Protein AF-0000000082936845 (afdb_homodimer)

Solvent-accessible surface area (backbone atoms only — not comparable to full-atom values): 47479 Å² total; per-residue (Å²): 90,61,83,53,58,79,36,54,73,54,65,70,60,51,63,69,33,69,65,43,52,51,46,38,65,73,24,52,42,21,69,68,52,54,50,49,49,48,48,50,51,52,51,50,52,49,50,30,27,69,66,64,62,70,81,68,73,81,90,39,44,66,53,45,48,52,49,48,52,52,52,41,47,53,52,42,44,56,69,45,39,74,70,68,41,56,34,45,44,18,61,20,45,58,19,30,65,37,30,54,25,29,25,40,22,71,67,19,44,52,43,26,44,46,48,38,55,35,36,18,40,50,21,36,32,55,90,77,70,38,83,43,58,56,61,62,56,48,24,61,57,52,24,69,72,35,68,32,73,26,43,49,68,26,40,22,37,60,30,38,54,34,49,51,36,35,71,69,25,49,78,22,30,33,38,33,49,46,57,43,64,47,73,48,94,90,73,45,34,52,63,57,43,36,54,72,28,42,26,38,83,40,73,28,58,38,67,45,38,34,51,67,63,42,54,60,70,66,60,56,92,59,38,29,28,43,43,43,52,50,63,34,60,51,79,86,82,76,87,58,41,74,66,52,68,61,59,49,36,59,56,29,68,75,37,93,66,33,41,33,35,36,40,49,50,38,32,29,77,70,72,45,49,83,74,70,47,60,81,78,69,40,53,34,58,52,45,73,65,55,42,43,32,38,32,17,19,25,28,41,66,52,15,20,39,60,20,5,39,37,36,18,40,46,72,61,42,51,54,48,65,70,36,77,59,40,68,38,38,42,62,45,71,56,48,49,32,24,39,48,40,42,54,43,21,69,45,38,27,68,76,48,37,50,50,24,45,48,54,33,52,71,65,53,49,46,69,60,29,41,52,50,43,53,49,49,56,63,67,52,69,52,90,52,48,49,74,46,81,40,81,49,69,27,37,46,38,58,51,30,52,68,84,40,70,42,69,36,29,27,38,38,35,34,50,79,84,48,54,27,68,58,49,47,50,51,36,28,64,37,92,68,23,33,44,60,38,77,54,93,69,17,32,34,38,22,46,69,43,43,53,80,83,47,49,62,56,52,45,52,52,53,62,70,69,98,90,61,82,54,58,78,38,54,72,56,64,72,60,51,64,68,34,67,66,43,52,52,46,38,65,72,25,51,41,19,68,68,52,53,50,50,49,48,48,51,50,51,50,48,50,49,50,30,27,69,67,64,61,70,80,70,76,81,89,38,45,65,54,46,48,51,49,46,50,51,51,42,46,53,54,42,44,56,69,46,39,74,70,67,42,57,33,47,44,19,61,20,45,59,20,29,66,37,32,54,24,29,26,40,23,72,65,19,45,52,43,26,44,46,48,38,55,34,36,18,40,48,21,35,33,56,90,77,71,39,82,42,56,55,62,61,57,47,25,63,55,52,24,69,72,35,67,33,74,27,43,48,68,27,40,21,38,63,30,39,54,36,49,51,36,36,73,70,25,48,78,23,30,33,38,33,49,45,56,43,65,48,75,46,94,90,75,46,35,53,63,57,43,38,54,72,29,43,26,38,81,40,73,29,58,38,67,47,37,34,50,67,63,41,54,60,71,66,60,55,93,58,38,29,30,44,44,45,53,51,64,33,59,52,78,84,82,76,86,56,41,74,67,54,68,61,58,48,35,56,57,28,68,75,36,92,66,33,42,31,35,36,39,50,50,38,32,29,77,71,70,44,49,83,74,71,49,61,81,78,68,40,52,36,57,51,44,71,64,54,40,42,31,36,32,18,20,24,28,42,67,52,16,21,40,60,20,5,40,35,36,18,40,47,71,61,42,50,52,49,66,69,36,78,59,40,66,37,38,43,62,43,72,56,47,49,32,24,39,47,41,44,54,44,20,68,44,38,28,68,76,49,38,48,52,25,45,49,53,34,52,71,64,52,49,47,68,60,28,40,52,51,41,51,52,50,57,62,68,52,70,52,90,55,48,50,76,44,80,42,81,48,68,28,37,47,39,59,50,28,53,70,85,41,69,42,69,36,29,26,38,37,34,34,50,80,86,48,55,27,66,60,49,46,50,51,36,27,65,36,90,67,23,33,42,60,38,76,55,94,69,17,30,33,37,21,44,70,42,43,54,81,83,46,49,62,57,53,44,51,52,52,63,68,67,97

InterPro domains:
  IPR004534 L-seryl-tRNA(Sec) selenium transferase [MF_00423] (1-466)
  IPR004534 L-seryl-tRNA(Sec) selenium transferase [TIGR00474] (6-464)
  IPR015421 Pyridoxal phosphate-dependent transferase, major domain [G3DSA:3.40.640.10] (99-363)
  IPR015424 Pyridoxal phosphate-dependent transferase [SSF53383] (82-465)
  IPR018319 L-seryl-tRNA selenium transferase-like [PF03841] (87-450)

pLDDT: mean 92.89, std 6.7, range [53.75, 98.62]

Secondary structure (DSSP, 8-state):
-GGGGGGSPPHHHHHHSHHHHHHHHHH---HHHHHHHHHHHHHHHHHHHHTT---SSS--HHHHHHHHHHHHHHHHHHHHS-SS-EEEE-SSEEE-GGGTSPPPPHHHHHHHHHHHHSEE-TTEETTTTEE--THHHHHHHHHHHH--SEEEEESSHHHHHHHHHHHHHTTSEEEEEGGG--EETTTEEHHHHHHHHT-EEEEES-SSB--HHHHHHH--TTEEEEEEE--TT----SS-B---HHHHHHHHHTSTT-EEEEEEES---S-GGGGT---PPPHHHHHHTT-SEEEEESSSTT-S-S-EEEEE-HHHHHHHHHSTHHHHTPPPHHHHHHHHHHHHHHHH-HHHHTTSHHHHHHH--HHHHHHHHHHHHHHH--SSEEEEEEEEEEEEETTEEEEEEEEEEEEEEEESSS-HHHHHHHHHTSSSEEE-EEETTEEEEEGGGS-HHHHHHHHHHHHHT-/-GGGGGGSPPHHHHHHSHHHHHHHHHH---HHHHHHHHHHHHHHHHHHHHTT---SSS--HHHHHHHHHHHHHHHHHHHHS-SS-EEEE-SSEEE-GGGTSPPPPHHHHHHHHHHHHSEE-TTEETTTTEE--THHHHHHHHHHHH--SEEEEESSHHHHHHHHHHHHHTTSEEEEEGGG--EETTTE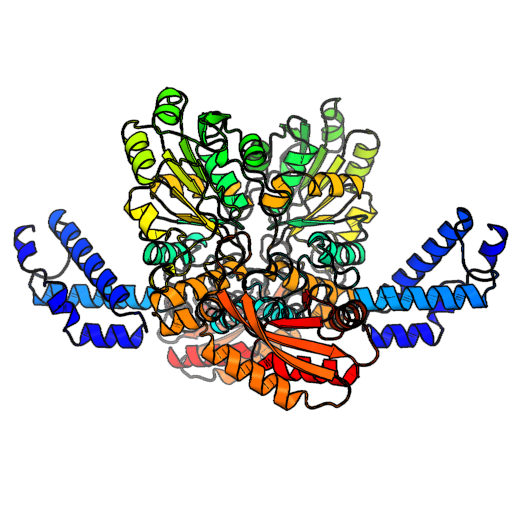EHHHHHHHHTPEEEEES-SSB--HHHHHHH--TTEEEEEEE---S----SS-B---HHHHHHHHHTSTT-EEEEEEES---S-GGGGT---PPPHHHHHHTT-SEEEEESSSTT-S-S-EEEEE-HHHHHHHHHSTHHHHTPPPHHHHHHHHHHHHHHHH-HHHHTTSHHHHHHH--HHHHHHHHHHHHHHH--SSEEEEEEEEEEEEETTEEEEEEEEEEEEEEEESSS-HHHHHHHHHTSSSEEE-EEETTEEEEEGGGS-HHHHHHHHHHHHHT-

Radius of gyration: 30.08 Å; Cα contacts (8 Å, |Δi|>4): 1949; chains: 2; bounding box: 78×96×74 Å

Nearest PDB structures (foldseek):
  3w1h-assembly1_A  TM=8.877E-01  e=1.255E-51  Aquifex aeolicus VF5
  8uzw-assembly1_D  TM=9.482E-01  e=2.253E-42  Escherichia coli K-12
  8uzw-assembly1_F  TM=9.720E-01  e=2.886E-41  Escherichia coli K-12
  8uzw-assembly1_J  TM=9.719E-01  e=4.806E-41  Escherichia coli K-12
  8uzw-assembly1_C  TM=9.435E-01  e=3.054E-41  Escherichia coli K-12

Sequence (932 aa):
MKEYLRLIPPVHELQKGDNFRVILEETDLHIDVLTQLVQDEVNALRSKLLNNEWEGEEASKEVFTNYLYRQLEITGHNYGQYFLRKVINATGTILHTNLGRARLSEEAIKHISDIAKYYSNLEYKIEEGERGSRHDIIEGLIRSVTGAEAAMVVNNNAAAVYLILRALAQNKEVIVSRGQLVEIGGSFRVSSIMEESGAKLIEVGTTNKTHLFDYEDALNEETRMIMKVHTSNFKTIGFTKSVSSEELINLSNKHENVIFYEDLGSGVLYDFRQHGIGDEPVVSEVLSQGADLVSFSGDKLLGGPQAGIIAGKKELIQKLKKHQLARVLRVDKLTFAALEATLSAYLKGNEQIMKIPVIRDMLSKPTDILQKAEGFVDQLNTTKYMSKIEQDVSQVGGGTMPDVELTTFVVAIKHLQKNAELLSKELRQSNPSIITRVKNNQVIFDLRTIHHTEIDEVIKVLKQLDMKEYLRLIPPVHELQKGDNFRVILEETDLHIDVLTQLVQDEVNALRSKLLNNEWEGEEASKEVFTNYLYRQLEITGHNYGQYFLRKVINATGTILHTNLGRARLSEEAIKHISDIAKYYSNLEYKIEEGERGSRHDIIEGLIRSVTGAEAAMVVNNNAAAVYLILRALAQNKEVIVSRGQLVEIGGSFRVSSIMEESGAKLIEVGTTNKTHLFDYEDALNEETRMIMKVHTSNFKTIGFTKSVSSEELINLSNKHENVIFYEDLGSGVLYDFRQHGIGDEPVVSEVLSQGADLVSFSGDKLLGGPQAGIIAGKKELIQKLKKHQLARVLRVDKLTFAALEATLSAYLKGNEQIMKIPVIRDMLSKPTDILQKAEGFVDQLNTTKYMSKIEQDVSQVGGGTMPDVELTTFVVAIKHLQKNAELLSKELRQSNPSIITRVKNNQVIFDLRTIHHTEIDEVIKVLKQLD

Organism: NCBI:txid1808955

Foldseek 3Di:
DLVLLVLADDLVVLCPDPLVVVLCVVLVDDSVVLSVLLVVLSVVVNVCVVVVNDDDDDRHNVVNSVVSSVSSSVVSNVVSDDPDDDFFEQAQAQQAPVRAGFDFFPLLVVLLCVPVVDPDCCQADPVVRDGHHNQVLCFVLCCVLQVFPTKGKFQAALLVLLLLLLLQAACFEEEEEPLQQDDDPPHDTSVVSNVVSNHHYDYFDDNFEDDLVRVVVPDDPRAQEYEAEDQFQDDDDDRHYDDDLLSVQVVQVVPPRYAYEYELAQAASDDCVVVPFFDRDHNNVSQVSPHQKYKYACRHLLSFHGMIMIGHHPVSVVSSCPDPCVVVRDDDPSRSSRSNQSSVLSVVDDVSPCSRLLNVLQPDDQVNQVVLLVVLVVLLPDPQKDKDKDKDWGHHDPSGRRPGTHIHIKIWIDGPPDWAVVVQVQQCVDVNRYHFDADPRTTIGTSSRGDPVCSVVSSVSVVVVD/DLVLLVLADDLVVLCPDPLVVVLCVVLVDDSVVLSVLLVVLSVVVNVCVVVVNDDDDDRHNVVNSVVSSVSSSVVSNVVSDDPDDDFFEQAQAQQAPVRAGFDFFPLLVVLLCVPVVDPDCCQADPVVRDGHHNQVLCFVLCCVLQVFPTKGKFQAALLVLLLLLLLQAACFEEEEEPLQQDDDPPHDTSVVSNVVSNHHYDYFDDNFEDDPVRVVVRDDPRAQEYEYEDQFQDDDDDRHYDDDLLSVQVVQVVPPRYAYEYELAQAASDDCVVVPFFDRDHNNVSQVSPHQKYKYACRHLLSFHGMIMIGHHPVSVVSSCPDPCVVVRDDDPSRSSRSNQSSVLSVVDDVSPCSRLLNVLQPDDQVVQVVLLVVLVVLLPDPQKDKDKDWDWGHHDPSGRRPGTHIHIKIWIDGPPDWAVVVQVQQCVDVNRYHFDADPRTTIGTSSRGDPVCSVVSSVSVVVVD

Structure (mmCIF, N/CA/C/O backbone):
data_AF-0000000082936845-model_v1
#
loop_
_entity.id
_entity.type
_entity.pdbx_description
1 polymer 'L-seryl-tRNA(Sec) selenium transferase'
#
loop_
_atom_site.group_PDB
_atom_site.id
_atom_site.type_symbol
_atom_site.label_atom_id
_atom_site.label_alt_id
_atom_site.label_comp_id
_atom_site.label_asym_id
_atom_site.label_entity_id
_atom_site.label_seq_id
_atom_site.pdbx_PDB_ins_code
_atom_site.Cartn_x
_atom_site.Cartn_y
_atom_site.Cartn_z
_atom_site.occupancy
_atom_site.B_iso_or_equiv
_atom_site.auth_seq_id
_atom_site.auth_comp_id
_atom_site.auth_asym_id
_atom_site.auth_atom_id
_atom_site.pdbx_PDB_model_num
ATOM 1 N N . MET A 1 1 ? -1.944 47.375 16.281 1 73.94 1 MET A N 1
ATOM 2 C CA . MET A 1 1 ? -1.452 46.344 17.203 1 73.94 1 MET A CA 1
ATOM 3 C C . MET A 1 1 ? 0.038 46.094 16.984 1 73.94 1 MET A C 1
ATOM 5 O O . MET A 1 1 ? 0.649 45.312 17.719 1 73.94 1 MET A O 1
ATOM 9 N N . LYS A 1 2 ? 0.63 46.844 16.062 1 80.12 2 LYS A N 1
ATOM 10 C CA . LYS A 1 2 ? 2.049 46.75 15.742 1 80.12 2 LYS A CA 1
ATOM 11 C C . LYS A 1 2 ? 2.916 47.156 16.938 1 80.12 2 LYS A C 1
ATOM 13 O O . LYS A 1 2 ? 4.051 46.688 17.062 1 80.12 2 LYS A O 1
ATOM 18 N N . GLU A 1 3 ? 2.348 48.031 17.844 1 82.25 3 GLU A N 1
ATOM 19 C CA . GLU A 1 3 ? 3.098 48.5 19 1 82.25 3 GLU A CA 1
ATOM 20 C C . GLU A 1 3 ? 3.381 47.344 19.969 1 82.25 3 GLU A C 1
ATOM 22 O O . GLU A 1 3 ? 4.305 47.406 20.781 1 82.25 3 GLU A O 1
ATOM 27 N N . TYR A 1 4 ? 2.543 46.281 19.828 1 89 4 TYR A N 1
ATOM 28 C CA . TYR A 1 4 ? 2.654 45.156 20.75 1 89 4 TYR A CA 1
ATOM 29 C C . TYR A 1 4 ? 3.707 44.188 20.266 1 89 4 TYR A C 1
ATOM 31 O O . TYR A 1 4 ? 4.035 43.219 20.969 1 89 4 TYR A O 1
ATOM 39 N N . LEU A 1 5 ? 4.332 44.375 19.109 1 91.62 5 LEU A N 1
ATOM 40 C CA . LEU A 1 5 ? 5.316 43.469 18.547 1 91.62 5 LEU A CA 1
ATOM 41 C C . LEU A 1 5 ? 6.531 43.344 19.453 1 91.62 5 LEU A C 1
ATOM 43 O O . LEU A 1 5 ? 7.145 42.25 19.531 1 91.62 5 LEU A O 1
ATOM 47 N N . ARG A 1 6 ? 6.801 44.406 20.141 1 91.38 6 ARG A N 1
ATOM 48 C CA . ARG A 1 6 ? 7.973 44.438 21.016 1 91.38 6 ARG A CA 1
ATOM 49 C C . ARG A 1 6 ? 7.746 43.594 22.25 1 91.38 6 ARG A C 1
ATOM 51 O O . ARG A 1 6 ? 8.695 43.219 22.953 1 91.38 6 ARG A O 1
ATOM 58 N N . LEU A 1 7 ? 6.52 43.219 22.5 1 93.06 7 LEU A N 1
ATOM 59 C CA . LEU A 1 7 ? 6.172 42.469 23.703 1 93.06 7 LEU A CA 1
ATOM 60 C C . LEU A 1 7 ? 6.316 40.969 23.453 1 93.06 7 LEU A C 1
ATOM 62 O O . LEU A 1 7 ? 6.254 40.188 24.391 1 93.06 7 LEU A O 1
ATOM 66 N N . ILE A 1 8 ? 6.562 40.531 22.203 1 95.25 8 ILE A N 1
ATOM 67 C CA . ILE A 1 8 ? 6.746 39.125 21.891 1 95.25 8 ILE A CA 1
ATOM 68 C C . ILE A 1 8 ? 8.086 38.625 22.438 1 95.25 8 ILE A C 1
ATOM 70 O O . ILE A 1 8 ? 9.141 39.188 22.109 1 95.25 8 ILE A O 1
ATOM 74 N N . PRO A 1 9 ? 8.039 37.719 23.312 1 95.19 9 PRO A N 1
ATOM 75 C CA . PRO A 1 9 ? 9.312 37.219 23.844 1 95.19 9 PRO A CA 1
ATOM 76 C C . PRO A 1 9 ? 10.188 36.594 22.766 1 95.19 9 PRO A C 1
ATOM 78 O O . PRO A 1 9 ? 9.672 35.906 21.859 1 95.19 9 PRO A O 1
ATOM 81 N N . PRO A 1 10 ? 11.492 36.812 22.906 1 94.62 10 PRO A N 1
ATOM 82 C CA . PRO A 1 10 ? 12.383 36.125 21.969 1 94.62 10 PRO A CA 1
ATOM 83 C C . PRO A 1 10 ? 12.383 34.594 22.156 1 94.62 10 PRO A C 1
ATOM 85 O O . PRO A 1 10 ? 12.133 34.125 23.25 1 94.62 10 PRO A O 1
ATOM 88 N N . VAL A 1 11 ? 12.734 33.875 21.078 1 95.44 11 VAL A N 1
ATOM 89 C CA . VAL A 1 11 ? 12.695 32.406 21.031 1 95.44 11 VAL A CA 1
ATOM 90 C C . VAL A 1 11 ? 13.609 31.828 22.109 1 95.44 11 VAL A C 1
ATOM 92 O O . VAL A 1 11 ? 13.242 30.875 22.797 1 95.44 11 VAL A O 1
ATOM 95 N N . HIS A 1 12 ? 14.742 32.406 22.312 1 94.69 12 HIS A N 1
ATOM 96 C CA . HIS A 1 12 ? 15.719 31.891 23.266 1 94.69 12 HIS A CA 1
ATOM 97 C C . HIS A 1 12 ? 15.188 31.953 24.688 1 94.69 12 HIS A C 1
ATOM 99 O O . HIS A 1 12 ? 15.5 31.094 25.516 1 94.69 12 HIS A O 1
ATOM 105 N N . GLU A 1 13 ? 14.445 32.969 24.984 1 94.88 13 GLU A N 1
ATOM 106 C CA . GLU A 1 13 ? 13.836 33.094 26.297 1 94.88 13 GLU A CA 1
ATOM 107 C C . GLU A 1 13 ? 12.781 32.031 26.516 1 94.88 13 GLU A C 1
ATOM 109 O O . GLU A 1 13 ? 12.68 31.469 27.609 1 94.88 13 GLU A O 1
ATOM 114 N N . LEU A 1 14 ? 12 31.812 25.516 1 96.25 14 LEU A N 1
ATOM 115 C CA . LEU A 1 14 ? 10.977 30.781 25.578 1 96.25 14 LEU A CA 1
ATOM 116 C C . LEU A 1 14 ? 11.609 29.406 25.781 1 96.25 14 LEU A C 1
ATOM 118 O O . LEU A 1 14 ? 11.078 28.578 26.531 1 96.25 14 LEU A O 1
ATOM 122 N N . GLN A 1 15 ? 12.758 29.109 25.172 1 95.12 15 GLN A N 1
ATOM 123 C CA . GLN A 1 15 ? 13.453 27.844 25.219 1 95.12 15 GLN A CA 1
ATOM 124 C C . GLN A 1 15 ? 14 27.562 26.625 1 95.12 15 GLN A C 1
ATOM 126 O O . GLN A 1 15 ? 14.211 26.406 27 1 95.12 15 GLN A O 1
ATOM 131 N N . LYS A 1 16 ? 14.188 28.609 27.359 1 93.75 16 LYS A N 1
ATOM 132 C CA . LYS A 1 16 ? 14.766 28.484 28.688 1 93.75 16 LYS A CA 1
ATOM 133 C C . LYS A 1 16 ? 13.672 28.266 29.734 1 93.75 16 LYS A C 1
ATOM 135 O O . LYS A 1 16 ? 13.969 27.922 30.891 1 93.75 16 LYS A O 1
ATOM 140 N N . GLY A 1 17 ? 12.453 28.484 29.359 1 93.44 17 GLY A N 1
ATOM 141 C CA . GLY A 1 17 ? 11.352 28.375 30.297 1 93.44 17 GLY A CA 1
ATOM 142 C C . GLY A 1 17 ? 11.055 26.938 30.688 1 93.44 17 GLY A C 1
ATOM 143 O O . GLY A 1 17 ? 11.336 26 29.938 1 93.44 17 GLY A O 1
ATOM 144 N N . ASP A 1 18 ? 10.484 26.766 31.828 1 94.31 18 ASP A N 1
ATOM 145 C CA . ASP A 1 18 ? 10.117 25.453 32.344 1 94.31 18 ASP A CA 1
ATOM 146 C C . ASP A 1 18 ? 9.078 24.766 31.453 1 94.31 18 ASP A C 1
ATOM 148 O O . ASP A 1 18 ? 9.109 23.547 31.266 1 94.31 18 ASP A O 1
ATOM 152 N N . ASN A 1 19 ? 8.242 25.562 30.938 1 94.94 19 ASN A N 1
ATOM 153 C CA . ASN A 1 19 ? 7.207 25.016 30.078 1 94.94 19 ASN A CA 1
ATOM 154 C C . ASN A 1 19 ? 7.805 24.344 28.844 1 94.94 19 ASN A C 1
ATOM 156 O O . ASN A 1 19 ? 7.32 23.297 28.391 1 94.94 19 ASN A O 1
ATOM 160 N N . PHE A 1 20 ? 8.836 24.953 28.312 1 95.44 20 PHE A N 1
ATOM 161 C CA . PHE A 1 20 ? 9.508 24.391 27.156 1 95.44 20 PHE A CA 1
ATOM 162 C C . PHE A 1 20 ? 10.07 23.016 27.469 1 95.44 20 PHE A C 1
ATOM 164 O O . PHE A 1 20 ? 9.906 22.062 26.703 1 95.44 20 PHE A O 1
ATOM 171 N N . ARG A 1 21 ? 10.648 22.891 28.625 1 94.62 21 ARG A N 1
ATOM 172 C CA . ARG A 1 21 ? 11.242 21.641 29.062 1 94.62 21 ARG A CA 1
ATOM 173 C C . ARG A 1 21 ? 10.172 20.562 29.266 1 94.62 21 ARG A C 1
ATOM 175 O O . ARG A 1 21 ? 10.367 19.406 28.891 1 94.62 21 ARG A O 1
ATOM 182 N N . VAL A 1 22 ? 9.133 20.938 29.844 1 95 22 VAL A N 1
ATOM 183 C CA . VAL A 1 22 ? 8.031 20.016 30.109 1 95 22 VAL A CA 1
ATOM 184 C C . VAL A 1 22 ? 7.469 19.5 28.781 1 95 22 VAL A C 1
ATOM 186 O O . VAL A 1 22 ? 7.242 18.297 28.625 1 95 22 VAL A O 1
ATOM 189 N N . ILE A 1 23 ? 7.281 20.391 27.859 1 93.81 23 ILE A N 1
ATOM 190 C CA . ILE A 1 23 ? 6.73 20.016 26.562 1 93.81 23 ILE A CA 1
ATOM 191 C C . ILE A 1 23 ? 7.711 19.109 25.828 1 93.81 23 ILE A C 1
ATOM 193 O O . ILE A 1 23 ? 7.301 18.125 25.203 1 93.81 23 ILE A O 1
ATOM 197 N N . LEU A 1 24 ? 8.961 19.438 25.969 1 93.88 24 LEU A N 1
ATOM 198 C CA . LEU A 1 24 ? 10.008 18.641 25.344 1 93.88 24 LEU A CA 1
ATOM 199 C C . LEU A 1 24 ? 9.969 17.203 25.875 1 93.88 24 LEU A C 1
ATOM 201 O O . LEU A 1 24 ? 10.039 16.25 25.094 1 93.88 24 LEU A O 1
ATOM 205 N N . GLU A 1 25 ? 9.805 17.047 27.125 1 92.31 25 GLU A N 1
ATOM 206 C CA . GLU A 1 25 ? 9.781 15.734 27.766 1 92.31 25 GLU A CA 1
ATOM 207 C C . GLU A 1 25 ? 8.508 14.977 27.406 1 92.31 25 GLU A C 1
ATOM 209 O O . GLU A 1 25 ? 8.555 13.773 27.141 1 92.31 25 GLU A O 1
ATOM 214 N N . GLU A 1 26 ? 7.477 15.711 27.391 1 91.12 26 GLU A N 1
ATOM 215 C CA . GLU A 1 26 ? 6.184 15.078 27.156 1 91.12 26 GLU A CA 1
ATOM 216 C C . GLU A 1 26 ? 6.035 14.625 25.703 1 91.12 26 GLU A C 1
ATOM 218 O O . GLU A 1 26 ? 5.398 13.609 25.422 1 91.12 26 GLU A O 1
ATOM 223 N N . THR A 1 27 ? 6.598 15.352 24.828 1 90.38 27 THR A N 1
ATOM 224 C CA . THR A 1 27 ? 6.359 15.102 23.406 1 90.38 27 THR A CA 1
ATOM 225 C C . THR A 1 27 ? 7.441 14.188 22.828 1 90.38 27 THR A C 1
ATOM 227 O O . THR A 1 27 ? 7.27 13.617 21.75 1 90.38 27 THR A O 1
ATOM 230 N N . ASP A 1 28 ? 8.57 14.078 23.469 1 90.19 28 ASP A N 1
ATOM 231 C CA . ASP A 1 28 ? 9.734 13.297 23.062 1 90.19 28 ASP A CA 1
ATOM 232 C C . ASP A 1 28 ? 10.273 13.781 21.719 1 90.19 28 ASP A C 1
ATOM 234 O O . ASP A 1 28 ? 10.875 13.008 20.969 1 90.19 28 ASP A O 1
ATOM 238 N N . LEU A 1 29 ? 9.969 15.039 21.344 1 92.69 29 LEU A N 1
ATOM 239 C CA . LEU A 1 29 ? 10.523 15.656 20.156 1 92.69 29 LEU A CA 1
ATOM 240 C C . LEU A 1 29 ? 11.977 16.078 20.375 1 92.69 29 LEU A C 1
ATOM 242 O O . LEU A 1 29 ? 12.375 16.344 21.516 1 92.69 29 LEU A O 1
ATOM 246 N N . HIS A 1 30 ? 12.695 16.078 19.266 1 92 30 HIS A N 1
ATOM 247 C CA . HIS A 1 30 ? 14.031 16.641 19.375 1 92 30 HIS A CA 1
ATOM 248 C C . HIS A 1 30 ? 13.969 18.141 19.672 1 92 30 HIS A C 1
ATOM 250 O O . HIS A 1 30 ? 13.07 18.844 19.203 1 92 30 HIS A O 1
ATOM 256 N N . ILE A 1 31 ? 14.938 18.625 20.391 1 92.75 31 ILE A N 1
ATOM 257 C CA . ILE A 1 31 ? 14.969 20 20.844 1 92.75 31 ILE A CA 1
ATOM 258 C C . ILE A 1 31 ? 14.938 20.938 19.641 1 92.75 31 ILE A C 1
ATOM 260 O O . ILE A 1 31 ? 14.32 22.016 19.703 1 92.75 31 ILE A O 1
ATOM 264 N N . ASP A 1 32 ? 15.586 20.531 18.578 1 89.56 32 ASP A N 1
ATOM 265 C CA . ASP A 1 32 ? 15.633 21.391 17.391 1 89.56 32 ASP A CA 1
ATOM 266 C C . ASP A 1 32 ? 14.25 21.5 16.75 1 89.56 32 ASP A C 1
ATOM 268 O O . ASP A 1 32 ? 13.891 22.562 16.219 1 89.56 32 ASP A O 1
ATOM 272 N N . VAL A 1 33 ? 13.562 20.438 16.828 1 90.12 33 VAL A N 1
ATOM 273 C CA . VAL A 1 33 ? 12.219 20.438 16.266 1 90.12 33 VAL A CA 1
ATOM 274 C C . VAL A 1 33 ? 11.305 21.328 17.094 1 90.12 33 VAL A C 1
ATOM 276 O O . VAL A 1 33 ? 10.57 22.156 16.547 1 90.12 33 VAL A O 1
ATOM 279 N N . LEU A 1 34 ? 11.359 21.156 18.344 1 92.75 34 LEU A N 1
ATOM 280 C CA . LEU A 1 34 ? 10.523 21.984 19.219 1 92.75 34 LEU A CA 1
ATOM 281 C C . LEU A 1 34 ? 10.906 23.453 19.094 1 92.75 34 LEU A C 1
ATOM 283 O O . LEU A 1 34 ? 10.039 24.328 19.172 1 92.75 34 LEU A O 1
ATOM 287 N N . THR A 1 35 ? 12.195 23.703 18.906 1 93.25 35 THR A N 1
ATOM 288 C CA . THR A 1 35 ? 12.664 25.062 18.703 1 93.25 35 THR A CA 1
ATOM 289 C C . THR A 1 35 ? 12.062 25.672 17.438 1 93.25 35 THR A C 1
ATOM 291 O O . THR A 1 35 ? 11.625 26.812 17.422 1 93.25 35 THR A O 1
ATOM 294 N N . GLN A 1 36 ? 12.07 24.844 16.469 1 89.56 36 GLN A N 1
ATOM 295 C CA . GLN A 1 36 ? 11.461 25.312 15.227 1 89.56 36 GLN A CA 1
ATOM 296 C C . GLN A 1 36 ? 9.977 25.594 15.406 1 89.56 36 GLN A C 1
ATOM 298 O O . GLN A 1 36 ? 9.445 26.547 14.852 1 89.56 36 GLN A O 1
ATOM 303 N N . LEU A 1 37 ? 9.336 24.766 16.156 1 91.31 37 LEU A N 1
ATOM 304 C CA . LEU A 1 37 ? 7.914 24.969 16.406 1 91.31 37 LEU A CA 1
ATOM 305 C C . LEU A 1 37 ? 7.672 26.266 17.172 1 91.31 37 LEU A C 1
ATOM 307 O O . LEU A 1 37 ? 6.703 26.969 16.906 1 91.31 37 LEU A O 1
ATOM 311 N N . VAL A 1 38 ? 8.531 26.594 18.094 1 94.69 38 VAL A N 1
ATOM 312 C CA . VAL A 1 38 ? 8.445 27.859 18.828 1 94.69 38 VAL A CA 1
ATOM 313 C C . VAL A 1 38 ? 8.57 29.031 17.859 1 94.69 38 VAL A C 1
ATOM 315 O O . VAL A 1 38 ? 7.816 30 17.938 1 94.69 38 VAL A O 1
ATOM 318 N N . GLN A 1 39 ? 9.523 28.844 17.047 1 93.12 39 GLN A N 1
ATOM 319 C CA . GLN A 1 39 ? 9.742 29.891 16.062 1 93.12 39 GLN A CA 1
ATOM 320 C C . GLN A 1 39 ? 8.516 30.109 15.188 1 93.12 39 GLN A C 1
ATOM 322 O O . GLN A 1 39 ? 8.133 31.234 14.898 1 93.12 39 GLN A O 1
ATOM 327 N N . ASP A 1 40 ? 7.938 29.047 14.789 1 90.62 40 ASP A N 1
ATOM 328 C CA . ASP A 1 40 ? 6.738 29.109 13.961 1 90.62 40 ASP A CA 1
ATOM 329 C C . ASP A 1 40 ? 5.594 29.797 14.703 1 90.62 40 ASP A C 1
ATOM 331 O O . ASP A 1 40 ? 4.863 30.609 14.125 1 90.62 40 ASP A O 1
ATOM 335 N N . GLU A 1 41 ? 5.41 29.469 15.953 1 94 41 GLU A N 1
ATOM 336 C CA . GLU A 1 41 ? 4.34 30.047 16.766 1 94 41 GLU A CA 1
ATOM 337 C C . GLU A 1 41 ? 4.574 31.547 16.984 1 94 41 GLU A C 1
ATOM 339 O O . GLU A 1 41 ? 3.627 32.344 17.016 1 94 41 GLU A O 1
ATOM 344 N N . VAL A 1 42 ? 5.828 31.891 17.188 1 95.56 42 VAL A N 1
ATOM 345 C CA . VAL A 1 42 ? 6.188 33.312 17.359 1 95.56 42 VAL A CA 1
ATOM 346 C C . VAL A 1 42 ? 5.863 34.062 16.078 1 95.56 42 VAL A C 1
ATOM 348 O O . VAL A 1 42 ? 5.285 35.156 16.125 1 95.56 42 VAL A O 1
ATOM 351 N N . ASN A 1 43 ? 6.234 33.469 14.984 1 93.44 43 ASN A N 1
ATOM 352 C CA . ASN A 1 43 ? 5.953 34.094 13.703 1 93.44 43 ASN A CA 1
ATOM 353 C C . ASN A 1 43 ? 4.453 34.219 13.453 1 93.44 43 ASN A C 1
ATOM 355 O O . ASN A 1 43 ? 3.992 35.219 12.891 1 93.44 43 ASN A O 1
ATOM 359 N N . ALA A 1 44 ? 3.758 33.25 13.805 1 92.38 44 ALA A N 1
ATOM 360 C CA . ALA A 1 44 ? 2.305 33.281 13.656 1 92.38 44 ALA A CA 1
ATOM 361 C C . ALA A 1 44 ? 1.702 34.406 14.492 1 92.38 44 ALA A C 1
ATOM 363 O O . ALA A 1 44 ? 0.798 35.125 14.039 1 92.38 44 ALA A O 1
ATOM 364 N N . LEU A 1 45 ? 2.162 34.531 15.711 1 94 45 LEU A N 1
ATOM 365 C CA . LEU A 1 45 ? 1.693 35.594 16.578 1 94 45 LEU A CA 1
ATOM 366 C C . LEU A 1 45 ? 2.035 36.969 15.992 1 94 45 LEU A C 1
ATOM 368 O O . LEU A 1 45 ? 1.209 37.875 16.031 1 94 45 LEU A O 1
ATOM 372 N N . ARG A 1 46 ? 3.232 37.031 15.469 1 94.31 46 ARG A N 1
ATOM 373 C CA . ARG A 1 46 ? 3.664 38.25 14.828 1 94.31 46 ARG A CA 1
ATOM 374 C C . ARG A 1 46 ? 2.73 38.656 13.68 1 94.31 46 ARG A C 1
ATOM 376 O O . ARG A 1 46 ? 2.324 39.812 13.555 1 94.31 46 ARG A O 1
ATOM 383 N N . SER A 1 47 ? 2.449 37.719 12.883 1 93.69 47 SER A N 1
ATOM 384 C CA . SER A 1 47 ? 1.55 37.938 11.758 1 93.69 47 SER A CA 1
ATOM 385 C C . SER A 1 47 ? 0.16 38.344 12.234 1 93.69 47 SER A C 1
ATOM 387 O O . SER A 1 47 ? -0.471 39.219 11.633 1 93.69 47 SER A O 1
ATOM 389 N N . LYS A 1 48 ? -0.297 37.688 13.273 1 92.31 48 LYS A N 1
ATOM 390 C CA . LYS A 1 48 ? -1.595 38.031 13.844 1 92.31 48 LYS A CA 1
ATOM 391 C C . LYS A 1 48 ? -1.625 39.5 14.312 1 92.31 48 LYS A C 1
ATOM 393 O O . LYS A 1 48 ? -2.625 40.188 14.125 1 92.31 48 LYS A O 1
ATOM 398 N N . LEU A 1 49 ? -0.624 39.938 14.891 1 92.56 49 LEU A N 1
ATOM 399 C CA . LEU A 1 49 ? -0.526 41.312 15.398 1 92.56 49 LEU A CA 1
ATOM 400 C C . LEU A 1 49 ? -0.416 42.312 14.25 1 92.56 49 LEU A C 1
ATOM 402 O O . LEU A 1 49 ? -1.047 43.375 14.281 1 92.56 49 LEU A O 1
ATOM 406 N N . LEU A 1 50 ? 0.357 41.906 13.266 1 93.31 50 LEU A N 1
ATOM 407 C CA . LEU A 1 50 ? 0.545 42.75 12.109 1 93.31 50 LEU A CA 1
ATOM 408 C C . LEU A 1 50 ? -0.761 42.938 11.344 1 93.31 50 LEU A C 1
ATOM 410 O O . LEU A 1 50 ? -1.007 44 10.766 1 93.31 50 LEU A O 1
ATOM 414 N N . ASN A 1 51 ? -1.559 41.938 11.383 1 93.12 51 ASN A N 1
ATOM 415 C CA . ASN A 1 51 ? -2.824 41.969 10.656 1 93.12 51 ASN A CA 1
ATOM 416 C C . ASN A 1 51 ? -3.973 42.406 11.555 1 93.12 51 ASN A C 1
ATOM 418 O O . ASN A 1 51 ? -5.141 42.344 11.164 1 93.12 51 ASN A O 1
ATOM 422 N N . ASN A 1 52 ? -3.717 42.781 12.711 1 90.56 52 ASN A N 1
ATOM 423 C CA . ASN A 1 52 ? -4.703 43.25 13.68 1 90.56 52 ASN A CA 1
ATOM 424 C C . ASN A 1 52 ? -5.754 42.188 13.977 1 90.56 52 ASN A C 1
ATOM 426 O O . ASN A 1 52 ? -6.949 42.469 14.023 1 90.56 52 ASN A O 1
ATOM 430 N N . GLU A 1 53 ? -5.242 40.969 14.094 1 89.88 53 GLU A N 1
ATOM 431 C CA . GLU A 1 53 ? -6.152 39.844 14.281 1 89.88 53 GLU A CA 1
ATOM 432 C C . GLU A 1 53 ? -6.047 39.25 15.688 1 89.88 53 GLU A C 1
ATOM 434 O O . GLU A 1 53 ? -6.621 38.219 15.984 1 89.88 53 GLU A O 1
ATOM 439 N N . TRP A 1 54 ? -5.359 40 16.547 1 88.25 54 TRP A N 1
ATOM 440 C CA . TRP A 1 54 ? -5.242 39.531 17.922 1 88.25 54 TRP A CA 1
ATOM 441 C C . TRP A 1 54 ? -6.539 39.75 18.703 1 88.25 54 TRP A C 1
ATOM 443 O O . TRP A 1 54 ? -7.023 40.875 18.797 1 88.25 54 TRP A O 1
ATOM 453 N N . GLU A 1 55 ? -7.16 38.656 19.203 1 81.94 55 GLU A N 1
ATOM 454 C CA . GLU A 1 55 ? -8.43 38.781 19.906 1 81.94 55 GLU A CA 1
ATOM 455 C C . GLU A 1 55 ? -8.273 38.406 21.391 1 81.94 55 GLU A C 1
ATOM 457 O O . GLU A 1 55 ? -9.258 38.344 22.125 1 81.94 55 GLU A O 1
ATOM 462 N N . GLY A 1 56 ? -7.141 38.281 21.875 1 76.19 56 GLY A N 1
ATOM 463 C CA . GLY A 1 56 ? -6.941 37.875 23.25 1 76.19 56 GLY A CA 1
ATOM 464 C C . GLY A 1 56 ? -6.941 39 24.234 1 76.19 56 GLY A C 1
ATOM 465 O O . GLY A 1 56 ? -7.445 40.094 23.938 1 76.19 56 GLY A O 1
ATOM 466 N N . GLU A 1 57 ? -6.559 38.656 25.469 1 79.12 57 GLU A N 1
ATOM 467 C CA . GLU A 1 57 ? -6.473 39.625 26.562 1 79.12 57 GLU A CA 1
ATOM 468 C C . GLU A 1 57 ? -5.562 40.781 26.219 1 79.12 57 GLU A C 1
ATOM 470 O O . GLU A 1 57 ? -4.949 40.812 25.156 1 79.12 57 GLU A O 1
ATOM 475 N N . GLU A 1 58 ? -5.535 41.719 27.141 1 79.88 58 GLU A N 1
ATOM 476 C CA . GLU A 1 58 ? -4.668 42.875 26.953 1 79.88 58 GLU A CA 1
ATOM 477 C C . GLU A 1 58 ? -3.221 42.438 26.719 1 79.88 58 GLU A C 1
ATOM 479 O O . GLU A 1 58 ? -2.662 41.688 27.5 1 79.88 58 GLU A O 1
ATOM 484 N N . ALA A 1 59 ? -2.631 42.906 25.672 1 85.12 59 ALA A N 1
ATOM 485 C CA . ALA A 1 59 ? -1.302 42.5 25.219 1 85.12 59 ALA A CA 1
ATOM 486 C C . ALA A 1 59 ? -0.241 42.812 26.266 1 85.12 59 ALA A C 1
ATOM 488 O O . ALA A 1 59 ? -0.167 43.969 26.734 1 85.12 59 ALA A O 1
ATOM 489 N N . SER A 1 60 ? 0.388 41.906 26.781 1 91.56 60 SER A N 1
ATOM 490 C CA . SER A 1 60 ? 1.57 41.969 27.641 1 91.56 60 SER A CA 1
ATOM 491 C C . SER A 1 60 ? 2.547 40.844 27.328 1 91.56 60 SER A C 1
ATOM 493 O O . SER A 1 60 ? 2.195 39.875 26.641 1 91.56 60 SER A O 1
ATOM 495 N N . LYS A 1 61 ? 3.773 40.969 27.812 1 93.38 61 LYS A N 1
ATOM 496 C CA . LYS A 1 61 ? 4.77 39.906 27.594 1 93.38 61 LYS A CA 1
ATOM 497 C C . LYS A 1 61 ? 4.332 38.594 28.234 1 93.38 61 LYS A C 1
ATOM 499 O O . LYS A 1 61 ? 4.543 37.531 27.656 1 93.38 61 LYS A O 1
ATOM 504 N N . GLU A 1 62 ? 3.705 38.75 29.359 1 93.19 62 GLU A N 1
ATOM 505 C CA . GLU A 1 62 ? 3.232 37.594 30.078 1 93.19 62 GLU A CA 1
ATOM 506 C C . GLU A 1 62 ? 2.105 36.875 29.312 1 93.19 62 GLU A C 1
ATOM 508 O O . GLU A 1 62 ? 2.084 35.656 29.203 1 93.19 62 GLU A O 1
ATOM 513 N N . VAL A 1 63 ? 1.184 37.625 28.797 1 93.81 63 VAL A N 1
ATOM 514 C CA . VAL A 1 63 ? 0.05 37.094 28.047 1 93.81 63 VAL A CA 1
ATOM 515 C C . VAL A 1 63 ? 0.547 36.406 26.797 1 93.81 63 VAL A C 1
ATOM 517 O O . VAL A 1 63 ? 0.099 35.312 26.469 1 93.81 63 VAL A O 1
ATOM 520 N N . PHE A 1 64 ? 1.521 37.031 26.109 1 94.88 64 PHE A N 1
ATOM 521 C CA . PHE A 1 64 ? 2.053 36.438 24.891 1 94.88 64 PHE A CA 1
ATOM 522 C C . PHE A 1 64 ? 2.855 35.188 25.188 1 94.88 64 PHE A C 1
ATOM 524 O O . PHE A 1 64 ? 2.781 34.188 24.438 1 94.88 64 PHE A O 1
ATOM 531 N N . THR A 1 65 ? 3.586 35.219 26.281 1 95.69 65 THR A N 1
ATOM 532 C CA . THR A 1 65 ? 4.355 34.062 26.688 1 95.69 65 THR A CA 1
ATOM 533 C C . THR A 1 65 ? 3.428 32.875 26.969 1 95.69 65 THR A C 1
ATOM 535 O O . THR A 1 65 ? 3.668 31.766 26.5 1 95.69 65 THR A O 1
ATOM 538 N N . ASN A 1 66 ? 2.418 33.125 27.672 1 94.5 66 ASN A N 1
ATOM 539 C CA . ASN A 1 66 ? 1.458 32.094 28 1 94.5 66 ASN A CA 1
ATOM 540 C C . ASN A 1 66 ? 0.739 31.578 26.75 1 94.5 66 ASN A C 1
ATOM 542 O O . ASN A 1 66 ? 0.503 30.375 26.625 1 94.5 66 ASN A O 1
ATOM 546 N N . TYR A 1 67 ? 0.408 32.5 25.969 1 94.25 67 TYR A N 1
ATOM 547 C CA . TYR A 1 67 ? -0.249 32.156 24.719 1 94.25 67 TYR A CA 1
ATOM 548 C C . TYR A 1 67 ? 0.643 31.25 23.875 1 94.25 67 TYR A C 1
ATOM 550 O O . TYR A 1 67 ? 0.191 30.219 23.375 1 94.25 67 TYR A O 1
ATOM 558 N N . LEU A 1 68 ? 1.885 31.578 23.75 1 95.81 68 LEU A N 1
ATOM 559 C CA . LEU A 1 68 ? 2.832 30.844 22.922 1 95.81 68 LEU A CA 1
ATOM 560 C C . LEU A 1 68 ? 3.061 29.438 23.484 1 95.81 68 LEU A C 1
ATOM 562 O O . LEU A 1 68 ? 3.141 28.469 22.734 1 95.81 68 LEU A O 1
ATOM 566 N N . TYR A 1 69 ? 3.154 29.328 24.766 1 95.44 69 TYR A N 1
ATOM 567 C CA . TYR A 1 69 ? 3.344 28.016 25.375 1 95.44 69 TYR A CA 1
ATOM 568 C C . TYR A 1 69 ? 2.117 27.125 25.172 1 95.44 69 TYR A C 1
ATOM 570 O O . TYR A 1 69 ? 2.238 25.922 24.953 1 95.44 69 TYR A O 1
ATOM 578 N N . ARG A 1 70 ? 0.989 27.719 25.25 1 93.75 70 ARG A N 1
ATOM 579 C CA . ARG A 1 70 ? -0.232 26.953 24.984 1 93.75 70 ARG A CA 1
ATOM 580 C C . ARG A 1 70 ? -0.261 26.438 23.562 1 93.75 70 ARG A C 1
ATOM 582 O O . ARG A 1 70 ? -0.594 25.266 23.328 1 93.75 70 ARG A O 1
ATOM 589 N N . GLN A 1 71 ? 0.063 27.328 22.672 1 93.44 71 GLN A N 1
ATOM 590 C CA . GLN A 1 71 ? 0.111 26.922 21.266 1 93.44 71 GLN A CA 1
ATOM 591 C C . GLN A 1 71 ? 1.174 25.844 21.047 1 93.44 71 GLN A C 1
ATOM 593 O O . GLN A 1 71 ? 0.943 24.891 20.312 1 93.44 71 GLN A O 1
ATOM 598 N N . LEU A 1 72 ? 2.264 26.047 21.688 1 93.69 72 LEU A N 1
ATOM 599 C CA . LEU A 1 72 ? 3.363 25.094 21.562 1 93.69 72 LEU A CA 1
ATOM 600 C C . LEU A 1 72 ? 2.967 23.719 22.109 1 93.69 72 LEU A C 1
ATOM 602 O O . LEU A 1 72 ? 3.363 22.688 21.562 1 93.69 72 LEU A O 1
ATOM 606 N N . GLU A 1 73 ? 2.307 23.719 23.203 1 92.81 73 GLU A N 1
ATOM 607 C CA . GLU A 1 73 ? 1.831 22.484 23.781 1 92.81 73 GLU A CA 1
ATOM 608 C C . GLU A 1 73 ? 0.919 21.719 22.828 1 92.81 73 GLU A C 1
ATOM 610 O O . GLU A 1 73 ? 1.073 20.516 22.625 1 92.81 73 GLU A O 1
ATOM 615 N N . ILE A 1 74 ? 0.083 22.422 22.234 1 89.31 74 ILE A N 1
ATOM 616 C CA . ILE A 1 74 ? -0.86 21.828 21.297 1 89.31 74 ILE A CA 1
ATOM 617 C C . ILE A 1 74 ? -0.106 21.297 20.078 1 89.31 74 ILE A C 1
ATOM 619 O O . ILE A 1 74 ? -0.235 20.109 19.734 1 89.31 74 ILE A O 1
ATOM 623 N N . THR A 1 75 ? 0.666 22.125 19.516 1 89.06 75 THR A N 1
ATOM 624 C CA . THR A 1 75 ? 1.379 21.734 18.297 1 89.06 75 THR A CA 1
ATOM 625 C C . THR A 1 75 ? 2.41 20.656 18.609 1 89.06 75 THR A C 1
ATOM 627 O O . THR A 1 75 ? 2.598 19.719 17.812 1 89.06 75 THR A O 1
ATOM 630 N N . GLY A 1 76 ? 3.09 20.844 19.703 1 89.31 76 GLY A N 1
ATOM 631 C CA . GLY A 1 76 ? 4.055 19.828 20.109 1 89.31 76 GLY A CA 1
ATOM 632 C C . GLY A 1 76 ? 3.438 18.453 20.297 1 89.31 76 GLY A C 1
ATOM 633 O O . GLY A 1 76 ? 3.99 17.453 19.844 1 89.31 76 GLY A O 1
ATOM 634 N N . HIS A 1 77 ? 2.361 18.438 20.922 1 86.69 77 HIS A N 1
ATOM 635 C CA . HIS A 1 77 ? 1.68 17.156 21.141 1 86.69 77 HIS A CA 1
ATOM 636 C C . HIS A 1 77 ? 1.172 16.578 19.828 1 86.69 77 HIS A C 1
ATOM 638 O O . HIS A 1 77 ? 1.167 15.359 19.641 1 86.69 77 HIS A O 1
ATOM 644 N N . ASN A 1 78 ? 0.792 17.438 18.984 1 83.25 78 ASN A N 1
ATOM 645 C CA . ASN A 1 78 ? 0.342 16.984 17.672 1 83.25 78 ASN A CA 1
ATOM 646 C C . ASN A 1 78 ? 1.465 16.297 16.891 1 83.25 78 ASN A C 1
ATOM 648 O O . ASN A 1 78 ? 1.228 15.312 16.188 1 83.25 78 ASN A O 1
ATOM 652 N N . TYR A 1 79 ? 2.623 16.766 17.062 1 85.88 79 TYR A N 1
ATOM 653 C CA . TYR A 1 79 ? 3.754 16.188 16.328 1 85.88 79 TYR A CA 1
ATOM 654 C C . TYR A 1 79 ? 4.367 15.031 17.109 1 85.88 79 TYR A C 1
ATOM 656 O O . TYR A 1 79 ? 5.051 14.18 16.516 1 85.88 79 TYR A O 1
ATOM 664 N N . GLY A 1 80 ? 4.066 15.023 18.375 1 85.5 80 GLY A N 1
ATOM 665 C CA . GLY A 1 80 ? 4.652 13.984 19.203 1 85.5 80 GLY A CA 1
ATOM 666 C C . GLY A 1 80 ? 3.869 12.688 19.188 1 85.5 80 GLY A C 1
ATOM 667 O O . GLY A 1 80 ? 4.391 11.641 19.578 1 85.5 80 GLY A O 1
ATOM 668 N N . GLN A 1 81 ? 2.682 12.797 18.781 1 87.62 81 GLN A N 1
ATOM 669 C CA . GLN A 1 81 ? 1.82 11.617 18.719 1 87.62 81 GLN A CA 1
ATOM 670 C C . GLN A 1 81 ? 1.437 11.289 17.281 1 87.62 81 GLN A C 1
ATOM 672 O O . GLN A 1 81 ? 1.501 12.148 16.406 1 87.62 81 GLN A O 1
ATOM 677 N N . TYR A 1 82 ? 1.146 9.984 17.125 1 90.75 82 TYR A N 1
ATOM 678 C CA . TYR A 1 82 ? 0.663 9.594 15.797 1 90.75 82 TYR A CA 1
ATOM 679 C C . TYR A 1 82 ? -0.694 10.227 15.508 1 90.75 82 TYR A C 1
ATOM 681 O O . TYR A 1 82 ? -1.552 10.305 16.391 1 90.75 82 TYR A O 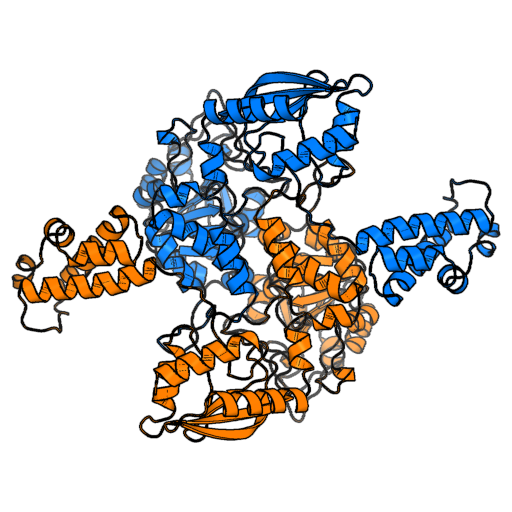1
ATOM 689 N N . PHE A 1 83 ? -0.801 10.797 14.328 1 89.38 83 PHE A N 1
ATOM 690 C CA . PHE A 1 83 ? -2.104 11.281 13.883 1 89.38 83 PHE A CA 1
ATOM 691 C C . PHE A 1 83 ? -3.068 10.117 13.672 1 89.38 83 PHE A C 1
ATOM 693 O O . PHE A 1 83 ? -4.227 10.18 14.086 1 89.38 83 PHE A O 1
ATOM 700 N N . LEU A 1 84 ? -2.568 9.102 12.938 1 93.06 84 LEU A N 1
ATOM 701 C CA . LEU A 1 84 ? -3.352 7.895 12.719 1 93.06 84 LEU A CA 1
ATOM 702 C C . LEU A 1 84 ? -3.371 7.027 13.977 1 93.06 84 LEU A C 1
ATOM 704 O O . LEU A 1 84 ? -2.316 6.625 14.469 1 93.06 84 LEU A O 1
ATOM 708 N N . ARG A 1 85 ? -4.539 6.773 14.469 1 92.94 85 ARG A N 1
ATOM 709 C CA . ARG A 1 85 ? -4.598 6.008 15.711 1 92.94 85 ARG A CA 1
ATOM 710 C C . ARG A 1 85 ? -5.793 5.059 15.719 1 92.94 85 ARG A C 1
ATOM 712 O O . ARG A 1 85 ? -6.75 5.262 14.969 1 92.94 85 ARG A O 1
ATOM 719 N N . LYS A 1 86 ? -5.691 4.09 16.562 1 95.25 86 LYS A N 1
ATOM 720 C CA . LYS A 1 86 ? -6.777 3.139 16.781 1 95.25 86 LYS A CA 1
ATOM 721 C C . LYS A 1 86 ? -7.988 3.824 17.406 1 95.25 86 LYS A C 1
ATOM 723 O O . LYS A 1 86 ? -7.844 4.691 18.266 1 95.25 86 LYS A O 1
ATOM 728 N N . VAL A 1 87 ? -9.117 3.471 16.938 1 97.12 87 VAL A N 1
ATOM 729 C CA . VAL A 1 87 ? -10.383 3.918 17.516 1 97.12 87 VAL A CA 1
ATOM 730 C C . VAL A 1 87 ? -11.289 2.717 17.766 1 97.12 87 VAL A C 1
ATOM 732 O O . VAL A 1 87 ? -11.109 1.659 17.156 1 97.12 87 VAL A O 1
ATOM 735 N N . ILE A 1 88 ? -12.148 2.832 18.734 1 98.25 88 ILE A N 1
ATOM 736 C CA . ILE A 1 88 ? -13.164 1.813 18.969 1 98.25 88 ILE A CA 1
ATOM 737 C C . ILE A 1 88 ? -14.445 2.186 18.234 1 98.25 88 ILE A C 1
ATOM 739 O O . ILE A 1 88 ? -15.023 3.248 18.469 1 98.25 88 ILE A O 1
ATOM 743 N N . ASN A 1 89 ? -14.852 1.364 17.297 1 98.25 89 ASN A N 1
ATOM 744 C CA . ASN A 1 89 ? -16.062 1.565 16.516 1 98.25 89 ASN A CA 1
ATOM 745 C C . ASN A 1 89 ? -17.281 0.955 17.203 1 98.25 89 ASN A C 1
ATOM 747 O O . ASN A 1 89 ? -17.469 -0.263 17.172 1 98.25 89 ASN A O 1
ATOM 751 N N . ALA A 1 90 ? -18.125 1.78 17.734 1 98.44 90 ALA A N 1
ATOM 752 C CA . ALA A 1 90 ? -19.359 1.317 18.359 1 98.44 90 ALA A CA 1
ATOM 753 C C . ALA A 1 90 ? -20.578 1.712 17.531 1 98.44 90 ALA A C 1
ATOM 755 O O . ALA A 1 90 ? -21.703 1.7 18.031 1 98.44 90 ALA A O 1
ATOM 756 N N . THR A 1 91 ? -20.406 2.064 16.297 1 97.44 91 THR A N 1
ATOM 757 C CA . THR A 1 91 ? -21.484 2.586 15.461 1 97.44 91 THR A CA 1
ATOM 758 C C . THR A 1 91 ? -22.344 1.449 14.898 1 97.44 91 THR A C 1
ATOM 760 O O . THR A 1 91 ? -23.484 1.66 14.516 1 97.44 91 THR A O 1
ATOM 763 N N . GLY A 1 92 ? -21.734 0.31 14.727 1 97.88 92 GLY A N 1
ATOM 764 C CA . GLY A 1 92 ? -22.453 -0.814 14.141 1 97.88 92 GLY A CA 1
ATOM 765 C C . GLY A 1 92 ? -22.234 -0.953 12.648 1 97.88 92 GLY A C 1
ATOM 766 O O . GLY A 1 92 ? -22.734 -1.885 12.023 1 97.88 92 GLY A O 1
ATOM 767 N N . THR A 1 93 ? -21.469 -0.082 12.102 1 97.25 93 THR A N 1
ATOM 768 C CA . THR A 1 93 ? -21.094 -0.213 10.695 1 97.25 93 THR A CA 1
ATOM 769 C C . THR A 1 93 ? -19.797 -1.021 10.555 1 97.25 93 THR A C 1
ATOM 771 O O . THR A 1 93 ? -18.734 -0.581 10.984 1 97.25 93 THR A O 1
ATOM 774 N N . ILE A 1 94 ? -19.859 -2.141 9.922 1 97.69 94 ILE A N 1
ATOM 775 C CA . ILE A 1 94 ? -18.766 -3.094 9.898 1 97.69 94 ILE A CA 1
ATOM 776 C C . ILE A 1 94 ? -17.625 -2.551 9.023 1 97.69 94 ILE A C 1
ATOM 778 O O . ILE A 1 94 ? -16.484 -2.436 9.477 1 97.69 94 ILE A O 1
ATOM 782 N N . LEU A 1 95 ? -17.938 -2.203 7.789 1 96.5 95 LEU A N 1
ATOM 783 C CA . LEU A 1 95 ? -16.984 -1.578 6.871 1 96.5 95 LEU A CA 1
ATOM 784 C C . LEU A 1 95 ? -17.156 -0.063 6.867 1 96.5 95 LEU A C 1
ATOM 786 O O . LEU A 1 95 ? -17.641 0.508 5.887 1 96.5 95 LEU A O 1
ATOM 790 N N . HIS A 1 96 ? -16.719 0.568 7.969 1 95.44 96 HIS A N 1
ATOM 791 C CA . HIS A 1 96 ? -16.875 2.01 8.125 1 95.44 96 HIS A CA 1
ATOM 792 C C . HIS A 1 96 ? -15.852 2.771 7.285 1 95.44 96 HIS A C 1
ATOM 794 O O . HIS A 1 96 ? -14.664 2.791 7.613 1 95.44 96 HIS A O 1
ATOM 800 N N . THR A 1 97 ? -16.266 3.459 6.301 1 89.94 97 THR A N 1
ATOM 801 C CA . THR A 1 97 ? -15.406 4.117 5.316 1 89.94 97 THR A CA 1
ATOM 802 C C . THR A 1 97 ? -14.461 5.102 5.992 1 89.94 97 THR A C 1
ATOM 804 O O . THR A 1 97 ? -13.297 5.211 5.613 1 89.94 97 THR A O 1
ATOM 807 N N . ASN A 1 98 ? -14.922 5.816 6.988 1 92 98 ASN A N 1
ATOM 808 C CA . ASN A 1 98 ? -14.109 6.84 7.641 1 92 98 ASN A CA 1
ATOM 809 C C . ASN A 1 98 ? -13.148 6.23 8.656 1 92 98 ASN A C 1
ATOM 811 O O . ASN A 1 98 ? -12.164 6.859 9.047 1 92 98 ASN A O 1
ATOM 815 N N . LEU A 1 99 ? -13.492 4.988 9.109 1 95.75 99 LEU A N 1
ATOM 816 C CA . LEU A 1 99 ? -12.695 4.414 10.188 1 95.75 99 LEU A CA 1
ATOM 817 C C . LEU A 1 99 ? -11.789 3.311 9.664 1 95.75 99 LEU A C 1
ATOM 819 O O . LEU A 1 99 ? -11.453 2.375 10.398 1 95.75 99 LEU A O 1
ATOM 823 N N . GLY A 1 100 ? -11.5 3.312 8.383 1 94.06 100 GLY A N 1
ATOM 824 C CA . GLY A 1 100 ? -10.445 2.469 7.848 1 94.06 100 GLY A CA 1
ATOM 825 C C . GLY A 1 100 ? -10.961 1.215 7.176 1 94.06 100 GLY A C 1
ATOM 826 O O . GLY A 1 100 ? -10.18 0.385 6.707 1 94.06 100 GLY A O 1
ATOM 827 N N . ARG A 1 101 ? -12.336 1 7.168 1 95.38 101 ARG A N 1
ATOM 828 C CA . ARG A 1 101 ? -12.969 -0.124 6.488 1 95.38 101 ARG A CA 1
ATOM 829 C C . ARG A 1 101 ? -12.547 -1.45 7.109 1 95.38 101 ARG A C 1
ATOM 831 O O . ARG A 1 101 ? -12.727 -1.665 8.312 1 95.38 101 ARG A O 1
ATOM 838 N N . ALA A 1 102 ? -12.008 -2.365 6.324 1 97 102 ALA A N 1
ATOM 839 C CA . ALA A 1 102 ? -11.797 -3.729 6.809 1 97 102 ALA A CA 1
ATOM 840 C C . ALA A 1 102 ? -10.625 -3.789 7.781 1 97 102 ALA A C 1
ATOM 842 O O . ALA A 1 102 ? -9.555 -3.238 7.512 1 97 102 ALA A O 1
ATOM 843 N N . ARG A 1 103 ? -10.875 -4.461 8.891 1 97.44 103 ARG A N 1
ATOM 844 C CA . ARG A 1 103 ? -9.789 -4.863 9.781 1 97.44 103 ARG A CA 1
ATOM 845 C C . ARG A 1 103 ? -9.156 -6.168 9.312 1 97.44 103 ARG A C 1
ATOM 847 O O . ARG A 1 103 ? -9.805 -6.98 8.648 1 97.44 103 ARG A O 1
ATOM 854 N N . LEU A 1 104 ? -7.926 -6.348 9.641 1 98.44 104 LEU A N 1
ATOM 855 C CA . LEU A 1 104 ? -7.227 -7.531 9.156 1 98.44 104 LEU A CA 1
ATOM 856 C C . LEU A 1 104 ? -7.164 -8.602 10.242 1 98.44 104 LEU A C 1
ATOM 858 O O . LEU A 1 104 ? -7.211 -8.289 11.438 1 98.44 104 LEU A O 1
ATOM 862 N N . SER A 1 105 ? -7.062 -9.836 9.82 1 98.19 105 SER A N 1
ATOM 863 C CA . SER A 1 105 ? -6.961 -10.977 10.727 1 98.19 105 SER A CA 1
ATOM 864 C C . SER A 1 105 ? -5.605 -11 11.43 1 98.19 105 SER A C 1
ATOM 866 O O . SER A 1 105 ? -4.645 -10.391 10.961 1 98.19 105 SER A O 1
ATOM 868 N N . GLU A 1 106 ? -5.57 -11.727 12.562 1 97.25 106 GLU A N 1
ATOM 869 C CA . GLU A 1 106 ? -4.312 -11.898 13.289 1 97.25 106 GLU A CA 1
ATOM 870 C C . GLU A 1 106 ? -3.26 -12.562 12.406 1 97.25 106 GLU A C 1
ATOM 872 O O . GLU A 1 106 ? -2.076 -12.227 12.477 1 97.25 106 GLU A O 1
ATOM 877 N N . GLU A 1 107 ? -3.697 -13.5 11.578 1 96.88 107 GLU A N 1
ATOM 878 C CA . GLU A 1 107 ? -2.781 -14.188 10.664 1 96.88 107 GLU A CA 1
ATOM 879 C C . GLU A 1 107 ? -2.189 -13.211 9.648 1 96.88 107 GLU A C 1
ATOM 881 O O . GLU A 1 107 ? -0.995 -13.273 9.352 1 96.88 107 GLU A O 1
ATOM 886 N N . ALA A 1 108 ? -3.031 -12.383 9.102 1 98.19 108 ALA A N 1
ATOM 887 C CA . ALA A 1 108 ? -2.559 -11.383 8.141 1 98.19 108 ALA A CA 1
ATOM 888 C C . ALA A 1 108 ? -1.565 -10.422 8.781 1 98.19 108 ALA A C 1
ATOM 890 O O . ALA A 1 108 ? -0.543 -10.086 8.188 1 98.19 108 ALA A O 1
ATOM 891 N N . ILE A 1 109 ? -1.836 -9.984 10.016 1 98.5 109 ILE A N 1
ATOM 892 C CA . ILE A 1 109 ? -0.987 -9.047 10.734 1 98.5 109 ILE A CA 1
ATOM 893 C C . ILE A 1 109 ? 0.373 -9.68 11.016 1 98.5 109 ILE A C 1
ATOM 895 O O . ILE A 1 109 ? 1.412 -9.039 10.852 1 98.5 109 ILE A O 1
ATOM 899 N N . LYS A 1 110 ? 0.347 -10.898 11.422 1 97.94 110 LYS A N 1
ATOM 900 C CA . LYS A 1 110 ? 1.598 -11.609 11.648 1 97.94 110 LYS A CA 1
ATOM 901 C C . LYS A 1 110 ? 2.426 -11.695 10.375 1 97.94 110 LYS A C 1
ATOM 903 O O . LYS A 1 110 ? 3.639 -11.477 10.398 1 97.94 110 LYS A O 1
ATOM 908 N N . HIS A 1 111 ? 1.774 -12.062 9.281 1 97.75 111 HIS A N 1
ATOM 909 C CA . HIS A 1 111 ? 2.457 -12.172 7.996 1 97.75 111 HIS A CA 1
ATOM 910 C C . HIS A 1 111 ? 3.025 -10.82 7.559 1 97.75 111 HIS A C 1
ATOM 912 O O . HIS A 1 111 ? 4.164 -10.75 7.09 1 97.75 111 HIS A O 1
ATOM 918 N N . ILE A 1 112 ? 2.285 -9.734 7.746 1 98.44 112 ILE A N 1
ATOM 919 C CA . ILE A 1 112 ? 2.746 -8.383 7.445 1 98.44 112 ILE A CA 1
ATOM 920 C C . ILE A 1 112 ? 3.99 -8.07 8.273 1 98.44 112 ILE A C 1
ATOM 922 O O . ILE A 1 112 ? 4.973 -7.539 7.754 1 98.44 112 ILE A O 1
ATOM 926 N N . SER A 1 113 ? 3.928 -8.359 9.539 1 98.12 113 SER A N 1
ATOM 927 C CA . SER A 1 113 ? 5.023 -8.055 10.453 1 98.12 113 SER A CA 1
ATOM 928 C C . SER A 1 113 ? 6.312 -8.742 10.023 1 98.12 113 SER A C 1
ATOM 930 O O . SER A 1 113 ? 7.379 -8.125 10.008 1 98.12 113 SER A O 1
ATOM 932 N N . ASP A 1 114 ? 6.207 -9.977 9.625 1 96.38 114 ASP A N 1
ATOM 933 C CA . ASP A 1 114 ? 7.383 -10.734 9.195 1 96.38 114 ASP A CA 1
ATOM 934 C C . ASP A 1 114 ? 7.984 -10.125 7.93 1 96.38 114 ASP A C 1
ATOM 936 O O . ASP A 1 114 ? 9.203 -9.938 7.844 1 96.38 114 ASP A O 1
ATOM 940 N N . ILE A 1 115 ? 7.148 -9.82 7.027 1 96.94 115 ILE A N 1
ATOM 941 C CA . ILE A 1 115 ? 7.602 -9.328 5.73 1 96.94 115 ILE A CA 1
ATOM 942 C C . ILE A 1 115 ? 8.148 -7.91 5.871 1 96.94 115 ILE A C 1
ATOM 944 O O . ILE A 1 115 ? 9.078 -7.523 5.16 1 96.94 115 ILE A O 1
ATOM 948 N N . ALA A 1 116 ? 7.602 -7.148 6.816 1 97.88 116 ALA A N 1
ATOM 949 C CA . ALA A 1 116 ? 8.039 -5.777 7.055 1 97.88 116 ALA A CA 1
ATOM 950 C C . ALA A 1 116 ? 9.375 -5.75 7.797 1 97.88 116 ALA A C 1
ATOM 952 O O . ALA A 1 116 ? 10.211 -4.879 7.547 1 97.88 116 ALA A O 1
ATOM 953 N N . LYS A 1 117 ? 9.578 -6.648 8.711 1 96.88 117 LYS A N 1
ATOM 954 C CA . LYS A 1 117 ? 10.711 -6.641 9.633 1 96.88 117 LYS A CA 1
ATOM 955 C C . LYS A 1 117 ? 11.977 -7.176 8.961 1 96.88 117 LYS A C 1
ATOM 957 O O . LYS A 1 117 ? 13.078 -6.703 9.227 1 96.88 117 LYS A O 1
ATOM 962 N N . TYR A 1 118 ? 11.82 -8.133 8.062 1 96.94 118 TYR A N 1
ATOM 963 C CA . TYR A 1 118 ? 12.953 -8.836 7.465 1 96.94 118 TYR A CA 1
ATOM 964 C C . TYR A 1 118 ? 12.984 -8.633 5.957 1 96.94 118 TYR A C 1
ATOM 966 O O . TYR A 1 118 ? 12.031 -8.117 5.371 1 96.94 118 TYR A O 1
ATOM 974 N N . TYR A 1 119 ? 14.148 -9.008 5.375 1 97.5 119 TYR A N 1
ATOM 975 C CA . TYR A 1 119 ? 14.164 -9.133 3.922 1 97.5 119 TYR A CA 1
ATOM 976 C C . TYR A 1 119 ? 13.219 -10.234 3.455 1 97.5 119 TYR A C 1
ATOM 978 O O . TYR A 1 119 ? 12.875 -11.133 4.227 1 97.5 119 TYR A O 1
ATOM 986 N N . SER A 1 120 ? 12.773 -10.086 2.18 1 96.38 120 SER A N 1
ATOM 987 C CA . SER A 1 120 ? 11.828 -11.07 1.657 1 96.38 120 SER A CA 1
ATOM 988 C C . SER A 1 120 ? 12.094 -11.359 0.184 1 96.38 120 SER A C 1
ATOM 990 O O . SER A 1 120 ? 12.844 -10.641 -0.47 1 96.38 120 SER A O 1
ATOM 992 N N . ASN A 1 121 ? 11.469 -12.406 -0.324 1 94.44 121 ASN A N 1
ATOM 993 C CA . ASN A 1 121 ? 11.656 -12.812 -1.713 1 94.44 121 ASN A CA 1
ATOM 994 C C . ASN A 1 121 ? 10.664 -12.102 -2.639 1 94.44 121 ASN A C 1
ATOM 996 O O . ASN A 1 121 ? 10.164 -12.703 -3.59 1 94.44 121 ASN A O 1
ATOM 1000 N N . LEU A 1 122 ? 10.391 -10.898 -2.389 1 91.69 122 LEU A N 1
ATOM 1001 C CA . LEU A 1 122 ? 9.391 -10.117 -3.104 1 91.69 122 LEU A CA 1
ATOM 1002 C C . LEU A 1 122 ? 9.602 -10.203 -4.609 1 91.69 122 LEU A C 1
ATOM 1004 O O . LEU A 1 122 ? 8.641 -10.375 -5.367 1 91.69 122 LEU A O 1
ATOM 1008 N N . GLU A 1 123 ? 10.82 -10.094 -5.062 1 91.06 123 GLU A N 1
ATOM 1009 C CA . GLU A 1 123 ? 11.18 -10.172 -6.473 1 91.06 123 GLU A CA 1
ATOM 1010 C C . GLU A 1 123 ? 12.344 -11.133 -6.695 1 91.06 123 GLU A C 1
ATOM 1012 O O . GLU A 1 123 ? 13.273 -10.828 -7.449 1 91.06 123 GLU A O 1
ATOM 1017 N N . TYR A 1 124 ? 12.281 -12.211 -5.934 1 90.44 124 TYR A N 1
ATOM 1018 C CA . TYR A 1 124 ? 13.352 -13.203 -5.988 1 90.44 124 TYR A CA 1
ATOM 1019 C C . TYR A 1 124 ? 12.773 -14.609 -6.051 1 90.44 124 TYR A C 1
ATOM 1021 O O . TYR A 1 124 ? 12 -15.016 -5.18 1 90.44 124 TYR A O 1
ATOM 1029 N N . LYS A 1 125 ? 13.148 -15.312 -7.117 1 89.19 125 LYS A N 1
ATOM 1030 C CA . LYS A 1 125 ? 12.805 -16.734 -7.215 1 89.19 125 LYS A CA 1
ATOM 1031 C C . LYS A 1 125 ? 13.812 -17.594 -6.465 1 89.19 125 LYS A C 1
ATOM 1033 O O . LYS A 1 125 ? 14.906 -17.844 -6.961 1 89.19 125 LYS A O 1
ATOM 1038 N N . ILE A 1 126 ? 13.453 -18.094 -5.41 1 89.25 126 ILE A N 1
ATOM 1039 C CA . ILE A 1 126 ? 14.352 -18.812 -4.508 1 89.25 126 ILE A CA 1
ATOM 1040 C C . ILE A 1 126 ? 14.906 -20.047 -5.211 1 89.25 126 ILE A C 1
ATOM 1042 O O . ILE A 1 126 ? 16.109 -20.297 -5.172 1 89.25 126 ILE A O 1
ATOM 1046 N N . GLU A 1 127 ? 14.055 -20.797 -5.871 1 86.5 127 GLU A N 1
ATOM 1047 C CA . GLU A 1 127 ? 14.461 -22.047 -6.492 1 86.5 127 GLU A CA 1
ATOM 1048 C C . GLU A 1 127 ? 15.461 -21.797 -7.621 1 86.5 127 GLU A C 1
ATOM 1050 O O . GLU A 1 127 ? 16.469 -22.516 -7.734 1 86.5 127 GLU A O 1
ATOM 1055 N N . GLU A 1 128 ? 15.211 -20.734 -8.391 1 87.81 128 GLU A N 1
ATOM 1056 C CA . GLU A 1 128 ? 16.047 -20.469 -9.562 1 87.81 128 GLU A CA 1
ATOM 1057 C C . GLU A 1 128 ? 17.219 -19.562 -9.219 1 87.81 128 GLU A C 1
ATOM 1059 O O . GLU A 1 128 ? 18.219 -19.531 -9.938 1 87.81 128 GLU A O 1
ATOM 1064 N N . GLY A 1 129 ? 17.125 -18.828 -8.172 1 89.31 129 GLY A N 1
ATOM 1065 C CA . GLY A 1 129 ? 18.156 -17.891 -7.781 1 89.31 129 GLY A CA 1
ATOM 1066 C C . GLY A 1 129 ? 18.25 -16.688 -8.711 1 89.31 129 GLY A C 1
ATOM 1067 O O . GLY A 1 129 ? 19.344 -16.219 -9.016 1 89.31 129 GLY A O 1
ATOM 1068 N N . GLU A 1 130 ? 17.062 -16.344 -9.211 1 87.69 130 GLU A N 1
ATOM 1069 C CA . GLU A 1 130 ? 17 -15.242 -10.164 1 87.69 130 GLU A CA 1
ATOM 1070 C C . GLU A 1 130 ? 15.914 -14.242 -9.789 1 87.69 130 GLU A C 1
ATOM 1072 O O . GLU A 1 130 ? 15.07 -14.523 -8.938 1 87.69 130 GLU A O 1
ATOM 1077 N N . ARG A 1 131 ? 16.047 -13.148 -10.539 1 84.44 131 ARG A N 1
ATOM 1078 C CA . ARG A 1 131 ? 15.008 -12.141 -10.336 1 84.44 131 ARG A CA 1
ATOM 1079 C C . ARG A 1 131 ? 13.641 -12.672 -10.727 1 84.44 131 ARG A C 1
ATOM 1081 O O . ARG A 1 131 ? 13.508 -13.383 -11.727 1 84.44 131 ARG A O 1
ATOM 1088 N N . GLY A 1 132 ? 12.672 -12.422 -9.898 1 79.69 132 GLY A N 1
ATOM 1089 C CA . GLY A 1 132 ? 11.297 -12.82 -10.164 1 79.69 132 GLY A CA 1
ATOM 1090 C C . GLY A 1 132 ? 10.344 -11.648 -10.25 1 79.69 132 GLY A C 1
ATOM 1091 O O . GLY A 1 132 ? 10.773 -10.492 -10.258 1 79.69 132 GLY A O 1
ATOM 1092 N N . SER A 1 133 ? 9.078 -12.055 -10.5 1 78.75 133 SER A N 1
ATOM 1093 C CA . SER A 1 133 ? 8.031 -11.047 -10.57 1 78.75 133 SER A CA 1
ATOM 1094 C C . SER A 1 133 ? 7.117 -11.109 -9.344 1 78.75 133 SER A C 1
ATOM 1096 O O . SER A 1 133 ? 6.672 -12.188 -8.953 1 78.75 133 SER A O 1
ATOM 1098 N N . ARG A 1 134 ? 6.879 -9.938 -8.844 1 78.81 134 ARG A N 1
ATOM 1099 C CA . ARG A 1 134 ? 5.996 -9.891 -7.68 1 78.81 134 ARG A CA 1
ATOM 1100 C C . ARG A 1 134 ? 4.582 -10.312 -8.047 1 78.81 134 ARG A C 1
ATOM 1102 O O . ARG A 1 134 ? 3.803 -10.719 -7.176 1 78.81 134 ARG A O 1
ATOM 1109 N N . HIS A 1 135 ? 4.203 -10.242 -9.297 1 76.25 135 HIS A N 1
ATOM 1110 C CA . HIS A 1 135 ? 2.863 -10.633 -9.727 1 76.25 135 HIS A CA 1
ATOM 1111 C C . HIS A 1 135 ? 2.639 -12.133 -9.547 1 76.25 135 HIS A C 1
ATOM 1113 O O . HIS A 1 135 ? 1.497 -12.578 -9.406 1 76.25 135 HIS A O 1
ATOM 1119 N N . ASP A 1 136 ? 3.697 -12.867 -9.57 1 77.62 136 ASP A N 1
ATOM 1120 C CA . ASP A 1 136 ? 3.584 -14.32 -9.484 1 77.62 136 ASP A CA 1
ATOM 1121 C C . ASP A 1 136 ? 3.162 -14.758 -8.086 1 77.62 136 ASP A C 1
ATOM 1123 O O . ASP A 1 136 ? 2.557 -15.82 -7.914 1 77.62 136 ASP A O 1
ATOM 1127 N N . ILE A 1 137 ? 3.453 -13.969 -7.176 1 73.94 137 ILE A N 1
ATOM 1128 C CA . ILE A 1 137 ? 3.271 -14.312 -5.773 1 73.94 137 ILE A CA 1
ATOM 1129 C C . ILE A 1 137 ? 1.796 -14.594 -5.496 1 73.94 137 ILE A C 1
ATOM 1131 O O . ILE A 1 137 ? 1.456 -15.586 -4.844 1 73.94 137 ILE A O 1
ATOM 1135 N N . ILE A 1 138 ? 0.932 -13.719 -6.051 1 88 138 ILE A N 1
ATOM 1136 C CA . ILE A 1 138 ? -0.44 -13.789 -5.555 1 88 138 ILE A CA 1
ATOM 1137 C C . ILE A 1 138 ? -1.367 -14.266 -6.672 1 88 138 ILE A C 1
ATOM 1139 O O . ILE A 1 138 ? -2.502 -14.672 -6.414 1 88 138 ILE A O 1
ATOM 1143 N N . GLU A 1 139 ? -0.863 -14.305 -7.863 1 92.06 139 GLU A N 1
ATOM 1144 C CA . GLU A 1 139 ? -1.717 -14.648 -8.992 1 92.06 139 GLU A CA 1
ATOM 1145 C C . GLU A 1 139 ? -2.295 -16.047 -8.844 1 92.06 139 GLU A C 1
ATOM 1147 O O . GLU A 1 139 ? -3.488 -16.266 -9.07 1 92.06 139 GLU A O 1
ATOM 1152 N N . GLY A 1 140 ? -1.461 -17.016 -8.477 1 87.94 140 GLY A N 1
ATOM 1153 C CA . GLY A 1 140 ? -1.933 -18.375 -8.289 1 87.94 140 GLY A CA 1
ATOM 1154 C C . GLY A 1 140 ? -3.068 -18.484 -7.285 1 87.94 140 GLY A C 1
ATOM 1155 O O . GLY A 1 140 ? -4.027 -19.219 -7.508 1 87.94 140 GLY A O 1
ATOM 1156 N N . LEU A 1 141 ? -2.965 -17.734 -6.215 1 91.62 141 LEU A N 1
ATOM 1157 C CA . LEU A 1 141 ? -3.998 -17.75 -5.184 1 91.62 141 LEU A CA 1
ATOM 1158 C C . LEU A 1 141 ? -5.305 -17.172 -5.723 1 91.62 141 LEU A C 1
ATOM 1160 O O . LEU A 1 141 ? -6.375 -17.734 -5.496 1 91.62 141 LEU A O 1
ATOM 1164 N N . ILE A 1 142 ? -5.191 -16.047 -6.438 1 95.25 142 ILE A N 1
ATOM 1165 C CA . ILE A 1 142 ? -6.383 -15.406 -6.984 1 95.25 142 ILE A CA 1
ATOM 1166 C C . ILE A 1 142 ? -7.059 -16.344 -7.984 1 95.25 142 ILE A C 1
ATOM 1168 O O . ILE A 1 142 ? -8.281 -16.484 -7.977 1 95.25 142 ILE A O 1
ATOM 1172 N N . ARG A 1 143 ? -6.262 -16.969 -8.773 1 92.94 143 ARG A N 1
ATOM 1173 C CA . ARG A 1 143 ? -6.809 -17.938 -9.727 1 92.94 143 ARG A CA 1
ATOM 1174 C C . ARG A 1 143 ? -7.559 -19.047 -9.016 1 92.94 143 ARG A C 1
ATOM 1176 O O . ARG A 1 143 ? -8.648 -19.453 -9.438 1 92.94 143 ARG A O 1
ATOM 1183 N N . SER A 1 144 ? -7.008 -19.484 -7.961 1 89.44 144 SER A N 1
ATOM 1184 C CA . SER A 1 144 ? -7.586 -20.609 -7.234 1 89.44 144 SER A CA 1
ATOM 1185 C C . SER A 1 144 ? -8.914 -20.219 -6.59 1 89.44 144 SER A C 1
ATOM 1187 O O . SER A 1 144 ? -9.859 -21.016 -6.582 1 89.44 144 SER A O 1
ATOM 1189 N N . VAL A 1 145 ? -8.992 -19.016 -6.098 1 93 145 VAL A N 1
ATOM 1190 C CA . VAL A 1 145 ? -10.18 -18.656 -5.324 1 93 145 VAL A CA 1
ATOM 1191 C C . VAL A 1 145 ? -11.25 -18.094 -6.254 1 93 145 VAL A C 1
ATOM 1193 O O . VAL A 1 145 ? -12.43 -18.047 -5.891 1 93 145 VAL A O 1
ATOM 1196 N N . THR A 1 146 ? -10.906 -17.703 -7.484 1 95.19 146 THR A N 1
ATOM 1197 C CA . THR A 1 146 ? -11.883 -17.047 -8.352 1 95.19 146 THR A CA 1
ATOM 1198 C C . THR A 1 146 ? -12.203 -17.922 -9.562 1 95.19 146 THR A C 1
ATOM 1200 O O . THR A 1 146 ? -13.234 -17.734 -10.203 1 95.19 146 THR A O 1
ATOM 1203 N N . GLY A 1 147 ? -11.25 -18.734 -9.953 1 93.06 147 GLY A N 1
ATOM 1204 C CA . GLY A 1 147 ? -11.398 -19.516 -11.18 1 93.06 147 GLY A CA 1
ATOM 1205 C C . GLY A 1 147 ? -10.906 -18.781 -12.414 1 93.06 147 GLY A C 1
ATOM 1206 O O . GLY A 1 147 ? -11.016 -19.281 -13.531 1 93.06 147 GLY A O 1
ATOM 1207 N N . ALA A 1 148 ? -10.328 -17.625 -12.297 1 96.62 148 ALA A N 1
ATOM 1208 C CA . ALA A 1 148 ? -9.844 -16.844 -13.43 1 96.62 148 ALA A CA 1
ATOM 1209 C C . ALA A 1 148 ? -8.633 -17.5 -14.078 1 96.62 148 ALA A C 1
ATOM 1211 O O . ALA A 1 148 ? -7.938 -18.297 -13.445 1 96.62 148 ALA A O 1
ATOM 1212 N N . GLU A 1 149 ? -8.414 -17.203 -15.344 1 96.12 149 GLU A N 1
ATOM 1213 C CA . GLU A 1 149 ? -7.23 -17.703 -16.047 1 96.12 149 GLU A CA 1
ATOM 1214 C C . GLU A 1 149 ? -5.965 -17.016 -15.547 1 96.12 149 GLU A C 1
ATOM 1216 O O . GLU A 1 149 ? -4.906 -17.641 -15.445 1 96.12 149 GLU A O 1
ATOM 1221 N N . ALA A 1 150 ? -6.039 -15.789 -15.266 1 96.75 150 ALA A N 1
ATOM 1222 C CA . ALA A 1 150 ? -4.938 -14.953 -14.789 1 96.75 150 ALA A CA 1
ATOM 1223 C C . ALA A 1 150 ? -5.453 -13.789 -13.938 1 96.75 150 ALA A C 1
ATOM 1225 O O . ALA A 1 150 ? -6.664 -13.562 -13.867 1 96.75 150 ALA A O 1
ATOM 1226 N N . ALA A 1 151 ? -4.516 -13.133 -13.297 1 97.62 151 ALA A N 1
ATOM 1227 C CA . ALA A 1 151 ? -4.906 -12.023 -12.438 1 97.62 151 ALA A CA 1
ATOM 1228 C C . ALA A 1 151 ? -3.729 -11.086 -12.18 1 97.62 151 ALA A C 1
ATOM 1230 O O . ALA A 1 151 ? -2.574 -11.453 -12.414 1 97.62 151 ALA A O 1
ATOM 1231 N N . MET A 1 152 ? -4.004 -9.906 -11.797 1 96.81 152 MET A N 1
ATOM 1232 C CA . MET A 1 152 ? -3.016 -8.938 -11.328 1 96.81 152 MET A CA 1
ATOM 1233 C C . MET A 1 152 ? -3.6 -8.055 -10.227 1 96.81 152 MET A C 1
ATOM 1235 O O . MET A 1 152 ? -4.82 -7.977 -10.07 1 96.81 152 MET A O 1
ATOM 1239 N N . VAL A 1 153 ? -2.713 -7.52 -9.438 1 97.44 153 VAL A N 1
ATOM 1240 C CA . VAL A 1 153 ? -3.127 -6.688 -8.312 1 97.44 153 VAL A CA 1
ATOM 1241 C C . VAL A 1 153 ? -2.559 -5.281 -8.477 1 97.44 153 VAL A C 1
ATOM 1243 O O . VAL A 1 153 ? -1.402 -5.113 -8.867 1 97.44 153 VAL A O 1
ATOM 1246 N N . VAL A 1 154 ? -3.41 -4.273 -8.25 1 97.5 154 VAL A N 1
ATOM 1247 C CA . VAL A 1 154 ? -3 -2.873 -8.242 1 97.5 154 VAL A CA 1
ATOM 1248 C C . VAL A 1 154 ? -3.43 -2.215 -6.934 1 97.5 154 VAL A C 1
ATOM 1250 O O . VAL A 1 154 ? -3.98 -2.877 -6.051 1 97.5 154 VAL A O 1
ATOM 1253 N N . ASN A 1 155 ? -3.146 -1.011 -6.762 1 96.12 155 ASN A N 1
ATOM 1254 C CA . ASN A 1 155 ? -3.158 -0.375 -5.449 1 96.12 155 ASN A CA 1
ATOM 1255 C C . ASN A 1 155 ? -4.578 -0.206 -4.922 1 96.12 155 ASN A C 1
ATOM 1257 O O . ASN A 1 155 ? -4.797 -0.173 -3.707 1 96.12 155 ASN A O 1
ATOM 1261 N N . ASN A 1 156 ? -5.602 -0.086 -5.727 1 95.94 156 ASN A N 1
ATOM 1262 C CA . ASN A 1 156 ? -7.012 -0.055 -5.363 1 95.94 156 ASN A CA 1
ATOM 1263 C C . ASN A 1 156 ? -7.91 -0.297 -6.574 1 95.94 156 ASN A C 1
ATOM 1265 O O . ASN A 1 156 ? -7.422 -0.43 -7.695 1 95.94 156 ASN A O 1
ATOM 1269 N N . ASN A 1 157 ? -9.227 -0.346 -6.336 1 95.25 157 ASN A N 1
ATOM 1270 C CA . ASN A 1 157 ? -10.109 -0.706 -7.441 1 95.25 157 ASN A CA 1
ATOM 1271 C C . ASN A 1 157 ? -10.266 0.448 -8.43 1 95.25 157 ASN A C 1
ATOM 1273 O O . ASN A 1 157 ? -10.477 0.224 -9.617 1 95.25 157 ASN A O 1
ATOM 1277 N N . ALA A 1 158 ? -10.234 1.724 -7.988 1 95.06 158 ALA A N 1
ATOM 1278 C CA . ALA A 1 158 ? -10.211 2.846 -8.922 1 95.06 158 ALA A CA 1
ATOM 1279 C C . ALA A 1 158 ? -9.047 2.729 -9.898 1 95.06 158 ALA A C 1
ATOM 1281 O O . ALA A 1 158 ? -9.188 3.014 -11.086 1 95.06 158 ALA A O 1
ATOM 1282 N N . ALA A 1 159 ? -7.914 2.307 -9.383 1 97.25 159 ALA A N 1
ATOM 1283 C CA . ALA A 1 159 ? -6.738 2.068 -10.211 1 97.25 159 ALA A CA 1
ATOM 1284 C C . ALA A 1 159 ? -6.996 0.947 -11.219 1 97.25 159 ALA A C 1
ATOM 1286 O O . ALA A 1 159 ? -6.559 1.024 -12.367 1 97.25 159 ALA A O 1
ATOM 1287 N N . ALA A 1 160 ? -7.668 -0.096 -10.758 1 97.56 160 ALA A N 1
ATOM 1288 C CA . ALA A 1 160 ? -7.992 -1.208 -11.641 1 97.56 160 ALA A CA 1
ATOM 1289 C C . ALA A 1 160 ? -8.836 -0.738 -12.82 1 97.56 160 ALA A C 1
ATOM 1291 O O . ALA A 1 160 ? -8.523 -1.035 -13.977 1 97.56 160 ALA A O 1
ATOM 1292 N N . VAL A 1 161 ? -9.883 0.015 -12.5 1 96.5 161 VAL A N 1
ATOM 1293 C CA . VAL A 1 161 ? -10.781 0.529 -13.523 1 96.5 161 VAL A CA 1
ATOM 1294 C C . VAL A 1 161 ? -10.008 1.422 -14.492 1 96.5 161 VAL A C 1
ATOM 1296 O O . VAL A 1 161 ? -10.117 1.277 -15.711 1 96.5 161 VAL A O 1
ATOM 1299 N N . TYR A 1 162 ? -9.18 2.293 -13.969 1 97.25 162 TYR A N 1
ATOM 1300 C CA . TYR A 1 162 ? -8.391 3.213 -14.773 1 97.25 162 TYR A CA 1
ATOM 1301 C C . TYR A 1 162 ? -7.461 2.453 -15.719 1 97.25 162 TYR A C 1
ATOM 1303 O O . TYR A 1 162 ? -7.402 2.748 -16.906 1 97.25 162 TYR A O 1
ATOM 1311 N N . LEU A 1 163 ? -6.75 1.5 -15.188 1 98.12 163 LEU A N 1
ATOM 1312 C CA . LEU A 1 163 ? -5.789 0.724 -15.961 1 98.12 163 LEU A CA 1
ATOM 1313 C C . LEU A 1 163 ? -6.488 -0.047 -17.078 1 98.12 163 LEU A C 1
ATOM 1315 O O . LEU A 1 163 ? -6.027 -0.048 -18.219 1 98.12 163 LEU A O 1
ATOM 1319 N N . ILE A 1 164 ? -7.59 -0.713 -16.766 1 98.5 164 ILE A N 1
ATOM 1320 C CA . ILE A 1 164 ? -8.328 -1.52 -17.734 1 98.5 164 ILE A CA 1
ATOM 1321 C C . ILE A 1 164 ? -8.789 -0.642 -18.891 1 98.5 164 ILE A C 1
ATOM 1323 O O . ILE A 1 164 ? -8.586 -0.992 -20.062 1 98.5 164 ILE A O 1
ATOM 1327 N N . LEU A 1 165 ? -9.352 0.496 -18.594 1 97.62 165 LEU A N 1
ATOM 1328 C CA . LEU A 1 165 ? -9.875 1.391 -19.609 1 97.62 165 LEU A CA 1
ATOM 1329 C C . LEU A 1 165 ? -8.742 1.983 -20.453 1 97.62 165 LEU A C 1
ATOM 1331 O O . LEU A 1 165 ? -8.82 2.023 -21.672 1 97.62 165 LEU A O 1
ATOM 1335 N N . ARG A 1 166 ? -7.688 2.391 -19.797 1 97.12 166 ARG A N 1
ATOM 1336 C CA . ARG A 1 166 ? -6.566 3.031 -20.484 1 97.12 166 ARG A CA 1
ATOM 1337 C C . ARG A 1 166 ? -5.828 2.039 -21.375 1 97.12 166 ARG A C 1
ATOM 1339 O O . ARG A 1 166 ? -5.445 2.369 -22.5 1 97.12 166 ARG A O 1
ATOM 1346 N N . ALA A 1 167 ? -5.613 0.884 -20.891 1 97.56 167 ALA A N 1
ATOM 1347 C CA . ALA A 1 167 ? -4.785 -0.096 -21.594 1 97.56 167 ALA A CA 1
ATOM 1348 C C . ALA A 1 167 ? -5.574 -0.804 -22.688 1 97.56 167 ALA A C 1
ATOM 1350 O O . ALA A 1 167 ? -5.012 -1.181 -23.719 1 97.56 167 ALA A O 1
ATOM 1351 N N . LEU A 1 168 ? -6.906 -0.975 -22.484 1 98.06 168 LEU A N 1
ATOM 1352 C CA . LEU A 1 168 ? -7.629 -1.882 -23.359 1 98.06 168 LEU A CA 1
ATOM 1353 C C . LEU A 1 168 ? -8.648 -1.123 -24.203 1 98.06 168 LEU A C 1
ATOM 1355 O O . LEU A 1 168 ? -9.164 -1.655 -25.188 1 98.06 168 LEU A O 1
ATOM 1359 N N . ALA A 1 169 ? -8.922 0.147 -23.875 1 97.25 169 ALA A N 1
ATOM 1360 C CA . ALA A 1 169 ? -10.023 0.798 -24.578 1 97.25 169 ALA A CA 1
ATOM 1361 C C . ALA A 1 169 ? -9.68 2.244 -24.922 1 97.25 169 ALA A C 1
ATOM 1363 O O . ALA A 1 169 ? -10.57 3.049 -25.203 1 97.25 169 ALA A O 1
ATOM 1364 N N . GLN A 1 170 ? -8.453 2.688 -24.812 1 95.62 170 GLN A N 1
ATOM 1365 C CA . GLN A 1 170 ? -8.062 4.055 -25.125 1 95.62 170 GLN A CA 1
ATOM 1366 C C . GLN A 1 170 ? -8.5 4.434 -26.547 1 95.62 170 GLN A C 1
ATOM 1368 O O . GLN A 1 170 ? -8.25 3.689 -27.484 1 95.62 170 GLN A O 1
ATOM 1373 N N . ASN A 1 171 ? -9.203 5.59 -26.672 1 95.94 171 ASN A N 1
ATOM 1374 C CA . ASN A 1 171 ? -9.695 6.152 -27.938 1 95.94 171 ASN A CA 1
ATOM 1375 C C . ASN A 1 171 ? -10.734 5.25 -28.578 1 95.94 171 ASN A C 1
ATOM 1377 O O . ASN A 1 171 ? -10.953 5.316 -29.797 1 95.94 171 ASN A O 1
ATOM 1381 N N . LYS A 1 172 ? -11.328 4.359 -27.875 1 97.56 172 LYS A N 1
ATOM 1382 C CA . LYS A 1 172 ? -12.398 3.479 -28.328 1 97.56 172 LYS A CA 1
ATOM 1383 C C . LYS A 1 172 ? -13.641 3.625 -27.453 1 97.56 172 LYS A C 1
ATOM 1385 O O . LYS A 1 172 ? -13.586 4.215 -26.375 1 97.56 172 LYS A O 1
ATOM 1390 N N . GLU A 1 173 ? -14.711 3.059 -27.953 1 97.62 173 GLU A N 1
ATOM 1391 C CA . GLU A 1 173 ? -16 3.234 -27.281 1 97.62 173 GLU A CA 1
ATOM 1392 C C . GLU A 1 173 ? -16.203 2.176 -26.203 1 97.62 173 GLU A C 1
ATOM 1394 O O . GLU A 1 173 ? -15.945 0.992 -26.422 1 97.62 173 GLU A O 1
ATOM 1399 N N . VAL A 1 174 ? -16.609 2.645 -25.031 1 97.75 174 VAL A N 1
ATOM 1400 C CA . VAL A 1 174 ? -17.016 1.793 -23.906 1 97.75 174 VAL A CA 1
ATOM 1401 C C . VAL A 1 174 ? -18.484 2.064 -23.547 1 97.75 174 VAL A C 1
ATOM 1403 O O . VAL A 1 174 ? -18.828 3.186 -23.188 1 97.75 174 VAL A O 1
ATOM 1406 N N . ILE A 1 175 ? -19.312 1.044 -23.625 1 97.31 175 ILE A N 1
ATOM 1407 C CA . ILE A 1 175 ? -20.75 1.188 -23.375 1 97.31 175 ILE A CA 1
ATOM 1408 C C . ILE A 1 175 ? -21.047 0.917 -21.906 1 97.31 175 ILE A C 1
ATOM 1410 O O . ILE A 1 175 ? -20.609 -0.094 -21.359 1 97.31 175 ILE A O 1
ATOM 1414 N N . VAL A 1 176 ? -21.719 1.822 -21.25 1 94.94 176 VAL A N 1
ATOM 1415 C CA . VAL A 1 176 ? -22.109 1.693 -19.844 1 94.94 176 VAL A CA 1
ATOM 1416 C C . VAL A 1 176 ? -23.547 2.188 -19.656 1 94.94 176 VAL A C 1
ATOM 1418 O O . VAL A 1 176 ? -23.969 3.133 -20.328 1 94.94 176 VAL A O 1
ATOM 1421 N N . SER A 1 177 ? -24.234 1.562 -18.766 1 93.44 177 SER A N 1
ATOM 1422 C CA . SER A 1 177 ? -25.578 2.008 -18.438 1 93.44 177 SER A CA 1
ATOM 1423 C C . SER A 1 177 ? -25.562 3.322 -17.672 1 93.44 177 SER A C 1
ATOM 1425 O O . SER A 1 177 ? -24.75 3.502 -16.766 1 93.44 177 SER A O 1
ATOM 1427 N N . ARG A 1 178 ? -26.453 4.152 -17.922 1 88.31 178 ARG A N 1
ATOM 1428 C CA . ARG A 1 178 ? -26.547 5.449 -17.266 1 88.31 178 ARG A CA 1
ATOM 1429 C C . ARG A 1 178 ? -26.734 5.285 -15.758 1 88.31 178 ARG A C 1
ATOM 1431 O O . ARG A 1 178 ? -26.219 6.086 -14.977 1 88.31 178 ARG A O 1
ATOM 1438 N N . GLY A 1 179 ? -27.438 4.352 -15.406 1 82.94 179 GLY A N 1
ATOM 1439 C CA . GLY A 1 179 ? -27.719 4.117 -13.992 1 82.94 179 GLY A CA 1
ATOM 1440 C C . GLY A 1 179 ? -26.5 3.613 -13.234 1 82.94 179 GLY A C 1
ATOM 1441 O O . GLY A 1 179 ? -26.531 3.533 -12 1 82.94 179 GLY A O 1
ATOM 1442 N N . GLN A 1 180 ? -25.453 3.4 -13.961 1 85.25 180 GLN A N 1
ATOM 1443 C CA . GLN A 1 180 ? -24.281 2.805 -13.344 1 85.25 180 GLN A CA 1
ATOM 1444 C C . GLN A 1 180 ? -23.141 3.816 -13.242 1 85.25 180 GLN A C 1
ATOM 1446 O O . GLN A 1 180 ? -22.031 3.48 -12.797 1 85.25 180 GLN A O 1
ATOM 1451 N N . LEU A 1 181 ? -23.375 5 -13.68 1 78.5 181 LEU A N 1
ATOM 1452 C CA . LEU A 1 181 ? -22.391 6.07 -13.562 1 78.5 181 LEU A CA 1
ATOM 1453 C C . LEU A 1 181 ? -22.422 6.68 -12.164 1 78.5 181 LEU A C 1
ATOM 1455 O O . LEU A 1 181 ? -22.984 7.758 -11.969 1 78.5 181 LEU A O 1
ATOM 1459 N N . VAL A 1 182 ? -21.719 5.984 -11.281 1 72 182 VAL A N 1
ATOM 1460 C CA . VAL A 1 182 ? -21.859 6.242 -9.852 1 72 182 VAL A CA 1
ATOM 1461 C C . VAL A 1 182 ? -20.672 7.074 -9.367 1 72 182 VAL A C 1
ATOM 1463 O O . VAL A 1 182 ? -19.656 7.168 -10.039 1 72 182 VAL A O 1
ATOM 1466 N N . GLU A 1 183 ? -20.953 7.836 -8.359 1 69.88 183 GLU A N 1
ATOM 1467 C CA . GLU A 1 183 ? -19.906 8.477 -7.559 1 69.88 183 GLU A CA 1
ATOM 1468 C C . GLU A 1 183 ? -19.672 7.707 -6.262 1 69.88 183 GLU A C 1
ATOM 1470 O O . GLU A 1 183 ? -20.609 7.312 -5.578 1 69.88 183 GLU A O 1
ATOM 1475 N N . ILE A 1 184 ? -18.469 7.27 -6.117 1 61.22 184 ILE A N 1
ATOM 1476 C CA . ILE A 1 184 ? -18.156 6.531 -4.898 1 61.22 184 ILE A CA 1
ATOM 1477 C C . ILE A 1 184 ? -17.125 7.32 -4.078 1 61.22 184 ILE A C 1
ATOM 1479 O O . ILE A 1 184 ? -16.203 7.91 -4.633 1 61.22 184 ILE A O 1
ATOM 1483 N N . GLY A 1 185 ? -17.188 7.297 -2.695 1 56.38 185 GLY A N 1
ATOM 1484 C CA . GLY A 1 185 ? -16.219 7.762 -1.712 1 56.38 185 GLY A CA 1
ATOM 1485 C C . GLY A 1 185 ? -15.906 9.242 -1.837 1 56.38 185 GLY A C 1
ATOM 1486 O O . GLY A 1 185 ? -14.766 9.656 -1.625 1 56.38 185 GLY A O 1
ATOM 1487 N N . GLY A 1 186 ? -16.828 10.047 -2.354 1 53.78 186 GLY A N 1
ATOM 1488 C CA . GLY A 1 186 ? -16.734 11.5 -2.359 1 53.78 186 GLY A CA 1
ATOM 1489 C C . GLY A 1 186 ? -16.125 12.055 -3.631 1 53.78 186 GLY A C 1
ATOM 1490 O O . GLY A 1 186 ? -16.453 13.172 -4.047 1 53.78 186 GLY A O 1
ATOM 1491 N N . SER A 1 187 ? -15.141 11.312 -4.168 1 59.09 187 SER A N 1
ATOM 1492 C CA . SER A 1 187 ? -14.516 12.039 -5.27 1 59.09 187 SER A CA 1
ATOM 1493 C C . SER A 1 187 ? -14.336 11.141 -6.488 1 59.09 187 SER A C 1
ATOM 1495 O O . SER A 1 187 ? -13.977 11.609 -7.566 1 59.09 187 SER A O 1
ATOM 1497 N N . PHE A 1 188 ? -14.711 9.828 -6.34 1 68.94 188 PHE A N 1
ATOM 1498 C CA . PHE A 1 188 ? -14.492 8.945 -7.477 1 68.94 188 PHE A CA 1
ATOM 1499 C C . PHE A 1 188 ? -15.727 8.898 -8.367 1 68.94 188 PHE A C 1
ATOM 1501 O O . PHE A 1 188 ? -16.812 8.508 -7.922 1 68.94 188 PHE A O 1
ATOM 1508 N N . ARG A 1 189 ? -15.57 9.359 -9.508 1 78.62 189 ARG A N 1
ATOM 1509 C CA . ARG A 1 189 ? -16.609 9.266 -10.531 1 78.62 189 ARG A CA 1
ATOM 1510 C C . ARG A 1 189 ? -16.156 8.398 -11.703 1 78.62 189 ARG A C 1
ATOM 1512 O O . ARG A 1 189 ? -15.109 8.648 -12.297 1 78.62 189 ARG A O 1
ATOM 1519 N N . VAL A 1 190 ? -16.984 7.438 -11.93 1 80.94 190 VAL A N 1
ATOM 1520 C CA . VAL A 1 190 ? -16.672 6.527 -13.023 1 80.94 190 VAL A CA 1
ATOM 1521 C C . VAL A 1 190 ? -16.516 7.312 -14.328 1 80.94 190 VAL A C 1
ATOM 1523 O O . VAL A 1 190 ? -15.602 7.059 -15.109 1 80.94 190 VAL A O 1
ATOM 1526 N N . SER A 1 191 ? -17.328 8.32 -14.5 1 84 191 SER A N 1
ATOM 1527 C CA . SER A 1 191 ? -17.281 9.141 -15.711 1 84 191 SER A CA 1
ATOM 1528 C C . SER A 1 191 ? -15.953 9.891 -15.805 1 84 191 SER A C 1
ATOM 1530 O O . SER A 1 191 ? -15.352 9.953 -16.875 1 84 191 SER A O 1
ATOM 1532 N N . SER A 1 192 ? -15.508 10.359 -14.711 1 86.62 192 SER A N 1
ATOM 1533 C CA . SER A 1 192 ? -14.266 11.125 -14.688 1 86.62 192 SER A CA 1
ATOM 1534 C C . SER A 1 192 ? -13.062 10.227 -14.969 1 86.62 192 SER A C 1
ATOM 1536 O O . SER A 1 192 ? -12.133 10.625 -15.68 1 86.62 192 SER A O 1
ATOM 1538 N N . ILE A 1 193 ? -13.141 9.062 -14.43 1 88.25 193 ILE A N 1
ATOM 1539 C CA . ILE A 1 193 ? -12.055 8.117 -14.648 1 88.25 193 ILE A CA 1
ATOM 1540 C C . ILE A 1 193 ? -12.031 7.684 -16.109 1 88.25 193 ILE A C 1
ATOM 1542 O O . ILE A 1 193 ? -10.961 7.516 -16.703 1 88.25 193 ILE A O 1
ATOM 1546 N N . MET A 1 194 ? -13.219 7.492 -16.625 1 89.31 194 MET A N 1
ATOM 1547 C CA . MET A 1 194 ? -13.312 7.105 -18.031 1 89.31 194 MET A CA 1
ATOM 1548 C C . MET A 1 194 ? -12.742 8.188 -18.938 1 89.31 194 MET A C 1
ATOM 1550 O O . MET A 1 194 ? -11.984 7.895 -19.859 1 89.31 194 MET A O 1
ATOM 1554 N N . GLU A 1 195 ? -13.109 9.352 -18.625 1 89.56 195 GLU A N 1
ATOM 1555 C CA . GLU A 1 195 ? -12.578 10.477 -19.406 1 89.56 195 GLU A CA 1
ATOM 1556 C C . GLU A 1 195 ? -11.062 10.562 -19.281 1 89.56 195 GLU A C 1
ATOM 1558 O O . GLU A 1 195 ? -10.359 10.727 -20.281 1 89.56 195 GLU A O 1
ATOM 1563 N N . GLU A 1 196 ? -10.617 10.422 -18.125 1 91.19 196 GLU A N 1
ATOM 1564 C CA . GLU A 1 196 ? -9.188 10.508 -17.859 1 91.19 196 GLU A CA 1
ATOM 1565 C C . GLU A 1 196 ? -8.43 9.375 -18.547 1 91.19 196 GLU A C 1
ATOM 1567 O O . GLU A 1 196 ? -7.281 9.555 -18.969 1 91.19 196 GLU A O 1
ATOM 1572 N N . SER A 1 197 ? -9.039 8.273 -18.734 1 93.38 197 SER A N 1
ATOM 1573 C CA . SER A 1 197 ? -8.406 7.098 -19.328 1 93.38 197 SER A CA 1
ATOM 1574 C C . SER A 1 197 ? -8.25 7.258 -20.828 1 93.38 197 SER A C 1
ATOM 1576 O O . SER A 1 197 ? -7.477 6.531 -21.469 1 93.38 197 SER A O 1
ATOM 1578 N N . GLY A 1 198 ? -9.039 8.141 -21.406 1 93.62 198 GLY A N 1
ATOM 1579 C CA . GLY A 1 198 ? -9.031 8.312 -22.844 1 93.62 198 GLY A CA 1
ATOM 1580 C C . GLY A 1 198 ? -10.07 7.469 -23.562 1 93.62 198 GLY A C 1
ATOM 1581 O O . GLY A 1 198 ? -10.227 7.555 -24.781 1 93.62 198 GLY A O 1
ATOM 1582 N N . ALA A 1 199 ? -10.828 6.684 -22.828 1 95.38 199 ALA A N 1
ATOM 1583 C CA . ALA A 1 199 ? -11.914 5.91 -23.406 1 95.38 199 ALA A CA 1
ATOM 1584 C C . ALA A 1 199 ? -13.109 6.805 -23.734 1 95.38 199 ALA A C 1
ATOM 1586 O O . ALA A 1 199 ? -13.352 7.805 -23.047 1 95.38 199 ALA A O 1
ATOM 1587 N N . LYS A 1 200 ? -13.828 6.469 -24.734 1 96.31 200 LYS A N 1
ATOM 1588 C CA . LYS A 1 200 ? -15.039 7.195 -25.109 1 96.31 200 LYS A CA 1
ATOM 1589 C C . LYS A 1 200 ? -16.266 6.574 -24.453 1 96.31 200 LYS A C 1
ATOM 1591 O O . LYS A 1 200 ? -16.656 5.453 -24.781 1 96.31 200 LYS A O 1
ATOM 1596 N N . LEU A 1 201 ? -16.875 7.312 -23.594 1 94.31 201 LEU A N 1
ATOM 1597 C CA . LEU A 1 201 ? -18.031 6.836 -22.844 1 94.31 201 LEU A CA 1
ATOM 1598 C C . LEU A 1 201 ? -19.297 6.891 -23.703 1 94.31 201 LEU A C 1
ATOM 1600 O O . LEU A 1 201 ? -19.641 7.945 -24.25 1 94.31 201 LEU A O 1
ATOM 1604 N N . ILE A 1 202 ? -19.922 5.797 -23.875 1 96.25 202 ILE A N 1
ATOM 1605 C CA . ILE A 1 202 ? -21.234 5.695 -24.516 1 96.25 202 ILE A CA 1
ATOM 1606 C C . ILE A 1 202 ? -22.281 5.258 -23.484 1 96.25 202 ILE A C 1
ATOM 1608 O O . ILE A 1 202 ? -22.344 4.082 -23.125 1 96.25 202 ILE A O 1
ATOM 1612 N N . GLU A 1 203 ? -23.094 6.191 -23.094 1 94.44 203 GLU A N 1
ATOM 1613 C CA . GLU A 1 203 ? -24.125 5.898 -22.109 1 94.44 203 GLU A CA 1
ATOM 1614 C C . GLU A 1 203 ? -25.406 5.383 -22.781 1 94.44 203 GLU A C 1
ATOM 1616 O O . GLU A 1 203 ? -25.828 5.914 -23.797 1 94.44 203 GLU A O 1
ATOM 1621 N N . VAL A 1 204 ? -25.953 4.395 -22.172 1 95.19 204 VAL A N 1
ATOM 1622 C CA . VAL A 1 204 ? -27.172 3.834 -22.766 1 95.19 204 VAL A CA 1
ATOM 1623 C C . VAL A 1 204 ? -28.25 3.719 -21.703 1 95.19 204 VAL A C 1
ATOM 1625 O O . VAL A 1 204 ? -27.953 3.719 -20.5 1 95.19 204 VAL A O 1
ATOM 1628 N N . GLY A 1 205 ? -29.453 3.639 -22.156 1 93.19 205 GLY A N 1
ATOM 1629 C CA . GLY A 1 205 ? -30.594 3.504 -21.266 1 93.19 205 GLY A CA 1
ATOM 1630 C C . GLY A 1 205 ? -30.906 4.781 -20.5 1 93.19 205 GLY A C 1
ATOM 1631 O O . GLY A 1 205 ? -30.641 5.883 -21 1 93.19 205 GLY A O 1
ATOM 1632 N N . THR A 1 206 ? -31.656 4.527 -19.422 1 87.62 206 THR A N 1
ATOM 1633 C CA . THR A 1 206 ? -32.031 5.621 -18.531 1 87.62 206 THR A CA 1
ATOM 1634 C C . THR A 1 206 ? -31.531 5.359 -17.125 1 87.62 206 THR A C 1
ATOM 1636 O O . THR A 1 206 ? -30.859 4.352 -16.875 1 87.62 206 THR A O 1
ATOM 1639 N N . THR A 1 207 ? -31.766 6.25 -16.281 1 82.12 207 THR A N 1
ATOM 1640 C CA . THR A 1 207 ? -31.281 6.145 -14.914 1 82.12 207 THR A CA 1
ATOM 1641 C C . THR A 1 207 ? -31.875 4.922 -14.219 1 82.12 207 THR A C 1
ATOM 1643 O O . THR A 1 207 ? -31.172 4.219 -13.484 1 82.12 207 THR A O 1
ATOM 1646 N N . ASN A 1 208 ? -33.062 4.688 -14.516 1 83.19 208 ASN A N 1
ATOM 1647 C CA . ASN A 1 208 ? -33.75 3.645 -13.758 1 83.19 208 ASN A CA 1
ATOM 1648 C C . ASN A 1 208 ? -33.938 2.371 -14.578 1 83.19 208 ASN A C 1
ATOM 1650 O O . ASN A 1 208 ? -34.156 1.293 -14.023 1 83.19 208 ASN A O 1
ATOM 1654 N N . LYS A 1 209 ? -33.875 2.586 -15.883 1 88.75 209 LYS A N 1
ATOM 1655 C CA . LYS A 1 209 ? -34.125 1.409 -16.703 1 88.75 209 LYS A CA 1
ATOM 1656 C C . LYS A 1 209 ? -33.125 1.331 -17.859 1 88.75 209 LYS A C 1
ATOM 1658 O O . LYS A 1 209 ? -32.906 2.322 -18.562 1 88.75 209 LYS A O 1
ATOM 1663 N N . THR A 1 210 ? -32.531 0.259 -18.016 1 92.62 210 THR A N 1
ATOM 1664 C CA . THR A 1 210 ? -31.734 -0.095 -19.172 1 92.62 210 THR A CA 1
ATOM 1665 C C . THR A 1 210 ? -32.125 -1.477 -19.703 1 92.62 210 THR A C 1
ATOM 1667 O O . THR A 1 210 ? -32.344 -2.4 -18.922 1 92.62 210 THR A O 1
ATOM 1670 N N . HIS A 1 211 ? -32.312 -1.526 -20.953 1 94.5 211 HIS A N 1
ATOM 1671 C CA . HIS A 1 211 ? -32.688 -2.773 -21.625 1 94.5 211 HIS A CA 1
ATOM 1672 C C . HIS A 1 211 ? -31.562 -3.281 -22.516 1 94.5 211 HIS A C 1
ATOM 1674 O O . HIS A 1 211 ? -30.672 -2.52 -22.875 1 94.5 211 HIS A O 1
ATOM 1680 N N . LEU A 1 212 ? -31.734 -4.562 -22.812 1 96.56 212 LEU A N 1
ATOM 1681 C CA . LEU A 1 212 ? -30.719 -5.191 -23.641 1 96.56 212 LEU A CA 1
ATOM 1682 C C . LEU A 1 212 ? -30.625 -4.484 -25 1 96.56 212 LEU A C 1
ATOM 1684 O O . LEU A 1 212 ? -29.516 -4.324 -25.531 1 96.56 212 LEU A O 1
ATOM 1688 N N . PHE A 1 213 ? -31.703 -4.051 -25.531 1 95.81 213 PHE A N 1
ATOM 1689 C CA . PHE A 1 213 ? -31.703 -3.428 -26.844 1 95.81 213 PHE A CA 1
ATOM 1690 C C . PHE A 1 213 ? -30.969 -2.096 -26.812 1 95.81 213 PHE A C 1
ATOM 1692 O O . PHE A 1 213 ? -30.453 -1.64 -27.844 1 95.81 213 PHE A O 1
ATOM 1699 N N . ASP A 1 214 ? -30.891 -1.444 -25.672 1 96.5 214 ASP A N 1
ATOM 1700 C CA . ASP A 1 214 ? -30.125 -0.215 -25.547 1 96.5 214 ASP A CA 1
ATOM 1701 C C . ASP A 1 214 ? -28.641 -0.469 -25.844 1 96.5 214 ASP A C 1
ATOM 1703 O O . ASP A 1 214 ? -27.984 0.348 -26.484 1 96.5 214 ASP A O 1
ATOM 1707 N N . TYR A 1 215 ? -28.172 -1.583 -25.344 1 97.06 215 TYR A N 1
ATOM 1708 C CA . TYR A 1 215 ? -26.797 -1.979 -25.594 1 97.06 215 TYR A CA 1
ATOM 1709 C C . TYR A 1 215 ? -26.609 -2.371 -27.062 1 97.06 215 TYR A C 1
ATOM 1711 O O . TYR A 1 215 ? -25.641 -1.954 -27.703 1 97.06 215 TYR A O 1
ATOM 1719 N N . GLU A 1 216 ? -27.5 -3.137 -27.578 1 96.94 216 GLU A N 1
ATOM 1720 C CA . GLU A 1 216 ? -27.422 -3.617 -28.953 1 96.94 216 GLU A CA 1
ATOM 1721 C C . GLU A 1 216 ? -27.359 -2.455 -29.953 1 96.94 216 GLU A C 1
ATOM 1723 O O . GLU A 1 216 ? -26.562 -2.477 -30.891 1 96.94 216 GLU A O 1
ATOM 1728 N N . ASP A 1 217 ? -28.125 -1.508 -29.703 1 96.75 217 ASP A N 1
ATOM 1729 C CA . ASP A 1 217 ? -28.25 -0.366 -30.594 1 96.75 217 ASP A CA 1
ATOM 1730 C C . ASP A 1 217 ? -26.969 0.484 -30.578 1 96.75 217 ASP A C 1
ATOM 1732 O O . ASP A 1 217 ? -26.672 1.182 -31.547 1 96.75 217 ASP A O 1
ATOM 1736 N N . ALA A 1 218 ? -26.297 0.398 -29.469 1 96.75 218 ALA A N 1
ATOM 1737 C CA . ALA A 1 218 ? -25.109 1.244 -29.297 1 96.75 218 ALA A CA 1
ATOM 1738 C C . ALA A 1 218 ? -23.859 0.574 -29.859 1 96.75 218 ALA A C 1
ATOM 1740 O O . ALA A 1 218 ? -22.859 1.236 -30.094 1 96.75 218 ALA A O 1
ATOM 1741 N N . LEU A 1 219 ? -23.906 -0.713 -30.062 1 96.94 219 LEU A N 1
ATOM 1742 C CA . LEU A 1 219 ? -22.75 -1.469 -30.531 1 96.94 219 LEU A CA 1
ATOM 1743 C C . LEU A 1 219 ? -22.406 -1.107 -31.984 1 96.94 219 LEU A C 1
ATOM 1745 O O . LEU A 1 219 ? -23.312 -0.988 -32.812 1 96.94 219 LEU A O 1
ATOM 1749 N N . ASN A 1 220 ? -21.188 -0.859 -32.25 1 95.81 220 ASN A N 1
ATOM 1750 C CA . ASN A 1 220 ? -20.688 -0.59 -33.594 1 95.81 220 ASN A CA 1
ATOM 1751 C C . ASN A 1 220 ? -19.219 -0.971 -33.75 1 95.81 220 ASN A C 1
ATOM 1753 O O . ASN A 1 220 ? -18.672 -1.653 -32.875 1 95.81 220 ASN A O 1
ATOM 1757 N N . GLU A 1 221 ? -18.547 -0.588 -34.812 1 94.75 221 GLU A N 1
ATOM 1758 C CA . GLU A 1 221 ? -17.188 -1.016 -35.125 1 94.75 221 GLU A CA 1
ATOM 1759 C C . GLU A 1 221 ? -16.172 -0.36 -34.188 1 94.75 221 GLU A C 1
ATOM 1761 O O . GLU A 1 221 ? -15.062 -0.864 -34 1 94.75 221 GLU A O 1
ATOM 1766 N N . GLU A 1 222 ? -16.594 0.686 -33.594 1 96.19 222 GLU A N 1
ATOM 1767 C CA . GLU A 1 222 ? -15.695 1.423 -32.719 1 96.19 222 GLU A CA 1
ATOM 1768 C C . GLU A 1 222 ? -15.789 0.912 -31.266 1 96.19 222 GLU A C 1
ATOM 1770 O O . GLU A 1 222 ? -14.938 1.229 -30.438 1 96.19 222 GLU A O 1
ATOM 1775 N N . THR A 1 223 ? -16.781 0.076 -31.016 1 97.69 223 THR A N 1
ATOM 1776 C CA . THR A 1 223 ? -16.969 -0.423 -29.656 1 97.69 223 THR A CA 1
ATOM 1777 C C . THR A 1 223 ? -15.883 -1.423 -29.281 1 97.69 223 THR A C 1
ATOM 1779 O O . THR A 1 223 ? -15.617 -2.367 -30.031 1 97.69 223 THR A O 1
ATOM 1782 N N . ARG A 1 224 ? -15.312 -1.202 -28.156 1 98.06 224 ARG A N 1
ATOM 1783 C CA . ARG A 1 224 ? -14.242 -2.088 -27.703 1 98.06 224 ARG A CA 1
ATOM 1784 C C . ARG A 1 224 ? -14.641 -2.828 -26.438 1 98.06 224 ARG A C 1
ATOM 1786 O O . ARG A 1 224 ? -14.094 -3.893 -26.125 1 98.06 224 ARG A O 1
ATOM 1793 N N . MET A 1 225 ? -15.641 -2.256 -25.703 1 98.31 225 MET A N 1
ATOM 1794 C CA . MET A 1 225 ? -15.906 -2.809 -24.391 1 98.31 225 MET A CA 1
ATOM 1795 C C . MET A 1 225 ? -17.344 -2.527 -23.953 1 98.31 225 MET A C 1
ATOM 1797 O O . MET A 1 225 ? -17.875 -1.438 -24.203 1 98.31 225 MET A O 1
ATOM 1801 N N . ILE A 1 226 ? -17.984 -3.504 -23.438 1 98.25 226 ILE A N 1
ATOM 1802 C CA . ILE A 1 226 ? -19.188 -3.344 -22.625 1 98.25 226 ILE A CA 1
ATOM 1803 C C . ILE A 1 226 ? -18.812 -3.434 -21.141 1 98.25 226 ILE A C 1
ATOM 1805 O O . ILE A 1 226 ? -18.312 -4.465 -20.688 1 98.25 226 ILE A O 1
ATOM 1809 N N . MET A 1 227 ? -19.016 -2.361 -20.438 1 96.81 227 MET A N 1
ATOM 1810 C CA . MET A 1 227 ? -18.656 -2.291 -19.031 1 96.81 227 MET A CA 1
ATOM 1811 C C . MET A 1 227 ? -19.906 -2.281 -18.156 1 96.81 227 MET A C 1
ATOM 1813 O O . MET A 1 227 ? -20.844 -1.507 -18.406 1 96.81 227 MET A O 1
ATOM 1817 N N . LYS A 1 228 ? -19.953 -3.174 -17.234 1 95.31 228 LYS A N 1
ATOM 1818 C CA . LYS A 1 228 ? -20.984 -3.188 -16.203 1 95.31 228 LYS A CA 1
ATOM 1819 C C . LYS A 1 228 ? -20.422 -2.809 -14.844 1 95.31 228 LYS A C 1
ATOM 1821 O O . LYS A 1 228 ? -19.375 -3.32 -14.438 1 95.31 228 LYS A O 1
ATOM 1826 N N . VAL A 1 229 ? -21 -1.867 -14.195 1 91.81 229 VAL A N 1
ATOM 1827 C CA . VAL A 1 229 ? -20.578 -1.419 -12.875 1 91.81 229 VAL A CA 1
ATOM 1828 C C . VAL A 1 229 ? -21.594 -1.854 -11.828 1 91.81 229 VAL A C 1
ATOM 1830 O O . VAL A 1 229 ? -22.766 -1.471 -11.898 1 91.81 229 VAL A O 1
ATOM 1833 N N . HIS A 1 230 ? -21.094 -2.631 -10.945 1 86.31 230 HIS A N 1
ATOM 1834 C CA . HIS A 1 230 ? -21.984 -3.047 -9.867 1 86.31 230 HIS A CA 1
ATOM 1835 C C . HIS A 1 230 ? -22.266 -1.894 -8.906 1 86.31 230 HIS A C 1
ATOM 1837 O O . HIS A 1 230 ? -21.344 -1.26 -8.406 1 86.31 230 HIS A O 1
ATOM 1843 N N . THR A 1 231 ? -23.484 -1.626 -8.688 1 77.5 231 THR A N 1
ATOM 1844 C CA . THR A 1 231 ? -23.875 -0.538 -7.801 1 77.5 231 THR A CA 1
ATOM 1845 C C . THR A 1 231 ? -23.828 -0.984 -6.34 1 77.5 231 THR A C 1
ATOM 1847 O O . THR A 1 231 ? -24.875 -1.181 -5.715 1 77.5 231 THR A O 1
ATOM 1850 N N . SER A 1 232 ? -22.672 -1.009 -5.871 1 73.31 232 SER A N 1
ATOM 1851 C CA . SER A 1 232 ? -22.469 -1.541 -4.527 1 73.31 232 SER A CA 1
ATOM 1852 C C . SER A 1 232 ? -22.859 -0.519 -3.467 1 73.31 232 SER A C 1
ATOM 1854 O O . SER A 1 232 ? -23.188 -0.885 -2.334 1 73.31 232 SER A O 1
ATOM 1856 N N . ASN A 1 233 ? -22.938 0.751 -3.875 1 69.12 233 ASN A N 1
ATOM 1857 C CA . ASN A 1 233 ? -23.094 1.764 -2.834 1 69.12 233 ASN A CA 1
ATOM 1858 C C . ASN A 1 233 ? -24.484 2.381 -2.842 1 69.12 233 ASN A C 1
ATOM 1860 O O . ASN A 1 233 ? -24.797 3.225 -2.002 1 69.12 233 ASN A O 1
ATOM 1864 N N . PHE A 1 234 ? -25.281 1.944 -3.748 1 68.81 234 PHE A N 1
ATOM 1865 C CA . PHE A 1 234 ? -26.641 2.449 -3.732 1 68.81 234 PHE A CA 1
ATOM 1866 C C . PHE A 1 234 ? -27.594 1.475 -4.426 1 68.81 234 PHE A C 1
ATOM 1868 O O . PHE A 1 234 ? -27.141 0.538 -5.094 1 68.81 234 PHE A O 1
ATOM 1875 N N . LYS A 1 235 ? -28.812 1.619 -4.102 1 73.75 235 LYS A N 1
ATOM 1876 C CA . LYS A 1 235 ? -29.844 0.787 -4.699 1 73.75 235 LYS A CA 1
ATOM 1877 C C . LYS A 1 235 ? -31 1.639 -5.203 1 73.75 235 LYS A C 1
ATOM 1879 O O . LYS A 1 235 ? -31.438 2.574 -4.523 1 73.75 235 LYS A O 1
ATOM 1884 N N . THR A 1 236 ? -31.266 1.447 -6.395 1 70.62 236 THR A N 1
ATOM 1885 C CA . THR A 1 236 ? -32.469 2.08 -6.926 1 70.62 236 THR A CA 1
ATOM 1886 C C . THR A 1 236 ? -33.688 1.181 -6.73 1 70.62 236 THR A C 1
ATOM 1888 O O . THR A 1 236 ? -33.656 0.003 -7.094 1 70.62 236 THR A O 1
ATOM 1891 N N . ILE A 1 237 ? -34.656 1.737 -6.09 1 74.31 237 ILE A N 1
ATOM 1892 C CA . ILE A 1 237 ? -35.875 0.964 -5.773 1 74.31 237 ILE A CA 1
ATOM 1893 C C . ILE A 1 237 ? -37.062 1.494 -6.582 1 74.31 237 ILE A C 1
ATOM 1895 O O . ILE A 1 237 ? -37.156 2.699 -6.824 1 74.31 237 ILE A O 1
ATOM 1899 N N . GLY A 1 238 ? -37.969 0.548 -7.008 1 77.94 238 GLY A N 1
ATOM 1900 C CA . GLY A 1 238 ? -39.125 0.896 -7.801 1 77.94 238 GLY A CA 1
ATOM 1901 C C . GLY A 1 238 ? -39.125 0.301 -9.195 1 77.94 238 GLY A C 1
ATOM 1902 O O . GLY A 1 238 ? -38.875 -0.898 -9.359 1 77.94 238 GLY A O 1
ATOM 1903 N N . PHE A 1 239 ? -39.469 1.171 -10.125 1 76.12 239 PHE A N 1
ATOM 1904 C CA . PHE A 1 239 ? -39.469 0.694 -11.5 1 76.12 239 PHE A CA 1
ATOM 1905 C C . PHE A 1 239 ? -38.062 0.697 -12.078 1 76.12 239 PHE A C 1
ATOM 1907 O O . PHE A 1 239 ? -37.594 1.703 -12.625 1 76.12 239 PHE A O 1
ATOM 1914 N N . THR A 1 240 ? -37.375 -0.336 -11.766 1 81.06 240 THR A N 1
ATOM 1915 C CA . THR A 1 240 ? -35.969 -0.448 -12.195 1 81.06 240 THR A CA 1
ATOM 1916 C C . THR A 1 240 ? -35.781 -1.685 -13.07 1 81.06 240 THR A C 1
ATOM 1918 O O . THR A 1 240 ? -36.531 -2.65 -12.969 1 81.06 240 THR A O 1
ATOM 1921 N N . LYS A 1 241 ? -35.031 -1.537 -14.07 1 85.38 241 LYS A N 1
ATOM 1922 C CA . LYS A 1 241 ? -34.625 -2.664 -14.906 1 85.38 241 LYS A CA 1
ATOM 1923 C C . LYS A 1 241 ? -33.156 -2.604 -15.227 1 85.38 241 LYS A C 1
ATOM 1925 O O . LYS A 1 241 ? -32.625 -1.542 -15.57 1 85.38 241 LYS A O 1
ATOM 1930 N N . SER A 1 242 ? -32.5 -3.637 -14.93 1 88.38 242 SER A N 1
ATOM 1931 C CA . SER A 1 242 ? -31.078 -3.756 -15.281 1 88.38 242 SER A CA 1
ATOM 1932 C C . SER A 1 242 ? -30.812 -5.008 -16.109 1 88.38 242 SER A C 1
ATOM 1934 O O . SER A 1 242 ? -31.594 -5.969 -16.062 1 88.38 242 SER A O 1
ATOM 1936 N N . VAL A 1 243 ? -29.875 -4.961 -16.953 1 93.12 243 VAL A N 1
ATOM 1937 C CA . VAL A 1 243 ? -29.5 -6.105 -17.781 1 93.12 243 VAL A CA 1
ATOM 1938 C C . VAL A 1 243 ? -28.5 -6.984 -17.031 1 93.12 243 VAL A C 1
ATOM 1940 O O . VAL A 1 243 ? -27.562 -6.477 -16.406 1 93.12 243 VAL A O 1
ATOM 1943 N N . SER A 1 244 ? -28.688 -8.242 -17.016 1 93.88 244 SER A N 1
ATOM 1944 C CA . SER A 1 244 ? -27.859 -9.164 -16.25 1 93.88 244 SER A CA 1
ATOM 1945 C C . SER A 1 244 ? -26.469 -9.312 -16.891 1 93.88 244 SER A C 1
ATOM 1947 O O . SER A 1 244 ? -26.297 -9.023 -18.078 1 93.88 244 SER A O 1
ATOM 1949 N N . SER A 1 245 ? -25.516 -9.703 -16.125 1 95.25 245 SER A N 1
ATOM 1950 C CA . SER A 1 245 ? -24.172 -9.984 -16.625 1 95.25 245 SER A CA 1
ATOM 1951 C C . SER A 1 245 ? -24.219 -11.055 -17.719 1 95.25 245 SER A C 1
ATOM 1953 O O . SER A 1 245 ? -23.562 -10.922 -18.75 1 95.25 245 SER A O 1
ATOM 1955 N N . GLU A 1 246 ? -25 -12.047 -17.484 1 95.69 246 GLU A N 1
ATOM 1956 C CA . GLU A 1 246 ? -25.109 -13.141 -18.453 1 95.69 246 GLU A CA 1
ATOM 1957 C C . GLU A 1 246 ? -25.578 -12.641 -19.812 1 95.69 246 GLU A C 1
ATOM 1959 O O . GLU A 1 246 ? -25.016 -13.023 -20.844 1 95.69 246 GLU A O 1
ATOM 1964 N N . GLU A 1 247 ? -26.578 -11.812 -19.781 1 96.44 247 GLU A N 1
ATOM 1965 C CA . GLU A 1 247 ? -27.109 -11.25 -21.031 1 96.44 247 GLU A CA 1
ATOM 1966 C C . GLU A 1 247 ? -26.047 -10.414 -21.75 1 96.44 247 GLU A C 1
ATOM 1968 O O . GLU A 1 247 ? -25.906 -10.508 -22.969 1 96.44 247 GLU A O 1
ATOM 1973 N N . LEU A 1 248 ? -25.359 -9.68 -20.984 1 97.31 248 LEU A N 1
ATOM 1974 C CA . LEU A 1 248 ? -24.359 -8.805 -21.578 1 97.31 248 LEU A CA 1
ATOM 1975 C C . LEU A 1 248 ? -23.156 -9.602 -22.078 1 97.31 248 LEU A C 1
ATOM 1977 O O . LEU A 1 248 ? -22.547 -9.242 -23.094 1 97.31 248 LEU A O 1
ATOM 1981 N N . ILE A 1 249 ? -22.781 -10.641 -21.391 1 97.06 249 ILE A N 1
ATOM 1982 C CA . ILE A 1 249 ? -21.719 -11.539 -21.828 1 97.06 249 ILE A CA 1
ATOM 1983 C C . ILE A 1 249 ? -22.094 -12.18 -23.156 1 97.06 249 ILE A C 1
ATOM 1985 O O . ILE A 1 249 ? -21.281 -12.203 -24.094 1 97.06 249 ILE A O 1
ATOM 1989 N N . ASN A 1 250 ? -23.328 -12.648 -23.234 1 96.69 250 ASN A N 1
ATOM 1990 C CA . ASN A 1 250 ? -23.812 -13.25 -24.469 1 96.69 250 ASN A CA 1
ATOM 1991 C C . ASN A 1 250 ? -23.766 -12.25 -25.625 1 96.69 250 ASN A C 1
ATOM 1993 O O . ASN A 1 250 ? -23.422 -12.609 -26.75 1 96.69 250 ASN A O 1
ATOM 1997 N N . LEU A 1 251 ? -24.188 -11.078 -25.281 1 96.81 251 LEU A N 1
ATOM 1998 C CA . LEU A 1 251 ? -24.188 -10.023 -26.297 1 96.81 251 LEU A CA 1
ATOM 1999 C C . LEU A 1 251 ? -22.766 -9.734 -26.766 1 96.81 251 LEU A C 1
ATOM 2001 O O . LEU A 1 251 ? -22.5 -9.641 -27.969 1 96.81 251 LEU A O 1
ATOM 2005 N N . SER A 1 252 ? -21.797 -9.562 -25.859 1 96.69 252 SER A N 1
ATOM 2006 C CA . SER A 1 252 ? -20.406 -9.258 -26.203 1 96.69 252 SER A CA 1
ATOM 2007 C C . SER A 1 252 ? -19.781 -10.375 -27.016 1 96.69 252 SER A C 1
ATOM 2009 O O . SER A 1 252 ? -18.984 -10.117 -27.922 1 96.69 252 SER A O 1
ATOM 2011 N N . ASN A 1 253 ? -20.141 -11.594 -26.781 1 95.31 253 ASN A N 1
ATOM 2012 C CA . ASN A 1 253 ? -19.578 -12.758 -27.453 1 95.31 253 ASN A CA 1
ATOM 2013 C C . ASN A 1 253 ? -19.953 -12.797 -28.922 1 95.31 253 ASN A C 1
ATOM 2015 O O . ASN A 1 253 ? -19.281 -13.461 -29.719 1 95.31 253 ASN A O 1
ATOM 2019 N N . LYS A 1 254 ? -21 -12.133 -29.203 1 95.06 254 LYS A N 1
ATOM 2020 C CA . LYS A 1 254 ? -21.438 -12.078 -30.594 1 95.06 254 LYS A CA 1
ATOM 2021 C C . LYS A 1 254 ? -20.547 -11.156 -31.422 1 95.06 254 LYS A C 1
ATOM 2023 O O . LYS A 1 254 ? -20.594 -11.172 -32.656 1 95.06 254 LYS A O 1
ATOM 2028 N N . HIS A 1 255 ? -19.672 -10.438 -30.766 1 94.75 255 HIS A N 1
ATOM 2029 C CA . HIS A 1 255 ? -18.781 -9.477 -31.406 1 94.75 255 HIS A CA 1
ATOM 2030 C C . HIS A 1 255 ? -17.328 -9.75 -31.062 1 94.75 255 HIS A C 1
ATOM 2032 O O . HIS A 1 255 ? -16.906 -9.547 -29.922 1 94.75 255 HIS A O 1
ATOM 2038 N N . GLU A 1 256 ? -16.5 -10.094 -31.922 1 89.62 256 GLU A N 1
ATOM 2039 C CA . GLU A 1 256 ? -15.141 -10.586 -31.703 1 89.62 256 GLU A CA 1
ATOM 2040 C C . GLU A 1 256 ? -14.273 -9.531 -31.031 1 89.62 256 GLU A C 1
ATOM 2042 O O . GLU A 1 256 ? -13.359 -9.859 -30.266 1 89.62 256 GLU A O 1
ATOM 2047 N N . ASN A 1 257 ? -14.516 -8.305 -31.188 1 92.25 257 ASN A N 1
ATOM 2048 C CA . ASN A 1 257 ? -13.602 -7.277 -30.703 1 92.25 257 ASN A CA 1
ATOM 2049 C C . ASN A 1 257 ? -14.156 -6.57 -29.469 1 92.25 257 ASN A C 1
ATOM 2051 O O . ASN A 1 257 ? -13.625 -5.539 -29.047 1 92.25 257 ASN A O 1
ATOM 2055 N N . VAL A 1 258 ? -15.164 -7.148 -28.906 1 97.88 258 VAL A N 1
ATOM 2056 C CA . VAL A 1 258 ? -15.789 -6.469 -27.781 1 97.88 258 VAL A CA 1
ATOM 2057 C C . VAL A 1 258 ? -15.508 -7.234 -26.5 1 97.88 258 VAL A C 1
ATOM 2059 O O . VAL A 1 258 ? -15.805 -8.422 -26.391 1 97.88 258 VAL A O 1
ATOM 2062 N N . ILE A 1 259 ? -14.891 -6.625 -25.5 1 98.44 259 ILE A N 1
ATOM 2063 C CA . ILE A 1 259 ? -14.562 -7.172 -24.188 1 98.44 259 ILE A CA 1
ATOM 2064 C C . ILE A 1 259 ? -15.711 -6.91 -23.219 1 98.44 259 ILE A C 1
ATOM 2066 O O . ILE A 1 259 ? -16.25 -5.805 -23.172 1 98.44 259 ILE A O 1
ATOM 2070 N N . PHE A 1 260 ? -16.172 -7.891 -22.531 1 98.62 260 PHE A N 1
ATOM 2071 C CA . PHE A 1 260 ? -17.062 -7.648 -21.406 1 98.62 260 PHE A CA 1
ATOM 2072 C C . PHE A 1 260 ? -16.281 -7.504 -20.109 1 98.62 260 PHE A C 1
ATOM 2074 O O . PHE A 1 260 ? -15.555 -8.422 -19.703 1 98.62 260 PHE A O 1
ATOM 2081 N N . TYR A 1 261 ? -16.406 -6.371 -19.484 1 98.31 261 TYR A N 1
ATOM 2082 C CA . TYR A 1 261 ? -15.742 -6.047 -18.219 1 98.31 261 TYR A CA 1
ATOM 2083 C C . TYR A 1 261 ? -16.766 -5.676 -17.156 1 98.31 261 TYR A C 1
ATOM 2085 O O . TYR A 1 261 ? -17.609 -4.805 -17.375 1 98.31 261 TYR A O 1
ATOM 2093 N N . GLU A 1 262 ? -16.688 -6.371 -16 1 97.19 262 GLU A N 1
ATOM 2094 C CA . GLU A 1 262 ? -17.578 -6.02 -14.898 1 97.19 262 GLU A CA 1
ATOM 2095 C C . GLU A 1 262 ? -16.781 -5.543 -13.688 1 97.19 262 GLU A C 1
ATOM 2097 O O . GLU A 1 262 ? -15.961 -6.281 -13.148 1 97.19 262 GLU A O 1
ATOM 2102 N N . ASP A 1 263 ? -17.031 -4.316 -13.305 1 95.62 263 ASP A N 1
ATOM 2103 C CA . ASP A 1 263 ? -16.547 -3.801 -12.031 1 95.62 263 ASP A CA 1
ATOM 2104 C C . ASP A 1 263 ? -17.453 -4.227 -10.883 1 95.62 263 ASP A C 1
ATOM 2106 O O . ASP A 1 263 ? -18.484 -3.598 -10.641 1 95.62 263 ASP A O 1
ATOM 2110 N N . LEU A 1 264 ? -16.953 -5.195 -10.141 1 94.31 264 LEU A N 1
ATOM 2111 C CA . LEU A 1 264 ? -17.781 -5.742 -9.055 1 94.31 264 LEU A CA 1
ATOM 2112 C C . LEU A 1 264 ? -17.656 -4.883 -7.801 1 94.31 264 LEU A C 1
ATOM 2114 O O . LEU A 1 264 ? -18.516 -4.949 -6.918 1 94.31 264 LEU A O 1
ATOM 2118 N N . GLY A 1 265 ? -16.609 -4.164 -7.676 1 90.88 265 GLY A N 1
ATOM 2119 C CA . GLY A 1 265 ? -16.438 -3.193 -6.609 1 90.88 265 GLY A CA 1
ATOM 2120 C C . GLY A 1 265 ? -16.172 -3.834 -5.262 1 90.88 265 GLY A C 1
ATOM 2121 O O . GLY A 1 265 ? -15.07 -3.703 -4.715 1 90.88 265 GLY A O 1
ATOM 2122 N N . SER A 1 266 ? -17.031 -4.738 -4.691 1 88 266 SER A N 1
ATOM 2123 C CA . SER A 1 266 ? -17.016 -5.16 -3.295 1 88 266 SER A CA 1
ATOM 2124 C C . SER A 1 266 ? -16.141 -6.391 -3.1 1 88 266 SER A C 1
ATOM 2126 O O . SER A 1 266 ? -15.656 -6.648 -1.994 1 88 266 SER A O 1
ATOM 2128 N N . GLY A 1 267 ? -15.875 -7.199 -4.082 1 84.12 267 GLY A N 1
ATOM 2129 C CA . GLY A 1 267 ? -14.938 -8.305 -3.973 1 84.12 267 GLY A CA 1
ATOM 2130 C C . GLY A 1 267 ? -15.469 -9.461 -3.137 1 84.12 267 GLY A C 1
ATOM 2131 O O . GLY A 1 267 ? -14.773 -9.953 -2.246 1 84.12 267 GLY A O 1
ATOM 2132 N N . VAL A 1 268 ? -16.609 -10.023 -3.369 1 91.5 268 VAL A N 1
ATOM 2133 C CA . VAL A 1 268 ? -17.203 -11.094 -2.582 1 91.5 268 VAL A CA 1
ATOM 2134 C C . VAL A 1 268 ? -16.641 -12.438 -3.033 1 91.5 268 VAL A C 1
ATOM 2136 O O . VAL A 1 268 ? -16.812 -12.828 -4.191 1 91.5 268 VAL A O 1
ATOM 2139 N N . LEU A 1 269 ? -15.93 -13.086 -2.107 1 94.12 269 LEU A N 1
ATOM 2140 C CA . LEU A 1 269 ? -15.492 -14.461 -2.354 1 94.12 269 LEU A CA 1
ATOM 2141 C C . LEU A 1 269 ? -16.297 -15.445 -1.521 1 94.12 269 LEU A C 1
ATOM 2143 O O . LEU A 1 269 ? -16.453 -16.609 -1.908 1 94.12 269 LEU A O 1
ATOM 2147 N N . TYR A 1 270 ? -16.766 -15.008 -0.366 1 93.88 270 TYR A N 1
ATOM 2148 C CA . TYR A 1 270 ? -17.656 -15.781 0.487 1 93.88 270 TYR A CA 1
ATOM 2149 C C . TYR A 1 270 ? -19.109 -15.484 0.168 1 93.88 270 TYR A C 1
ATOM 2151 O O . TYR A 1 270 ? -19.547 -14.336 0.232 1 93.88 270 TYR A O 1
ATOM 2159 N N . ASP A 1 271 ? -19.906 -16.484 -0.084 1 94.06 271 ASP A N 1
ATOM 2160 C CA . ASP A 1 271 ? -21.297 -16.297 -0.495 1 94.06 271 ASP A CA 1
ATOM 2161 C C . ASP A 1 271 ? -22.203 -16.031 0.712 1 94.06 271 ASP A C 1
ATOM 2163 O O . ASP A 1 271 ? -22.75 -16.984 1.296 1 94.06 271 ASP A O 1
ATOM 2167 N N . PHE A 1 272 ? -22.453 -14.828 0.982 1 94.38 272 PHE A N 1
ATOM 2168 C CA . PHE A 1 272 ? -23.25 -14.438 2.137 1 94.38 272 PHE A CA 1
ATOM 2169 C C . PHE A 1 272 ? -24.719 -14.789 1.924 1 94.38 272 PHE A C 1
ATOM 2171 O O . PHE A 1 272 ? -25.484 -14.836 2.879 1 94.38 272 PHE A O 1
ATOM 2178 N N . ARG A 1 273 ? -25.094 -15.008 0.669 1 92.75 273 ARG A N 1
ATOM 2179 C CA . ARG A 1 273 ? -26.484 -15.297 0.354 1 92.75 273 ARG A CA 1
ATOM 2180 C C . ARG A 1 273 ? -26.953 -16.578 1.047 1 92.75 273 ARG A C 1
ATOM 2182 O O . ARG A 1 273 ? -28.125 -16.703 1.399 1 92.75 273 ARG A O 1
ATOM 2189 N N . GLN A 1 274 ? -26.031 -17.453 1.254 1 94.19 274 GLN A N 1
ATOM 2190 C CA . GLN A 1 274 ? -26.359 -18.703 1.926 1 94.19 274 GLN A CA 1
ATOM 2191 C C . GLN A 1 274 ? -26.859 -18.453 3.348 1 94.19 274 GLN A C 1
ATOM 2193 O O . GLN A 1 274 ? -27.516 -19.312 3.939 1 94.19 274 GLN A O 1
ATOM 2198 N N . HIS A 1 275 ? -26.578 -17.297 3.859 1 94.81 275 HIS A N 1
ATOM 2199 C CA . HIS A 1 275 ? -27.016 -16.922 5.195 1 94.81 275 HIS A CA 1
ATOM 2200 C C . HIS A 1 275 ? -28.125 -15.883 5.137 1 94.81 275 HIS A C 1
ATOM 2202 O O . HIS A 1 275 ? -28.469 -15.266 6.148 1 94.81 275 HIS A O 1
ATOM 2208 N N . GLY A 1 276 ? -28.594 -15.625 3.902 1 93.69 276 GLY A N 1
ATOM 2209 C CA . GLY A 1 276 ? -29.656 -14.656 3.727 1 93.69 276 GLY A CA 1
ATOM 2210 C C . GLY A 1 276 ? -29.188 -13.219 3.807 1 93.69 276 GLY A C 1
ATOM 2211 O O . GLY A 1 276 ? -29.969 -12.32 4.117 1 93.69 276 GLY A O 1
ATOM 2212 N N . ILE A 1 277 ? -27.953 -13.023 3.578 1 94.38 277 ILE A N 1
ATOM 2213 C CA . ILE A 1 277 ? -27.391 -11.68 3.705 1 94.38 277 ILE A CA 1
ATOM 2214 C C . ILE A 1 277 ? -27.078 -11.117 2.322 1 94.38 277 ILE A C 1
ATOM 2216 O O . ILE A 1 277 ? -26.109 -11.531 1.681 1 94.38 277 ILE A O 1
ATOM 2220 N N . GLY A 1 278 ? -27.906 -10.258 1.848 1 90.44 278 GLY A N 1
ATOM 2221 C CA . GLY A 1 278 ? -27.672 -9.508 0.625 1 90.44 278 GLY A CA 1
ATOM 2222 C C . GLY A 1 278 ? -27.703 -10.375 -0.622 1 90.44 278 GLY A C 1
ATOM 2223 O O . GLY A 1 278 ? -28.047 -11.555 -0.556 1 90.44 278 GLY A O 1
ATOM 2224 N N . ASP A 1 279 ? -27.359 -9.695 -1.769 1 87.94 279 ASP A N 1
ATOM 2225 C CA . ASP A 1 279 ? -27.406 -10.352 -3.072 1 87.94 279 ASP A CA 1
ATOM 2226 C C . ASP A 1 279 ? -26.172 -10.023 -3.893 1 87.94 279 ASP A C 1
ATOM 2228 O O . ASP A 1 279 ? -26.188 -10.109 -5.121 1 87.94 279 ASP A O 1
ATOM 2232 N N . GLU A 1 280 ? -25.094 -9.648 -3.191 1 88.88 280 GLU A N 1
ATOM 2233 C CA . GLU A 1 280 ? -23.859 -9.328 -3.893 1 88.88 280 GLU A CA 1
ATOM 2234 C C . GLU A 1 280 ? -23.344 -10.531 -4.68 1 88.88 280 GLU A C 1
ATOM 2236 O O . GLU A 1 280 ? -23.266 -11.641 -4.148 1 88.88 280 GLU A O 1
ATOM 2241 N N . PRO A 1 281 ? -23.031 -10.289 -5.91 1 89.5 281 PRO A N 1
ATOM 2242 C CA . PRO A 1 281 ? -22.531 -11.414 -6.695 1 89.5 281 PRO A CA 1
ATOM 2243 C C . PRO A 1 281 ? -21.141 -11.883 -6.242 1 89.5 281 PRO A C 1
ATOM 2245 O O . PRO A 1 281 ? -20.297 -11.055 -5.895 1 89.5 281 PRO A O 1
ATOM 2248 N N . VAL A 1 282 ? -21 -13.148 -6.266 1 94.19 282 VAL A N 1
ATOM 2249 C CA . VAL A 1 282 ? -19.688 -13.742 -5.973 1 94.19 282 VAL A CA 1
ATOM 2250 C C . VAL A 1 282 ? -18.797 -13.641 -7.203 1 94.19 282 VAL A C 1
ATOM 2252 O O . VAL A 1 282 ? -19.25 -13.852 -8.328 1 94.19 282 VAL A O 1
ATOM 2255 N N . VAL A 1 283 ? -17.547 -13.336 -7.035 1 96.31 283 VAL A N 1
ATOM 2256 C CA . VAL A 1 283 ? -16.594 -13.078 -8.109 1 96.31 283 VAL A CA 1
ATOM 2257 C C . VAL A 1 283 ? -16.516 -14.297 -9.031 1 96.31 283 VAL A C 1
ATOM 2259 O O . VAL A 1 283 ? -16.578 -14.156 -10.25 1 96.31 283 VAL A O 1
ATOM 2262 N N . SER A 1 284 ? -16.453 -15.477 -8.461 1 95.31 284 SER A N 1
ATOM 2263 C CA . SER A 1 284 ? -16.297 -16.703 -9.227 1 95.31 284 SER A CA 1
ATOM 2264 C C . SER A 1 284 ? -17.5 -16.953 -10.125 1 95.31 284 SER A C 1
ATOM 2266 O O . SER A 1 284 ? -17.375 -17.5 -11.219 1 95.31 284 SER A O 1
ATOM 2268 N N . GLU A 1 285 ? -18.688 -16.516 -9.672 1 94.75 285 GLU A N 1
ATOM 2269 C CA . GLU A 1 285 ? -19.906 -16.688 -10.445 1 94.75 285 GLU A CA 1
ATOM 2270 C C . GLU A 1 285 ? -19.875 -15.875 -11.734 1 94.75 285 GLU A C 1
ATOM 2272 O O . GLU A 1 285 ? -20.219 -16.375 -12.805 1 94.75 285 GLU A O 1
ATOM 2277 N N . VAL A 1 286 ? -19.438 -14.68 -11.633 1 95.75 286 VAL A N 1
ATOM 2278 C CA . VAL A 1 286 ? -19.406 -13.781 -12.781 1 95.75 286 VAL A CA 1
ATOM 2279 C C . VAL A 1 286 ? -18.359 -14.273 -13.789 1 95.75 286 VAL A C 1
ATOM 2281 O O . VAL A 1 286 ? -18.594 -14.258 -14.992 1 95.75 286 VAL A O 1
ATOM 2284 N N . LEU A 1 287 ? -17.25 -14.734 -13.312 1 97.19 287 LEU A N 1
ATOM 2285 C CA . LEU A 1 287 ? -16.203 -15.266 -14.172 1 97.19 287 LEU A CA 1
ATOM 2286 C C . LEU A 1 287 ? -16.656 -16.547 -14.859 1 97.19 287 LEU A C 1
ATOM 2288 O O . LEU A 1 287 ? -16.391 -16.75 -16.047 1 97.19 287 LEU A O 1
ATOM 2292 N N . SER A 1 288 ? -17.359 -17.406 -14.125 1 95.56 288 SER A N 1
ATOM 2293 C CA . SER A 1 288 ? -17.844 -18.672 -14.672 1 95.56 288 SER A CA 1
ATOM 2294 C C . SER A 1 288 ? -18.891 -18.438 -15.758 1 95.56 288 SER A C 1
ATOM 2296 O O . SER A 1 288 ? -19.047 -19.281 -16.656 1 95.56 288 SER A O 1
ATOM 2298 N N . GLN A 1 289 ? -19.562 -17.328 -15.648 1 96 289 GLN A N 1
ATOM 2299 C CA . GLN A 1 289 ? -20.547 -16.969 -16.656 1 96 289 GLN A CA 1
ATOM 2300 C C . GLN A 1 289 ? -19.875 -16.547 -17.953 1 96 289 GLN A C 1
ATOM 2302 O O . GLN A 1 289 ? -20.531 -16.469 -19 1 96 289 GLN A O 1
ATOM 2307 N N . GLY A 1 290 ? -18.594 -16.234 -17.844 1 96.75 290 GLY A N 1
ATOM 2308 C CA . GLY A 1 290 ? -17.859 -15.977 -19.062 1 96.75 290 GLY A CA 1
ATOM 2309 C C . GLY A 1 290 ? -17.344 -14.562 -19.156 1 96.75 290 GLY A C 1
ATOM 2310 O O . GLY A 1 290 ? -16.906 -14.117 -20.219 1 96.75 290 GLY A O 1
ATOM 2311 N N . ALA A 1 291 ? -17.391 -13.805 -18.109 1 97.88 291 ALA A N 1
ATOM 2312 C CA . ALA A 1 291 ? -16.828 -12.461 -18.125 1 97.88 291 ALA A CA 1
ATOM 2313 C C . ALA A 1 291 ? -15.359 -12.484 -18.562 1 97.88 291 ALA A C 1
ATOM 2315 O O . ALA A 1 291 ? -14.602 -13.375 -18.156 1 97.88 291 ALA A O 1
ATOM 2316 N N . ASP A 1 292 ? -14.961 -11.531 -19.391 1 98.5 292 ASP A N 1
ATOM 2317 C CA . ASP A 1 292 ? -13.57 -11.453 -19.844 1 98.5 292 ASP A CA 1
ATOM 2318 C C . ASP A 1 292 ? -12.672 -10.922 -18.719 1 98.5 292 ASP A C 1
ATOM 2320 O O . ASP A 1 292 ? -11.523 -11.352 -18.594 1 98.5 292 ASP A O 1
ATOM 2324 N N . LEU A 1 293 ? -13.18 -9.93 -18 1 98.56 293 LEU A N 1
ATOM 2325 C CA . LEU A 1 293 ? -12.469 -9.289 -16.906 1 98.56 293 LEU A CA 1
ATOM 2326 C C . LEU A 1 293 ? -13.43 -8.906 -15.781 1 98.56 293 LEU A C 1
ATOM 2328 O O . LEU A 1 293 ? -14.547 -8.461 -16.031 1 98.56 293 LEU A O 1
ATOM 2332 N N . VAL A 1 294 ? -12.969 -9.039 -14.594 1 98.44 294 VAL A N 1
ATOM 2333 C CA . VAL A 1 294 ? -13.633 -8.461 -13.43 1 98.44 294 VAL A CA 1
ATOM 2334 C C . VAL A 1 294 ? -12.617 -7.715 -12.57 1 98.44 294 VAL A C 1
ATOM 2336 O O . VAL A 1 294 ? -11.422 -8.016 -12.602 1 98.44 294 VAL A O 1
ATOM 2339 N N . SER A 1 295 ? -13.016 -6.719 -11.867 1 97.94 295 SER A N 1
ATOM 2340 C CA . SER A 1 295 ? -12.195 -6.055 -10.859 1 97.94 295 SER A CA 1
ATOM 2341 C C . SER A 1 295 ? -12.969 -5.848 -9.562 1 97.94 295 SER A C 1
ATOM 2343 O O . SER A 1 295 ? -14.195 -5.777 -9.57 1 97.94 295 SER A O 1
ATOM 2345 N N . PHE A 1 296 ? -12.258 -5.84 -8.469 1 96.81 296 PHE A N 1
ATOM 2346 C CA . PHE A 1 296 ? -12.914 -5.641 -7.18 1 96.81 296 PHE A CA 1
ATOM 2347 C C . PHE A 1 296 ? -11.906 -5.203 -6.121 1 96.81 296 PHE A C 1
ATOM 2349 O O . PHE A 1 296 ? -10.695 -5.363 -6.305 1 96.81 296 PHE A O 1
ATOM 2356 N N . SER A 1 297 ? -12.414 -4.68 -5.02 1 96.31 297 SER A N 1
ATOM 2357 C CA . SER A 1 297 ? -11.602 -4.137 -3.936 1 96.31 297 SER A CA 1
ATOM 2358 C C . SER A 1 297 ? -11.18 -5.23 -2.963 1 96.31 297 SER A C 1
ATOM 2360 O O . SER A 1 297 ? -11.922 -6.188 -2.729 1 96.31 297 SER A O 1
ATOM 2362 N N . GLY A 1 298 ? -10.016 -5.012 -2.395 1 96.94 298 GLY A N 1
ATOM 2363 C CA . GLY A 1 298 ? -9.539 -5.93 -1.372 1 96.94 298 GLY A CA 1
ATOM 2364 C C . GLY A 1 298 ? -10.023 -5.574 0.021 1 96.94 298 GLY A C 1
ATOM 2365 O O . GLY A 1 298 ? -10.164 -6.445 0.879 1 96.94 298 GLY A O 1
ATOM 2366 N N . ASP A 1 299 ? -10.344 -4.289 0.27 1 96.56 299 ASP A N 1
ATOM 2367 C CA . ASP A 1 299 ? -10.547 -3.82 1.637 1 96.56 299 ASP A CA 1
ATOM 2368 C C . ASP A 1 299 ? -12.039 -3.672 1.948 1 96.56 299 ASP A C 1
ATOM 2370 O O . ASP A 1 299 ? -12.414 -2.906 2.836 1 96.56 299 ASP A O 1
ATOM 2374 N N . LYS A 1 300 ? -12.891 -4.293 1.178 1 95.5 300 LYS A N 1
ATOM 2375 C CA . LYS A 1 300 ? -14.328 -4.301 1.435 1 95.5 300 LYS A CA 1
ATOM 2376 C C . LYS A 1 300 ? -14.797 -5.676 1.907 1 95.5 300 LYS A C 1
ATOM 2378 O O . LYS A 1 300 ? -14.352 -6.16 2.947 1 95.5 300 LYS A O 1
ATOM 2383 N N . LEU A 1 301 ? -15.531 -6.418 1.135 1 96.25 301 LEU A N 1
ATOM 2384 C CA . LEU A 1 301 ? -16.141 -7.66 1.604 1 96.25 301 LEU A CA 1
ATOM 2385 C C . LEU A 1 301 ? -15.141 -8.812 1.545 1 96.25 301 LEU A C 1
ATOM 2387 O O . LEU A 1 301 ? -15.367 -9.867 2.143 1 96.25 301 LEU A O 1
ATOM 2391 N N . LEU A 1 302 ? -14.016 -8.633 0.817 1 96 302 LEU A N 1
ATOM 2392 C CA . LEU A 1 302 ? -12.938 -9.617 0.867 1 96 302 LEU A CA 1
ATOM 2393 C C . LEU A 1 302 ? -12.312 -9.672 2.256 1 96 302 LEU A C 1
ATOM 2395 O O . LEU A 1 302 ? -11.852 -10.727 2.695 1 96 302 LEU A O 1
ATOM 2399 N N . GLY A 1 303 ? -12.305 -8.516 2.928 1 97.25 303 GLY A N 1
ATOM 2400 C CA . GLY A 1 303 ? -11.781 -8.43 4.281 1 97.25 303 GLY A CA 1
ATOM 2401 C C . GLY A 1 303 ? -10.273 -8.312 4.328 1 97.25 303 GLY A C 1
ATOM 2402 O O . GLY A 1 303 ? -9.641 -8.727 5.301 1 97.25 303 GLY A O 1
ATOM 2403 N N . GLY A 1 304 ? -9.688 -7.887 3.258 1 97.62 304 GLY A N 1
ATOM 2404 C CA . GLY A 1 304 ? -8.242 -7.734 3.168 1 97.62 304 GLY A CA 1
ATOM 2405 C C . GLY A 1 304 ? -7.797 -6.281 3.137 1 97.62 304 GLY A C 1
ATOM 2406 O O . GLY A 1 304 ? -8.492 -5.402 3.646 1 97.62 304 GLY A O 1
ATOM 2407 N N . PRO A 1 305 ? -6.609 -6.012 2.635 1 97.88 305 PRO A N 1
ATOM 2408 C CA . PRO A 1 305 ? -6.074 -4.652 2.537 1 97.88 305 PRO A CA 1
ATOM 2409 C C . PRO A 1 305 ? -6.637 -3.885 1.341 1 97.88 305 PRO A C 1
ATOM 2411 O O . PRO A 1 305 ? -7.273 -4.477 0.466 1 97.88 305 PRO A O 1
ATOM 2414 N N . GLN A 1 306 ? -6.477 -2.566 1.391 1 96.88 306 GLN A N 1
ATOM 2415 C CA . GLN A 1 306 ? -6.758 -1.812 0.173 1 96.88 306 GLN A CA 1
ATOM 2416 C C . GLN A 1 306 ? -5.957 -2.352 -1.006 1 96.88 306 GLN A C 1
ATOM 2418 O O . GLN A 1 306 ? -4.727 -2.443 -0.939 1 96.88 306 GLN A O 1
ATOM 2423 N N . ALA A 1 307 ? -6.574 -2.707 -2.029 1 97.38 307 ALA A N 1
ATOM 2424 C CA . ALA A 1 307 ? -6.031 -3.209 -3.289 1 97.38 307 ALA A CA 1
ATOM 2425 C C . ALA A 1 307 ? -7.109 -3.26 -4.367 1 97.38 307 ALA A C 1
ATOM 2427 O O . ALA A 1 307 ? -8.305 -3.211 -4.062 1 97.38 307 ALA A O 1
ATOM 2428 N N . GLY A 1 308 ? -6.715 -3.227 -5.551 1 97.5 308 GLY A N 1
ATOM 2429 C CA . GLY A 1 308 ? -7.551 -3.582 -6.688 1 97.5 308 GLY A CA 1
ATOM 2430 C C . GLY A 1 308 ? -7.145 -4.891 -7.344 1 97.5 308 GLY A C 1
ATOM 2431 O O . GLY A 1 308 ? -6.008 -5.035 -7.797 1 97.5 308 GLY A O 1
ATOM 2432 N N . ILE A 1 309 ? -8.047 -5.816 -7.363 1 98.12 309 ILE A N 1
ATOM 2433 C CA . ILE A 1 309 ? -7.777 -7.102 -7.992 1 98.12 309 ILE A CA 1
ATOM 2434 C C . ILE A 1 309 ? -8.422 -7.148 -9.375 1 98.12 309 ILE A C 1
ATOM 2436 O O . ILE A 1 309 ? -9.594 -6.816 -9.531 1 98.12 309 ILE A O 1
ATOM 2440 N N . ILE A 1 310 ? -7.668 -7.445 -10.367 1 98.44 310 ILE A N 1
ATOM 2441 C CA . ILE A 1 310 ? -8.148 -7.676 -11.727 1 98.44 310 ILE A CA 1
ATOM 2442 C C . ILE A 1 310 ? -7.988 -9.148 -12.094 1 98.44 310 ILE A C 1
ATOM 2444 O O . ILE A 1 310 ? -6.887 -9.695 -12.008 1 98.44 310 ILE A O 1
ATOM 2448 N N . ALA A 1 311 ? -9.016 -9.812 -12.43 1 98.31 311 ALA A N 1
ATOM 2449 C CA . ALA A 1 311 ? -8.992 -11.234 -12.766 1 98.31 311 ALA A CA 1
ATOM 2450 C C . ALA A 1 311 ? -9.773 -11.508 -14.047 1 98.31 311 ALA A C 1
ATOM 2452 O O . ALA A 1 311 ? -10.805 -10.875 -14.297 1 98.31 311 ALA A O 1
ATOM 2453 N N . GLY A 1 312 ? -9.336 -12.391 -14.875 1 98.44 312 GLY A N 1
ATOM 2454 C CA . GLY A 1 312 ? -10.023 -12.727 -16.109 1 98.44 312 GLY A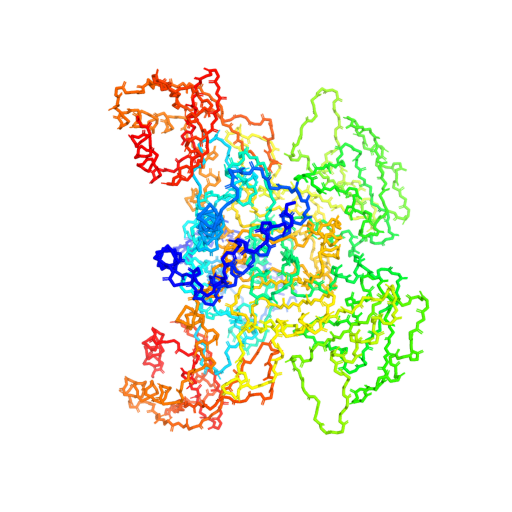 CA 1
ATOM 2455 C C . GLY A 1 312 ? -9.164 -13.516 -17.078 1 98.44 312 GLY A C 1
ATOM 2456 O O . GLY A 1 312 ? -8.43 -14.414 -16.672 1 98.44 312 GLY A O 1
ATOM 2457 N N . LYS A 1 313 ? -9.367 -13.242 -18.312 1 98.19 313 LYS A N 1
ATOM 2458 C CA . LYS A 1 313 ? -8.688 -13.945 -19.406 1 98.19 313 LYS A CA 1
ATOM 2459 C C . LYS A 1 313 ? -7.191 -13.648 -19.391 1 98.19 313 LYS A C 1
ATOM 2461 O O . LYS A 1 313 ? -6.781 -12.508 -19.172 1 98.19 313 LYS A O 1
ATOM 2466 N N . LYS A 1 314 ? -6.398 -14.656 -19.672 1 97.25 314 LYS A N 1
ATOM 2467 C CA . LYS A 1 314 ? -4.941 -14.594 -19.609 1 97.25 314 LYS A CA 1
ATOM 2468 C C . LYS A 1 314 ? -4.391 -13.539 -20.562 1 97.25 314 LYS A C 1
ATOM 2470 O O . LYS A 1 314 ? -3.537 -12.734 -20.188 1 97.25 314 LYS A O 1
ATOM 2475 N N . GLU A 1 315 ? -4.852 -13.555 -21.719 1 97.62 315 GLU A N 1
ATOM 2476 C CA . GLU A 1 315 ? -4.344 -12.648 -22.75 1 97.62 315 GLU A CA 1
ATOM 2477 C C . GLU A 1 315 ? -4.559 -11.188 -22.344 1 97.62 315 GLU A C 1
ATOM 2479 O O . GLU A 1 315 ? -3.686 -10.352 -22.578 1 97.62 315 GLU A O 1
ATOM 2484 N N . LEU A 1 316 ? -5.715 -10.875 -21.812 1 98.5 316 LEU A N 1
ATOM 2485 C CA . LEU A 1 316 ? -6.027 -9.508 -21.406 1 98.5 316 LEU A CA 1
ATOM 2486 C C . LEU A 1 316 ? -5.18 -9.094 -20.203 1 98.5 316 LEU A C 1
ATOM 2488 O O . LEU A 1 316 ? -4.664 -7.973 -20.156 1 98.5 316 LEU A O 1
ATOM 2492 N N . ILE A 1 317 ? -5.008 -9.984 -19.25 1 98.19 317 ILE A N 1
ATOM 2493 C CA . ILE A 1 317 ? -4.207 -9.703 -18.062 1 98.19 317 ILE A CA 1
ATOM 2494 C C . ILE A 1 317 ? -2.756 -9.453 -18.453 1 98.19 317 ILE A C 1
ATOM 2496 O O . ILE A 1 317 ? -2.098 -8.57 -17.906 1 98.19 317 ILE A O 1
ATOM 2500 N N . GLN A 1 318 ? -2.285 -10.203 -19.391 1 96.75 318 GLN A N 1
ATOM 2501 C CA . GLN A 1 318 ? -0.917 -10.016 -19.875 1 96.75 318 GLN A CA 1
ATOM 2502 C C . GLN A 1 318 ? -0.736 -8.633 -20.484 1 96.75 318 GLN A C 1
ATOM 2504 O O . GLN A 1 318 ? 0.293 -7.984 -20.281 1 96.75 318 GLN A O 1
ATOM 2509 N N . LYS A 1 319 ? -1.714 -8.211 -21.219 1 97.5 319 LYS A N 1
ATOM 2510 C CA . LYS A 1 319 ? -1.665 -6.867 -21.781 1 97.5 319 LYS A CA 1
ATOM 2511 C C . LYS A 1 319 ? -1.597 -5.809 -20.688 1 97.5 319 LYS A C 1
ATOM 2513 O O . LYS A 1 319 ? -0.864 -4.824 -20.812 1 97.5 319 LYS A O 1
ATOM 2518 N N . LEU A 1 320 ? -2.373 -6.02 -19.656 1 97.56 320 LEU A N 1
ATOM 2519 C CA . LEU A 1 320 ? -2.367 -5.086 -18.531 1 97.56 320 LEU A CA 1
ATOM 2520 C C . LEU A 1 320 ? -1.004 -5.07 -17.844 1 97.56 320 LEU A C 1
ATOM 2522 O O . LEU A 1 320 ? -0.473 -4 -17.531 1 97.56 320 LEU A O 1
ATOM 2526 N N . LYS A 1 321 ? -0.413 -6.234 -17.641 1 94.62 321 LYS A N 1
ATOM 2527 C CA . LYS A 1 321 ? 0.871 -6.355 -16.953 1 94.62 321 LYS A CA 1
ATOM 2528 C C . LYS A 1 321 ? 1.985 -5.684 -17.75 1 94.62 321 LYS A C 1
ATOM 2530 O O . LYS A 1 321 ? 2.945 -5.172 -17.172 1 94.62 321 LYS A O 1
ATOM 2535 N N . LYS A 1 322 ? 1.858 -5.617 -19.016 1 93.06 322 LYS A N 1
ATOM 2536 C CA . LYS A 1 322 ? 2.891 -5.074 -19.906 1 93.06 322 LYS A CA 1
ATOM 2537 C C . LYS A 1 322 ? 2.73 -3.564 -20.062 1 93.06 322 LYS A C 1
ATOM 2539 O O . LYS A 1 322 ? 3.645 -2.887 -20.547 1 93.06 322 LYS A O 1
ATOM 2544 N N . HIS A 1 323 ? 1.554 -3.059 -19.766 1 94.31 323 HIS A N 1
ATOM 2545 C CA . HIS A 1 323 ? 1.279 -1.635 -19.922 1 94.31 323 HIS A CA 1
ATOM 2546 C C . HIS A 1 323 ? 2.143 -0.794 -18.984 1 94.31 323 HIS A C 1
ATOM 2548 O O . HIS A 1 323 ? 2.457 -1.222 -17.875 1 94.31 323 HIS A O 1
ATOM 2554 N N . GLN A 1 324 ? 2.523 0.402 -19.312 1 90.81 324 GLN A N 1
ATOM 2555 C CA . GLN A 1 324 ? 3.41 1.288 -18.562 1 90.81 324 GLN A CA 1
ATOM 2556 C C . GLN A 1 324 ? 2.816 1.637 -17.203 1 90.81 324 GLN A C 1
ATOM 2558 O O . GLN A 1 324 ? 3.551 1.839 -16.234 1 90.81 324 GLN A O 1
ATOM 2563 N N . LEU A 1 325 ? 1.531 1.649 -17.156 1 94.88 325 LEU A N 1
ATOM 2564 C CA . LEU A 1 325 ? 0.86 2.029 -15.914 1 94.88 325 LEU A CA 1
ATOM 2565 C C . LEU A 1 325 ? 0.983 0.927 -14.875 1 94.88 325 LEU A C 1
ATOM 2567 O O . LEU A 1 325 ? 0.722 1.155 -13.688 1 94.88 325 LEU A O 1
ATOM 2571 N N . ALA A 1 326 ? 1.354 -0.29 -15.312 1 93.69 326 ALA A N 1
ATOM 2572 C CA . ALA A 1 326 ? 1.511 -1.382 -14.352 1 93.69 326 ALA A CA 1
ATOM 2573 C C . ALA A 1 326 ? 2.543 -1.031 -13.289 1 93.69 326 ALA A C 1
ATOM 2575 O O . ALA A 1 326 ? 2.367 -1.36 -12.109 1 93.69 326 ALA A O 1
ATOM 2576 N N . ARG A 1 327 ? 3.58 -0.355 -13.68 1 92.12 327 ARG A N 1
ATOM 2577 C CA . ARG A 1 327 ? 4.605 0.067 -12.727 1 92.12 327 ARG A CA 1
ATOM 2578 C C . ARG A 1 327 ? 4.086 1.182 -11.828 1 92.12 327 ARG A C 1
ATOM 2580 O O . ARG A 1 327 ? 4.406 1.221 -10.633 1 92.12 327 ARG A O 1
ATOM 2587 N N . VAL A 1 328 ? 3.342 2.105 -12.375 1 95 328 VAL A N 1
ATOM 2588 C CA . VAL A 1 328 ? 2.791 3.26 -11.672 1 95 328 VAL A CA 1
ATOM 2589 C C . VAL A 1 328 ? 1.82 2.791 -10.594 1 95 328 VAL A C 1
ATOM 2591 O O . VAL A 1 328 ? 1.774 3.361 -9.5 1 95 328 VAL A O 1
ATOM 2594 N N . LEU A 1 329 ? 1.12 1.722 -10.867 1 96.69 329 LEU A N 1
ATOM 2595 C CA . LEU A 1 329 ? 0.042 1.278 -9.984 1 96.69 329 LEU A CA 1
ATOM 2596 C C . LEU A 1 329 ? 0.476 0.075 -9.156 1 96.69 329 LEU A C 1
ATOM 2598 O O . LEU A 1 329 ? -0.356 -0.585 -8.531 1 96.69 329 LEU A O 1
ATOM 2602 N N . ARG A 1 330 ? 1.748 -0.193 -9.07 1 94.19 330 ARG A N 1
ATOM 2603 C CA . ARG A 1 330 ? 2.312 -1.369 -8.414 1 94.19 330 ARG A CA 1
ATOM 2604 C C . ARG A 1 330 ? 2.111 -1.304 -6.902 1 94.19 330 ARG A C 1
ATOM 2606 O O . ARG A 1 330 ? 2.295 -0.249 -6.293 1 94.19 330 ARG A O 1
ATOM 2613 N N . VAL A 1 331 ? 1.818 -2.434 -6.301 1 94.12 331 VAL A N 1
ATOM 2614 C CA . VAL A 1 331 ? 1.541 -2.494 -4.871 1 94.12 331 VAL A CA 1
ATOM 2615 C C . VAL A 1 331 ? 2.824 -2.82 -4.109 1 94.12 331 VAL A C 1
ATOM 2617 O O . VAL A 1 331 ? 3.775 -3.354 -4.684 1 94.12 331 VAL A O 1
ATOM 2620 N N . ASP A 1 332 ? 2.834 -2.496 -2.85 1 93.75 332 ASP A N 1
ATOM 2621 C CA . ASP A 1 332 ? 4 -2.711 -1.999 1 93.75 332 ASP A CA 1
ATOM 2622 C C . ASP A 1 332 ? 3.959 -4.094 -1.351 1 93.75 332 ASP A C 1
ATOM 2624 O O . ASP A 1 332 ? 2.967 -4.812 -1.477 1 93.75 332 ASP A O 1
ATOM 2628 N N . LYS A 1 333 ? 5.031 -4.48 -0.66 1 95.88 333 LYS A N 1
ATOM 2629 C CA . LYS A 1 333 ? 5.16 -5.789 -0.029 1 95.88 333 LYS A CA 1
ATOM 2630 C C . LYS A 1 333 ? 4.172 -5.945 1.125 1 95.88 333 LYS A C 1
ATOM 2632 O O . LYS A 1 333 ? 3.719 -7.051 1.416 1 95.88 333 LYS A O 1
ATOM 2637 N N . LEU A 1 334 ? 3.795 -4.848 1.771 1 97.69 334 LEU A N 1
ATOM 2638 C CA . LEU A 1 334 ? 2.844 -4.926 2.875 1 97.69 334 LEU A CA 1
ATOM 2639 C C . LEU A 1 334 ? 1.472 -5.367 2.377 1 97.69 334 LEU A C 1
ATOM 2641 O O . LEU A 1 334 ? 0.848 -6.254 2.969 1 97.69 334 LEU A O 1
ATOM 2645 N N . THR A 1 335 ? 1.055 -4.758 1.32 1 97 335 THR A N 1
ATOM 2646 C CA . THR A 1 335 ? -0.222 -5.113 0.71 1 97 335 THR A CA 1
ATOM 2647 C C . THR A 1 335 ? -0.213 -6.562 0.24 1 97 335 THR A C 1
ATOM 2649 O O . THR A 1 335 ? -1.185 -7.293 0.445 1 97 335 THR A O 1
ATOM 2652 N N . PHE A 1 336 ? 0.881 -6.984 -0.344 1 96 336 PHE A N 1
ATOM 2653 C CA . PHE A 1 336 ? 0.981 -8.359 -0.818 1 96 336 PHE A CA 1
ATOM 2654 C C . PHE A 1 336 ? 0.88 -9.344 0.343 1 96 336 PHE A C 1
ATOM 2656 O O . PHE A 1 336 ? 0.174 -10.352 0.253 1 96 336 PHE A O 1
ATOM 2663 N N . ALA A 1 337 ? 1.608 -9.055 1.389 1 97.12 337 ALA A N 1
ATOM 2664 C CA . ALA A 1 337 ? 1.578 -9.938 2.557 1 97.12 337 ALA A CA 1
ATOM 2665 C C . ALA A 1 337 ? 0.167 -10.039 3.127 1 97.12 337 ALA A C 1
ATOM 2667 O O . ALA A 1 337 ? -0.31 -11.141 3.422 1 97.12 337 ALA A O 1
ATOM 2668 N N . ALA A 1 338 ? -0.489 -8.914 3.242 1 97.94 338 ALA A N 1
ATOM 2669 C CA . ALA A 1 338 ? -1.847 -8.883 3.779 1 97.94 338 ALA A CA 1
ATOM 2670 C C . ALA A 1 338 ? -2.811 -9.648 2.881 1 97.94 338 ALA A C 1
ATOM 2672 O O . ALA A 1 338 ? -3.639 -10.422 3.367 1 97.94 338 ALA A O 1
ATOM 2673 N N . LEU A 1 339 ? -2.707 -9.406 1.62 1 97.06 339 LEU A N 1
ATOM 2674 C CA . LEU A 1 339 ? -3.605 -10.039 0.659 1 97.06 339 LEU A CA 1
ATOM 2675 C C . LEU A 1 339 ? -3.369 -11.547 0.604 1 97.06 339 LEU A C 1
ATOM 2677 O O . LEU A 1 339 ? -4.324 -12.32 0.519 1 97.06 339 LEU A O 1
ATOM 2681 N N . GLU A 1 340 ? -2.109 -11.938 0.614 1 96.12 340 GLU A N 1
ATOM 2682 C CA . GLU A 1 340 ? -1.769 -13.359 0.594 1 96.12 340 GLU A CA 1
ATOM 2683 C C . GLU A 1 340 ? -2.385 -14.094 1.782 1 96.12 340 GLU A C 1
ATOM 2685 O O . GLU A 1 340 ? -2.982 -15.156 1.619 1 96.12 340 GLU A O 1
ATOM 2690 N N . ALA A 1 341 ? -2.234 -13.531 2.922 1 96.94 341 ALA A N 1
ATOM 2691 C CA . ALA A 1 341 ? -2.799 -14.148 4.121 1 96.94 341 ALA A CA 1
ATOM 2692 C C . ALA A 1 341 ? -4.32 -14.211 4.043 1 96.94 341 ALA A C 1
ATOM 2694 O O . ALA A 1 341 ? -4.93 -15.203 4.449 1 96.94 341 ALA A O 1
ATOM 2695 N N . THR A 1 342 ? -4.934 -13.164 3.564 1 97.5 342 THR A N 1
ATOM 2696 C CA . THR A 1 342 ? -6.387 -13.117 3.434 1 97.5 342 THR A CA 1
ATOM 2697 C C . THR A 1 342 ? -6.879 -14.195 2.469 1 97.5 342 THR A C 1
ATOM 2699 O O . THR A 1 342 ? -7.785 -14.961 2.795 1 97.5 342 THR A O 1
ATOM 2702 N N . LEU A 1 343 ? -6.262 -14.25 1.312 1 95.81 343 LEU A N 1
ATOM 2703 C CA . LEU A 1 343 ? -6.676 -15.211 0.296 1 95.81 343 LEU A CA 1
ATOM 2704 C C . LEU A 1 343 ? -6.398 -16.641 0.752 1 95.81 343 LEU A C 1
ATOM 2706 O O . LEU A 1 343 ? -7.156 -17.562 0.434 1 95.81 343 LEU A O 1
ATOM 2710 N N . SER A 1 344 ? -5.281 -16.828 1.457 1 94.81 344 SER A N 1
ATOM 2711 C CA . SER A 1 344 ? -4.945 -18.141 1.977 1 94.81 344 SER A CA 1
ATOM 2712 C C . SER A 1 344 ? -6.051 -18.688 2.879 1 94.81 344 SER A C 1
ATOM 2714 O O . SER A 1 344 ? -6.305 -19.891 2.906 1 94.81 344 SER A O 1
ATOM 2716 N N . ALA A 1 345 ? -6.676 -17.828 3.6 1 95.88 345 ALA A N 1
ATOM 2717 C CA . ALA A 1 345 ? -7.777 -18.25 4.465 1 95.88 345 ALA A CA 1
ATOM 2718 C C . ALA A 1 345 ? -8.898 -18.891 3.65 1 95.88 345 ALA A C 1
ATOM 2720 O O . ALA A 1 345 ? -9.508 -19.875 4.09 1 95.88 345 ALA A O 1
ATOM 2721 N N . TYR A 1 346 ? -9.164 -18.391 2.494 1 94 346 TYR A N 1
ATOM 2722 C CA . TYR A 1 346 ? -10.227 -18.906 1.636 1 94 346 TYR A CA 1
ATOM 2723 C C . TYR A 1 346 ? -9.867 -20.281 1.079 1 94 346 TYR A C 1
ATOM 2725 O O . TYR A 1 346 ? -10.742 -21.031 0.667 1 94 346 TYR A O 1
ATOM 2733 N N . LEU A 1 347 ? -8.625 -20.609 1.062 1 93.44 347 LEU A N 1
ATOM 2734 C CA . LEU A 1 347 ? -8.18 -21.906 0.58 1 93.44 347 LEU A CA 1
ATOM 2735 C C . LEU A 1 347 ? -8.195 -22.938 1.705 1 93.44 347 LEU A C 1
ATOM 2737 O O . LEU A 1 347 ? -8.242 -24.141 1.448 1 93.44 347 LEU A O 1
ATOM 2741 N N . LYS A 1 348 ? -8.109 -22.484 2.924 1 92.62 348 LYS A N 1
ATOM 2742 C CA . LYS A 1 348 ? -7.945 -23.391 4.062 1 92.62 348 LYS A CA 1
ATOM 2743 C C . LYS A 1 348 ? -9.297 -23.781 4.656 1 92.62 348 LYS A C 1
ATOM 2745 O O . LYS A 1 348 ? -9.391 -24.719 5.445 1 92.62 348 LYS A O 1
ATOM 2750 N N . GLY A 1 349 ? -10.344 -23.047 4.301 1 89.62 349 GLY A N 1
ATOM 2751 C CA . GLY A 1 349 ? -11.672 -23.484 4.695 1 89.62 349 GLY A CA 1
ATOM 2752 C C . GLY A 1 349 ? -12.359 -22.516 5.648 1 89.62 349 GLY A C 1
ATOM 2753 O O . GLY A 1 349 ? -11.797 -21.484 6.004 1 89.62 349 GLY A O 1
ATOM 2754 N N . ASN A 1 350 ? -13.5 -22.906 6.098 1 90.62 350 ASN A N 1
ATOM 2755 C CA . ASN A 1 350 ? -14.422 -22.016 6.793 1 90.62 350 ASN A CA 1
ATOM 2756 C C . ASN A 1 350 ? -13.852 -21.562 8.133 1 90.62 350 ASN A C 1
ATOM 2758 O O . ASN A 1 350 ? -14.062 -20.422 8.547 1 90.62 350 ASN A O 1
ATOM 2762 N N . GLU A 1 351 ? -13.18 -22.453 8.797 1 93 351 GLU A N 1
ATOM 2763 C CA . GLU A 1 351 ? -12.625 -22.094 10.094 1 93 351 GLU A CA 1
ATOM 2764 C C . GLU A 1 351 ? -11.672 -20.906 9.969 1 93 351 GLU A C 1
ATOM 2766 O O . GLU A 1 351 ? -11.703 -19.984 10.789 1 93 351 GLU A O 1
ATOM 2771 N N . GLN A 1 352 ? -10.852 -20.938 8.945 1 94.31 352 GLN A N 1
ATOM 2772 C CA . GLN A 1 352 ? -9.906 -19.844 8.727 1 94.31 352 GLN A CA 1
ATOM 2773 C C . GLN A 1 352 ? -10.609 -18.609 8.172 1 94.31 352 GLN A C 1
ATOM 2775 O O . GLN A 1 352 ? -10.234 -17.484 8.5 1 94.31 352 GLN A O 1
ATOM 2780 N N . ILE A 1 353 ? -11.617 -18.828 7.348 1 95.88 353 ILE A N 1
ATOM 2781 C CA . ILE A 1 353 ? -12.383 -17.719 6.781 1 95.88 353 ILE A CA 1
ATOM 2782 C C . ILE A 1 353 ? -13.055 -16.938 7.902 1 95.88 353 ILE A C 1
ATOM 2784 O O . ILE A 1 353 ? -13.102 -15.703 7.859 1 95.88 353 ILE A O 1
ATOM 2788 N N . MET A 1 354 ? -13.453 -17.594 8.953 1 96.25 354 MET A N 1
ATOM 2789 C CA . MET A 1 354 ? -14.156 -16.969 10.07 1 96.25 354 MET A CA 1
ATOM 2790 C C . MET A 1 354 ? -13.203 -16.125 10.906 1 96.25 354 MET A C 1
ATOM 2792 O O . MET A 1 354 ? -13.641 -15.336 11.75 1 96.25 354 MET A O 1
ATOM 2796 N N . LYS A 1 355 ? -11.938 -16.25 10.656 1 96.81 355 LYS A N 1
ATOM 2797 C CA . LYS A 1 355 ? -10.961 -15.438 11.367 1 96.81 355 LYS A CA 1
ATOM 2798 C C . LYS A 1 355 ? -10.805 -14.07 10.719 1 96.81 355 LYS A C 1
ATOM 2800 O O . LYS A 1 355 ? -10.195 -13.164 11.297 1 96.81 355 LYS A O 1
ATOM 2805 N N . ILE A 1 356 ? -11.336 -13.93 9.547 1 97.69 356 ILE A N 1
ATOM 2806 C CA . ILE A 1 356 ? -11.375 -12.617 8.898 1 97.69 356 ILE A CA 1
ATOM 2807 C C . ILE A 1 356 ? -12.453 -11.758 9.555 1 97.69 356 ILE A C 1
ATOM 2809 O O . ILE A 1 356 ? -13.633 -12.109 9.539 1 97.69 356 ILE A O 1
ATOM 2813 N N . PRO A 1 357 ? -12.117 -10.594 10.078 1 97.81 357 PRO A N 1
ATOM 2814 C CA . PRO A 1 357 ? -13.039 -9.828 10.922 1 97.81 357 PRO A CA 1
ATOM 2815 C C . PRO A 1 357 ? -14.328 -9.461 10.203 1 97.81 357 PRO A C 1
ATOM 2817 O O . PRO A 1 357 ? -15.414 -9.555 10.781 1 97.81 357 PRO A O 1
ATOM 2820 N N . VAL A 1 358 ? -14.273 -9.055 8.961 1 97.06 358 VAL A N 1
ATOM 2821 C CA . VAL A 1 358 ? -15.469 -8.656 8.227 1 97.06 358 VAL A CA 1
ATOM 2822 C C . VAL A 1 358 ? -16.438 -9.82 8.148 1 97.06 358 VAL A C 1
ATOM 2824 O O . VAL A 1 358 ? -17.641 -9.656 8.398 1 97.06 358 VAL A O 1
ATOM 2827 N N . ILE A 1 359 ? -15.914 -10.992 7.836 1 97.12 359 ILE A N 1
ATOM 2828 C CA . ILE A 1 359 ? -16.75 -12.172 7.695 1 97.12 359 ILE A CA 1
ATOM 2829 C C . ILE A 1 359 ? -17.328 -12.562 9.055 1 97.12 359 ILE A C 1
ATOM 2831 O O . ILE A 1 359 ? -18.531 -12.797 9.188 1 97.12 359 ILE A O 1
ATOM 2835 N N . ARG A 1 360 ? -16.469 -12.578 10.016 1 96.81 360 ARG A N 1
ATOM 2836 C CA . ARG A 1 360 ? -16.875 -12.906 11.383 1 96.81 360 ARG A CA 1
ATOM 2837 C C . ARG A 1 360 ? -18 -11.984 11.852 1 96.81 360 ARG A C 1
ATOM 2839 O O . ARG A 1 360 ? -19.016 -12.453 12.367 1 96.81 360 ARG A O 1
ATOM 2846 N N . ASP A 1 361 ? -17.844 -10.695 11.672 1 97.19 361 ASP A N 1
ATOM 2847 C CA . ASP A 1 361 ? -18.797 -9.703 12.18 1 97.19 361 ASP A CA 1
ATOM 2848 C C . ASP A 1 361 ? -20.094 -9.75 11.391 1 97.19 361 ASP A C 1
ATOM 2850 O O . ASP A 1 361 ? -21.172 -9.516 11.945 1 97.19 361 ASP A O 1
ATOM 2854 N N . MET A 1 362 ? -20.031 -10.031 10.109 1 96.38 362 MET A N 1
ATOM 2855 C CA . MET A 1 362 ? -21.219 -10.164 9.273 1 96.38 362 MET A CA 1
ATOM 2856 C C . MET A 1 362 ? -22.062 -11.352 9.703 1 96.38 362 MET A C 1
ATOM 2858 O O . MET A 1 362 ? -23.297 -11.289 9.672 1 96.38 362 MET A O 1
ATOM 2862 N N . LEU A 1 363 ? -21.391 -12.367 10.18 1 96.69 363 LEU A N 1
ATOM 2863 C CA . LEU A 1 363 ? -22.094 -13.625 10.43 1 96.69 363 LEU A CA 1
ATOM 2864 C C . LEU A 1 363 ? -22.359 -13.805 11.922 1 96.69 363 LEU A C 1
ATOM 2866 O O . LEU A 1 363 ? -22.938 -14.82 12.336 1 96.69 363 LEU A O 1
ATOM 2870 N N . SER A 1 364 ? -22 -12.859 12.711 1 96.75 364 SER A N 1
ATOM 2871 C CA . SER A 1 364 ? -22.25 -12.945 14.148 1 96.75 364 SER A CA 1
ATOM 2872 C C . SER A 1 364 ? -23.734 -13.148 14.43 1 96.75 364 SER A C 1
ATOM 2874 O O . SER A 1 364 ? -24.578 -12.438 13.883 1 96.75 364 SER A O 1
ATOM 2876 N N . LYS A 1 365 ? -24.031 -14.055 15.352 1 96.12 365 LYS A N 1
ATOM 2877 C CA . LYS A 1 365 ? -25.422 -14.344 15.703 1 96.12 365 LYS A CA 1
ATOM 2878 C C . LYS A 1 365 ? -25.953 -13.32 16.703 1 96.12 365 LYS A C 1
ATOM 2880 O O . LYS A 1 365 ? -25.25 -12.898 17.609 1 96.12 365 LYS A O 1
ATOM 2885 N N . PRO A 1 366 ? -27.172 -12.953 16.484 1 96.56 366 PRO A N 1
ATOM 2886 C CA . PRO A 1 366 ? -27.781 -12.008 17.422 1 96.56 366 PRO A CA 1
ATOM 2887 C C . PRO A 1 366 ? -27.688 -12.492 18.875 1 96.56 366 PRO A C 1
ATOM 2889 O O . PRO A 1 366 ? -27.5 -11.68 19.781 1 96.56 366 PRO A O 1
ATOM 2892 N N . THR A 1 367 ? -27.766 -13.742 19.094 1 97.31 367 THR A N 1
ATOM 2893 C CA . THR A 1 367 ? -27.703 -14.297 20.438 1 97.31 367 THR A CA 1
ATOM 2894 C C . THR A 1 367 ? -26.328 -14.039 21.062 1 97.31 367 THR A C 1
ATOM 2896 O O . THR A 1 367 ? -26.234 -13.75 22.266 1 97.31 367 THR A O 1
ATOM 2899 N N . ASP A 1 368 ? -25.328 -14.188 20.25 1 96.75 368 ASP A N 1
ATOM 2900 C CA . ASP A 1 368 ? -23.984 -13.906 20.734 1 96.75 368 ASP A CA 1
ATOM 2901 C C . ASP A 1 368 ? -23.812 -12.43 21.078 1 96.75 368 ASP A C 1
ATOM 2903 O O . ASP A 1 368 ? -23.156 -12.078 22.062 1 96.75 368 ASP A O 1
ATOM 2907 N N . ILE A 1 369 ? -24.375 -11.539 20.297 1 97.81 369 ILE A N 1
ATOM 2908 C CA . ILE A 1 369 ? -24.297 -10.102 20.516 1 97.81 369 ILE A CA 1
ATOM 2909 C C . ILE A 1 369 ? -25.062 -9.727 21.781 1 97.81 369 ILE A C 1
ATOM 2911 O O . ILE A 1 369 ? -24.625 -8.867 22.547 1 97.81 369 ILE A O 1
ATOM 2915 N N . LEU A 1 370 ? -26.188 -10.375 21.969 1 97.94 370 LEU A N 1
ATOM 2916 C CA . LEU A 1 370 ? -26.984 -10.148 23.172 1 97.94 370 LEU A CA 1
ATOM 2917 C C . LEU A 1 370 ? -26.172 -10.5 24.422 1 97.94 370 LEU A C 1
ATOM 2919 O O . LEU A 1 370 ? -26.188 -9.766 25.406 1 97.94 370 LEU A O 1
ATOM 2923 N N . GLN A 1 371 ? -25.531 -11.594 24.359 1 97.31 371 GLN A N 1
ATOM 2924 C CA . GLN A 1 371 ? -24.703 -12.008 25.5 1 97.31 371 GLN A CA 1
ATOM 2925 C C . GLN A 1 371 ? -23.625 -10.977 25.781 1 97.31 371 GLN A C 1
ATOM 2927 O O . GLN A 1 371 ? -23.344 -10.68 26.953 1 97.31 371 GLN A O 1
ATOM 2932 N N . LYS A 1 372 ? -23.031 -10.516 24.781 1 96.56 372 LYS A N 1
ATOM 2933 C CA . LYS A 1 372 ? -22.016 -9.477 24.922 1 96.56 372 LYS A CA 1
ATOM 2934 C C . LYS A 1 372 ? -22.625 -8.219 25.547 1 96.56 372 LYS A C 1
ATOM 2936 O O . LYS A 1 372 ? -21.984 -7.578 26.391 1 96.56 372 LYS A O 1
ATOM 2941 N N . ALA A 1 373 ? -23.75 -7.836 25.109 1 97.5 373 ALA A N 1
ATOM 2942 C CA . ALA A 1 373 ? -24.438 -6.656 25.625 1 97.5 373 ALA A CA 1
ATOM 2943 C C . ALA A 1 373 ? -24.75 -6.812 27.109 1 97.5 373 ALA A C 1
ATOM 2945 O O . ALA A 1 373 ? -24.594 -5.867 27.891 1 97.5 373 ALA A O 1
ATOM 2946 N N . GLU A 1 374 ? -25.234 -7.973 27.438 1 97.06 374 GLU A N 1
ATOM 2947 C CA . GLU A 1 374 ? -25.531 -8.25 28.844 1 97.06 374 GLU A CA 1
ATOM 2948 C C . GLU A 1 374 ? -24.281 -8.141 29.703 1 97.06 374 GLU A C 1
ATOM 2950 O O . GLU A 1 374 ? -24.328 -7.551 30.797 1 97.06 374 GLU A O 1
ATOM 2955 N N . GLY A 1 375 ? -23.266 -8.688 29.203 1 95.81 375 GLY A N 1
ATOM 2956 C CA . GLY A 1 375 ? -22 -8.555 29.906 1 95.81 375 GLY A CA 1
ATOM 2957 C C . GLY A 1 375 ? -21.5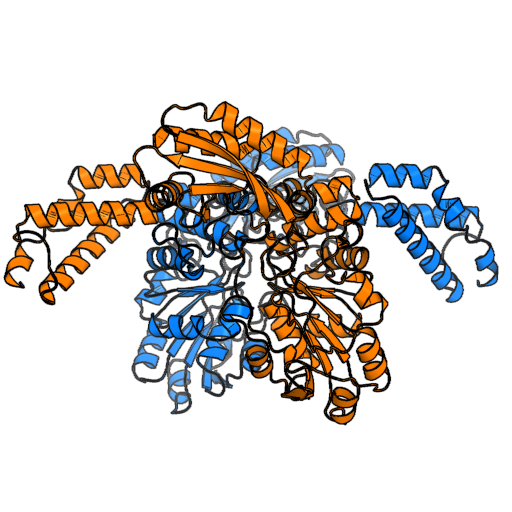47 -7.113 30.047 1 95.81 375 GLY A C 1
ATOM 2958 O O . GLY A 1 375 ? -21.016 -6.727 31.094 1 95.81 375 GLY A O 1
ATOM 2959 N N . PHE A 1 376 ? -21.719 -6.352 29.047 1 96.69 376 PHE A N 1
ATOM 2960 C CA . PHE A 1 376 ? -21.375 -4.93 29.047 1 96.69 376 PHE A CA 1
ATOM 2961 C C . PHE A 1 376 ? -22.156 -4.195 30.141 1 96.69 376 PHE A C 1
ATOM 2963 O O . PHE A 1 376 ? -21.562 -3.443 30.922 1 96.69 376 PHE A O 1
ATOM 2970 N N . VAL A 1 377 ? -23.422 -4.418 30.188 1 96.19 377 VAL A N 1
ATOM 2971 C CA . VAL A 1 377 ? -24.281 -3.75 31.156 1 96.19 377 VAL A CA 1
ATOM 2972 C C . VAL A 1 377 ? -23.891 -4.164 32.562 1 96.19 377 VAL A C 1
ATOM 2974 O O . VAL A 1 377 ? -23.844 -3.33 33.469 1 96.19 377 VAL A O 1
ATOM 2977 N N . ASP A 1 378 ? -23.609 -5.387 32.75 1 95.69 378 ASP A N 1
ATOM 2978 C CA . ASP A 1 378 ? -23.219 -5.902 34.062 1 95.69 378 ASP A CA 1
ATOM 2979 C C . ASP A 1 378 ? -21.922 -5.258 34.531 1 95.69 378 ASP A C 1
ATOM 2981 O O . ASP A 1 378 ? -21.781 -4.926 35.719 1 95.69 378 ASP A O 1
ATOM 2985 N N . GLN A 1 379 ? -21.031 -5.105 33.625 1 94.81 379 GLN A N 1
ATOM 2986 C CA . GLN A 1 379 ? -19.719 -4.547 33.969 1 94.81 379 GLN A CA 1
ATOM 2987 C C . GLN A 1 379 ? -19.812 -3.049 34.219 1 94.81 379 GLN A C 1
ATOM 2989 O O . GLN A 1 379 ? -19.078 -2.512 35.062 1 94.81 379 GLN A O 1
ATOM 2994 N N . LEU A 1 380 ? -20.516 -2.311 33.438 1 93.88 380 LEU A N 1
ATOM 2995 C CA . LEU A 1 380 ? -20.672 -0.873 33.656 1 93.88 380 LEU A CA 1
ATOM 2996 C C . LEU A 1 380 ? -21.25 -0.569 35.031 1 93.88 380 LEU A C 1
ATOM 2998 O O . LEU A 1 380 ? -20.719 0.282 35.75 1 93.88 380 LEU A O 1
ATOM 3002 N N . ASN A 1 381 ? -22.125 -1.295 35.5 1 85.38 381 ASN A N 1
ATOM 3003 C CA . ASN A 1 381 ? -22.734 -1.258 36.812 1 85.38 381 ASN A CA 1
ATOM 3004 C C . ASN A 1 381 ? -22.391 0.029 37.562 1 85.38 381 ASN A C 1
ATOM 3006 O O . ASN A 1 381 ? -21.625 0.007 38.531 1 85.38 381 ASN A O 1
ATOM 3010 N N . THR A 1 382 ? -22.812 1.085 37.125 1 82.31 382 THR A N 1
ATOM 3011 C CA . THR A 1 382 ? -22.609 2.373 37.781 1 82.31 382 THR A CA 1
ATOM 3012 C C . THR A 1 382 ? -23.953 3.084 38 1 82.31 382 THR A C 1
ATOM 3014 O O . THR A 1 382 ? -24.953 2.736 37.375 1 82.31 382 THR A O 1
ATOM 3017 N N . THR A 1 383 ? -23.891 4.039 38.969 1 82.5 383 THR A N 1
ATOM 3018 C CA . THR A 1 383 ? -25.109 4.758 39.312 1 82.5 383 THR A CA 1
ATOM 3019 C C . THR A 1 383 ? -25.266 6.004 38.438 1 82.5 383 THR A C 1
ATOM 3021 O O . THR A 1 383 ? -26.344 6.625 38.406 1 82.5 383 THR A O 1
ATOM 3024 N N . LYS A 1 384 ? -24.312 6.27 37.688 1 91.38 384 LYS A N 1
ATOM 3025 C CA . LYS A 1 384 ? -24.375 7.527 36.969 1 91.38 384 LYS A CA 1
ATOM 3026 C C . LYS A 1 384 ? -24.953 7.316 35.562 1 91.38 384 LYS A C 1
ATOM 3028 O O . LYS A 1 384 ? -25.266 8.281 34.875 1 91.38 384 LYS A O 1
ATOM 3033 N N . TYR A 1 385 ? -25.094 6.074 35.188 1 94.06 385 TYR A N 1
ATOM 3034 C CA . TYR A 1 385 ? -25.609 5.758 33.875 1 94.06 385 TYR A CA 1
ATOM 3035 C C . TYR A 1 385 ? -26.859 4.891 33.969 1 94.06 385 TYR A C 1
ATOM 3037 O O . TYR A 1 385 ? -26.938 4 34.812 1 94.06 385 TYR A O 1
ATOM 3045 N N . MET A 1 386 ? -27.781 5.195 33.188 1 94.56 386 MET A N 1
ATOM 3046 C CA . MET A 1 386 ? -28.859 4.27 32.906 1 94.56 386 MET A CA 1
ATOM 3047 C C . MET A 1 386 ? -28.594 3.51 31.594 1 94.56 386 MET A C 1
ATOM 3049 O O . MET A 1 386 ? -28.375 4.121 30.547 1 94.56 386 MET A O 1
ATOM 3053 N N . SER A 1 387 ? -28.594 2.217 31.719 1 95.56 387 SER A N 1
ATOM 3054 C CA . SER A 1 387 ? -28.281 1.402 30.531 1 95.56 387 SER A CA 1
ATOM 3055 C C . SER A 1 387 ? -29.438 0.448 30.219 1 95.56 387 SER A C 1
ATOM 3057 O O . SER A 1 387 ? -30.062 -0.094 31.125 1 95.56 387 SER A O 1
ATOM 3059 N N . LYS A 1 388 ? -29.734 0.322 28.969 1 95.88 388 LYS A N 1
ATOM 3060 C CA . LYS A 1 388 ? -30.766 -0.597 28.484 1 95.88 388 LYS A CA 1
ATOM 3061 C C . LYS A 1 388 ? -30.281 -1.333 27.234 1 95.88 388 LYS A C 1
ATOM 3063 O O . LYS A 1 388 ? -29.641 -0.744 26.359 1 95.88 388 LYS A O 1
ATOM 3068 N N . ILE A 1 389 ? -30.625 -2.613 27.188 1 98.12 389 ILE A N 1
ATOM 3069 C CA . ILE A 1 389 ? -30.359 -3.393 25.984 1 98.12 389 ILE A CA 1
ATOM 3070 C C . ILE A 1 389 ? -31.562 -3.303 25.047 1 98.12 389 ILE A C 1
ATOM 3072 O O . ILE A 1 389 ? -32.688 -3.506 25.469 1 98.12 389 ILE A O 1
ATOM 3076 N N . GLU A 1 390 ? -31.297 -2.969 23.797 1 97.69 390 GLU A N 1
ATOM 3077 C CA . GLU A 1 390 ? -32.375 -2.822 22.797 1 97.69 390 GLU A CA 1
ATOM 3078 C C . GLU A 1 390 ? -32.031 -3.572 21.516 1 97.69 390 GLU A C 1
ATOM 3080 O O . GLU A 1 390 ? -30.844 -3.715 21.172 1 97.69 390 GLU A O 1
ATOM 3085 N N . GLN A 1 391 ? -33.094 -4.059 20.906 1 96.94 391 GLN A N 1
ATOM 3086 C CA . GLN A 1 391 ? -32.906 -4.582 19.562 1 96.94 391 GLN A CA 1
ATOM 3087 C C . GLN A 1 391 ? -32.719 -3.453 18.547 1 96.94 391 GLN A C 1
ATOM 3089 O O . GLN A 1 391 ? -33.375 -2.41 18.656 1 96.94 391 GLN A O 1
ATOM 3094 N N . ASP A 1 392 ? -31.844 -3.66 17.609 1 97.12 392 ASP A N 1
ATOM 3095 C CA . ASP A 1 392 ? -31.547 -2.688 16.562 1 97.12 392 ASP A CA 1
ATOM 3096 C C . ASP A 1 392 ? -31 -3.375 15.32 1 97.12 392 ASP A C 1
ATOM 3098 O O . ASP A 1 392 ? -31.141 -4.59 15.164 1 97.12 392 ASP A O 1
ATOM 3102 N N . VAL A 1 393 ? -30.484 -2.557 14.367 1 96.69 393 VAL A N 1
ATOM 3103 C CA . VAL A 1 393 ? -29.891 -3.107 13.156 1 96.69 393 VAL A CA 1
ATOM 3104 C C . VAL A 1 393 ? -28.516 -2.49 12.93 1 96.69 393 VAL A C 1
ATOM 3106 O O . VAL A 1 393 ? -28.297 -1.304 13.188 1 96.69 393 VAL A O 1
ATOM 3109 N N . SER A 1 394 ? -27.547 -3.348 12.555 1 97.19 394 SER A N 1
ATOM 3110 C CA . SER A 1 394 ? -26.234 -2.918 12.102 1 97.19 394 SER A CA 1
ATOM 3111 C C . SER A 1 394 ? -26.172 -2.816 10.586 1 97.19 394 SER A C 1
ATOM 3113 O O . SER A 1 394 ? -27.047 -3.348 9.891 1 97.19 394 SER A O 1
ATOM 3115 N N . GLN A 1 395 ? -25.172 -2.096 10.133 1 95.5 395 GLN A N 1
ATOM 3116 C CA . GLN A 1 395 ? -24.969 -1.92 8.695 1 95.5 395 GLN A CA 1
ATOM 3117 C C . GLN A 1 395 ? -23.656 -2.559 8.242 1 95.5 395 GLN A C 1
ATOM 3119 O O . GLN A 1 395 ? -22.703 -2.629 9 1 95.5 395 GLN A O 1
ATOM 3124 N N . VAL A 1 396 ? -23.625 -3.043 7.004 1 94.19 396 VAL A N 1
ATOM 3125 C CA . VAL A 1 396 ? -22.406 -3.576 6.434 1 94.19 396 VAL A CA 1
ATOM 3126 C C . VAL A 1 396 ? -21.422 -2.438 6.18 1 94.19 396 VAL A C 1
ATOM 3128 O O . VAL A 1 396 ? -20.281 -2.473 6.656 1 94.19 396 VAL A O 1
ATOM 3131 N N . GLY A 1 397 ? -21.812 -1.429 5.402 1 89.06 397 GLY A N 1
ATOM 3132 C CA . GLY A 1 397 ? -21 -0.249 5.156 1 89.06 397 GLY A CA 1
ATOM 3133 C C . GLY A 1 397 ? -20.047 -0.415 3.992 1 89.06 397 GLY A C 1
ATOM 3134 O O . GLY A 1 397 ? -20.156 -1.363 3.213 1 89.06 397 GLY A O 1
ATOM 3135 N N . GLY A 1 398 ? -19.156 0.64 3.771 1 74.12 398 GLY A N 1
ATOM 3136 C CA . GLY A 1 398 ? -18.094 0.612 2.775 1 74.12 398 GLY A CA 1
ATOM 3137 C C . GLY A 1 398 ? -18.609 0.704 1.352 1 74.12 398 GLY A C 1
ATOM 3138 O O . GLY A 1 398 ? -17.969 0.233 0.417 1 74.12 398 GLY A O 1
ATOM 3139 N N . GLY A 1 399 ? -19.719 1.146 1.235 1 76.56 399 GLY A N 1
ATOM 3140 C CA . GLY A 1 399 ? -20.312 1.201 -0.095 1 76.56 399 GLY A CA 1
ATOM 3141 C C . GLY A 1 399 ? -20.734 -0.157 -0.616 1 76.56 399 GLY A C 1
ATOM 3142 O O . GLY A 1 399 ? -20.656 -0.422 -1.817 1 76.56 399 GLY A O 1
ATOM 3143 N N . THR A 1 400 ? -20.984 -0.984 0.422 1 83.31 400 THR A N 1
ATOM 3144 C CA . THR A 1 400 ? -21.406 -2.326 0.036 1 83.31 400 THR A CA 1
ATOM 3145 C C . THR A 1 400 ? -22.75 -2.678 0.68 1 83.31 400 THR A C 1
ATOM 3147 O O . THR A 1 400 ? -23 -2.322 1.833 1 83.31 400 THR A O 1
ATOM 3150 N N . MET A 1 401 ? -23.625 -3.238 0.001 1 85.06 401 MET A N 1
ATOM 3151 C CA . MET A 1 401 ? -24.906 -3.758 0.463 1 85.06 401 MET A CA 1
ATOM 3152 C C . MET A 1 401 ? -25.688 -2.695 1.236 1 85.06 401 MET A C 1
ATOM 3154 O O . MET A 1 401 ? -26.078 -2.914 2.387 1 85.06 401 MET A O 1
ATOM 3158 N N . PRO A 1 402 ? -25.984 -1.633 0.608 1 79.44 402 PRO A N 1
ATOM 3159 C CA . PRO A 1 402 ? -26.609 -0.528 1.331 1 79.44 402 PRO A CA 1
ATOM 3160 C C . PRO A 1 402 ? -28 -0.888 1.857 1 79.44 402 PRO A C 1
ATOM 3162 O O . PRO A 1 402 ? -28.484 -0.262 2.803 1 79.44 402 PRO A O 1
ATOM 3165 N N . ASP A 1 403 ? -28.578 -1.896 1.356 1 84 403 ASP A N 1
ATOM 3166 C CA . ASP A 1 403 ? -29.953 -2.236 1.728 1 84 403 ASP A CA 1
ATOM 3167 C C . ASP A 1 403 ? -29.984 -3.348 2.773 1 84 403 ASP A C 1
ATOM 3169 O O . ASP A 1 403 ? -31.047 -3.73 3.256 1 84 403 ASP A O 1
ATOM 3173 N N . VAL A 1 404 ? -28.859 -3.811 3.115 1 90.75 404 VAL A N 1
ATOM 3174 C CA . VAL A 1 404 ? -28.812 -4.93 4.051 1 90.75 404 VAL A CA 1
ATOM 3175 C C . VAL A 1 404 ? -28.734 -4.402 5.48 1 90.75 404 VAL A C 1
ATOM 3177 O O . VAL A 1 404 ? -27.922 -3.535 5.793 1 90.75 404 VAL A O 1
ATOM 3180 N N . GLU A 1 405 ? -29.672 -4.91 6.262 1 93.56 405 GLU A N 1
ATOM 3181 C CA . GLU A 1 405 ? -29.672 -4.66 7.699 1 93.56 405 GLU A CA 1
ATOM 3182 C C . GLU A 1 405 ? -29.422 -5.945 8.484 1 93.56 405 GLU A C 1
ATOM 3184 O O . GLU A 1 405 ? -30.078 -6.961 8.25 1 93.56 405 GLU A O 1
ATOM 3189 N N . LEU A 1 406 ? -28.484 -5.891 9.367 1 96.94 406 LEU A N 1
ATOM 3190 C CA . LEU A 1 406 ? -28.156 -7.047 10.203 1 96.94 406 LEU A CA 1
ATOM 3191 C C . LEU A 1 406 ? -28.734 -6.891 11.602 1 96.94 406 LEU A C 1
ATOM 3193 O O . LEU A 1 406 ? -28.391 -5.945 12.32 1 96.94 406 LEU A O 1
ATOM 3197 N N . THR A 1 407 ? -29.562 -7.805 11.969 1 97 407 THR A N 1
ATOM 3198 C CA . THR A 1 407 ? -30.156 -7.746 13.305 1 97 407 THR A CA 1
ATOM 3199 C C . THR A 1 407 ? -29.062 -7.75 14.375 1 97 407 THR A C 1
ATOM 3201 O O . THR A 1 407 ? -28.141 -8.555 14.32 1 97 407 THR A O 1
ATOM 3204 N N . THR A 1 408 ? -29.25 -6.789 15.336 1 97.62 408 THR A N 1
ATOM 3205 C CA . THR A 1 408 ? -28.25 -6.688 16.391 1 97.62 408 THR A CA 1
ATOM 3206 C C . THR A 1 408 ? -28.891 -6.289 17.719 1 97.62 408 THR A C 1
ATOM 3208 O O . THR A 1 408 ? -30.125 -6.195 17.812 1 97.62 408 THR A O 1
ATOM 3211 N N . PHE A 1 409 ? -28.094 -6.336 18.75 1 97.5 409 PHE A N 1
ATOM 3212 C CA . PHE A 1 409 ? -28.438 -5.762 20.047 1 97.5 409 PHE A CA 1
ATOM 3213 C C . PHE A 1 409 ? -27.438 -4.672 20.438 1 97.5 409 PHE A C 1
ATOM 3215 O O . PHE A 1 409 ? -26.234 -4.816 20.203 1 97.5 409 PHE A O 1
ATOM 3222 N N . VAL A 1 410 ? -28.047 -3.609 20.906 1 98.31 410 VAL A N 1
ATOM 3223 C CA . VAL A 1 410 ? -27.219 -2.471 21.297 1 98.31 410 VAL A CA 1
ATOM 3224 C C . VAL A 1 410 ? -27.438 -2.16 22.781 1 98.31 410 VAL A C 1
ATOM 3226 O O . VAL A 1 410 ? -28.406 -2.617 23.391 1 98.31 410 VAL A O 1
ATOM 3229 N N . VAL A 1 411 ? -26.469 -1.504 23.375 1 98.12 411 VAL A N 1
ATOM 3230 C CA . VAL A 1 411 ? -26.641 -0.927 24.703 1 98.12 411 VAL A CA 1
ATOM 3231 C C . VAL A 1 411 ? -26.844 0.581 24.594 1 98.12 411 VAL A C 1
ATOM 3233 O O . VAL A 1 411 ? -25.969 1.306 24.125 1 98.12 411 VAL A O 1
ATOM 3236 N N . ALA A 1 412 ? -28.016 1.013 24.938 1 98 412 ALA A N 1
ATOM 3237 C CA . ALA A 1 412 ? -28.328 2.438 25 1 98 412 ALA A CA 1
ATOM 3238 C C . ALA A 1 412 ? -28.031 3 26.391 1 98 412 ALA A C 1
ATOM 3240 O O . ALA A 1 412 ? -28.469 2.439 27.391 1 98 412 ALA A O 1
ATOM 3241 N N . ILE A 1 413 ? -27.297 4.09 26.375 1 96.88 413 ILE A N 1
ATOM 3242 C CA . ILE A 1 413 ? -26.859 4.645 27.656 1 96.88 413 ILE A CA 1
ATOM 3243 C C . ILE A 1 413 ? -27.297 6.105 27.766 1 96.88 413 ILE A C 1
ATOM 3245 O O . ILE A 1 413 ? -27.219 6.852 26.781 1 96.88 413 ILE A O 1
ATOM 3249 N N . LYS A 1 414 ? -27.734 6.43 28.938 1 95.69 414 LYS A N 1
ATOM 3250 C CA . LYS A 1 414 ? -28.047 7.809 29.297 1 95.69 414 LYS A CA 1
ATOM 3251 C C . LYS A 1 414 ? -27.312 8.227 30.562 1 95.69 414 LYS A C 1
ATOM 3253 O O . LYS A 1 414 ? -27.328 7.5 31.562 1 95.69 414 LYS A O 1
ATOM 3258 N N . HIS A 1 415 ? -26.625 9.297 30.406 1 94.69 415 HIS A N 1
ATOM 3259 C CA . HIS A 1 415 ? -26 9.867 31.594 1 94.69 415 HIS A CA 1
ATOM 3260 C C . HIS A 1 415 ? -26.984 10.734 32.375 1 94.69 415 HIS A C 1
ATOM 3262 O O . HIS A 1 415 ? -27.828 11.414 31.781 1 94.69 415 HIS A O 1
ATOM 3268 N N . LEU A 1 416 ? -26.781 10.812 33.688 1 91.94 416 LEU A N 1
ATOM 3269 C CA . LEU A 1 416 ? -27.719 11.516 34.531 1 91.94 416 LEU A CA 1
ATOM 3270 C C . LEU A 1 416 ? -27.578 13.023 34.406 1 91.94 416 LEU A C 1
ATOM 3272 O O . LEU A 1 416 ? -28.547 13.766 34.562 1 91.94 416 LEU A O 1
ATOM 3276 N N . GLN A 1 417 ? -26.438 13.469 34.094 1 93.19 417 GLN A N 1
ATOM 3277 C CA . GLN A 1 417 ? -26.172 14.906 34.125 1 93.19 417 GLN A CA 1
ATOM 3278 C C . GLN A 1 417 ? -25.828 15.414 32.719 1 93.19 417 GLN A C 1
ATOM 3280 O O . GLN A 1 417 ? -25.953 16.609 32.438 1 93.19 417 GLN A O 1
ATOM 3285 N N . LYS A 1 418 ? -25.344 14.602 31.859 1 94.38 418 LYS A N 1
ATOM 3286 C CA . LYS A 1 418 ? -24.891 15.008 30.531 1 94.38 418 LYS A CA 1
ATOM 3287 C C . LYS A 1 418 ? -25.891 14.578 29.469 1 94.38 418 LYS A C 1
ATOM 3289 O O . LYS A 1 418 ? -26.484 13.492 29.547 1 94.38 418 LYS A O 1
ATOM 3294 N N . ASN A 1 419 ? -26.094 15.484 28.531 1 95.19 419 ASN A N 1
ATOM 3295 C CA . ASN A 1 419 ? -26.891 15.023 27.391 1 95.19 419 ASN A CA 1
ATOM 3296 C C . ASN A 1 419 ? -26.094 14.102 26.484 1 95.19 419 ASN A C 1
ATOM 3298 O O . ASN A 1 419 ? -24.875 14.016 26.594 1 95.19 419 ASN A O 1
ATOM 3302 N N . ALA A 1 420 ? -26.812 13.477 25.562 1 96.81 420 ALA A N 1
ATOM 3303 C CA . ALA A 1 420 ? -26.219 12.43 24.734 1 96.81 420 ALA A CA 1
ATOM 3304 C C . ALA A 1 420 ? -25.156 12.992 23.812 1 96.81 420 ALA A C 1
ATOM 3306 O O . ALA A 1 420 ? -24.125 12.352 23.562 1 96.81 420 ALA A O 1
ATOM 3307 N N . GLU A 1 421 ? -25.344 14.164 23.25 1 96.56 421 GLU A N 1
ATOM 3308 C CA . GLU A 1 421 ? -24.375 14.781 22.344 1 96.56 421 GLU A CA 1
ATOM 3309 C C . GLU A 1 421 ? -23.062 15.078 23.047 1 96.56 421 GLU A C 1
ATOM 3311 O O . GLU A 1 421 ? -21.984 14.852 22.484 1 96.56 421 GLU A O 1
ATOM 3316 N N . LEU A 1 422 ? -23.203 15.641 24.156 1 96.25 422 LEU A N 1
ATOM 3317 C CA . LEU A 1 422 ? -22.016 15.961 24.938 1 96.25 422 LEU A CA 1
ATOM 3318 C C . LEU A 1 422 ? -21.25 14.695 25.312 1 96.25 422 LEU A C 1
ATOM 3320 O O . LEU A 1 422 ? -20.031 14.648 25.219 1 96.25 422 LEU A O 1
ATOM 3324 N N . LEU A 1 423 ? -21.984 13.695 25.812 1 96.75 423 LEU A N 1
ATOM 3325 C CA . LEU A 1 423 ? -21.344 12.438 26.188 1 96.75 423 LEU A CA 1
ATOM 3326 C C . LEU A 1 423 ? -20.656 11.805 24.984 1 96.75 423 LEU A C 1
ATOM 3328 O O . LEU A 1 423 ? -19.531 11.305 25.094 1 96.75 423 LEU A O 1
ATOM 3332 N N . SER A 1 424 ? -21.359 11.773 23.859 1 97.44 424 SER A N 1
ATOM 3333 C CA . SER A 1 424 ? -20.781 11.219 22.625 1 97.44 424 SER A CA 1
ATOM 3334 C C . SER A 1 424 ? -19.516 11.969 22.219 1 97.44 424 SER A C 1
ATOM 3336 O O . SER A 1 424 ? -18.547 11.359 21.781 1 97.44 424 SER A O 1
ATOM 3338 N N . LYS A 1 425 ? -19.516 13.242 22.312 1 96.94 425 LYS A N 1
ATOM 3339 C CA . LYS A 1 425 ? -18.344 14.055 22.016 1 96.94 425 LYS A CA 1
ATOM 3340 C C . LYS A 1 425 ? -17.188 13.719 22.953 1 96.94 425 LYS A C 1
ATOM 3342 O O . LYS A 1 425 ? -16.031 13.586 22.5 1 96.94 425 LYS A O 1
ATOM 3347 N N . GLU A 1 426 ? -17.453 13.625 24.203 1 97.06 426 GLU A N 1
ATOM 3348 C CA . GLU A 1 426 ? -16.422 13.289 25.172 1 97.06 426 GLU A CA 1
ATOM 3349 C C . GLU A 1 426 ? -15.844 11.898 24.922 1 97.06 426 GLU A C 1
ATOM 3351 O O . GLU A 1 426 ? -14.641 11.688 25.078 1 97.06 426 GLU A O 1
ATOM 3356 N N . LEU A 1 427 ? -16.703 10.969 24.594 1 97.62 427 LEU A N 1
ATOM 3357 C CA . LEU A 1 427 ? -16.25 9.625 24.25 1 97.62 427 LEU A CA 1
ATOM 3358 C C . LEU A 1 427 ? -15.352 9.656 23.016 1 97.62 427 LEU A C 1
ATOM 3360 O O . LEU A 1 427 ? -14.305 9.008 23 1 97.62 427 LEU A O 1
ATOM 3364 N N . ARG A 1 428 ? -15.742 10.391 21.984 1 97.31 428 ARG A N 1
ATOM 3365 C CA . ARG A 1 428 ? -14.961 10.523 20.75 1 97.31 428 ARG A CA 1
ATOM 3366 C C . ARG A 1 428 ? -13.586 11.125 21.031 1 97.31 428 ARG A C 1
ATOM 3368 O O . ARG A 1 428 ? -12.594 10.734 20.422 1 97.31 428 ARG A O 1
ATOM 3375 N N . GLN A 1 429 ? -13.492 11.992 21.984 1 94.75 429 GLN A N 1
ATOM 3376 C CA . GLN A 1 429 ? -12.258 12.711 22.281 1 94.75 429 GLN A CA 1
ATOM 3377 C C . GLN A 1 429 ? -11.453 12 23.359 1 94.75 429 GLN A C 1
ATOM 3379 O O . GLN A 1 429 ? -10.359 12.438 23.719 1 94.75 429 GLN A O 1
ATOM 3384 N N . SER A 1 430 ? -11.945 10.914 23.859 1 95.31 430 SER A N 1
ATOM 3385 C CA . SER A 1 430 ? -11.258 10.148 24.891 1 95.31 430 SER A CA 1
ATOM 3386 C C . SER A 1 430 ? -10.094 9.359 24.312 1 95.31 430 SER A C 1
ATOM 3388 O O . SER A 1 430 ? -9.82 9.43 23.109 1 95.31 430 SER A O 1
ATOM 3390 N N . ASN A 1 431 ? -9.352 8.695 25.219 1 90.94 431 ASN A N 1
ATOM 3391 C CA . ASN A 1 431 ? -8.258 7.801 24.859 1 90.94 431 ASN A CA 1
ATOM 3392 C C . ASN A 1 431 ? -8.453 6.406 25.453 1 90.94 431 ASN A C 1
ATOM 3394 O O . ASN A 1 431 ? -8.32 6.211 26.656 1 90.94 431 ASN A O 1
ATOM 3398 N N . PRO A 1 432 ? -8.773 5.457 24.594 1 94.25 432 PRO A N 1
ATOM 3399 C CA . PRO A 1 432 ? -8.992 5.52 23.156 1 94.25 432 PRO A CA 1
ATOM 3400 C C . PRO A 1 432 ? -10.273 6.258 22.781 1 94.25 432 PRO A C 1
ATOM 3402 O O . PRO A 1 432 ? -11.188 6.359 23.609 1 94.25 432 PRO A O 1
ATOM 3405 N N . SER A 1 433 ? -10.195 6.754 21.547 1 96.81 433 SER A N 1
ATOM 3406 C CA . SER A 1 433 ? -11.406 7.355 21.016 1 96.81 433 SER A CA 1
ATOM 3407 C C . SER A 1 433 ? -12.484 6.305 20.766 1 96.81 433 SER A C 1
ATOM 3409 O O . SER A 1 433 ? -12.203 5.23 20.234 1 96.81 433 SER A O 1
ATOM 3411 N N . ILE A 1 434 ? -13.672 6.57 21.234 1 98.25 434 ILE A N 1
ATOM 3412 C CA . ILE A 1 434 ? -14.82 5.688 21.047 1 98.25 434 ILE A CA 1
ATOM 3413 C C . ILE A 1 434 ? -15.875 6.387 20.203 1 98.25 434 ILE A C 1
ATOM 3415 O O . ILE A 1 434 ? -16.422 7.414 20.609 1 98.25 434 ILE A O 1
ATOM 3419 N N . ILE A 1 435 ? -16.156 5.867 19.031 1 98.12 435 ILE A N 1
ATOM 3420 C CA . ILE A 1 435 ? -17.125 6.461 18.125 1 98.12 435 ILE A CA 1
ATOM 3421 C C . ILE A 1 435 ? -18.469 5.766 18.266 1 98.12 435 ILE A C 1
ATOM 3423 O O . ILE A 1 435 ? -18.578 4.559 18.031 1 98.12 435 ILE A O 1
ATOM 3427 N N . THR A 1 436 ? -19.484 6.531 18.672 1 98.06 436 THR A N 1
ATOM 3428 C CA . THR A 1 436 ? -20.797 5.984 18.969 1 98.06 436 THR A CA 1
ATOM 3429 C C . THR A 1 436 ? -21.859 6.641 18.078 1 98.06 436 THR A C 1
ATOM 3431 O O . THR A 1 436 ? -21.547 7.523 17.281 1 98.06 436 THR A O 1
ATOM 3434 N N . ARG A 1 437 ? -23.062 6.129 18.203 1 97.06 437 ARG A N 1
ATOM 3435 C CA . ARG A 1 437 ? -24.25 6.766 17.625 1 97.06 437 ARG A CA 1
ATOM 3436 C C . ARG A 1 437 ? -25.078 7.453 18.703 1 97.06 437 ARG A C 1
ATOM 3438 O O . ARG A 1 437 ? -25.031 7.066 19.875 1 97.06 437 ARG A O 1
ATOM 3445 N N . VAL A 1 438 ? -25.719 8.484 18.25 1 97.12 438 VAL A N 1
ATOM 3446 C CA . VAL A 1 438 ? -26.672 9.148 19.125 1 97.12 438 VAL A CA 1
ATOM 3447 C C . VAL A 1 438 ? -28.078 9.008 18.562 1 97.12 438 VAL A C 1
ATOM 3449 O O . VAL A 1 438 ? -28.312 9.32 17.391 1 97.12 438 VAL A O 1
ATOM 3452 N N . LYS A 1 439 ? -28.922 8.5 19.344 1 95.38 439 LYS A N 1
ATOM 3453 C CA . LYS A 1 439 ? -30.312 8.297 18.953 1 95.38 439 LYS A CA 1
ATOM 3454 C C . LYS A 1 439 ? -31.25 8.547 20.141 1 95.38 439 LYS A C 1
ATOM 3456 O O . LYS A 1 439 ? -31.031 8 21.219 1 95.38 439 LYS A O 1
ATOM 3461 N N . ASN A 1 440 ? -32.281 9.336 19.938 1 93.88 440 ASN A N 1
ATOM 3462 C CA . ASN A 1 440 ? -33.281 9.617 20.969 1 93.88 440 ASN A CA 1
ATOM 3463 C C . ASN A 1 440 ? -32.656 10.031 22.281 1 93.88 440 ASN A C 1
ATOM 3465 O O . ASN A 1 440 ? -32.969 9.469 23.344 1 93.88 440 ASN A O 1
ATOM 3469 N N . ASN A 1 441 ? -31.688 10.867 22.203 1 94.69 441 ASN A N 1
ATOM 3470 C CA . ASN A 1 441 ? -30.969 11.445 23.344 1 94.69 441 ASN A CA 1
ATOM 3471 C C . ASN A 1 441 ? -30.266 10.375 24.156 1 94.69 441 ASN A C 1
ATOM 3473 O O . ASN A 1 441 ? -30.125 10.508 25.375 1 94.69 441 ASN A O 1
ATOM 3477 N N . GLN A 1 442 ? -29.938 9.312 23.531 1 97.19 442 GLN A N 1
ATOM 3478 C CA . GLN A 1 442 ? -29.125 8.25 24.109 1 97.19 442 GLN A CA 1
ATOM 3479 C C . GLN A 1 442 ? -27.875 7.98 23.281 1 97.19 442 GLN A C 1
ATOM 3481 O O . GLN A 1 442 ? -27.891 8.188 22.062 1 97.19 442 GLN A O 1
ATOM 3486 N N . VAL A 1 443 ? -26.828 7.582 23.984 1 98.12 443 VAL A N 1
ATOM 3487 C CA . VAL A 1 443 ? -25.625 7.121 23.297 1 98.12 443 VAL A CA 1
ATOM 3488 C C . VAL A 1 443 ? -25.719 5.613 23.062 1 98.12 443 VAL A C 1
ATOM 3490 O O . VAL A 1 443 ? -25.906 4.844 24 1 98.12 443 VAL A O 1
ATOM 3493 N N . ILE A 1 444 ? -25.609 5.234 21.828 1 98.5 444 ILE A N 1
ATOM 3494 C CA . ILE A 1 444 ? -25.828 3.846 21.422 1 98.5 444 ILE A CA 1
ATOM 3495 C C . ILE A 1 444 ? -24.5 3.16 21.172 1 98.5 444 ILE A C 1
ATOM 3497 O O . ILE A 1 444 ? -23.672 3.656 20.406 1 98.5 444 ILE A O 1
ATOM 3501 N N . PHE A 1 445 ? -24.266 2.041 21.859 1 98.56 445 PHE A N 1
ATOM 3502 C CA . PHE A 1 445 ? -23.125 1.161 21.625 1 98.56 445 PHE A CA 1
ATOM 3503 C C . PHE A 1 445 ? -23.562 -0.109 20.906 1 98.56 445 PHE A C 1
ATOM 3505 O O . PHE A 1 445 ? -24.25 -0.952 21.484 1 98.56 445 PHE A O 1
ATOM 3512 N N . ASP A 1 446 ? -23.203 -0.199 19.641 1 98.5 446 ASP A N 1
ATOM 3513 C CA . ASP A 1 446 ? -23.484 -1.431 18.906 1 98.5 446 ASP A CA 1
ATOM 3514 C C . ASP A 1 446 ? -22.375 -2.457 19.125 1 98.5 446 ASP A C 1
ATOM 3516 O O . ASP A 1 446 ? -21.266 -2.299 18.609 1 98.5 446 ASP A O 1
ATOM 3520 N N . LEU A 1 447 ? -22.656 -3.553 19.734 1 97.25 447 LEU A N 1
ATOM 3521 C CA . LEU A 1 447 ? -21.656 -4.504 20.203 1 97.25 447 LEU A CA 1
ATOM 3522 C C . LEU A 1 447 ? -21.219 -5.441 19.078 1 97.25 447 LEU A C 1
ATOM 3524 O O . LEU A 1 447 ? -20.266 -6.207 19.234 1 97.25 447 LEU A O 1
ATOM 3528 N N . ARG A 1 448 ? -21.828 -5.336 17.922 1 97.88 448 ARG A N 1
ATOM 3529 C CA . ARG A 1 448 ? -21.375 -6.102 16.766 1 97.88 448 ARG A CA 1
ATOM 3530 C C . ARG A 1 448 ? -19.969 -5.691 16.359 1 97.88 448 ARG A C 1
ATOM 3532 O O . ARG A 1 448 ? -19.172 -6.523 15.922 1 97.88 448 ARG A O 1
ATOM 3539 N N . THR A 1 449 ? -19.641 -4.402 16.5 1 97.62 449 THR A N 1
ATOM 3540 C CA . THR A 1 449 ? -18.391 -3.889 15.961 1 97.62 449 THR A CA 1
ATOM 3541 C C . THR A 1 449 ? -17.422 -3.539 17.078 1 97.62 449 THR A C 1
ATOM 3543 O O . THR A 1 449 ? -16.422 -2.848 16.859 1 97.62 449 THR A O 1
ATOM 3546 N N . ILE A 1 450 ? -17.688 -3.887 18.297 1 96.81 450 ILE A N 1
ATOM 3547 C CA . ILE A 1 450 ? -16.75 -3.773 19.406 1 96.81 450 ILE A CA 1
ATOM 3548 C C . ILE A 1 450 ? -16.141 -5.141 19.703 1 96.81 450 ILE A C 1
ATOM 3550 O O . ILE A 1 450 ? -16.859 -6.078 20.078 1 96.81 450 ILE A O 1
ATOM 3554 N N . HIS A 1 451 ? -14.898 -5.176 19.516 1 91.12 451 HIS A N 1
ATOM 3555 C CA . HIS A 1 451 ? -14.219 -6.434 19.812 1 91.12 451 HIS A CA 1
ATOM 3556 C C . HIS A 1 451 ? -14.266 -6.754 21.297 1 91.12 451 HIS A C 1
ATOM 3558 O O . HIS A 1 451 ? -14.289 -5.848 22.141 1 91.12 451 HIS A O 1
ATOM 3564 N N . HIS A 1 452 ? -14.195 -8.047 21.656 1 89 452 HIS A N 1
ATOM 3565 C CA . HIS A 1 452 ? -14.328 -8.461 23.047 1 89 452 HIS A CA 1
ATOM 3566 C C . HIS A 1 452 ? -13.211 -7.875 23.906 1 89 452 HIS A C 1
ATOM 3568 O O . HIS A 1 452 ? -13.43 -7.535 25.062 1 89 452 HIS A O 1
ATOM 3574 N N . THR A 1 453 ? -12.062 -7.707 23.312 1 88.94 453 THR A N 1
ATOM 3575 C CA . THR A 1 453 ? -10.922 -7.195 24.062 1 88.94 453 THR A CA 1
ATOM 3576 C C . THR A 1 453 ? -11.047 -5.688 24.281 1 88.94 453 THR A C 1
ATOM 3578 O O . THR A 1 453 ? -10.312 -5.105 25.078 1 88.94 453 THR A O 1
ATOM 3581 N N . GLU A 1 454 ? -11.938 -5.066 23.578 1 95.88 454 GLU A N 1
ATOM 3582 C CA . GLU A 1 454 ? -12.094 -3.617 23.656 1 95.88 454 GLU A CA 1
ATOM 3583 C C . GLU A 1 454 ? -13.117 -3.221 24.703 1 95.88 454 GLU A C 1
ATOM 3585 O O . GLU A 1 454 ? -13.18 -2.059 25.109 1 95.88 454 GLU A O 1
ATOM 3590 N N . ILE A 1 455 ? -13.906 -4.16 25.188 1 95.75 455 ILE A N 1
ATOM 3591 C CA . ILE A 1 455 ? -15.023 -3.873 26.078 1 95.75 455 ILE A CA 1
ATOM 3592 C C . ILE A 1 455 ? -14.492 -3.281 27.391 1 95.75 455 ILE A C 1
ATOM 3594 O O . ILE A 1 455 ? -15.016 -2.279 27.875 1 95.75 455 ILE A O 1
ATOM 3598 N N . ASP A 1 456 ? -13.43 -3.854 27.828 1 96.31 456 ASP A N 1
ATOM 3599 C CA . ASP A 1 456 ? -12.836 -3.354 29.078 1 96.31 456 ASP A CA 1
ATOM 3600 C C . ASP A 1 456 ? -12.406 -1.895 28.922 1 96.31 456 ASP A C 1
ATOM 3602 O O . ASP A 1 456 ? -12.562 -1.102 29.859 1 96.31 456 ASP A O 1
ATOM 3606 N N . GLU A 1 457 ? -11.859 -1.6 27.844 1 96.81 457 GLU A N 1
ATOM 3607 C CA . GLU A 1 457 ? -11.422 -0.231 27.578 1 96.81 457 GLU A CA 1
ATOM 3608 C C . GLU A 1 457 ? -12.602 0.729 27.547 1 96.81 457 GLU A C 1
ATOM 3610 O O . GLU A 1 457 ? -12.531 1.842 28.062 1 96.81 457 GLU A O 1
ATOM 3615 N N . VAL A 1 458 ? -13.68 0.321 26.953 1 97.44 458 VAL A N 1
ATOM 3616 C CA . VAL A 1 458 ? -14.883 1.146 26.859 1 97.44 458 VAL A CA 1
ATOM 3617 C C . VAL A 1 458 ? -15.43 1.415 28.266 1 97.44 458 VAL A C 1
ATOM 3619 O O . VAL A 1 458 ? -15.758 2.555 28.594 1 97.44 458 VAL A O 1
ATOM 3622 N N . ILE A 1 459 ? -15.477 0.381 29.062 1 96.38 459 ILE A N 1
ATOM 3623 C CA . ILE A 1 459 ? -16 0.487 30.406 1 96.38 459 ILE A CA 1
ATOM 3624 C C . ILE A 1 459 ? -15.141 1.441 31.234 1 96.38 459 ILE A C 1
ATOM 3626 O O . ILE A 1 459 ? -15.656 2.285 31.969 1 96.38 459 ILE A O 1
ATOM 3630 N N . LYS A 1 460 ? -13.867 1.287 31.062 1 96.06 460 LYS A N 1
ATOM 3631 C CA . LYS A 1 460 ? -12.938 2.154 31.781 1 96.06 460 LYS A CA 1
ATOM 3632 C C . LYS A 1 460 ? -13.172 3.619 31.422 1 96.06 460 LYS A C 1
ATOM 3634 O O . LYS A 1 460 ? -13.195 4.484 32.312 1 96.06 460 LYS A O 1
ATOM 3639 N N . VAL A 1 461 ? -13.328 3.906 30.188 1 96.5 461 VAL A N 1
ATOM 3640 C CA . VAL A 1 461 ? -13.531 5.277 29.734 1 96.5 461 VAL A CA 1
ATOM 3641 C C . VAL A 1 461 ? -14.859 5.809 30.266 1 96.5 461 VAL A C 1
ATOM 3643 O O . VAL A 1 461 ? -14.93 6.949 30.734 1 96.5 461 VAL A O 1
ATOM 3646 N N . LEU A 1 462 ? -15.906 5.023 30.219 1 96.19 462 LEU A N 1
ATOM 3647 C CA . LEU A 1 462 ? -17.219 5.434 30.719 1 96.19 462 LEU A CA 1
ATOM 3648 C C . LEU A 1 462 ? -17.156 5.754 32.219 1 96.19 462 LEU A C 1
ATOM 3650 O O . LEU A 1 462 ? -17.75 6.738 32.656 1 96.19 462 LEU A O 1
ATOM 3654 N N . LYS A 1 463 ? -16.453 4.973 32.906 1 94.94 463 LYS A N 1
ATOM 3655 C CA . LYS A 1 463 ? -16.344 5.191 34.344 1 94.94 463 LYS A CA 1
ATOM 3656 C C . LYS A 1 463 ? -15.523 6.445 34.656 1 94.94 463 LYS A C 1
ATOM 3658 O O . LYS A 1 463 ? -15.766 7.117 35.656 1 94.94 463 LYS A O 1
ATOM 3663 N N . GLN A 1 464 ? -14.625 6.699 33.812 1 93.88 464 GLN A N 1
ATOM 3664 C CA . GLN A 1 464 ? -13.836 7.914 33.969 1 93.88 464 GLN A CA 1
ATOM 3665 C C . GLN A 1 464 ? -14.672 9.156 33.656 1 93.88 464 GLN A C 1
ATOM 3667 O O . GLN A 1 464 ? -14.414 10.234 34.219 1 93.88 464 GLN A O 1
ATOM 3672 N N . LEU A 1 465 ? -15.586 9.008 32.781 1 92.06 465 LEU A N 1
ATOM 3673 C CA . LEU A 1 465 ? -16.422 10.133 32.375 1 92.06 465 LEU A CA 1
ATOM 3674 C C . LEU A 1 465 ? -17.641 10.266 33.281 1 92.06 465 LEU A C 1
ATOM 3676 O O . LEU A 1 465 ? -18.5 11.125 33.062 1 92.06 465 LEU A O 1
ATOM 3680 N N . ASP A 1 466 ? -17.703 9.523 34.281 1 82.88 466 ASP A N 1
ATOM 3681 C CA . ASP A 1 466 ? -18.812 9.578 35.219 1 82.88 466 ASP A CA 1
ATOM 3682 C C . ASP A 1 466 ? -18.938 10.953 35.875 1 82.88 466 ASP A C 1
ATOM 3684 O O . ASP A 1 466 ? -17.922 11.617 36.094 1 82.88 466 ASP A O 1
ATOM 3688 N N . MET B 1 1 ? 0.087 -42.188 -27.547 1 73.56 1 MET B N 1
ATOM 3689 C CA . MET B 1 1 ? 0.042 -42.25 -26.078 1 73.56 1 MET B CA 1
ATOM 3690 C C . MET B 1 1 ? -1.392 -42.156 -25.578 1 73.56 1 MET B C 1
ATOM 3692 O O . MET B 1 1 ? -1.645 -42.281 -24.375 1 73.56 1 MET B O 1
ATOM 3696 N N . LYS B 1 2 ? -2.324 -42 -26.516 1 79.62 2 LYS B N 1
ATOM 3697 C CA . LYS B 1 2 ? -3.744 -41.875 -26.203 1 79.62 2 LYS B CA 1
ATOM 3698 C C . LYS B 1 2 ? -4.277 -43.156 -25.562 1 79.62 2 LYS B C 1
ATOM 3700 O O . LYS B 1 2 ? -5.238 -43.125 -24.797 1 79.62 2 LYS B O 1
ATOM 3705 N N . GLU B 1 3 ? -3.607 -44.312 -25.906 1 82 3 GLU B N 1
ATOM 3706 C CA . GLU B 1 3 ? -4.043 -45.594 -25.359 1 82 3 GLU B CA 1
ATOM 3707 C C . GLU B 1 3 ? -3.857 -45.656 -23.844 1 82 3 GLU B C 1
ATOM 3709 O O . GLU B 1 3 ? -4.504 -46.438 -23.172 1 82 3 GLU B O 1
ATOM 3714 N N . TYR B 1 4 ? -2.947 -44.781 -23.375 1 88.88 4 TYR B N 1
ATOM 3715 C CA . TYR B 1 4 ? -2.613 -44.781 -21.953 1 88.88 4 TYR B CA 1
ATOM 3716 C C . TYR B 1 4 ? -3.602 -43.938 -21.156 1 88.88 4 TYR B C 1
ATOM 3718 O O . TYR B 1 4 ? -3.559 -43.938 -19.922 1 88.88 4 TYR B O 1
ATOM 3726 N N . LEU B 1 5 ? -4.566 -43.281 -21.781 1 91.5 5 LEU B N 1
ATOM 3727 C CA . LEU B 1 5 ? -5.535 -42.406 -21.125 1 91.5 5 LEU B CA 1
ATOM 3728 C C . LEU B 1 5 ? -6.383 -43.219 -20.125 1 91.5 5 LEU B C 1
ATOM 3730 O O . LEU B 1 5 ? -6.785 -42.688 -19.094 1 91.5 5 LEU B O 1
ATOM 3734 N N . ARG B 1 6 ? -6.594 -44.438 -20.484 1 91.38 6 ARG B N 1
ATOM 3735 C CA . ARG B 1 6 ? -7.445 -45.281 -19.641 1 91.38 6 ARG B CA 1
ATOM 3736 C C . ARG B 1 6 ? -6.734 -45.656 -18.344 1 91.38 6 ARG B C 1
ATOM 3738 O O . ARG B 1 6 ? -7.375 -46.094 -17.391 1 91.38 6 ARG B O 1
ATOM 3745 N N . LEU B 1 7 ? -5.445 -45.469 -18.297 1 93.12 7 LEU B N 1
ATOM 3746 C CA . LEU B 1 7 ? -4.652 -45.844 -17.141 1 93.12 7 LEU B CA 1
ATOM 3747 C C . LEU B 1 7 ? -4.645 -44.719 -16.094 1 93.12 7 LEU B C 1
ATOM 3749 O O . LEU B 1 7 ? -4.188 -44.938 -14.969 1 93.12 7 LEU B O 1
ATOM 3753 N N . ILE B 1 8 ? -5.184 -43.531 -16.406 1 95.25 8 ILE B N 1
ATOM 3754 C CA . ILE B 1 8 ? -5.246 -42.438 -15.453 1 95.25 8 ILE B CA 1
ATOM 3755 C C . ILE B 1 8 ? -6.277 -42.75 -14.367 1 95.25 8 ILE B C 1
ATOM 3757 O O . ILE B 1 8 ? -7.449 -42.969 -14.664 1 95.25 8 ILE B O 1
ATOM 3761 N N . PRO B 1 9 ? -5.824 -42.844 -13.18 1 95.19 9 PRO B N 1
ATOM 3762 C CA . PRO B 1 9 ? -6.797 -43.094 -12.117 1 95.19 9 PRO B CA 1
ATOM 3763 C C . PRO B 1 9 ? -7.848 -42 -11.984 1 95.19 9 PRO B C 1
ATOM 3765 O O . PRO B 1 9 ? -7.531 -40.812 -12.148 1 95.19 9 PRO B O 1
ATOM 3768 N N . PRO B 1 10 ? -9.07 -42.438 -11.688 1 94.56 10 PRO B N 1
ATOM 3769 C CA . PRO B 1 10 ? -10.094 -41.438 -11.43 1 94.56 10 PRO B CA 1
ATOM 3770 C C . PRO B 1 10 ? -9.812 -40.625 -10.172 1 94.56 10 PRO B C 1
ATOM 3772 O O . PRO B 1 10 ? -9.18 -41.125 -9.234 1 94.56 10 PRO B O 1
ATOM 3775 N N . VAL B 1 11 ? -10.352 -39.375 -10.102 1 95.5 11 VAL B N 1
ATOM 3776 C CA . VAL B 1 11 ? -10.125 -38.438 -9.023 1 95.5 11 VAL B CA 1
ATOM 3777 C C . VAL B 1 11 ? -10.578 -39.031 -7.691 1 95.5 11 VAL B C 1
ATOM 3779 O O . VAL B 1 11 ? -9.883 -38.906 -6.68 1 95.5 11 VAL B O 1
ATOM 3782 N N . HIS B 1 12 ? -11.672 -39.688 -7.691 1 94.62 12 HIS B N 1
ATOM 3783 C CA . HIS B 1 12 ? -12.227 -40.25 -6.457 1 94.62 12 HIS B CA 1
ATOM 3784 C C . HIS B 1 12 ? -11.312 -41.312 -5.855 1 94.62 12 HIS B C 1
ATOM 3786 O O . HIS B 1 12 ? -11.234 -41.438 -4.633 1 94.62 12 HIS B O 1
ATOM 3792 N N . GLU B 1 13 ? -10.672 -42.062 -6.695 1 94.88 13 GLU B N 1
ATOM 3793 C CA . GLU B 1 13 ? -9.719 -43.062 -6.219 1 94.88 13 GLU B CA 1
ATOM 3794 C C . GLU B 1 13 ? -8.5 -42.406 -5.586 1 94.88 13 GLU B C 1
ATOM 3796 O O . GLU B 1 13 ? -7.992 -42.875 -4.566 1 94.88 13 GLU B O 1
ATOM 3801 N N . LEU B 1 14 ? -8.047 -41.375 -6.23 1 96.25 14 LEU B N 1
ATOM 3802 C CA . LEU B 1 14 ? -6.906 -40.625 -5.699 1 96.25 14 LEU B CA 1
ATOM 3803 C C . LEU B 1 14 ? -7.238 -40.031 -4.344 1 96.25 14 LEU B C 1
ATOM 3805 O O . LEU B 1 14 ? -6.395 -40 -3.447 1 96.25 14 LEU B O 1
ATOM 3809 N N . GLN B 1 15 ? -8.461 -39.531 -4.137 1 95.19 15 GLN B N 1
ATOM 3810 C CA . GLN B 1 15 ? -8.914 -38.875 -2.918 1 95.19 15 GLN B CA 1
ATOM 3811 C C . GLN B 1 15 ? -8.969 -39.844 -1.751 1 95.19 15 GLN B C 1
ATOM 3813 O O . GLN B 1 15 ? -8.883 -39.438 -0.589 1 95.19 15 GLN B O 1
ATOM 3818 N N . LYS B 1 16 ? -9.07 -41.094 -2.074 1 93.69 16 LYS B N 1
ATOM 3819 C CA . LYS B 1 16 ? -9.195 -42.125 -1.043 1 93.69 16 LYS B CA 1
ATOM 3820 C C . LYS B 1 16 ? -7.824 -42.625 -0.606 1 93.69 16 LYS B C 1
ATOM 3822 O O . LYS B 1 16 ? -7.707 -43.312 0.404 1 93.69 16 LYS B O 1
ATOM 3827 N N . GLY B 1 17 ? -6.832 -42.281 -1.354 1 93.5 17 GLY B N 1
ATOM 3828 C CA . GLY B 1 17 ? -5.492 -42.781 -1.06 1 93.5 17 GLY B CA 1
ATOM 3829 C C . GLY B 1 17 ? -4.883 -42.125 0.173 1 93.5 17 GLY B C 1
ATOM 3830 O O . GLY B 1 17 ? -5.25 -41 0.539 1 93.5 17 GLY B O 1
ATOM 3831 N N . ASP B 1 18 ? -3.973 -42.812 0.794 1 94.38 18 ASP B N 1
ATOM 3832 C CA . ASP B 1 18 ? -3.281 -42.312 1.983 1 94.38 18 ASP B CA 1
ATOM 3833 C C . ASP B 1 18 ? -2.477 -41.062 1.673 1 94.38 18 ASP B C 1
ATOM 3835 O O . ASP B 1 18 ? -2.385 -40.156 2.504 1 94.38 18 ASP B O 1
ATOM 3839 N N . ASN B 1 19 ? -1.96 -41.031 0.526 1 95.06 19 ASN B N 1
ATOM 3840 C CA . ASN B 1 19 ? -1.165 -39.875 0.135 1 95.06 19 ASN B CA 1
ATOM 3841 C C . ASN B 1 19 ? -2.004 -38.594 0.119 1 95.06 19 ASN B C 1
ATOM 3843 O O . ASN B 1 19 ? -1.531 -37.531 0.522 1 95.06 19 ASN B O 1
ATOM 3847 N N . PHE B 1 20 ? -3.223 -38.75 -0.337 1 95.38 20 PHE B N 1
ATOM 3848 C CA . PHE B 1 20 ? -4.121 -37.594 -0.365 1 95.38 20 PHE B CA 1
ATOM 3849 C C . PHE B 1 20 ? -4.359 -37.062 1.042 1 95.38 20 PHE B C 1
ATOM 3851 O O . PHE B 1 20 ? -4.293 -35.844 1.271 1 95.38 20 PHE B O 1
ATOM 3858 N N . ARG B 1 21 ? -4.527 -37.938 1.957 1 94.69 21 ARG B N 1
ATOM 3859 C CA . ARG B 1 21 ? -4.77 -37.562 3.348 1 94.69 21 ARG B CA 1
ATOM 3860 C C . ARG B 1 21 ? -3.547 -36.906 3.957 1 94.69 21 ARG B C 1
ATOM 3862 O O . ARG B 1 21 ? -3.676 -35.906 4.691 1 94.69 21 ARG B O 1
ATOM 3869 N N . VAL B 1 22 ? -2.451 -37.438 3.684 1 94.94 22 VAL B N 1
ATOM 3870 C CA . VAL B 1 22 ? -1.203 -36.875 4.211 1 94.94 22 VAL B CA 1
ATOM 3871 C C . VAL B 1 22 ? -0.992 -35.469 3.682 1 94.94 22 VAL B C 1
ATOM 3873 O O . VAL B 1 22 ? -0.653 -34.562 4.441 1 94.94 22 VAL B O 1
ATOM 3876 N N . ILE B 1 23 ? -1.217 -35.281 2.424 1 93.81 23 ILE B N 1
ATOM 3877 C CA . ILE B 1 23 ? -1.034 -33.969 1.798 1 93.81 23 ILE B CA 1
ATOM 3878 C C . ILE B 1 23 ? -2.043 -33 2.371 1 93.81 23 ILE B C 1
ATOM 3880 O O . ILE B 1 23 ? -1.704 -31.828 2.631 1 93.81 23 ILE B O 1
ATOM 3884 N N . LEU B 1 24 ? -3.234 -33.5 2.561 1 93.94 24 LEU B N 1
ATOM 3885 C CA . LEU B 1 24 ? -4.285 -32.656 3.141 1 93.94 24 LEU B CA 1
ATOM 3886 C C . LEU B 1 24 ? -3.883 -32.156 4.523 1 93.94 24 LEU B C 1
ATOM 3888 O O . LEU B 1 24 ? -4.039 -30.984 4.832 1 93.94 24 LEU B O 1
ATOM 3892 N N . GLU B 1 25 ? -3.336 -32.969 5.309 1 92.25 25 GLU B N 1
ATOM 3893 C CA . GLU B 1 25 ? -2.932 -32.656 6.668 1 92.25 25 GLU B CA 1
ATOM 3894 C C . GLU B 1 25 ? -1.724 -31.703 6.672 1 92.25 25 GLU B C 1
ATOM 3896 O O . GLU B 1 25 ? -1.671 -30.75 7.449 1 92.25 25 GLU B O 1
ATOM 3901 N N . GLU B 1 26 ? -0.868 -32 5.777 1 91.19 26 GLU B N 1
ATOM 3902 C CA . GLU B 1 26 ? 0.377 -31.25 5.746 1 91.19 26 GLU B CA 1
ATOM 3903 C C . GLU B 1 26 ? 0.145 -29.828 5.215 1 91.19 26 GLU B C 1
ATOM 3905 O O . GLU B 1 26 ? 0.807 -28.891 5.645 1 91.19 26 GLU B O 1
ATOM 3910 N N . THR B 1 27 ? -0.747 -29.703 4.324 1 90.25 27 THR B N 1
ATOM 3911 C CA . THR B 1 27 ? -0.913 -28.422 3.639 1 90.25 27 THR B CA 1
ATOM 3912 C C . THR B 1 27 ? -1.972 -27.578 4.332 1 90.25 27 THR B C 1
ATOM 3914 O O . THR B 1 27 ? -2.047 -26.359 4.102 1 90.25 27 THR B O 1
ATOM 3917 N N . ASP B 1 28 ? -2.826 -28.156 5.125 1 90.38 28 ASP B N 1
ATOM 3918 C CA . ASP B 1 28 ? -3.932 -27.516 5.832 1 90.38 28 ASP B CA 1
ATOM 3919 C C . ASP B 1 28 ? -4.91 -26.875 4.855 1 90.38 28 ASP B C 1
ATOM 3921 O O . ASP B 1 28 ? -5.586 -25.906 5.195 1 90.38 28 ASP B O 1
ATOM 3925 N N . LEU B 1 29 ? -4.906 -27.344 3.592 1 92.75 29 LEU B N 1
ATOM 3926 C CA . LEU B 1 29 ? -5.879 -26.906 2.602 1 92.75 29 LEU B CA 1
ATOM 3927 C C . LEU B 1 29 ? -7.242 -27.547 2.846 1 92.75 29 LEU B C 1
ATOM 3929 O O . LEU B 1 29 ? -7.324 -28.641 3.412 1 92.75 29 LEU B O 1
ATOM 3933 N N . HIS B 1 30 ? -8.258 -26.797 2.443 1 92.06 30 HIS B N 1
ATOM 3934 C CA . HIS B 1 30 ? -9.57 -27.422 2.463 1 92.06 30 HIS B CA 1
ATOM 3935 C C . HIS B 1 30 ? -9.648 -28.594 1.477 1 92.06 30 HIS B C 1
ATOM 3937 O O . HIS B 1 30 ? -9.039 -28.531 0.405 1 92.06 30 HIS B O 1
ATOM 3943 N N . ILE B 1 31 ? -10.406 -29.562 1.805 1 92.75 31 ILE B N 1
ATOM 3944 C CA . ILE B 1 31 ? -10.508 -30.797 1.016 1 92.75 31 ILE B CA 1
ATOM 3945 C C . ILE B 1 31 ? -10.969 -30.453 -0.4 1 92.75 31 ILE B C 1
ATOM 3947 O O . ILE B 1 31 ? -10.531 -31.078 -1.368 1 92.75 31 ILE B O 1
ATOM 3951 N N . ASP B 1 32 ? -11.852 -29.484 -0.504 1 89.44 32 ASP B N 1
ATOM 3952 C CA . ASP B 1 32 ? -12.367 -29.109 -1.819 1 89.44 32 ASP B CA 1
ATOM 3953 C C . ASP B 1 32 ? -11.266 -28.5 -2.689 1 89.44 32 ASP B C 1
ATOM 3955 O O . ASP B 1 32 ? -11.25 -28.719 -3.906 1 89.44 32 ASP B O 1
ATOM 3959 N N . VAL B 1 33 ? -10.445 -27.797 -2.043 1 90.06 33 VAL B N 1
ATOM 3960 C CA . VAL B 1 33 ? -9.344 -27.172 -2.758 1 90.06 33 VAL B CA 1
ATOM 3961 C C . VAL B 1 33 ? -8.359 -28.234 -3.244 1 90.06 33 VAL B C 1
ATOM 3963 O O . VAL B 1 33 ? -7.953 -28.219 -4.406 1 90.06 33 VAL B O 1
ATOM 3966 N N . LEU B 1 34 ? -8.016 -29.094 -2.377 1 92.69 34 LEU B N 1
ATOM 3967 C CA . LEU B 1 34 ? -7.086 -30.141 -2.768 1 92.69 34 LEU B CA 1
ATOM 3968 C C . LEU B 1 34 ? -7.699 -31.031 -3.848 1 92.69 34 LEU B C 1
ATOM 3970 O O . LEU B 1 34 ? -6.992 -31.516 -4.734 1 92.69 34 LEU B O 1
ATOM 3974 N N . THR B 1 35 ? -9.008 -31.25 -3.752 1 93.12 35 THR B N 1
ATOM 3975 C CA . THR B 1 35 ? -9.711 -32 -4.77 1 93.12 35 THR B CA 1
ATOM 3976 C C . THR B 1 35 ? -9.609 -31.328 -6.133 1 93.12 35 THR B C 1
ATOM 3978 O O . THR B 1 35 ? -9.367 -31.984 -7.145 1 93.12 35 THR B O 1
ATOM 3981 N N . GLN B 1 36 ? -9.789 -30.078 -6.059 1 89.31 36 GLN B N 1
ATOM 3982 C CA . GLN B 1 36 ? -9.656 -29.328 -7.305 1 89.31 36 GLN B CA 1
ATOM 3983 C C . GLN B 1 36 ? -8.242 -29.438 -7.859 1 89.31 36 GLN B C 1
ATOM 3985 O O . GLN B 1 36 ? -8.047 -29.531 -9.07 1 89.31 36 GLN B O 1
ATOM 3990 N N . LEU B 1 37 ? -7.297 -29.391 -7.004 1 91.19 37 LEU B N 1
ATOM 3991 C CA . LEU B 1 37 ? -5.902 -29.516 -7.43 1 91.19 37 LEU B CA 1
ATOM 3992 C C . LEU B 1 37 ? -5.637 -30.875 -8.055 1 91.19 37 LEU B C 1
ATOM 3994 O O . LEU B 1 37 ? -4.906 -30.984 -9.039 1 91.19 37 LEU B O 1
ATOM 3998 N N . VAL B 1 38 ? -6.227 -31.906 -7.531 1 94.69 38 VAL B N 1
ATOM 3999 C CA . VAL B 1 38 ? -6.102 -33.25 -8.094 1 94.69 38 VAL B CA 1
ATOM 4000 C C . VAL B 1 38 ? -6.688 -33.281 -9.508 1 94.69 38 VAL B C 1
ATOM 4002 O O . VAL B 1 38 ? -6.09 -33.844 -10.422 1 94.69 38 VAL B O 1
ATOM 4005 N N . GLN B 1 39 ? -7.793 -32.688 -9.547 1 93 39 GLN B N 1
ATOM 4006 C CA . GLN B 1 39 ? -8.453 -32.625 -10.844 1 93 39 GLN B CA 1
ATOM 4007 C C . GLN B 1 39 ? -7.578 -31.906 -11.875 1 93 39 GLN B C 1
ATOM 4009 O O . GLN B 1 39 ? -7.469 -32.344 -13.016 1 93 39 GLN B O 1
ATOM 4014 N N . ASP B 1 40 ? -7.008 -30.859 -11.477 1 90.44 40 ASP B N 1
ATOM 4015 C CA . ASP B 1 40 ? -6.133 -30.094 -12.359 1 90.44 40 ASP B CA 1
ATOM 4016 C C . ASP B 1 40 ? -4.93 -30.922 -12.797 1 90.44 40 ASP B C 1
ATOM 4018 O O . ASP B 1 40 ? -4.535 -30.891 -13.969 1 90.44 40 ASP B O 1
ATOM 4022 N N . GLU B 1 41 ? -4.336 -31.641 -11.875 1 93.94 41 GLU B N 1
ATOM 4023 C CA . GLU B 1 41 ? -3.172 -32.469 -12.188 1 93.94 41 GLU B CA 1
ATOM 4024 C C . GLU B 1 41 ? -3.547 -33.594 -13.117 1 93.94 41 GLU B C 1
ATOM 4026 O O . GLU B 1 41 ? -2.76 -34 -13.992 1 93.94 41 GLU B O 1
ATOM 4031 N N . VAL B 1 42 ? -4.719 -34.156 -12.898 1 95.5 42 VAL B N 1
ATOM 4032 C CA . VAL B 1 42 ? -5.215 -35.219 -13.766 1 95.5 42 VAL B CA 1
ATOM 4033 C C . VAL B 1 42 ? -5.402 -34.688 -15.188 1 95.5 42 VAL B C 1
ATOM 4035 O O . VAL B 1 42 ? -5 -35.344 -16.156 1 95.5 42 VAL B O 1
ATOM 4038 N N . ASN B 1 43 ? -5.988 -33.531 -15.242 1 93.38 43 ASN B N 1
ATOM 4039 C CA . ASN B 1 43 ? -6.199 -32.906 -16.547 1 93.38 43 ASN B CA 1
ATOM 4040 C C . ASN B 1 43 ? -4.875 -32.594 -17.234 1 93.38 43 ASN B C 1
ATOM 4042 O O . ASN B 1 43 ? -4.754 -32.719 -18.453 1 93.38 43 ASN B O 1
ATOM 4046 N N . ALA B 1 44 ? -3.969 -32.125 -16.484 1 92.31 44 ALA B N 1
ATOM 4047 C CA . ALA B 1 44 ? -2.648 -31.844 -17.031 1 92.31 44 ALA B CA 1
ATOM 4048 C C . ALA B 1 44 ? -1.992 -33.094 -17.594 1 92.31 44 ALA B C 1
ATOM 4050 O O . ALA B 1 44 ? -1.381 -33.062 -18.672 1 92.31 44 ALA B O 1
ATOM 4051 N N . LEU B 1 45 ? -2.076 -34.156 -16.844 1 93.94 45 LEU B N 1
ATOM 4052 C CA . LEU B 1 45 ? -1.53 -35.438 -17.297 1 93.94 45 LEU B CA 1
ATOM 4053 C C . LEU B 1 45 ? -2.225 -35.906 -18.578 1 93.94 45 LEU B C 1
ATOM 4055 O O . LEU B 1 45 ? -1.571 -36.375 -19.516 1 93.94 45 LEU B O 1
ATOM 4059 N N . ARG B 1 46 ? -3.525 -35.719 -18.578 1 94.25 46 ARG B N 1
ATOM 4060 C CA . ARG B 1 46 ? -4.301 -36.062 -19.766 1 94.25 46 ARG B CA 1
ATOM 4061 C C . ARG B 1 46 ? -3.818 -35.281 -20.984 1 94.25 46 ARG B C 1
ATOM 4063 O O . ARG B 1 46 ? -3.641 -35.875 -22.062 1 94.25 46 ARG B O 1
ATOM 4070 N N . SER B 1 47 ? -3.656 -34.062 -20.828 1 93.69 47 SER B N 1
ATOM 4071 C CA . SER B 1 47 ? -3.178 -33.219 -21.906 1 93.69 47 SER B CA 1
ATOM 4072 C C . SER B 1 47 ? -1.786 -33.625 -22.375 1 93.69 47 SER B C 1
ATOM 4074 O O . SER B 1 47 ? -1.497 -33.625 -23.562 1 93.69 47 SER B O 1
ATOM 4076 N N . LYS B 1 48 ? -0.95 -33.969 -21.406 1 92.25 48 LYS B N 1
ATOM 4077 C CA . LYS B 1 48 ? 0.396 -34.438 -21.734 1 92.25 48 LYS B CA 1
ATOM 4078 C C . LYS B 1 48 ? 0.35 -35.688 -22.578 1 92.25 48 LYS B C 1
ATOM 4080 O O . LYS B 1 48 ? 1.133 -35.844 -23.516 1 92.25 48 LYS B O 1
ATOM 4085 N N . LEU B 1 49 ? -0.481 -36.562 -22.281 1 92.5 49 LEU B N 1
ATOM 4086 C CA . LEU B 1 49 ? -0.621 -37.812 -23.016 1 92.5 49 LEU B CA 1
ATOM 4087 C C . LEU B 1 49 ? -1.21 -37.562 -24.391 1 92.5 49 LEU B C 1
ATOM 4089 O O . LEU B 1 49 ? -0.757 -38.188 -25.375 1 92.5 49 LEU B O 1
ATOM 4093 N N . LEU B 1 50 ? -2.18 -36.688 -24.422 1 93.25 50 LEU B N 1
ATOM 4094 C CA . LEU B 1 50 ? -2.83 -36.375 -25.688 1 93.25 50 LEU B CA 1
ATOM 4095 C C . LEU B 1 50 ? -1.853 -35.719 -26.656 1 93.25 50 LEU B C 1
ATOM 4097 O O . LEU B 1 50 ? -1.95 -35.906 -27.859 1 93.25 50 LEU B O 1
ATOM 4101 N N . ASN B 1 51 ? -0.953 -34.969 -26.109 1 93.12 51 ASN B N 1
ATOM 4102 C CA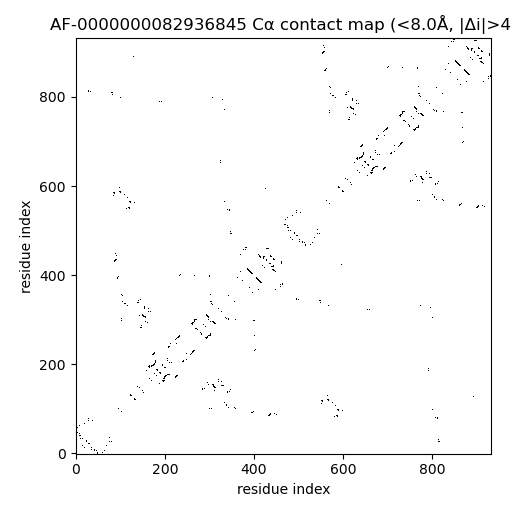 . ASN B 1 51 ? 0.02 -34.25 -26.922 1 93.12 51 ASN B CA 1
ATOM 4103 C C . ASN B 1 51 ? 1.306 -35.062 -27.109 1 93.12 51 ASN B C 1
ATOM 4105 O O . ASN B 1 51 ? 2.303 -34.531 -27.609 1 93.12 51 ASN B O 1
ATOM 4109 N N . ASN B 1 52 ? 1.364 -36.219 -26.625 1 90.5 52 ASN B N 1
ATOM 4110 C CA . ASN B 1 52 ? 2.514 -37.125 -26.719 1 90.5 52 ASN B CA 1
ATOM 4111 C C . ASN B 1 52 ? 3.746 -36.531 -26.062 1 90.5 52 ASN B C 1
ATOM 4113 O O . ASN B 1 52 ? 4.848 -36.594 -26.609 1 90.5 52 ASN B O 1
ATOM 4117 N N . GLU B 1 53 ? 3.469 -35.906 -24.906 1 89.81 53 GLU B N 1
ATOM 4118 C CA . GLU B 1 53 ? 4.543 -35.219 -24.203 1 89.81 53 GLU B CA 1
ATOM 4119 C C . GLU B 1 53 ? 4.945 -35.938 -22.938 1 89.81 53 GLU B C 1
ATOM 4121 O O . GLU B 1 53 ? 5.723 -35.438 -22.125 1 89.81 53 GLU B O 1
ATOM 4126 N N . TRP B 1 54 ? 4.457 -37.188 -22.812 1 88.25 54 TRP B N 1
ATOM 4127 C CA . TRP B 1 54 ? 4.82 -37.938 -21.609 1 88.25 54 TRP B CA 1
ATOM 4128 C C . TRP B 1 54 ? 6.246 -38.469 -21.719 1 88.25 54 TRP B C 1
ATOM 4130 O O . TRP B 1 54 ? 6.574 -39.188 -22.672 1 88.25 54 TRP B O 1
ATOM 4140 N N . GLU B 1 55 ? 7.133 -38.094 -20.797 1 81.81 55 GLU B N 1
ATOM 4141 C CA . GLU B 1 55 ? 8.531 -38.5 -20.844 1 81.81 55 GLU B CA 1
ATOM 4142 C C . GLU B 1 55 ? 8.875 -39.406 -19.672 1 81.81 55 GLU B C 1
ATOM 4144 O O . GLU B 1 55 ? 10.031 -39.812 -19.5 1 81.81 55 GLU B O 1
ATOM 4149 N N . GLY B 1 56 ? 7.973 -39.906 -18.984 1 76.19 56 GLY B N 1
ATOM 4150 C CA . GLY B 1 56 ? 8.258 -40.719 -17.812 1 76.19 56 GLY B CA 1
ATOM 4151 C C . GLY B 1 56 ? 8.383 -42.188 -18.125 1 76.19 56 GLY B C 1
ATOM 4152 O O . GLY B 1 56 ? 8.594 -42.562 -19.281 1 76.19 56 GLY B O 1
ATOM 4153 N N . GLU B 1 57 ? 8.453 -42.969 -17.047 1 79.62 57 GLU B N 1
ATOM 4154 C CA . GLU B 1 57 ? 8.562 -44.438 -17.109 1 79.62 57 GLU B CA 1
ATOM 4155 C C . GLU B 1 57 ? 7.422 -45.031 -17.938 1 79.62 57 GLU B C 1
ATOM 4157 O O . GLU B 1 57 ? 6.523 -44.312 -18.375 1 79.62 57 GLU B O 1
ATOM 4162 N N . GLU B 1 58 ? 7.527 -46.312 -18.125 1 80 58 GLU B N 1
ATOM 4163 C CA . GLU B 1 58 ? 6.477 -47.031 -18.844 1 80 58 GLU B CA 1
ATOM 4164 C C . GLU B 1 58 ? 5.109 -46.781 -18.219 1 80 58 GLU B C 1
ATOM 4166 O O . GLU B 1 58 ? 4.934 -47 -17.016 1 80 58 GLU B O 1
ATOM 4171 N N . ALA B 1 59 ? 4.168 -46.344 -18.984 1 85.25 59 ALA B N 1
ATOM 4172 C CA . ALA B 1 59 ? 2.838 -45.938 -18.547 1 85.25 59 ALA B CA 1
ATOM 4173 C C . ALA B 1 59 ? 2.102 -47.094 -17.875 1 85.25 59 ALA B C 1
ATOM 4175 O O . ALA B 1 59 ? 2.01 -48.188 -18.453 1 85.25 59 ALA B O 1
ATOM 4176 N N . SER B 1 60 ? 1.801 -47.031 -16.688 1 91.5 60 SER B N 1
ATOM 4177 C CA . SER B 1 60 ? 0.927 -47.875 -15.906 1 91.5 60 SER B CA 1
ATOM 4178 C C . SER B 1 60 ? 0.08 -47.094 -14.922 1 91.5 60 SER B C 1
ATOM 4180 O O . SER B 1 60 ? 0.347 -45.906 -14.688 1 91.5 60 SER B O 1
ATOM 4182 N N . LYS B 1 61 ? -0.941 -47.688 -14.359 1 93.38 61 LYS B N 1
ATOM 4183 C CA . LYS B 1 61 ? -1.793 -47 -13.383 1 93.38 61 LYS B CA 1
ATOM 4184 C C . LYS B 1 61 ? -0.998 -46.594 -12.148 1 93.38 61 LYS B C 1
ATOM 4186 O O . LYS B 1 61 ? -1.209 -45.5 -11.602 1 93.38 61 LYS B O 1
ATOM 4191 N N . GLU B 1 62 ? -0.098 -47.469 -11.812 1 93.12 62 GLU B N 1
ATOM 4192 C CA . GLU B 1 62 ? 0.733 -47.219 -10.648 1 93.12 62 GLU B CA 1
ATOM 4193 C C . GLU B 1 62 ? 1.671 -46.031 -10.891 1 93.12 62 GLU B C 1
ATOM 4195 O O . GLU B 1 62 ? 1.836 -45.188 -10.023 1 93.12 62 GLU B O 1
ATOM 4200 N N . VAL B 1 63 ? 2.283 -45.969 -12.023 1 93.81 63 VAL B N 1
ATOM 4201 C CA . VAL B 1 63 ? 3.207 -44.906 -12.391 1 93.81 63 VAL B CA 1
ATOM 4202 C C . VAL B 1 63 ? 2.465 -43.562 -12.422 1 93.81 63 VAL B C 1
ATOM 4204 O O . VAL B 1 63 ? 2.953 -42.562 -11.898 1 93.81 63 VAL B O 1
ATOM 4207 N N . PHE B 1 64 ? 1.262 -43.594 -12.992 1 94.81 64 PHE B N 1
ATOM 4208 C CA . PHE B 1 64 ? 0.479 -42.375 -13.094 1 94.81 64 PHE B CA 1
ATOM 4209 C C . PHE B 1 64 ? -0.006 -41.906 -11.719 1 94.81 64 PHE B C 1
ATOM 4211 O O . PHE B 1 64 ? -0.015 -40.719 -11.422 1 94.81 64 PHE B O 1
ATOM 4218 N N . THR B 1 65 ? -0.378 -42.875 -10.914 1 95.69 65 THR B N 1
ATOM 4219 C CA . THR B 1 65 ? -0.812 -42.562 -9.562 1 95.69 65 THR B CA 1
ATOM 4220 C C . THR B 1 65 ? 0.317 -41.906 -8.773 1 95.69 65 THR B C 1
ATOM 4222 O O . THR B 1 65 ? 0.112 -40.875 -8.125 1 95.69 65 THR B O 1
ATOM 4225 N N . ASN B 1 66 ? 1.442 -42.469 -8.867 1 94.44 66 ASN B N 1
ATOM 4226 C CA . ASN B 1 66 ? 2.6 -41.906 -8.172 1 94.44 66 ASN B CA 1
ATOM 4227 C C . ASN B 1 66 ? 2.982 -40.531 -8.711 1 94.44 66 ASN B C 1
ATOM 4229 O O . ASN B 1 66 ? 3.34 -39.656 -7.941 1 94.44 66 ASN B O 1
ATOM 4233 N N . TYR B 1 67 ? 2.916 -40.469 -9.969 1 94.12 67 TYR B N 1
ATOM 4234 C CA . TYR B 1 67 ? 3.217 -39.219 -10.602 1 94.12 67 TYR B CA 1
ATOM 4235 C C . TYR B 1 67 ? 2.258 -38.125 -10.133 1 94.12 67 TYR B C 1
ATOM 4237 O O . TYR B 1 67 ? 2.684 -37.031 -9.773 1 94.12 67 TYR B O 1
ATOM 4245 N N . LEU B 1 68 ? 1.001 -38.406 -10.086 1 95.81 68 LEU B N 1
ATOM 4246 C CA . LEU B 1 68 ? -0.03 -37.438 -9.711 1 95.81 68 LEU B CA 1
ATOM 4247 C C . LEU B 1 68 ? 0.125 -37.031 -8.25 1 95.81 68 LEU B C 1
ATOM 4249 O O . LEU B 1 68 ? -0.033 -35.844 -7.922 1 95.81 68 LEU B O 1
ATOM 4253 N N . TYR B 1 69 ? 0.435 -37.938 -7.398 1 95.38 69 TYR B N 1
ATOM 4254 C CA . TYR B 1 69 ? 0.629 -37.625 -5.992 1 95.38 69 TYR B CA 1
ATOM 4255 C C . TYR B 1 69 ? 1.854 -36.719 -5.809 1 95.38 69 TYR B C 1
ATOM 4257 O O . TYR B 1 69 ? 1.853 -35.812 -4.969 1 95.38 69 TYR B O 1
ATOM 4265 N N . ARG B 1 70 ? 2.855 -37 -6.547 1 93.69 70 ARG B N 1
ATOM 4266 C CA . ARG B 1 70 ? 4.043 -36.156 -6.48 1 93.69 70 ARG B CA 1
ATOM 4267 C C . ARG B 1 70 ? 3.723 -34.719 -6.91 1 93.69 70 ARG B C 1
ATOM 4269 O O . ARG B 1 70 ? 4.137 -33.781 -6.258 1 93.69 70 ARG B O 1
ATOM 4276 N N . GLN B 1 71 ? 3.025 -34.656 -8 1 93.25 71 GLN B N 1
ATOM 4277 C CA . GLN B 1 71 ? 2.621 -33.344 -8.477 1 93.25 71 GLN B CA 1
ATOM 4278 C C . GLN B 1 71 ? 1.71 -32.625 -7.473 1 93.25 71 GLN B C 1
ATOM 4280 O O . GLN B 1 71 ? 1.85 -31.438 -7.23 1 93.25 71 GLN B O 1
ATOM 4285 N N . LEU B 1 72 ? 0.841 -33.406 -6.93 1 93.5 72 LEU B N 1
ATOM 4286 C CA . LEU B 1 72 ? -0.094 -32.875 -5.949 1 93.5 72 LEU B CA 1
ATOM 4287 C C . LEU B 1 72 ? 0.643 -32.375 -4.711 1 93.5 72 LEU B C 1
ATOM 4289 O O . LEU B 1 72 ? 0.257 -31.359 -4.117 1 93.5 72 LEU B O 1
ATOM 4293 N N . GLU B 1 73 ? 1.59 -33.125 -4.277 1 92.75 73 GLU B N 1
ATOM 4294 C CA . GLU B 1 73 ? 2.396 -32.719 -3.131 1 92.75 73 GLU B CA 1
ATOM 4295 C C . GLU B 1 73 ? 3.08 -31.359 -3.381 1 92.75 73 GLU B C 1
ATOM 4297 O O . GLU B 1 73 ? 3.053 -30.484 -2.525 1 92.75 73 GLU B O 1
ATOM 4302 N N . ILE B 1 74 ? 3.592 -31.234 -4.508 1 88.94 74 ILE B N 1
ATOM 4303 C CA . ILE B 1 74 ? 4.285 -30.016 -4.875 1 88.94 74 ILE B CA 1
ATOM 4304 C C . ILE B 1 74 ? 3.291 -28.859 -4.93 1 88.94 74 ILE B C 1
ATOM 4306 O O . ILE B 1 74 ? 3.48 -27.828 -4.262 1 88.94 74 ILE B O 1
ATOM 4310 N N . THR B 1 75 ? 2.27 -29.047 -5.656 1 88.81 75 THR B N 1
ATOM 4311 C CA . THR B 1 75 ? 1.291 -27.984 -5.84 1 88.81 75 THR B CA 1
ATOM 4312 C C . THR B 1 75 ? 0.567 -27.688 -4.527 1 88.81 75 THR B C 1
ATOM 4314 O O . THR B 1 75 ? 0.285 -26.531 -4.219 1 88.81 75 THR B O 1
ATOM 4317 N N . GLY B 1 76 ? 0.239 -28.75 -3.848 1 89.19 76 GLY B N 1
ATOM 4318 C CA . GLY B 1 76 ? -0.402 -28.562 -2.555 1 89.19 76 GLY B CA 1
ATOM 4319 C C . GLY B 1 76 ? 0.432 -27.75 -1.585 1 89.19 76 GLY B C 1
ATOM 4320 O O . GLY B 1 76 ? -0.082 -26.844 -0.921 1 89.19 76 GLY B O 1
ATOM 4321 N N . HIS B 1 77 ? 1.635 -28.047 -1.529 1 86.56 77 HIS B N 1
ATOM 4322 C CA . HIS B 1 77 ? 2.527 -27.312 -0.636 1 86.56 77 HIS B CA 1
ATOM 4323 C C . HIS B 1 77 ? 2.699 -25.859 -1.091 1 86.56 77 HIS B C 1
ATOM 4325 O O . HIS B 1 77 ? 2.83 -24.969 -0.263 1 86.56 77 HIS B O 1
ATOM 4331 N N . ASN B 1 78 ? 2.67 -25.719 -2.35 1 82.94 78 ASN B N 1
ATOM 4332 C CA . ASN B 1 78 ? 2.768 -24.359 -2.893 1 82.94 78 ASN B CA 1
ATOM 4333 C C . ASN B 1 78 ? 1.577 -23.5 -2.475 1 82.94 78 ASN B C 1
ATOM 4335 O O . ASN B 1 78 ? 1.733 -22.312 -2.195 1 82.94 78 ASN B O 1
ATOM 4339 N N . TYR B 1 79 ? 0.471 -24.094 -2.383 1 85.81 79 TYR B N 1
ATOM 4340 C CA . TYR B 1 79 ? -0.731 -23.344 -2.023 1 85.81 79 TYR B CA 1
ATOM 4341 C C . TYR B 1 79 ? -0.908 -23.297 -0.511 1 85.81 79 TYR B C 1
ATOM 4343 O O . TYR B 1 79 ? -1.604 -22.406 0.008 1 85.81 79 TYR B O 1
ATOM 4351 N N . GLY B 1 80 ? -0.241 -24.203 0.137 1 85.69 80 GLY B N 1
ATOM 4352 C CA . GLY B 1 80 ? -0.393 -24.281 1.582 1 85.69 80 GLY B CA 1
ATOM 4353 C C . GLY B 1 80 ? 0.531 -23.344 2.328 1 85.69 80 GLY B C 1
ATOM 4354 O O . GLY B 1 80 ? 0.308 -23.047 3.504 1 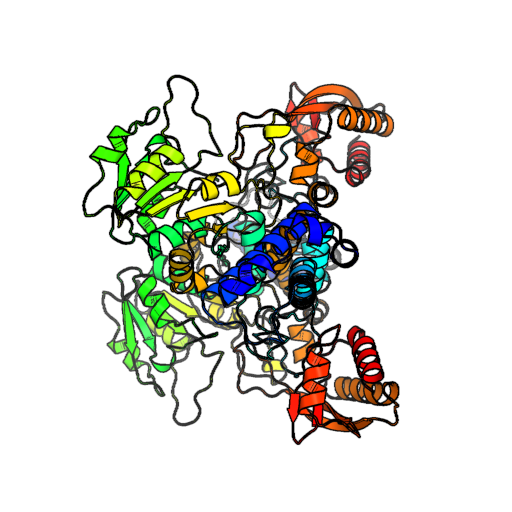85.69 80 GLY B O 1
ATOM 4355 N N . GLN B 1 81 ? 1.505 -22.922 1.656 1 87.69 81 GLN B N 1
ATOM 4356 C CA . GLN B 1 81 ? 2.473 -22 2.264 1 87.69 81 GLN B CA 1
ATOM 4357 C C . GLN B 1 81 ? 2.455 -20.641 1.576 1 87.69 81 GLN B C 1
ATOM 4359 O O . GLN B 1 81 ? 2.012 -20.531 0.432 1 87.69 81 GLN B O 1
ATOM 4364 N N . TYR B 1 82 ? 2.865 -19.656 2.4 1 90.69 82 TYR B N 1
ATOM 4365 C CA . TYR B 1 82 ? 2.988 -18.328 1.795 1 90.69 82 TYR B CA 1
ATOM 4366 C C . TYR B 1 82 ? 4.086 -18.312 0.739 1 90.69 82 TYR B C 1
ATOM 4368 O O . TYR B 1 82 ? 5.145 -18.922 0.927 1 90.69 82 TYR B O 1
ATOM 4376 N N . PHE B 1 83 ? 3.756 -17.75 -0.39 1 89.06 83 PHE B N 1
ATOM 4377 C CA . PHE B 1 83 ? 4.781 -17.531 -1.402 1 89.06 83 PHE B CA 1
ATOM 4378 C C . PHE B 1 83 ? 5.801 -16.5 -0.929 1 89.06 83 PHE B C 1
ATOM 4380 O O . PHE B 1 83 ? 7.008 -16.688 -1.089 1 89.06 83 PHE B O 1
ATOM 4387 N N . LEU B 1 84 ? 5.266 -15.375 -0.425 1 93 84 LEU B N 1
ATOM 4388 C CA . LEU B 1 84 ? 6.121 -14.344 0.146 1 93 84 LEU B CA 1
ATOM 4389 C C . LEU B 1 84 ? 6.645 -14.766 1.516 1 93 84 LEU B C 1
ATOM 4391 O O . LEU B 1 84 ? 5.859 -15.07 2.416 1 93 84 LEU B O 1
ATOM 4395 N N . ARG B 1 85 ? 7.93 -14.805 1.64 1 92.75 85 ARG B N 1
ATOM 4396 C CA . ARG B 1 85 ? 8.469 -15.266 2.914 1 92.75 85 ARG B CA 1
ATOM 4397 C C . ARG B 1 85 ? 9.734 -14.484 3.287 1 92.75 85 ARG B C 1
ATOM 4399 O O . ARG B 1 85 ? 10.383 -13.898 2.422 1 92.75 85 ARG B O 1
ATOM 4406 N N . LYS B 1 86 ? 10.023 -14.539 4.539 1 95.19 86 LYS B N 1
ATOM 4407 C CA . LYS B 1 86 ? 11.25 -13.945 5.062 1 95.19 86 LYS B CA 1
ATOM 4408 C C . LYS B 1 86 ? 12.484 -14.672 4.535 1 95.19 86 LYS B C 1
ATOM 4410 O O . LYS B 1 86 ? 12.484 -15.898 4.41 1 95.19 86 LYS B O 1
ATOM 4415 N N . VAL B 1 87 ? 13.461 -13.922 4.195 1 97.06 87 VAL B N 1
ATOM 4416 C CA . VAL B 1 87 ? 14.758 -14.461 3.809 1 97.06 87 VAL B CA 1
ATOM 4417 C C . VAL B 1 87 ? 15.867 -13.758 4.598 1 97.06 87 VAL B C 1
ATOM 4419 O O . VAL B 1 87 ? 15.672 -12.656 5.105 1 97.06 87 VAL B O 1
ATOM 4422 N N . ILE B 1 88 ? 16.953 -14.461 4.824 1 98.25 88 ILE B N 1
ATOM 4423 C CA . ILE B 1 88 ? 18.125 -13.852 5.43 1 98.25 88 ILE B CA 1
ATOM 4424 C C . ILE B 1 88 ? 19.062 -13.336 4.34 1 98.25 88 ILE B C 1
ATOM 4426 O O . ILE B 1 88 ? 19.531 -14.102 3.494 1 98.25 88 ILE B O 1
ATOM 4430 N N . ASN B 1 89 ? 19.297 -12.055 4.312 1 98.25 89 ASN B N 1
ATOM 4431 C CA . ASN B 1 89 ? 20.172 -11.406 3.344 1 98.25 89 ASN B CA 1
ATOM 4432 C C . ASN B 1 89 ? 21.609 -11.367 3.836 1 98.25 89 ASN B C 1
ATOM 4434 O O . ASN B 1 89 ? 21.953 -10.562 4.707 1 98.25 89 ASN B O 1
ATOM 4438 N N . ALA B 1 90 ? 22.453 -12.156 3.254 1 98.44 90 ALA B N 1
ATOM 4439 C CA . ALA B 1 90 ? 23.875 -12.164 3.6 1 98.44 90 ALA B CA 1
ATOM 4440 C C . ALA B 1 90 ? 24.719 -11.609 2.461 1 98.44 90 ALA B C 1
ATOM 4442 O O . ALA B 1 90 ? 25.938 -11.82 2.42 1 98.44 90 ALA B O 1
ATOM 4443 N N . THR B 1 91 ? 24.125 -10.922 1.534 1 97.38 91 THR B N 1
ATOM 4444 C CA . THR B 1 91 ? 24.828 -10.461 0.338 1 97.38 91 THR B CA 1
ATOM 4445 C C . THR B 1 91 ? 25.625 -9.195 0.632 1 97.38 91 THR B C 1
ATOM 4447 O O . THR B 1 91 ? 26.562 -8.867 -0.094 1 97.38 91 THR B O 1
ATOM 4450 N N . GLY B 1 92 ? 25.156 -8.438 1.59 1 97.88 92 GLY B N 1
ATOM 4451 C CA . GLY B 1 92 ? 25.828 -7.18 1.901 1 97.88 92 GLY B CA 1
ATOM 4452 C C . GLY B 1 92 ? 25.188 -5.984 1.219 1 97.88 92 GLY B C 1
ATOM 4453 O O . GLY B 1 92 ? 25.609 -4.848 1.424 1 97.88 92 GLY B O 1
ATOM 4454 N N . THR B 1 93 ? 24.188 -6.219 0.459 1 97.19 93 THR B N 1
ATOM 4455 C CA . THR B 1 93 ? 23.422 -5.117 -0.132 1 97.19 93 THR B CA 1
ATOM 4456 C C . THR B 1 93 ? 22.297 -4.688 0.789 1 97.19 93 THR B C 1
ATOM 4458 O O . THR B 1 93 ? 21.344 -5.449 1.016 1 97.19 93 THR B O 1
ATOM 4461 N N . ILE B 1 94 ? 22.312 -3.49 1.262 1 97.69 94 ILE B N 1
ATOM 4462 C CA . ILE B 1 94 ? 21.406 -3.031 2.303 1 97.69 94 ILE B CA 1
ATOM 4463 C C . ILE B 1 94 ? 20 -2.867 1.726 1 97.69 94 ILE B C 1
ATOM 4465 O O . ILE B 1 94 ? 19.047 -3.453 2.234 1 97.69 94 ILE B O 1
ATOM 4469 N N . LEU B 1 95 ? 19.875 -2.088 0.672 1 96.5 95 LEU B N 1
ATOM 4470 C CA . LEU B 1 95 ? 18.609 -1.92 -0.049 1 96.5 95 LEU B CA 1
ATOM 4471 C C . LEU B 1 95 ? 18.547 -2.846 -1.259 1 96.5 95 LEU B C 1
ATOM 4473 O O . LEU B 1 95 ? 18.641 -2.387 -2.4 1 96.5 95 LEU B O 1
ATOM 4477 N N . HIS B 1 96 ? 18.375 -4.145 -0.979 1 95.38 96 HIS B N 1
ATOM 4478 C CA . HIS B 1 96 ? 18.359 -5.148 -2.035 1 95.38 96 HIS B CA 1
ATOM 4479 C C . HIS B 1 96 ? 17.047 -5.137 -2.797 1 95.38 96 HIS B C 1
ATOM 4481 O O . HIS B 1 96 ? 16.016 -5.566 -2.271 1 95.38 96 HIS B O 1
ATOM 4487 N N . THR B 1 97 ? 17.031 -4.766 -4.02 1 89.88 97 THR B N 1
ATOM 4488 C CA . THR B 1 97 ? 15.844 -4.551 -4.832 1 89.88 97 THR B CA 1
ATOM 4489 C C . THR B 1 97 ? 15.008 -5.824 -4.918 1 89.88 97 THR B C 1
ATOM 4491 O O . THR B 1 97 ? 13.781 -5.773 -4.875 1 89.88 97 THR B O 1
ATOM 4494 N N . ASN B 1 98 ? 15.633 -6.973 -5.016 1 91.88 98 ASN B N 1
ATOM 4495 C CA . ASN B 1 98 ? 14.914 -8.234 -5.18 1 91.88 98 ASN B CA 1
ATOM 4496 C C . ASN B 1 98 ? 14.398 -8.758 -3.844 1 91.88 98 ASN B C 1
ATOM 4498 O O . ASN B 1 98 ? 13.484 -9.586 -3.809 1 91.88 98 ASN B O 1
ATOM 4502 N N . LEU B 1 99 ? 15.031 -8.273 -2.75 1 95.69 99 LEU B N 1
ATOM 4503 C CA . LEU B 1 99 ? 14.688 -8.859 -1.457 1 95.69 99 LEU B CA 1
ATOM 4504 C C . LEU B 1 99 ? 13.836 -7.895 -0.64 1 95.69 99 LEU B C 1
ATOM 4506 O O . LEU B 1 99 ? 13.883 -7.906 0.592 1 95.69 99 LEU B O 1
ATOM 4510 N N . GLY B 1 100 ? 13.18 -6.957 -1.283 1 94 100 GLY B N 1
ATOM 4511 C CA . GLY B 1 100 ? 12.148 -6.172 -0.628 1 94 100 GLY B CA 1
ATOM 4512 C C . GLY B 1 100 ? 12.617 -4.789 -0.213 1 94 100 GLY B C 1
ATOM 4513 O O . GLY B 1 100 ? 11.859 -4.027 0.388 1 94 100 GLY B O 1
ATOM 4514 N N . ARG B 1 101 ? 13.938 -4.445 -0.465 1 95.31 101 ARG B N 1
ATOM 4515 C CA . ARG B 1 101 ? 14.492 -3.127 -0.189 1 95.31 101 ARG B CA 1
ATOM 4516 C C . ARG B 1 101 ? 14.477 -2.826 1.306 1 95.31 101 ARG B C 1
ATOM 4518 O O . ARG B 1 101 ? 15.039 -3.582 2.104 1 95.31 101 ARG B O 1
ATOM 4525 N N . ALA B 1 102 ? 13.867 -1.729 1.731 1 97 102 ALA B N 1
ATOM 4526 C CA . ALA B 1 102 ? 14.016 -1.272 3.111 1 97 102 ALA B CA 1
ATOM 4527 C C . ALA B 1 102 ? 13.211 -2.146 4.066 1 97 102 ALA B C 1
ATOM 4529 O O . ALA B 1 102 ? 12.039 -2.438 3.812 1 97 102 ALA B O 1
ATOM 4530 N N . ARG B 1 103 ? 13.859 -2.531 5.125 1 97.5 103 ARG B N 1
ATOM 4531 C CA . ARG B 1 103 ? 13.164 -3.117 6.266 1 97.5 103 ARG B CA 1
ATOM 4532 C C . ARG B 1 103 ? 12.617 -2.033 7.188 1 97.5 103 ARG B C 1
ATOM 4534 O O . ARG B 1 103 ? 13.156 -0.924 7.242 1 97.5 103 ARG B O 1
ATOM 4541 N N . LEU B 1 104 ? 11.586 -2.346 7.879 1 98.44 104 LEU B N 1
ATOM 4542 C CA . LEU B 1 104 ? 10.953 -1.335 8.719 1 98.44 104 LEU B CA 1
ATOM 4543 C C . LEU B 1 104 ? 11.375 -1.501 10.18 1 98.44 104 LEU B C 1
ATOM 4545 O O . LEU B 1 104 ? 11.734 -2.602 10.602 1 98.44 104 LEU B O 1
ATOM 4549 N N . SER B 1 105 ? 11.336 -0.41 10.906 1 98.19 105 SER B N 1
ATOM 4550 C CA . SER B 1 105 ? 11.672 -0.406 12.32 1 98.19 105 SER B CA 1
ATOM 4551 C C . SER B 1 105 ? 10.609 -1.123 13.148 1 98.19 105 SER B C 1
ATOM 4553 O O . SER B 1 105 ? 9.477 -1.282 12.703 1 98.19 105 SER B O 1
ATOM 4555 N N . GLU B 1 106 ? 11.023 -1.541 14.367 1 97.25 106 GLU B N 1
ATOM 4556 C CA . GLU B 1 106 ? 10.078 -2.168 15.289 1 97.25 106 GLU B CA 1
ATOM 4557 C C . GLU B 1 106 ? 8.914 -1.231 15.602 1 97.25 106 GLU B C 1
ATOM 4559 O O . GLU B 1 106 ? 7.773 -1.676 15.742 1 97.25 106 GLU B O 1
ATOM 4564 N N . GLU B 1 107 ? 9.211 0.06 15.719 1 96.88 107 GLU B N 1
ATOM 4565 C CA . GLU B 1 107 ? 8.172 1.049 15.992 1 96.88 107 GLU B CA 1
ATOM 4566 C C . GLU B 1 107 ? 7.172 1.13 14.844 1 96.88 107 GLU B C 1
ATOM 4568 O O . GLU B 1 107 ? 5.965 1.221 15.07 1 96.88 107 GLU B O 1
ATOM 4573 N N . ALA B 1 108 ? 7.676 1.146 13.641 1 98.19 108 ALA B N 1
ATOM 4574 C CA . ALA B 1 108 ? 6.801 1.187 12.477 1 98.19 108 ALA B CA 1
ATOM 4575 C C . ALA B 1 108 ? 5.918 -0.058 12.406 1 98.19 108 ALA B C 1
ATOM 4577 O O . ALA B 1 108 ? 4.727 0.035 12.109 1 98.19 108 ALA B O 1
ATOM 4578 N N . ILE B 1 109 ? 6.48 -1.227 12.688 1 98.5 109 ILE B N 1
ATOM 4579 C CA . ILE B 1 109 ? 5.758 -2.492 12.633 1 98.5 109 ILE B CA 1
ATOM 4580 C C . ILE B 1 109 ? 4.652 -2.504 13.688 1 98.5 109 ILE B C 1
ATOM 4582 O O . ILE B 1 109 ? 3.533 -2.941 13.414 1 98.5 109 ILE B O 1
ATOM 4586 N N . LYS B 1 110 ? 4.973 -2.049 14.844 1 97.94 110 LYS B N 1
ATOM 4587 C CA . LYS B 1 110 ? 3.963 -1.956 15.898 1 97.94 110 LYS B CA 1
ATOM 4588 C C . LYS B 1 110 ? 2.812 -1.046 15.477 1 97.94 110 LYS B C 1
ATOM 4590 O O . LYS B 1 110 ? 1.644 -1.379 15.68 1 97.94 110 LYS B O 1
ATOM 4595 N N . HIS B 1 111 ? 3.156 0.108 14.93 1 97.75 111 HIS B N 1
ATOM 4596 C CA . HIS B 1 111 ? 2.145 1.059 14.484 1 97.75 111 HIS B CA 1
ATOM 4597 C C . HIS B 1 111 ? 1.282 0.464 13.375 1 97.75 111 HIS B C 1
ATOM 4599 O O . HIS B 1 111 ? 0.057 0.608 13.391 1 97.75 111 HIS B O 1
ATOM 4605 N N . ILE B 1 112 ? 1.873 -0.253 12.43 1 98.44 112 ILE B N 1
ATOM 4606 C CA . ILE B 1 112 ? 1.152 -0.942 11.367 1 98.44 112 ILE B CA 1
ATOM 4607 C C . ILE B 1 112 ? 0.181 -1.953 11.969 1 98.44 112 ILE B C 1
ATOM 4609 O O . ILE B 1 112 ? -0.979 -2.031 11.562 1 98.44 112 ILE B O 1
ATOM 4613 N N . SER B 1 113 ? 0.66 -2.729 12.891 1 98.19 113 SER B N 1
ATOM 4614 C CA . SER B 1 113 ? -0.143 -3.781 13.508 1 98.19 113 SER B CA 1
ATOM 4615 C C . SER B 1 113 ? -1.389 -3.209 14.172 1 98.19 113 SER B C 1
ATOM 4617 O O . SER B 1 113 ? -2.486 -3.746 14.016 1 98.19 113 SER B O 1
ATOM 4619 N N . ASP B 1 114 ? -1.223 -2.107 14.859 1 96.38 114 ASP B N 1
ATOM 4620 C CA . ASP B 1 114 ? -2.35 -1.474 15.539 1 96.38 114 ASP B CA 1
ATOM 4621 C C . ASP B 1 114 ? -3.385 -0.978 14.531 1 96.38 114 ASP B C 1
ATOM 4623 O O . ASP B 1 114 ? -4.586 -1.208 14.703 1 96.38 114 ASP B O 1
ATOM 4627 N N . ILE B 1 115 ? -2.914 -0.355 13.539 1 97.06 115 ILE B N 1
ATOM 4628 C CA . ILE B 1 115 ? -3.801 0.263 12.555 1 97.06 115 ILE B CA 1
ATOM 4629 C C . ILE B 1 115 ? -4.477 -0.818 11.719 1 97.06 115 ILE B C 1
ATOM 4631 O O . ILE B 1 115 ? -5.625 -0.656 11.297 1 97.06 115 ILE B O 1
ATOM 4635 N N . ALA B 1 116 ? -3.789 -1.946 11.508 1 97.94 116 ALA B N 1
ATOM 4636 C CA . ALA B 1 116 ? -4.332 -3.057 10.727 1 97.94 116 ALA B CA 1
ATOM 4637 C C . ALA B 1 116 ? -5.375 -3.832 11.531 1 97.94 116 ALA B C 1
ATOM 4639 O O . ALA B 1 116 ? -6.363 -4.312 10.977 1 97.94 116 ALA B O 1
ATOM 4640 N N . LYS B 1 117 ? -5.168 -3.992 12.797 1 96.88 117 LYS B N 1
ATOM 4641 C CA . LYS B 1 117 ? -5.961 -4.863 13.656 1 96.88 117 LYS B CA 1
ATOM 4642 C C . LYS B 1 117 ? -7.273 -4.195 14.062 1 96.88 117 LYS B C 1
ATOM 4644 O O . LYS B 1 117 ? -8.305 -4.859 14.188 1 96.88 117 LYS B O 1
ATOM 4649 N N . TYR B 1 118 ? -7.258 -2.885 14.234 1 97 118 TYR B N 1
ATOM 4650 C CA . TYR B 1 118 ? -8.398 -2.148 14.766 1 97 118 TYR B CA 1
ATOM 4651 C C . TYR B 1 118 ? -8.914 -1.128 13.758 1 97 118 TYR B C 1
ATOM 4653 O O . TYR B 1 118 ? -8.266 -0.875 12.742 1 97 118 TYR B O 1
ATOM 4661 N N . TYR B 1 119 ? -10.133 -0.621 14.055 1 97.56 119 TYR B N 1
ATOM 4662 C CA . TYR B 1 119 ? -10.562 0.562 13.328 1 97.56 119 TYR B CA 1
ATOM 4663 C C . TYR B 1 119 ? -9.648 1.748 13.617 1 97.56 119 TYR B C 1
ATOM 4665 O O . TYR B 1 119 ? -8.961 1.774 14.641 1 97.56 119 TYR B O 1
ATOM 4673 N N . SER B 1 120 ? -9.633 2.701 12.641 1 96.5 120 SER B N 1
ATOM 4674 C CA . SER B 1 120 ? -8.75 3.855 12.805 1 96.5 120 SER B CA 1
ATOM 4675 C C . SER B 1 120 ? -9.398 5.125 12.266 1 96.5 120 SER B C 1
ATOM 4677 O O . SER B 1 120 ? -10.414 5.059 11.57 1 96.5 120 SER B O 1
ATOM 4679 N N . ASN B 1 121 ? -8.82 6.254 12.594 1 94.75 121 ASN B N 1
ATOM 4680 C CA . ASN B 1 121 ? -9.352 7.543 12.164 1 94.75 121 ASN B CA 1
ATOM 4681 C C . ASN B 1 121 ? -8.797 7.949 10.805 1 94.75 121 ASN B C 1
ATOM 4683 O O . ASN B 1 121 ? -8.516 9.125 10.562 1 94.75 121 ASN B O 1
ATOM 4687 N N . LEU B 1 122 ? -8.648 7.035 9.93 1 92.06 122 LEU B N 1
ATOM 4688 C CA . LEU B 1 122 ? -8.023 7.234 8.625 1 92.06 122 LEU B CA 1
ATOM 4689 C C . LEU B 1 122 ? -8.664 8.414 7.895 1 92.06 122 LEU B C 1
ATOM 4691 O O . LEU B 1 122 ? -7.957 9.234 7.309 1 92.06 122 LEU B O 1
ATOM 4695 N N . GLU B 1 123 ? -9.961 8.516 7.914 1 91.62 123 GLU B N 1
ATOM 4696 C CA . GLU B 1 123 ? -10.703 9.594 7.27 1 91.62 123 GLU B CA 1
ATOM 4697 C C . GLU B 1 123 ? -11.734 10.195 8.227 1 91.62 123 GLU B C 1
ATOM 4699 O O . GLU B 1 123 ? -12.883 10.43 7.836 1 91.62 123 GLU B O 1
ATOM 4704 N N . TYR B 1 124 ? -11.297 10.305 9.461 1 91 124 TYR B N 1
ATOM 4705 C CA . TYR B 1 124 ? -12.172 10.82 10.508 1 91 124 TYR B CA 1
ATOM 4706 C C . TYR B 1 124 ? -11.445 11.836 11.375 1 91 124 TYR B C 1
ATOM 4708 O O . TYR B 1 124 ? -10.391 11.531 11.945 1 91 124 TYR B O 1
ATOM 4716 N N . LYS B 1 125 ? -12.016 13.031 11.406 1 89.94 125 LYS B N 1
ATOM 4717 C CA . LYS B 1 125 ? -11.508 14.039 12.328 1 89.94 125 LYS B CA 1
ATOM 4718 C C . LYS B 1 125 ? -12.117 13.867 13.719 1 89.94 125 LYS B C 1
ATOM 4720 O O . LYS B 1 125 ? -13.258 14.25 13.953 1 89.94 125 LYS B O 1
ATOM 4725 N N . ILE B 1 126 ? -11.391 13.414 14.594 1 90.25 126 ILE B N 1
ATOM 4726 C CA . ILE B 1 126 ? -11.852 13.055 15.922 1 90.25 126 ILE B CA 1
ATOM 4727 C C . ILE B 1 126 ? -12.406 14.289 16.641 1 90.25 126 ILE B C 1
ATOM 4729 O O . ILE B 1 126 ? -13.5 14.25 17.203 1 90.25 126 ILE B O 1
ATOM 4733 N N . GLU B 1 127 ? -11.688 15.391 16.578 1 87.38 127 GLU B N 1
ATOM 4734 C CA . GLU B 1 127 ? -12.078 16.594 17.312 1 87.38 127 GLU B CA 1
ATOM 4735 C C . GLU B 1 127 ? -13.383 17.172 16.766 1 87.38 127 GLU B C 1
ATOM 4737 O O . GLU B 1 127 ? -14.266 17.562 17.547 1 87.38 127 GLU B O 1
ATOM 4742 N N . GLU B 1 128 ? -13.547 17.125 15.453 1 88.62 128 GLU B N 1
ATOM 4743 C CA . GLU B 1 128 ? -14.719 17.734 14.82 1 88.62 128 GLU B CA 1
ATOM 4744 C C . GLU B 1 128 ? -15.852 16.734 14.68 1 88.62 128 GLU B C 1
ATOM 4746 O O . GLU B 1 128 ? -17.016 17.125 14.539 1 88.62 128 GLU B O 1
ATOM 4751 N N . GLY B 1 129 ? -15.562 15.477 14.68 1 90.06 129 GLY B N 1
ATOM 4752 C CA . GLY B 1 129 ? -16.562 14.438 14.484 1 90.06 129 GLY B CA 1
ATOM 4753 C C . GLY B 1 129 ? -17.109 14.391 13.07 1 90.06 129 GLY B C 1
ATOM 4754 O O . GLY B 1 129 ? -18.297 14.164 12.867 1 90.06 129 GLY B O 1
ATOM 4755 N N . GLU B 1 130 ? -16.188 14.719 12.164 1 88.5 130 GLU B N 1
ATOM 4756 C CA . GLU B 1 130 ? -16.578 14.75 10.758 1 88.5 130 GLU B CA 1
ATOM 4757 C C . GLU B 1 130 ? -15.578 14 9.883 1 88.5 130 GLU B C 1
ATOM 4759 O O . GLU B 1 130 ? -14.492 13.641 10.344 1 88.5 130 GLU B O 1
ATOM 4764 N N . ARG B 1 131 ? -16.078 13.852 8.656 1 85.31 131 ARG B N 1
ATOM 4765 C CA . ARG B 1 131 ? -15.195 13.211 7.688 1 85.31 131 ARG B CA 1
ATOM 4766 C C . ARG B 1 131 ? -13.938 14.047 7.465 1 85.31 131 ARG B C 1
ATOM 4768 O O . ARG B 1 131 ? -14.008 15.281 7.387 1 85.31 131 ARG B O 1
ATOM 4775 N N . GLY B 1 132 ? -12.812 13.406 7.473 1 81.56 132 GLY B N 1
ATOM 4776 C CA . GLY B 1 132 ? -11.539 14.062 7.215 1 81.56 132 GLY B CA 1
ATOM 4777 C C . GLY B 1 132 ? -10.828 13.531 5.984 1 81.56 132 GLY B C 1
ATOM 4778 O O . GLY B 1 132 ? -11.398 12.734 5.23 1 81.56 132 GLY B O 1
ATOM 4779 N N . SER B 1 133 ? -9.648 14.148 5.781 1 79.62 133 SER B N 1
ATOM 4780 C CA . SER B 1 133 ? -8.828 13.719 4.652 1 79.62 133 SER B CA 1
ATOM 4781 C C . SER B 1 133 ? -7.59 12.953 5.129 1 79.62 133 SER B C 1
ATOM 4783 O O . SER B 1 133 ? -6.902 13.391 6.051 1 79.62 133 SER B O 1
ATOM 4785 N N . ARG B 1 134 ? -7.387 11.867 4.434 1 80.25 134 ARG B N 1
ATOM 4786 C CA . ARG B 1 134 ? -6.219 11.07 4.801 1 80.25 134 ARG B CA 1
ATOM 4787 C C . ARG B 1 134 ? -4.926 11.828 4.504 1 80.25 134 ARG B C 1
ATOM 4789 O O . ARG B 1 134 ? -3.879 11.531 5.082 1 80.25 134 ARG B O 1
ATOM 4796 N N . HIS B 1 135 ? -4.957 12.805 3.623 1 77.31 135 HIS B N 1
ATOM 4797 C CA . HIS B 1 135 ? -3.76 13.57 3.281 1 77.31 135 HIS B CA 1
ATOM 4798 C C . HIS B 1 135 ? -3.275 14.391 4.469 1 77.31 135 HIS B C 1
ATOM 4800 O O . HIS B 1 135 ? -2.096 14.742 4.547 1 77.31 135 HIS B O 1
ATOM 4806 N N . ASP B 1 136 ? -4.176 14.711 5.348 1 78.62 136 ASP B N 1
ATOM 4807 C CA . ASP B 1 136 ? -3.834 15.562 6.48 1 78.62 136 ASP B CA 1
ATOM 4808 C C . ASP B 1 136 ? -2.953 14.82 7.48 1 78.62 136 ASP B C 1
ATOM 4810 O O . ASP B 1 136 ? -2.178 15.438 8.211 1 78.62 136 ASP B O 1
ATOM 4814 N N . ILE B 1 137 ? -3.064 13.586 7.465 1 75 137 ILE B N 1
ATOM 4815 C CA . ILE B 1 137 ? -2.424 12.75 8.477 1 75 137 ILE B CA 1
ATOM 4816 C C . ILE B 1 137 ? -0.909 12.938 8.414 1 75 137 ILE B C 1
ATOM 4818 O O . ILE B 1 137 ? -0.254 13.102 9.445 1 75 137 ILE B O 1
ATOM 4822 N N . ILE B 1 138 ? -0.379 12.969 7.18 1 88.19 138 ILE B N 1
ATOM 4823 C CA . ILE B 1 138 ? 1.073 12.852 7.121 1 88.19 138 ILE B CA 1
ATOM 4824 C C . ILE B 1 138 ? 1.675 14.141 6.562 1 88.19 138 ILE B C 1
ATOM 4826 O O . ILE B 1 138 ? 2.879 14.375 6.691 1 88.19 138 ILE B O 1
ATOM 4830 N N . GLU B 1 139 ? 0.847 15 6.059 1 92.19 139 GLU B N 1
ATOM 4831 C CA . GLU B 1 139 ? 1.361 16.203 5.418 1 92.19 139 GLU B CA 1
ATOM 4832 C C . GLU B 1 139 ? 2.154 17.062 6.406 1 92.19 139 GLU B C 1
ATOM 4834 O O . GLU B 1 139 ? 3.24 17.547 6.082 1 92.19 139 GLU B O 1
ATOM 4839 N N . GLY B 1 140 ? 1.616 17.25 7.609 1 88.31 140 GLY B N 1
ATOM 4840 C CA . GLY B 1 140 ? 2.312 18.031 8.617 1 88.31 140 GLY B CA 1
ATOM 4841 C C . GLY B 1 140 ? 3.699 17.5 8.93 1 88.31 140 GLY B C 1
ATOM 4842 O O . GLY B 1 140 ? 4.645 18.281 9.086 1 88.31 140 GLY B O 1
ATOM 4843 N N . LEU B 1 141 ? 3.818 16.203 8.992 1 91.88 141 LEU B N 1
ATOM 4844 C CA . LEU B 1 141 ? 5.105 15.578 9.273 1 91.88 141 LEU B CA 1
ATOM 4845 C C . LEU B 1 141 ? 6.09 15.82 8.141 1 91.88 141 LEU B C 1
ATOM 4847 O O . LEU B 1 141 ? 7.25 16.156 8.383 1 91.88 141 LEU B O 1
ATOM 4851 N N . ILE B 1 142 ? 5.609 15.641 6.902 1 95.44 142 ILE B N 1
ATOM 4852 C CA . ILE B 1 142 ? 6.473 15.828 5.746 1 95.44 142 ILE B CA 1
ATOM 4853 C C . ILE B 1 142 ? 6.949 17.281 5.688 1 95.44 142 ILE B C 1
ATOM 4855 O O . ILE B 1 142 ? 8.125 17.547 5.43 1 95.44 142 ILE B O 1
ATOM 4859 N N . ARG B 1 143 ? 6.055 18.156 5.957 1 93.12 143 ARG B N 1
ATOM 4860 C CA . ARG B 1 143 ? 6.426 19.578 5.98 1 93.12 143 ARG B CA 1
ATOM 4861 C C . ARG B 1 143 ? 7.508 19.844 7.02 1 93.12 143 ARG B C 1
ATOM 4863 O O . ARG B 1 143 ? 8.461 20.578 6.754 1 93.12 143 ARG B O 1
ATOM 4870 N N . SER B 1 144 ? 7.363 19.234 8.117 1 89.75 144 SER B N 1
ATOM 4871 C CA . SER B 1 144 ? 8.289 19.469 9.219 1 89.75 144 SER B CA 1
ATOM 4872 C C . SER B 1 144 ? 9.68 18.922 8.898 1 89.75 144 SER B C 1
ATOM 4874 O O . SER B 1 144 ? 10.688 19.547 9.227 1 89.75 144 SER B O 1
ATOM 4876 N N . VAL B 1 145 ? 9.727 17.812 8.234 1 93 145 VAL B N 1
ATOM 4877 C CA . VAL B 1 145 ? 11.023 17.156 8.047 1 93 145 VAL B CA 1
ATOM 4878 C C . VAL B 1 145 ? 11.672 17.672 6.77 1 93 145 VAL B C 1
ATOM 4880 O O . VAL B 1 145 ? 12.883 17.531 6.582 1 93 145 VAL B O 1
ATOM 4883 N N . THR B 1 146 ? 10.914 18.312 5.867 1 95.19 146 THR B N 1
ATOM 4884 C CA . THR B 1 146 ? 11.477 18.703 4.582 1 95.19 146 THR B CA 1
ATOM 4885 C C . THR B 1 146 ? 11.547 20.219 4.457 1 95.19 146 THR B C 1
ATOM 4887 O O . THR B 1 146 ? 12.312 20.75 3.646 1 95.19 146 THR B O 1
ATOM 4890 N N . GLY B 1 147 ? 10.656 20.891 5.129 1 93.19 147 GLY B N 1
ATOM 4891 C CA . GLY B 1 147 ? 10.539 22.328 4.98 1 93.19 147 GLY B CA 1
ATOM 4892 C C . GLY B 1 147 ? 9.602 22.75 3.859 1 93.19 147 GLY B C 1
ATOM 4893 O O . GLY B 1 147 ? 9.445 23.938 3.578 1 93.19 147 GLY B O 1
ATOM 4894 N N . ALA B 1 148 ? 8.922 21.844 3.217 1 96.69 148 ALA B N 1
ATOM 4895 C CA . ALA B 1 148 ? 8.008 22.141 2.113 1 96.69 148 ALA B CA 1
ATOM 4896 C C . ALA B 1 148 ? 6.77 22.875 2.611 1 96.69 148 ALA B C 1
ATOM 4898 O O . ALA B 1 148 ? 6.418 22.781 3.789 1 96.69 148 ALA B O 1
ATOM 4899 N N . GLU B 1 149 ? 6.141 23.641 1.732 1 96.25 149 GLU B N 1
ATOM 4900 C CA . GLU B 1 149 ? 4.891 24.312 2.066 1 96.25 149 GLU B CA 1
ATOM 4901 C C . GLU B 1 149 ? 3.742 23.312 2.201 1 96.25 149 GLU B C 1
ATOM 4903 O O . GLU B 1 149 ? 2.867 23.469 3.055 1 96.25 149 GLU B O 1
ATOM 4908 N N . ALA B 1 150 ? 3.713 22.328 1.4 1 96.88 150 ALA B N 1
ATOM 4909 C CA . ALA B 1 150 ? 2.695 21.281 1.365 1 96.88 150 ALA B CA 1
ATOM 4910 C C . ALA B 1 150 ? 3.268 19.984 0.808 1 96.88 150 ALA B C 1
ATOM 4912 O O . ALA B 1 150 ? 4.395 19.953 0.305 1 96.88 150 ALA B O 1
ATOM 4913 N N . ALA B 1 151 ? 2.488 18.938 0.963 1 97.75 151 ALA B N 1
ATOM 4914 C CA . ALA B 1 151 ? 2.955 17.641 0.491 1 97.75 151 ALA B CA 1
ATOM 4915 C C . ALA B 1 151 ? 1.785 16.688 0.276 1 97.75 151 ALA B C 1
ATOM 4917 O O . ALA B 1 151 ? 0.681 16.922 0.771 1 97.75 151 ALA B O 1
ATOM 4918 N N . MET B 1 152 ? 1.986 15.68 -0.492 1 96.88 152 MET B N 1
ATOM 4919 C CA . MET B 1 152 ? 1.058 14.57 -0.666 1 96.88 152 MET B CA 1
ATOM 4920 C C . MET B 1 152 ? 1.81 13.266 -0.886 1 96.88 152 MET B C 1
ATOM 4922 O O . MET B 1 152 ? 2.996 13.273 -1.221 1 96.88 152 MET B O 1
ATOM 4926 N N . VAL B 1 153 ? 1.13 12.188 -0.58 1 97.5 153 VAL B N 1
ATOM 4927 C CA . VAL B 1 153 ? 1.737 10.867 -0.699 1 97.5 153 VAL B CA 1
ATOM 4928 C C . VAL B 1 153 ? 0.947 10.023 -1.696 1 97.5 153 VAL B C 1
ATOM 4930 O O . VAL B 1 153 ? -0.286 10.047 -1.701 1 97.5 153 VAL B O 1
ATOM 4933 N N . VAL B 1 154 ? 1.674 9.344 -2.598 1 97.56 154 VAL B N 1
ATOM 4934 C CA . VAL B 1 154 ? 1.089 8.398 -3.539 1 97.56 154 VAL B CA 1
ATOM 4935 C C . VAL B 1 154 ? 1.793 7.047 -3.414 1 97.56 154 VAL B C 1
ATOM 4937 O O . VAL B 1 154 ? 2.668 6.871 -2.562 1 97.56 154 VAL B O 1
ATOM 4940 N N . ASN B 1 155 ? 1.404 6.105 -4.148 1 96.25 155 ASN B N 1
ATOM 4941 C CA . ASN B 1 155 ? 1.724 4.707 -3.875 1 96.25 155 ASN B CA 1
ATOM 4942 C C . ASN B 1 155 ? 3.195 4.406 -4.137 1 96.25 155 ASN B C 1
ATOM 4944 O O . ASN B 1 155 ? 3.762 3.486 -3.545 1 96.25 155 ASN B O 1
ATOM 4948 N N . ASN B 1 156 ? 3.895 5.109 -4.996 1 95.94 156 ASN B N 1
ATOM 4949 C CA . ASN B 1 156 ? 5.332 5.016 -5.242 1 95.94 156 ASN B CA 1
ATOM 4950 C C . ASN B 1 156 ? 5.848 6.223 -6.016 1 95.94 156 ASN B C 1
ATOM 4952 O O . ASN B 1 156 ? 5.066 7.094 -6.41 1 95.94 156 ASN B O 1
ATOM 4956 N N . ASN B 1 157 ? 7.16 6.27 -6.234 1 95.25 157 ASN B N 1
ATOM 4957 C CA . ASN B 1 157 ? 7.711 7.469 -6.859 1 95.25 157 ASN B CA 1
ATOM 4958 C C . ASN B 1 157 ? 7.402 7.516 -8.352 1 95.25 157 ASN B C 1
ATOM 4960 O O . ASN B 1 157 ? 7.27 8.594 -8.93 1 95.25 157 ASN B O 1
ATOM 4964 N N . ALA B 1 158 ? 7.32 6.371 -9.062 1 95 158 ALA B N 1
ATOM 4965 C CA . ALA B 1 158 ? 6.863 6.371 -10.445 1 95 158 ALA B CA 1
ATOM 4966 C C . ALA B 1 158 ? 5.484 7.016 -10.57 1 95 158 ALA B C 1
ATOM 4968 O O . ALA B 1 158 ? 5.227 7.762 -11.516 1 95 158 ALA B O 1
ATOM 4969 N N . ALA B 1 159 ? 4.633 6.727 -9.617 1 97.25 159 ALA B N 1
ATOM 4970 C CA . ALA B 1 159 ? 3.309 7.344 -9.562 1 97.25 159 ALA B CA 1
ATOM 4971 C C . ALA B 1 159 ? 3.414 8.852 -9.359 1 97.25 159 ALA B C 1
ATOM 4973 O O . ALA B 1 159 ? 2.646 9.617 -9.945 1 97.25 159 ALA B O 1
ATOM 4974 N N . ALA B 1 160 ? 4.336 9.258 -8.492 1 97.5 160 ALA B N 1
ATOM 4975 C CA . ALA B 1 160 ? 4.539 10.68 -8.25 1 97.5 160 ALA B CA 1
ATOM 4976 C C . ALA B 1 160 ? 4.914 11.414 -9.531 1 97.5 160 ALA B C 1
ATOM 4978 O O . ALA B 1 160 ? 4.316 12.438 -9.875 1 97.5 160 ALA B O 1
ATOM 4979 N N . VAL B 1 161 ? 5.883 10.844 -10.242 1 96.38 161 VAL B N 1
ATOM 4980 C CA . VAL B 1 161 ? 6.348 11.438 -11.492 1 96.38 161 VAL B CA 1
ATOM 4981 C C . VAL B 1 161 ? 5.199 11.5 -12.492 1 96.38 161 VAL B C 1
ATOM 4983 O O . VAL B 1 161 ? 4.969 12.539 -13.117 1 96.38 161 VAL B O 1
ATOM 4986 N N . TYR B 1 162 ? 4.461 10.43 -12.617 1 97.19 162 TYR B N 1
ATOM 4987 C CA . TYR B 1 162 ? 3.338 10.352 -13.539 1 97.19 162 TYR B CA 1
ATOM 4988 C C . TYR B 1 162 ? 2.291 11.414 -13.227 1 97.19 162 TYR B C 1
ATOM 4990 O O . TYR B 1 162 ? 1.835 12.133 -14.117 1 97.19 162 TYR B O 1
ATOM 4998 N N . LEU B 1 163 ? 1.914 11.5 -11.977 1 98.12 163 LEU B N 1
ATOM 4999 C CA . LEU B 1 163 ? 0.888 12.438 -11.539 1 98.12 163 LEU B CA 1
ATOM 5000 C C . LEU B 1 163 ? 1.325 13.875 -11.797 1 98.12 163 LEU B C 1
ATOM 5002 O O . LEU B 1 163 ? 0.547 14.688 -12.312 1 98.12 163 LEU B O 1
ATOM 5006 N N . ILE B 1 164 ? 2.553 14.219 -11.438 1 98.5 164 ILE B N 1
ATOM 5007 C CA . ILE B 1 164 ? 3.076 15.57 -11.586 1 98.5 164 ILE B CA 1
ATOM 5008 C C . ILE B 1 164 ? 3.037 15.977 -13.062 1 98.5 164 ILE B C 1
ATOM 5010 O O . ILE B 1 164 ? 2.553 17.062 -13.406 1 98.5 164 ILE B O 1
ATOM 5014 N N . LEU B 1 165 ? 3.502 15.109 -13.93 1 97.62 165 LEU B N 1
ATOM 5015 C CA . LEU B 1 165 ? 3.557 15.406 -15.352 1 97.62 165 LEU B CA 1
ATOM 5016 C C . LEU B 1 165 ? 2.154 15.508 -15.945 1 97.62 165 LEU B C 1
ATOM 5018 O O . LEU B 1 165 ? 1.858 16.438 -16.703 1 97.62 165 LEU B O 1
ATOM 5022 N N . ARG B 1 166 ? 1.289 14.609 -15.57 1 97.12 166 ARG B N 1
ATOM 5023 C CA . ARG B 1 166 ? -0.065 14.562 -16.109 1 97.12 166 ARG B CA 1
ATOM 5024 C C . ARG B 1 166 ? -0.882 15.766 -15.641 1 97.12 166 ARG B C 1
ATOM 5026 O O . ARG B 1 166 ? -1.623 16.359 -16.422 1 97.12 166 ARG B O 1
ATOM 5033 N N . ALA B 1 167 ? -0.776 16.094 -14.422 1 97.56 167 ALA B N 1
ATOM 5034 C CA . ALA B 1 167 ? -1.624 17.125 -13.82 1 97.56 167 ALA B CA 1
ATOM 5035 C C . ALA B 1 167 ? -1.104 18.516 -14.148 1 97.56 167 ALA B C 1
ATOM 5037 O O . ALA B 1 167 ? -1.888 19.453 -14.281 1 97.56 167 ALA B O 1
ATOM 5038 N N . LEU B 1 168 ? 0.239 18.656 -14.305 1 98.12 168 LEU B N 1
ATOM 5039 C CA . LEU B 1 168 ? 0.785 20.016 -14.328 1 98.12 168 LEU B CA 1
ATOM 5040 C C . LEU B 1 168 ? 1.39 20.312 -15.695 1 98.12 168 LEU B C 1
ATOM 5042 O O . LEU B 1 168 ? 1.664 21.484 -16 1 98.12 168 LEU B O 1
ATOM 5046 N N . ALA B 1 169 ? 1.565 19.312 -16.562 1 97.31 169 ALA B N 1
ATOM 5047 C CA . ALA B 1 169 ? 2.305 19.594 -17.781 1 97.31 169 ALA B CA 1
ATOM 5048 C C . ALA B 1 169 ? 1.671 18.891 -18.984 1 97.31 169 ALA B C 1
ATOM 5050 O O . ALA B 1 169 ? 2.307 18.734 -20.031 1 97.31 169 ALA B O 1
ATOM 5051 N N . GLN B 1 170 ? 0.485 18.344 -18.891 1 95.62 170 GLN B N 1
ATOM 5052 C CA . GLN B 1 170 ? -0.181 17.672 -20 1 95.62 170 GLN B CA 1
ATOM 5053 C C . GLN B 1 170 ? -0.251 18.578 -21.219 1 95.62 170 GLN B C 1
ATOM 5055 O O . GLN B 1 170 ? -0.659 19.734 -21.125 1 95.62 170 GLN B O 1
ATOM 5060 N N . ASN B 1 171 ? 0.201 18.062 -22.406 1 95.94 171 ASN B N 1
ATOM 5061 C CA . ASN B 1 171 ? 0.2 18.734 -23.703 1 95.94 171 ASN B CA 1
ATOM 5062 C C . ASN B 1 171 ? 1.123 19.953 -23.688 1 95.94 171 ASN B C 1
ATOM 5064 O O . ASN B 1 171 ? 0.953 20.875 -24.5 1 95.94 171 ASN B O 1
ATOM 5068 N N . LYS B 1 172 ? 2.035 20.062 -22.781 1 97.56 172 LYS B N 1
ATOM 5069 C CA . LYS B 1 172 ? 3.035 21.125 -22.703 1 97.56 172 LYS B CA 1
ATOM 5070 C C . LYS B 1 172 ? 4.449 20.547 -22.688 1 97.56 172 LYS B C 1
ATOM 5072 O O . LYS B 1 172 ? 4.629 19.344 -22.5 1 97.56 172 LYS B O 1
ATOM 5077 N N . GLU B 1 173 ? 5.391 21.422 -22.859 1 97.62 173 GLU B N 1
ATOM 5078 C CA . GLU B 1 173 ? 6.777 20.984 -22.984 1 97.62 173 GLU B CA 1
ATOM 5079 C C . GLU B 1 173 ? 7.453 20.859 -21.625 1 97.62 173 GLU B C 1
ATOM 5081 O O . GLU B 1 173 ? 7.312 21.75 -20.766 1 97.62 173 GLU B O 1
ATOM 5086 N N . VAL B 1 174 ? 8.117 19.734 -21.422 1 97.69 174 VAL B N 1
ATOM 5087 C CA . VAL B 1 174 ? 8.953 19.469 -20.266 1 97.69 174 VAL B CA 1
ATOM 5088 C C . VAL B 1 174 ? 10.391 19.234 -20.703 1 97.69 174 VAL B C 1
ATOM 5090 O O . VAL B 1 174 ? 10.68 18.312 -21.453 1 97.69 174 VAL B O 1
ATOM 5093 N N . ILE B 1 175 ? 11.312 20.062 -20.203 1 97.25 175 ILE B N 1
ATOM 5094 C CA . ILE B 1 175 ? 12.719 19.984 -20.609 1 97.25 175 ILE B CA 1
ATOM 5095 C C . ILE B 1 175 ? 13.477 19.078 -19.641 1 97.25 175 ILE B C 1
ATOM 5097 O O . ILE B 1 175 ? 13.367 19.234 -18.422 1 97.25 175 ILE B O 1
ATOM 5101 N N . VAL B 1 176 ? 14.18 18.109 -20.156 1 94.88 176 VAL B N 1
ATOM 5102 C CA . VAL B 1 176 ? 14.984 17.172 -19.375 1 94.88 176 VAL B CA 1
ATOM 5103 C C . VAL B 1 176 ? 16.312 16.922 -20.062 1 94.88 176 VAL B C 1
ATOM 5105 O O . VAL B 1 176 ? 16.391 16.891 -21.297 1 94.88 176 VAL B O 1
ATOM 5108 N N . SER B 1 177 ? 17.328 16.734 -19.281 1 93.31 177 SER B N 1
ATOM 5109 C CA . SER B 1 177 ? 18.641 16.406 -19.844 1 93.31 177 SER B CA 1
ATOM 5110 C C . SER B 1 177 ? 18.656 14.992 -20.391 1 93.31 177 SER B C 1
ATOM 5112 O O . SER B 1 177 ? 18.125 14.07 -19.781 1 93.31 177 SER B O 1
ATOM 5114 N N . ARG B 1 178 ? 19.297 14.789 -21.453 1 88 178 ARG B N 1
ATOM 5115 C CA . ARG B 1 178 ? 19.391 13.484 -22.094 1 88 178 ARG B CA 1
ATOM 5116 C C . ARG B 1 178 ? 20.031 12.461 -21.156 1 88 178 ARG B C 1
ATOM 5118 O O . ARG B 1 178 ? 19.688 11.281 -21.188 1 88 178 ARG B O 1
ATOM 5125 N N . GLY B 1 179 ? 20.953 12.875 -20.453 1 82.81 179 GLY B N 1
ATOM 5126 C CA . GLY B 1 179 ? 21.656 11.984 -19.531 1 82.81 179 GLY B CA 1
ATOM 5127 C C . GLY B 1 179 ? 20.812 11.555 -18.359 1 82.81 179 GLY B C 1
ATOM 5128 O O . GLY B 1 179 ? 21.219 10.664 -17.594 1 82.81 179 GLY B O 1
ATOM 5129 N N . GLN B 1 180 ? 19.641 12.086 -18.297 1 85 180 GLN B N 1
ATOM 5130 C CA . GLN B 1 180 ? 18.781 11.82 -17.141 1 85 180 GLN B CA 1
ATOM 5131 C C . GLN B 1 180 ? 17.594 10.945 -17.516 1 85 180 GLN B C 1
ATOM 5133 O O . GLN B 1 180 ? 16.75 10.648 -16.688 1 85 180 GLN B O 1
ATOM 5138 N N . LEU B 1 181 ? 17.547 10.57 -18.75 1 78.25 181 LEU B N 1
ATOM 5139 C CA . LEU B 1 181 ? 16.484 9.664 -19.203 1 78.25 181 LEU B CA 1
ATOM 5140 C C . LEU B 1 181 ? 16.844 8.219 -18.875 1 78.25 181 LEU B C 1
ATOM 5142 O O . LEU B 1 181 ? 17.266 7.465 -19.75 1 78.25 181 LEU B O 1
ATOM 5146 N N . VAL B 1 182 ? 16.547 7.883 -17.625 1 71.5 182 VAL B N 1
ATOM 5147 C CA . VAL B 1 182 ? 17.062 6.648 -17.047 1 71.5 182 VAL B CA 1
ATOM 5148 C C . VAL B 1 182 ? 15.977 5.582 -17.047 1 71.5 182 VAL B C 1
ATOM 5150 O O . VAL B 1 182 ? 14.797 5.891 -17.203 1 71.5 182 VAL B O 1
ATOM 5153 N N . GLU B 1 183 ? 16.422 4.371 -17.156 1 69.81 183 GLU B N 1
ATOM 5154 C CA . GLU B 1 183 ? 15.594 3.209 -16.859 1 69.81 183 GLU B CA 1
ATOM 5155 C C . GLU B 1 183 ? 15.852 2.668 -15.461 1 69.81 183 GLU B C 1
ATOM 5157 O O . GLU B 1 183 ? 17.016 2.535 -15.047 1 69.81 183 GLU B O 1
ATOM 5162 N N . ILE B 1 184 ? 14.828 2.668 -14.688 1 60.69 184 ILE B N 1
ATOM 5163 C CA . ILE B 1 184 ? 14.992 2.152 -13.328 1 60.69 184 ILE B CA 1
ATOM 5164 C C . ILE B 1 184 ? 14.164 0.884 -13.156 1 60.69 184 ILE B C 1
ATOM 5166 O O . ILE B 1 184 ? 13.039 0.798 -13.656 1 60.69 184 ILE B O 1
ATOM 5170 N N . GLY B 1 185 ? 14.633 -0.143 -12.344 1 56.09 185 GLY B N 1
ATOM 5171 C CA . GLY B 1 185 ? 13.953 -1.326 -11.844 1 56.09 185 GLY B CA 1
ATOM 5172 C C . GLY B 1 185 ? 13.406 -2.209 -12.945 1 56.09 185 GLY B C 1
ATOM 5173 O O . GLY B 1 185 ? 12.328 -2.789 -12.812 1 56.09 185 GLY B O 1
ATOM 5174 N N . GLY B 1 186 ? 13.992 -2.207 -14.141 1 53.75 186 GLY B N 1
ATOM 5175 C CA . GLY B 1 186 ? 13.711 -3.129 -15.227 1 53.75 186 GLY B CA 1
ATOM 5176 C C . GLY B 1 186 ? 12.68 -2.596 -16.203 1 53.75 186 GLY B C 1
ATOM 5177 O O . GLY B 1 186 ? 12.727 -2.922 -17.391 1 53.75 186 GLY B O 1
ATOM 5178 N N . SER B 1 187 ? 11.688 -1.86 -15.672 1 59.22 187 SER B N 1
ATOM 5179 C CA . SER B 1 187 ? 10.68 -1.562 -16.688 1 59.22 187 SER B CA 1
ATOM 5180 C C . SER B 1 187 ? 10.266 -0.094 -16.641 1 59.22 187 SER B C 1
ATOM 5182 O O . SER B 1 187 ? 9.539 0.378 -17.516 1 59.22 187 SER B O 1
ATOM 5184 N N . PHE B 1 188 ? 10.844 0.658 -15.648 1 68.94 188 PHE B N 1
ATOM 5185 C CA . PHE B 1 188 ? 10.422 2.051 -15.562 1 68.94 188 PHE B CA 1
ATOM 5186 C C . PHE B 1 188 ? 11.32 2.945 -16.406 1 68.94 188 PHE B C 1
ATOM 5188 O O . PHE B 1 188 ? 12.531 3.008 -16.172 1 68.94 188 PHE B O 1
ATOM 5195 N N . ARG B 1 189 ? 10.789 3.51 -17.359 1 78.62 189 ARG B N 1
ATOM 5196 C CA . ARG B 1 189 ? 11.477 4.5 -18.188 1 78.62 189 ARG B CA 1
ATOM 5197 C C . ARG B 1 189 ? 10.828 5.871 -18.062 1 78.62 189 ARG B C 1
ATOM 5199 O O . ARG B 1 189 ? 9.617 6.012 -18.281 1 78.62 189 ARG B O 1
ATOM 5206 N N . VAL B 1 190 ? 11.672 6.766 -17.703 1 80.81 190 VAL B N 1
ATOM 5207 C CA . VAL B 1 190 ? 11.172 8.125 -17.531 1 80.81 190 VAL B CA 1
ATOM 5208 C C . VAL B 1 190 ? 10.523 8.602 -18.844 1 80.81 190 VAL B C 1
ATOM 5210 O O . VAL B 1 190 ? 9.461 9.227 -18.812 1 80.81 190 VAL B O 1
ATOM 5213 N N . SER B 1 191 ? 11.109 8.234 -19.953 1 83.94 191 SER B N 1
ATOM 5214 C CA . SER B 1 191 ? 10.586 8.625 -21.25 1 83.94 191 SER B CA 1
ATOM 5215 C C . SER B 1 191 ? 9.195 8.039 -21.484 1 83.94 191 SER B C 1
ATOM 5217 O O . SER B 1 191 ? 8.297 8.727 -21.969 1 83.94 191 SER B O 1
ATOM 5219 N N . SER B 1 192 ? 9.031 6.836 -21.094 1 86.44 192 SER B N 1
ATOM 5220 C CA . SER B 1 192 ? 7.75 6.16 -21.281 1 86.44 192 SER B CA 1
ATOM 5221 C C . SER B 1 192 ? 6.664 6.766 -20.406 1 86.44 192 SER B C 1
ATOM 5223 O O . SER B 1 192 ? 5.52 6.918 -20.828 1 86.44 192 SER B O 1
ATOM 5225 N N . ILE B 1 193 ? 7.066 7.098 -19.234 1 88.25 193 ILE B N 1
ATOM 5226 C CA . ILE B 1 193 ? 6.117 7.703 -18.312 1 88.25 193 ILE B CA 1
ATOM 5227 C C . ILE B 1 193 ? 5.723 9.094 -18.812 1 88.25 193 ILE B C 1
ATOM 5229 O O . ILE B 1 193 ? 4.559 9.492 -18.703 1 88.25 193 ILE B O 1
ATOM 5233 N N . MET B 1 194 ? 6.711 9.773 -19.312 1 89.19 194 MET B N 1
ATOM 5234 C CA . MET B 1 194 ? 6.438 11.109 -19.844 1 89.19 194 MET B CA 1
ATOM 5235 C C . MET B 1 194 ? 5.469 11.039 -21.016 1 89.19 194 MET B C 1
ATOM 5237 O O . MET B 1 194 ? 4.516 11.812 -21.094 1 89.19 194 MET B O 1
ATOM 5241 N N . GLU B 1 195 ? 5.738 10.117 -21.844 1 89.56 195 GLU B N 1
ATOM 5242 C CA . GLU B 1 195 ? 4.844 9.922 -22.984 1 89.56 195 GLU B CA 1
ATOM 5243 C C . GLU B 1 195 ? 3.438 9.555 -22.516 1 89.56 195 GLU B C 1
ATOM 5245 O O . GLU B 1 195 ? 2.451 10.117 -23 1 89.56 195 GLU B O 1
ATOM 5250 N N . GLU B 1 196 ? 3.385 8.703 -21.625 1 91.12 196 GLU B N 1
ATOM 5251 C CA . GLU B 1 196 ? 2.1 8.242 -21.125 1 91.12 196 GLU B CA 1
ATOM 5252 C C . GLU B 1 196 ? 1.345 9.367 -20.422 1 91.12 196 GLU B C 1
ATOM 5254 O O . GLU B 1 196 ? 0.113 9.406 -20.438 1 91.12 196 GLU B O 1
ATOM 5259 N N . SER B 1 197 ? 2.023 10.281 -19.859 1 93.31 197 SER B N 1
ATOM 5260 C CA . SER B 1 197 ? 1.42 11.375 -19.109 1 93.31 197 SER B CA 1
ATOM 5261 C C . SER B 1 197 ? 0.798 12.406 -20.047 1 93.31 197 SER B C 1
ATOM 5263 O O . SER B 1 197 ? -0.018 13.227 -19.609 1 93.31 197 SER B O 1
ATOM 5265 N N . GLY B 1 198 ? 1.246 12.414 -21.281 1 93.56 198 GLY B N 1
ATOM 5266 C CA . GLY B 1 198 ? 0.781 13.406 -22.234 1 93.56 198 GLY B CA 1
ATOM 5267 C C . GLY B 1 198 ? 1.677 14.633 -22.312 1 93.56 198 GLY B C 1
ATOM 5268 O O . GLY B 1 198 ? 1.446 15.531 -23.125 1 93.56 198 GLY B O 1
ATOM 5269 N N . ALA B 1 199 ? 2.717 14.664 -21.516 1 95.31 199 ALA B N 1
ATOM 5270 C CA . ALA B 1 199 ? 3.682 15.758 -21.594 1 95.31 199 ALA B CA 1
ATOM 5271 C C . ALA B 1 199 ? 4.582 15.617 -22.812 1 95.31 199 ALA B C 1
ATOM 5273 O O . ALA B 1 199 ? 4.863 14.5 -23.25 1 95.31 199 ALA B O 1
ATOM 5274 N N . LYS B 1 200 ? 5.02 16.703 -23.359 1 96.31 200 LYS B N 1
ATOM 5275 C CA . LYS B 1 200 ? 5.953 16.688 -24.469 1 96.31 200 LYS B CA 1
ATOM 5276 C C . LYS B 1 200 ? 7.398 16.766 -23.984 1 96.31 200 LYS B C 1
ATOM 5278 O O . LYS B 1 200 ? 7.824 17.781 -23.438 1 96.31 200 LYS B O 1
ATOM 5283 N N . LEU B 1 201 ? 8.109 15.734 -24.25 1 94.25 201 LEU B N 1
ATOM 5284 C CA . LEU B 1 201 ? 9.5 15.641 -23.797 1 94.25 201 LEU B CA 1
ATOM 5285 C C . LEU B 1 201 ? 10.422 16.438 -24.719 1 94.25 201 LEU B C 1
ATOM 5287 O O . LEU B 1 201 ? 10.43 16.234 -25.922 1 94.25 201 LEU B O 1
ATOM 5291 N N . ILE B 1 202 ? 11.133 17.344 -24.156 1 96.19 202 ILE B N 1
ATOM 5292 C CA . ILE B 1 202 ? 12.188 18.094 -24.844 1 96.19 202 ILE B CA 1
ATOM 5293 C C . ILE B 1 202 ? 13.539 17.734 -24.234 1 96.19 202 ILE B C 1
ATOM 5295 O O . ILE B 1 202 ? 13.883 18.203 -23.141 1 96.19 202 ILE B O 1
ATOM 5299 N N . GLU B 1 203 ? 14.289 16.969 -24.969 1 94.38 203 GLU B N 1
ATOM 5300 C CA . GLU B 1 203 ? 15.602 16.547 -24.484 1 94.38 203 GLU B CA 1
ATOM 5301 C C . GLU B 1 203 ? 16.672 17.562 -24.859 1 94.38 203 GLU B C 1
ATOM 5303 O O . GLU B 1 203 ? 16.703 18.078 -25.984 1 94.38 203 GLU B O 1
ATOM 5308 N N . VAL B 1 204 ? 17.516 17.812 -23.906 1 95.06 204 VAL B N 1
ATOM 5309 C CA . VAL B 1 204 ? 18.562 18.797 -24.188 1 95.06 204 VAL B CA 1
ATOM 5310 C C . VAL B 1 204 ? 19.938 18.219 -23.812 1 95.06 204 VAL B C 1
ATOM 5312 O O . VAL B 1 204 ? 20.016 17.266 -23.031 1 95.06 204 VAL B O 1
ATOM 5315 N N . GLY B 1 205 ? 20.938 18.797 -24.375 1 93.12 205 GLY B N 1
ATOM 5316 C CA . GLY B 1 205 ? 22.297 18.359 -24.109 1 93.12 205 GLY B CA 1
ATOM 5317 C C . GLY B 1 205 ? 22.641 17.031 -24.734 1 93.12 205 GLY B C 1
ATOM 5318 O O . GLY B 1 205 ? 22.094 16.672 -25.781 1 93.12 205 GLY B O 1
ATOM 5319 N N . THR B 1 206 ? 23.703 16.469 -24.156 1 87.44 206 THR B N 1
ATOM 5320 C CA . THR B 1 206 ? 24.156 15.148 -24.594 1 87.44 206 THR B CA 1
ATOM 5321 C C . THR B 1 206 ? 24.141 14.156 -23.422 1 87.44 206 THR B C 1
ATOM 5323 O O . THR B 1 206 ? 23.734 14.5 -22.312 1 87.44 206 THR B O 1
ATOM 5326 N N . THR B 1 207 ? 24.484 12.984 -23.703 1 81.88 207 THR B N 1
ATOM 5327 C CA . THR B 1 207 ? 24.453 11.938 -22.688 1 81.88 207 THR B CA 1
ATOM 5328 C C . THR B 1 207 ? 25.406 12.266 -21.531 1 81.88 207 THR B C 1
ATOM 5330 O O . THR B 1 207 ? 25.078 12.039 -20.375 1 81.88 207 THR B O 1
ATOM 5333 N N . ASN B 1 208 ? 26.484 12.812 -21.891 1 83.06 208 ASN B N 1
ATOM 5334 C CA . ASN B 1 208 ? 27.516 12.984 -20.875 1 83.06 208 ASN B CA 1
ATOM 5335 C C . ASN B 1 208 ? 27.609 14.438 -20.422 1 83.06 208 ASN B C 1
ATOM 5337 O O . ASN B 1 208 ? 28.156 14.719 -19.344 1 83.06 208 ASN B O 1
ATOM 5341 N N . LYS B 1 209 ? 27.141 15.297 -21.297 1 88.56 209 LYS B N 1
ATOM 5342 C CA . LYS B 1 209 ? 27.297 16.703 -20.953 1 88.56 209 LYS B CA 1
ATOM 5343 C C . LYS B 1 209 ? 26.031 17.484 -21.25 1 88.56 209 LYS B C 1
ATOM 5345 O O . LYS B 1 209 ? 25.469 17.359 -22.344 1 88.56 209 LYS B O 1
ATOM 5350 N N . THR B 1 210 ? 25.578 18.188 -20.344 1 92.44 210 THR B N 1
ATOM 5351 C CA . THR B 1 210 ? 24.531 19.172 -20.484 1 92.44 210 THR B CA 1
ATOM 5352 C C . THR B 1 210 ? 24.938 20.5 -19.844 1 92.44 210 THR B C 1
ATOM 5354 O O . THR B 1 210 ? 25.516 20.516 -18.766 1 92.44 210 THR B O 1
ATOM 5357 N N . HIS B 1 211 ? 24.75 21.531 -20.594 1 94.31 211 HIS B N 1
ATOM 5358 C CA . HIS B 1 211 ? 25.078 22.875 -20.125 1 94.31 211 HIS B CA 1
ATOM 5359 C C . HIS B 1 211 ? 23.828 23.703 -19.922 1 94.31 211 HIS B C 1
ATOM 5361 O O . HIS B 1 211 ? 22.766 23.375 -20.438 1 94.31 211 HIS B O 1
ATOM 5367 N N . LEU B 1 212 ? 24.078 24.766 -19.156 1 96.5 212 LEU B N 1
ATOM 5368 C CA . LEU B 1 212 ? 22.969 25.656 -18.859 1 96.5 212 LEU B CA 1
ATOM 5369 C C . LEU B 1 212 ? 22.359 26.219 -20.141 1 96.5 212 LEU B C 1
ATOM 5371 O O . LEU B 1 212 ? 21.141 26.375 -20.25 1 96.5 212 LEU B O 1
ATOM 5375 N N . PHE B 1 213 ? 23.172 26.516 -21.094 1 95.75 213 PHE B N 1
ATOM 5376 C CA . PHE B 1 213 ? 22.688 27.141 -22.328 1 95.75 213 PHE B CA 1
ATOM 5377 C C . PHE B 1 213 ? 21.812 26.172 -23.109 1 95.75 213 PHE B C 1
ATOM 5379 O O . PHE B 1 213 ? 20.969 26.594 -23.891 1 95.75 213 PHE B O 1
ATOM 5386 N N . ASP B 1 214 ? 21.984 24.875 -22.922 1 96.44 214 ASP B N 1
ATOM 5387 C CA . ASP B 1 214 ? 21.125 23.891 -23.562 1 96.44 214 ASP B CA 1
ATOM 5388 C C . ASP B 1 214 ? 19.672 24.062 -23.109 1 96.44 214 ASP B C 1
ATOM 5390 O O . ASP B 1 214 ? 18.734 23.938 -23.906 1 96.44 214 ASP B O 1
ATOM 5394 N N . TYR B 1 215 ? 19.547 24.312 -21.828 1 97 215 TYR B N 1
ATOM 5395 C CA . TYR B 1 215 ? 18.219 24.562 -21.266 1 97 215 TYR B CA 1
ATOM 5396 C C . TYR B 1 215 ? 17.656 25.891 -21.75 1 97 215 TYR B C 1
ATOM 5398 O O . TYR B 1 215 ? 16.5 25.984 -22.141 1 97 215 TYR B O 1
ATOM 5406 N N . GLU B 1 216 ? 18.469 26.906 -21.719 1 96.88 216 GLU B N 1
ATOM 5407 C CA . GLU B 1 216 ? 18.062 28.25 -22.125 1 96.88 216 GLU B CA 1
ATOM 5408 C C . GLU B 1 216 ? 17.531 28.266 -23.547 1 96.88 216 GLU B C 1
ATOM 5410 O O . GLU B 1 216 ? 16.5 28.875 -23.828 1 96.88 216 GLU B O 1
ATOM 5415 N N . ASP B 1 217 ? 18.188 27.578 -24.359 1 96.69 217 ASP B N 1
ATOM 5416 C CA . ASP B 1 217 ? 17.859 27.562 -25.781 1 96.69 217 ASP B CA 1
ATOM 5417 C C . ASP B 1 217 ? 16.547 26.828 -26.047 1 96.69 217 ASP B C 1
ATOM 5419 O O . ASP B 1 217 ? 15.875 27.078 -27.031 1 96.69 217 ASP B O 1
ATOM 5423 N N . ALA B 1 218 ? 16.234 25.953 -25.141 1 96.75 218 ALA B N 1
ATOM 5424 C CA . ALA B 1 218 ? 15.062 25.109 -25.344 1 96.75 218 ALA B CA 1
ATOM 5425 C C . ALA B 1 218 ? 13.812 25.781 -24.781 1 96.75 218 ALA B C 1
ATOM 5427 O O . ALA B 1 218 ? 12.688 25.406 -25.125 1 96.75 218 ALA B O 1
ATOM 5428 N N . LEU B 1 219 ? 13.977 26.75 -23.922 1 96.94 219 LEU B N 1
ATOM 5429 C CA . LEU B 1 219 ? 12.852 27.422 -23.281 1 96.94 219 LEU B CA 1
ATOM 5430 C C . LEU B 1 219 ? 12.055 28.234 -24.281 1 96.94 219 LEU B C 1
ATOM 5432 O O . LEU B 1 219 ? 12.633 28.938 -25.125 1 96.94 219 LEU B O 1
ATOM 5436 N N . ASN B 1 220 ? 10.773 28.125 -24.266 1 95.81 220 ASN B N 1
ATOM 5437 C CA . ASN B 1 220 ? 9.852 28.906 -25.094 1 95.81 220 ASN B CA 1
ATOM 5438 C C . ASN B 1 220 ? 8.484 29.031 -24.438 1 95.81 220 ASN B C 1
ATOM 5440 O O . ASN B 1 220 ? 8.32 28.719 -23.25 1 95.81 220 ASN B O 1
ATOM 5444 N N . GLU B 1 221 ? 7.477 29.516 -25.141 1 94.75 221 GLU B N 1
ATOM 5445 C CA . GLU B 1 221 ? 6.164 29.828 -24.578 1 94.75 221 GLU B CA 1
ATOM 5446 C C . GLU B 1 221 ? 5.395 28.562 -24.234 1 94.75 221 GLU B C 1
ATOM 5448 O O . GLU B 1 221 ? 4.473 28.578 -23.422 1 94.75 221 GLU B O 1
ATOM 5453 N N . GLU B 1 222 ? 5.824 27.516 -24.812 1 96.12 222 GLU B N 1
ATOM 5454 C CA . GLU B 1 222 ? 5.129 26.234 -24.609 1 96.12 222 GLU B CA 1
ATOM 5455 C C . GLU B 1 222 ? 5.719 25.484 -23.422 1 96.12 222 GLU B C 1
ATOM 5457 O O . GLU B 1 222 ? 5.121 24.516 -22.938 1 96.12 222 GLU B O 1
ATOM 5462 N N . THR B 1 223 ? 6.855 25.938 -22.938 1 97.69 223 THR B N 1
ATOM 5463 C CA . THR B 1 223 ? 7.523 25.25 -21.844 1 97.69 223 THR B CA 1
ATOM 5464 C C . THR B 1 223 ? 6.75 25.438 -20.531 1 97.69 223 THR B C 1
ATOM 5466 O O . THR B 1 223 ? 6.414 26.562 -20.172 1 97.69 223 THR B O 1
ATOM 5469 N N . ARG B 1 224 ? 6.52 24.359 -19.891 1 98.06 224 ARG B N 1
ATOM 5470 C CA . ARG B 1 224 ? 5.77 24.406 -18.641 1 98.06 224 ARG B CA 1
ATOM 5471 C C . ARG B 1 224 ? 6.629 23.969 -17.453 1 98.06 224 ARG B C 1
ATOM 5473 O O . ARG B 1 224 ? 6.359 24.328 -16.312 1 98.06 224 ARG B O 1
ATOM 5480 N N . MET B 1 225 ? 7.707 23.188 -17.797 1 98.31 225 MET B N 1
ATOM 5481 C CA . MET B 1 225 ? 8.438 22.562 -16.688 1 98.31 225 MET B CA 1
ATOM 5482 C C . MET B 1 225 ? 9.875 22.266 -17.094 1 98.31 225 MET B C 1
ATOM 5484 O O . MET B 1 225 ? 10.141 21.859 -18.219 1 98.31 225 MET B O 1
ATOM 5488 N N . ILE B 1 226 ? 10.773 22.594 -16.234 1 98.25 226 ILE B N 1
ATOM 5489 C CA . ILE B 1 226 ? 12.125 22.047 -16.234 1 98.25 226 ILE B CA 1
ATOM 5490 C C . ILE B 1 226 ? 12.227 20.922 -15.211 1 98.25 226 ILE B C 1
ATOM 5492 O O . ILE B 1 226 ? 12.047 21.141 -14.016 1 98.25 226 ILE B O 1
ATOM 5496 N N . MET B 1 227 ? 12.477 19.734 -15.695 1 96.81 227 MET B N 1
ATOM 5497 C CA . MET B 1 227 ? 12.555 18.562 -14.828 1 96.81 227 MET B CA 1
ATOM 5498 C C . MET B 1 227 ? 13.992 18.062 -14.711 1 96.81 227 MET B C 1
ATOM 5500 O O . MET B 1 227 ? 14.68 17.906 -15.719 1 96.81 227 MET B O 1
ATOM 5504 N N . LYS B 1 228 ? 14.43 17.922 -13.508 1 95.19 228 LYS B N 1
ATOM 5505 C CA . LYS B 1 228 ? 15.719 17.297 -13.219 1 95.19 228 LYS B CA 1
ATOM 5506 C C . LYS B 1 228 ? 15.531 15.938 -12.555 1 95.19 228 LYS B C 1
ATOM 5508 O O . LYS B 1 228 ? 14.734 15.797 -11.625 1 95.19 228 LYS B O 1
ATOM 5513 N N . VAL B 1 229 ? 16.141 14.938 -13.094 1 91.75 229 VAL B N 1
ATOM 5514 C CA . VAL B 1 229 ? 16.062 13.586 -12.555 1 91.75 229 VAL B CA 1
ATOM 5515 C C . VAL B 1 229 ? 17.406 13.211 -11.93 1 91.75 229 VAL B C 1
ATOM 5517 O O . VAL B 1 229 ? 18.438 13.188 -12.609 1 91.75 229 VAL B O 1
ATOM 5520 N N . HIS B 1 230 ? 17.312 12.945 -10.672 1 86.25 230 HIS B N 1
ATOM 5521 C CA . HIS B 1 230 ? 18.531 12.516 -10.008 1 86.25 230 HIS B CA 1
ATOM 5522 C C . HIS B 1 230 ? 18.922 11.102 -10.43 1 86.25 230 HIS B C 1
ATOM 5524 O O . HIS B 1 230 ? 18.109 10.18 -10.352 1 86.25 230 HIS B O 1
ATOM 5530 N N . THR B 1 231 ? 20.094 10.938 -10.859 1 77.25 231 THR B N 1
ATOM 5531 C CA . THR B 1 231 ? 20.578 9.633 -11.305 1 77.25 231 THR B CA 1
ATOM 5532 C C . THR B 1 231 ? 21.031 8.797 -10.109 1 77.25 231 THR B C 1
ATOM 5534 O O . THR B 1 231 ? 22.234 8.602 -9.898 1 77.25 231 THR B O 1
ATOM 5537 N N . SER B 1 232 ? 20.078 8.273 -9.492 1 73.12 232 SER B N 1
ATOM 5538 C CA . SER B 1 232 ? 20.375 7.551 -8.258 1 73.12 232 SER B CA 1
ATOM 5539 C C . SER B 1 232 ? 20.906 6.152 -8.539 1 73.12 232 SER B C 1
ATOM 5541 O O . SER B 1 232 ? 21.594 5.566 -7.707 1 73.12 232 SER B O 1
ATOM 5543 N N . ASN B 1 233 ? 20.688 5.676 -9.766 1 68.88 233 ASN B N 1
ATOM 5544 C CA . ASN B 1 233 ? 20.984 4.266 -9.984 1 68.88 233 ASN B CA 1
ATOM 5545 C C . ASN B 1 233 ? 22.219 4.082 -10.875 1 68.88 233 ASN B C 1
ATOM 5547 O O . ASN B 1 233 ? 22.641 2.955 -11.133 1 68.88 233 ASN B O 1
ATOM 5551 N N . PHE B 1 234 ? 22.734 5.16 -11.305 1 68.5 234 PHE B N 1
ATOM 5552 C CA . PHE B 1 234 ? 23.969 5.027 -12.086 1 68.5 234 PHE B CA 1
ATOM 5553 C C . PHE B 1 234 ? 24.781 6.309 -12.023 1 68.5 234 PHE B C 1
ATOM 5555 O O . PHE B 1 234 ? 24.297 7.34 -11.555 1 68.5 234 PHE B O 1
ATOM 5562 N N . LYS B 1 235 ? 26.016 6.148 -12.305 1 73.44 235 LYS B N 1
ATOM 5563 C CA . LYS B 1 235 ? 26.938 7.277 -12.328 1 73.44 235 LYS B CA 1
ATOM 5564 C C . LYS B 1 235 ? 27.766 7.293 -13.617 1 73.44 235 LYS B C 1
ATOM 5566 O O . LYS B 1 235 ? 28.234 6.25 -14.062 1 73.44 235 LYS B O 1
ATOM 5571 N N . THR B 1 236 ? 27.672 8.367 -14.234 1 70.38 236 THR B N 1
ATOM 5572 C CA . THR B 1 236 ? 28.547 8.547 -15.391 1 70.38 236 THR B CA 1
ATOM 5573 C C . THR B 1 236 ? 29.891 9.141 -14.953 1 70.38 236 THR B C 1
ATOM 5575 O O . THR B 1 236 ? 29.938 10.156 -14.258 1 70.38 236 THR B O 1
ATOM 5578 N N . ILE B 1 237 ? 30.938 8.445 -15.297 1 74 237 ILE B N 1
ATOM 5579 C CA . ILE B 1 237 ? 32.281 8.859 -14.891 1 74 237 ILE B CA 1
ATOM 5580 C C . ILE B 1 237 ? 33.062 9.312 -16.109 1 74 237 ILE B C 1
ATOM 5582 O O . ILE B 1 237 ? 32.906 8.758 -17.203 1 74 237 ILE B O 1
ATOM 5586 N N . GLY B 1 238 ? 33.938 10.383 -15.906 1 77.62 238 GLY B N 1
ATOM 5587 C CA . GLY B 1 238 ? 34.75 10.945 -16.969 1 77.62 238 GLY B CA 1
ATOM 5588 C C . GLY B 1 238 ? 34.406 12.383 -17.297 1 77.62 238 GLY B C 1
ATOM 5589 O O . GLY B 1 238 ? 34.312 13.219 -16.406 1 77.62 238 GLY B O 1
ATOM 5590 N N . PHE B 1 239 ? 34.344 12.594 -18.594 1 76.06 239 PHE B N 1
ATOM 5591 C CA . PHE B 1 239 ? 34 13.953 -19.016 1 76.06 239 PHE B CA 1
ATOM 5592 C C . PHE B 1 239 ? 32.5 14.188 -18.922 1 76.06 239 PHE B C 1
ATOM 5594 O O . PHE B 1 239 ? 31.75 13.922 -19.875 1 76.06 239 PHE B O 1
ATOM 5601 N N . THR B 1 240 ? 32.094 14.492 -17.75 1 80.62 240 THR B N 1
ATOM 5602 C CA . THR B 1 240 ? 30.672 14.695 -17.5 1 80.62 240 THR B CA 1
ATOM 5603 C C . THR B 1 240 ? 30.406 16.109 -17 1 80.62 240 THR B C 1
ATOM 5605 O O . THR B 1 240 ? 31.297 16.75 -16.438 1 80.62 240 THR B O 1
ATOM 5608 N N . LYS B 1 241 ? 29.391 16.672 -17.469 1 85.12 241 LYS B N 1
ATOM 5609 C CA . LYS B 1 241 ? 28.922 17.969 -16.969 1 85.12 241 LYS B CA 1
ATOM 5610 C C . LYS B 1 241 ? 27.406 17.953 -16.75 1 85.12 241 LYS B C 1
ATOM 5612 O O . LYS B 1 241 ? 26.656 17.469 -17.594 1 85.12 241 LYS B O 1
ATOM 5617 N N . SER B 1 242 ? 27.016 18.266 -15.586 1 88.19 242 SER B N 1
ATOM 5618 C CA . SER B 1 242 ? 25.609 18.406 -15.273 1 88.19 242 SER B CA 1
ATOM 5619 C C . SER B 1 242 ? 25.297 19.797 -14.719 1 88.19 242 SER B C 1
ATOM 5621 O O . SER B 1 242 ? 26.188 20.469 -14.195 1 88.19 242 SER B O 1
ATOM 5623 N N . VAL B 1 243 ? 24.141 20.281 -14.945 1 93 243 VAL B N 1
ATOM 5624 C CA . VAL B 1 243 ? 23.703 21.578 -14.43 1 93 243 VAL B CA 1
ATOM 5625 C C . VAL B 1 243 ? 23.109 21.391 -13.031 1 93 243 VAL B C 1
ATOM 5627 O O . VAL B 1 243 ? 22.344 20.469 -12.789 1 93 243 VAL B O 1
ATOM 5630 N N . SER B 1 244 ? 23.484 22.219 -12.133 1 93.62 244 SER B N 1
ATOM 5631 C CA . SER B 1 244 ? 23.047 22.078 -10.742 1 93.62 244 SER B CA 1
ATOM 5632 C C . SER B 1 244 ? 21.578 22.453 -10.578 1 93.62 244 SER B C 1
ATOM 5634 O O . SER B 1 244 ? 21.016 23.156 -11.422 1 93.62 244 SER B O 1
ATOM 5636 N N . SER B 1 245 ? 20.953 21.984 -9.555 1 95.12 245 SER B N 1
ATOM 5637 C CA . SER B 1 245 ? 19.594 22.359 -9.227 1 95.12 245 SER B CA 1
ATOM 5638 C C . SER B 1 245 ? 19.453 23.859 -9.047 1 95.12 245 SER B C 1
ATOM 5640 O O . SER B 1 245 ? 18.5 24.469 -9.539 1 95.12 245 SER B O 1
ATOM 5642 N N . GLU B 1 246 ? 20.406 24.422 -8.391 1 95.56 246 GLU B N 1
ATOM 5643 C CA . GLU B 1 246 ? 20.375 25.859 -8.133 1 95.56 246 GLU B CA 1
ATOM 5644 C C . GLU B 1 246 ? 20.344 26.656 -9.43 1 95.56 246 GLU B C 1
ATOM 5646 O O . GLU B 1 246 ? 19.562 27.609 -9.562 1 95.56 246 GLU B O 1
ATOM 5651 N N . GLU B 1 247 ? 21.172 26.266 -10.359 1 96.38 247 GLU B N 1
ATOM 5652 C CA . GLU B 1 247 ? 21.219 26.938 -11.648 1 96.38 247 GLU B CA 1
ATOM 5653 C C . GLU B 1 247 ? 19.891 26.812 -12.391 1 96.38 247 GLU B C 1
ATOM 5655 O O . GLU B 1 247 ? 19.406 27.781 -12.977 1 96.38 247 GLU B O 1
ATOM 5660 N N . LEU B 1 248 ? 19.344 25.656 -12.305 1 97.25 248 LEU B N 1
ATOM 5661 C CA . LEU B 1 248 ? 18.094 25.406 -13.016 1 97.25 248 LEU B CA 1
ATOM 5662 C C . LEU B 1 248 ? 16.938 26.141 -12.336 1 97.25 248 LEU B C 1
ATOM 5664 O O . LEU B 1 248 ? 16.016 26.594 -13 1 97.25 248 LEU B O 1
ATOM 5668 N N . ILE B 1 249 ? 16.938 26.203 -11.047 1 97 249 ILE B N 1
ATOM 5669 C CA . ILE B 1 249 ? 15.938 26.938 -10.281 1 97 249 ILE B CA 1
ATOM 5670 C C . ILE B 1 249 ? 15.984 28.422 -10.664 1 97 249 ILE B C 1
ATOM 5672 O O . ILE B 1 249 ? 14.945 29.031 -10.938 1 97 249 ILE B O 1
ATOM 5676 N N . ASN B 1 250 ? 17.203 28.938 -10.719 1 96.62 250 ASN B N 1
ATOM 5677 C CA . ASN B 1 250 ? 17.375 30.344 -11.109 1 96.62 250 ASN B CA 1
ATOM 5678 C C . ASN B 1 250 ? 16.844 30.594 -12.523 1 96.62 250 ASN B C 1
ATOM 5680 O O . ASN B 1 250 ? 16.234 31.625 -12.789 1 96.62 250 ASN B O 1
ATOM 5684 N N . LEU B 1 251 ? 17.172 29.656 -13.352 1 96.75 251 LEU B N 1
ATOM 5685 C CA . LEU B 1 251 ? 16.703 29.75 -14.734 1 96.75 251 LEU B CA 1
ATOM 5686 C C . LEU B 1 251 ? 15.188 29.734 -14.797 1 96.75 251 LEU B C 1
ATOM 5688 O O . LEU B 1 251 ? 14.57 30.547 -15.484 1 96.75 251 LEU B O 1
ATOM 5692 N N . SER B 1 252 ? 14.516 28.797 -14.125 1 96.62 252 SER B N 1
ATOM 5693 C CA . SER B 1 252 ? 13.062 28.656 -14.141 1 96.62 252 SER B CA 1
ATOM 5694 C C . SER B 1 252 ? 12.383 29.906 -13.57 1 96.62 252 SER B C 1
ATOM 5696 O O . SER B 1 252 ? 11.328 30.312 -14.047 1 96.62 252 SER B O 1
ATOM 5698 N N . ASN B 1 253 ? 12.969 30.531 -12.602 1 95.31 253 ASN B N 1
ATOM 5699 C CA . ASN B 1 253 ? 12.414 31.703 -11.922 1 95.31 253 ASN B CA 1
ATOM 5700 C C . ASN B 1 253 ? 12.328 32.906 -12.852 1 95.31 253 ASN B C 1
ATOM 5702 O O . ASN B 1 253 ? 11.555 33.844 -12.609 1 95.31 253 ASN B O 1
ATOM 5706 N N . LYS B 1 254 ? 13.148 32.844 -13.844 1 95 254 LYS B N 1
ATOM 5707 C CA . LYS B 1 254 ? 13.133 33.938 -14.812 1 95 254 LYS B CA 1
ATOM 5708 C C . LYS B 1 254 ? 11.914 33.875 -15.719 1 95 254 LYS B C 1
ATOM 5710 O O . LYS B 1 254 ? 11.594 34.812 -16.438 1 95 254 LYS B O 1
ATOM 5715 N N . HIS B 1 255 ? 11.172 32.781 -15.625 1 94.75 255 HIS B N 1
ATOM 5716 C CA . HIS B 1 255 ? 10.008 32.531 -16.469 1 94.75 255 HIS B CA 1
ATOM 5717 C C . HIS B 1 255 ? 8.773 32.219 -15.633 1 94.75 255 HIS B C 1
ATOM 5719 O O . HIS B 1 255 ? 8.688 31.172 -15.008 1 94.75 255 HIS B O 1
ATOM 5725 N N . GLU B 1 256 ? 7.793 33 -15.625 1 89.62 256 GLU B N 1
ATOM 5726 C CA . GLU B 1 256 ? 6.645 32.938 -14.719 1 89.62 256 GLU B CA 1
ATOM 5727 C C . GLU B 1 256 ? 5.871 31.641 -14.883 1 89.62 256 GLU B C 1
ATOM 5729 O O . GLU B 1 256 ? 5.281 31.141 -13.93 1 89.62 256 GLU B O 1
ATOM 5734 N N . ASN B 1 257 ? 5.875 31.016 -15.977 1 92.19 257 ASN B N 1
ATOM 5735 C CA . ASN B 1 257 ? 5.008 29.859 -16.219 1 92.19 257 ASN B CA 1
ATOM 5736 C C . ASN B 1 257 ? 5.797 28.562 -16.203 1 92.19 257 ASN B C 1
ATOM 5738 O O . ASN B 1 257 ? 5.273 27.516 -16.609 1 92.19 257 ASN B O 1
ATOM 5742 N N . VAL B 1 258 ? 6.996 28.641 -15.742 1 97.88 258 VAL B N 1
ATOM 5743 C CA . VAL B 1 258 ? 7.828 27.438 -15.797 1 97.88 258 VAL B CA 1
ATOM 5744 C C . VAL B 1 258 ? 8.055 26.891 -14.391 1 97.88 258 VAL B C 1
ATOM 5746 O O . VAL B 1 258 ? 8.547 27.609 -13.516 1 97.88 258 VAL B O 1
ATOM 5749 N N . ILE B 1 259 ? 7.68 25.672 -14.102 1 98.44 259 ILE B N 1
ATOM 5750 C CA . ILE B 1 259 ? 7.844 24.969 -12.836 1 98.44 259 ILE B CA 1
ATOM 5751 C C . ILE B 1 259 ? 9.18 24.234 -12.82 1 98.44 259 ILE B C 1
ATOM 5753 O O . ILE B 1 259 ? 9.547 23.578 -13.805 1 98.44 259 ILE B O 1
ATOM 5757 N N . PHE B 1 260 ? 9.969 24.391 -11.812 1 98.56 260 PHE B N 1
ATOM 5758 C CA . PHE B 1 260 ? 11.117 23.516 -11.617 1 98.56 260 PHE B CA 1
ATOM 5759 C C . PHE B 1 260 ? 10.742 22.312 -10.75 1 98.56 260 PHE B C 1
ATOM 5761 O O . PHE B 1 260 ? 10.305 22.484 -9.609 1 98.56 260 PHE B O 1
ATOM 5768 N N . TYR B 1 261 ? 10.867 21.141 -11.305 1 98.31 261 TYR B N 1
ATOM 5769 C CA . TYR B 1 261 ? 10.578 19.875 -10.633 1 98.31 261 TYR B CA 1
ATOM 5770 C C . TYR B 1 261 ? 11.812 18.969 -10.609 1 98.31 261 TYR B C 1
ATOM 5772 O O . TYR B 1 261 ? 12.422 18.719 -11.656 1 98.31 261 TYR B O 1
ATOM 5780 N N . GLU B 1 262 ? 12.18 18.531 -9.398 1 97.12 262 GLU B N 1
ATOM 5781 C CA . GLU B 1 262 ? 13.297 17.594 -9.297 1 97.12 262 GLU B CA 1
ATOM 5782 C C . GLU B 1 262 ? 12.844 16.25 -8.734 1 97.12 262 GLU B C 1
ATOM 5784 O O . GLU B 1 262 ? 12.336 16.188 -7.609 1 97.12 262 GLU B O 1
ATOM 5789 N N . ASP B 1 263 ? 13.008 15.219 -9.523 1 95.56 263 ASP B N 1
ATOM 5790 C CA . ASP B 1 263 ? 12.852 13.852 -9.047 1 95.56 263 ASP B CA 1
ATOM 5791 C C . ASP B 1 263 ? 14.117 13.375 -8.336 1 95.56 263 ASP B C 1
ATOM 5793 O O . ASP B 1 263 ? 15.078 12.945 -8.984 1 95.56 263 ASP B O 1
ATOM 5797 N N . LEU B 1 264 ? 14.023 13.336 -7.023 1 94.31 264 LEU B N 1
ATOM 5798 C CA . LEU B 1 264 ? 15.188 12.977 -6.23 1 94.31 264 LEU B CA 1
ATOM 5799 C C . LEU B 1 264 ? 15.336 11.461 -6.129 1 94.31 264 LEU B C 1
ATOM 5801 O O . LEU B 1 264 ? 16.406 10.953 -5.816 1 94.31 264 LEU B O 1
ATOM 5805 N N . GLY B 1 265 ? 14.281 10.758 -6.297 1 90.81 265 GLY B N 1
ATOM 5806 C CA . GLY B 1 265 ? 14.297 9.305 -6.375 1 90.81 265 GLY B CA 1
ATOM 5807 C C . GLY B 1 265 ? 14.539 8.641 -5.031 1 90.81 265 GLY B C 1
ATOM 5808 O O . GLY B 1 265 ? 13.648 7.984 -4.488 1 90.81 265 GLY B O 1
ATOM 5809 N N . SER B 1 266 ? 15.664 8.891 -4.273 1 87.94 266 SER B N 1
ATOM 5810 C CA . SER B 1 266 ? 16.125 8.086 -3.145 1 87.94 266 SER B CA 1
ATOM 5811 C C . SER B 1 266 ? 15.531 8.594 -1.832 1 87.94 266 SER B C 1
ATOM 5813 O O . SER B 1 266 ? 15.453 7.844 -0.854 1 87.94 266 SER B O 1
ATOM 5815 N N . GLY B 1 267 ? 15.102 9.812 -1.692 1 83.88 267 GLY B N 1
ATOM 5816 C CA . GLY B 1 267 ? 14.414 10.297 -0.505 1 83.88 267 GLY B CA 1
ATOM 5817 C C . GLY B 1 267 ? 15.328 10.453 0.692 1 83.88 267 GLY B C 1
ATOM 5818 O O . GLY B 1 267 ? 15.016 9.984 1.788 1 83.88 267 GLY B O 1
ATOM 5819 N N . VAL B 1 268 ? 16.422 11.156 0.652 1 91.5 268 VAL B N 1
ATOM 5820 C CA . VAL B 1 268 ? 17.375 11.312 1.741 1 91.5 268 VAL B CA 1
ATOM 5821 C C . VAL B 1 268 ? 16.906 12.422 2.68 1 91.5 268 VAL B C 1
ATOM 5823 O O . VAL B 1 268 ? 16.781 13.578 2.266 1 91.5 268 VAL B O 1
ATOM 5826 N N . LEU B 1 269 ? 16.609 12.023 3.914 1 94.06 269 LEU B N 1
ATOM 5827 C CA . LEU B 1 269 ? 16.312 13.008 4.949 1 94.06 269 LEU B CA 1
ATOM 5828 C C . LEU B 1 269 ? 17.469 13.109 5.945 1 94.06 269 LEU B C 1
ATOM 5830 O O . LEU B 1 269 ? 17.656 14.156 6.57 1 94.06 269 LEU B O 1
ATOM 5834 N N . TYR B 1 270 ? 18.172 12.023 6.109 1 93.88 270 TYR B N 1
ATOM 5835 C CA . TYR B 1 270 ? 19.375 11.992 6.93 1 93.88 270 TYR B CA 1
ATOM 5836 C C . TYR B 1 270 ? 20.625 12.258 6.086 1 93.88 270 TYR B C 1
ATOM 5838 O O . TYR B 1 270 ? 20.891 11.555 5.113 1 93.88 270 TYR B O 1
ATOM 5846 N N . ASP B 1 271 ? 21.438 13.188 6.48 1 94.06 271 ASP B N 1
ATOM 5847 C CA . ASP B 1 271 ? 22.594 13.586 5.688 1 94.06 271 ASP B CA 1
ATOM 5848 C C . ASP B 1 271 ? 23.781 12.641 5.914 1 94.06 271 ASP B C 1
ATOM 5850 O O . ASP B 1 271 ? 24.609 12.867 6.793 1 94.06 271 ASP B O 1
ATOM 5854 N N . PHE B 1 272 ? 23.922 11.711 5.074 1 94.38 272 PHE B N 1
ATOM 5855 C CA . PHE B 1 272 ? 24.953 10.695 5.195 1 94.38 272 PHE B CA 1
ATOM 5856 C C . PHE B 1 272 ? 26.328 11.289 4.902 1 94.38 272 PHE B C 1
ATOM 5858 O O . PHE B 1 272 ? 27.359 10.703 5.246 1 94.38 272 PHE B O 1
ATOM 5865 N N . ARG B 1 273 ? 26.344 12.445 4.23 1 92.88 273 ARG B N 1
ATOM 5866 C CA . ARG B 1 273 ? 27.609 13.07 3.854 1 92.88 273 ARG B CA 1
ATOM 5867 C C . ARG B 1 273 ? 28.438 13.414 5.086 1 92.88 273 ARG B C 1
ATOM 5869 O O . ARG B 1 273 ? 29.672 13.398 5.035 1 92.88 273 ARG B O 1
ATOM 5876 N N . GLN B 1 274 ? 27.766 13.672 6.156 1 94.19 274 GLN B N 1
ATOM 5877 C CA . GLN B 1 274 ? 28.453 13.992 7.398 1 94.19 274 GLN B CA 1
ATOM 5878 C C . GLN B 1 274 ? 29.312 12.82 7.875 1 94.19 274 GLN B C 1
ATOM 5880 O O . GLN B 1 274 ? 30.234 13.008 8.664 1 94.19 274 GLN B O 1
ATOM 5885 N N . HIS B 1 275 ? 29.031 11.664 7.371 1 94.81 275 HIS B N 1
ATOM 5886 C CA . HIS B 1 275 ? 29.781 10.469 7.715 1 94.81 275 HIS B CA 1
ATOM 5887 C C . HIS B 1 275 ? 30.672 10.023 6.555 1 94.81 275 HIS B C 1
ATOM 5889 O O . HIS B 1 275 ? 31.203 8.906 6.559 1 94.81 275 HIS B O 1
ATOM 5895 N N . GLY B 1 276 ? 30.703 10.867 5.52 1 93.69 276 GLY B N 1
ATOM 5896 C CA . GLY B 1 276 ? 31.516 10.555 4.359 1 93.69 276 GLY B CA 1
ATOM 5897 C C . GLY B 1 276 ? 30.891 9.523 3.449 1 93.69 276 GLY B C 1
ATOM 5898 O O . GLY B 1 276 ? 31.578 8.828 2.703 1 93.69 276 GLY B O 1
ATOM 5899 N N . ILE B 1 277 ? 29.625 9.383 3.533 1 94.38 277 ILE B N 1
ATOM 5900 C CA . ILE B 1 277 ? 28.938 8.359 2.746 1 94.38 277 ILE B CA 1
ATOM 5901 C C . ILE B 1 277 ? 28.156 9.023 1.619 1 94.38 277 ILE B C 1
ATOM 5903 O O . ILE B 1 277 ? 27.094 9.617 1.857 1 94.38 277 ILE B O 1
ATOM 5907 N N . GLY B 1 278 ? 28.672 8.969 0.448 1 90.44 278 GLY B N 1
ATOM 5908 C CA . GLY B 1 278 ? 27.969 9.391 -0.755 1 90.44 278 GLY B CA 1
ATOM 5909 C C . GLY B 1 278 ? 27.75 10.891 -0.819 1 90.44 278 GLY B C 1
ATOM 5910 O O . GLY B 1 278 ? 28.266 11.641 0.019 1 90.44 278 GLY B O 1
ATOM 5911 N N . ASP B 1 279 ? 27 11.297 -1.896 1 88 279 ASP B N 1
ATOM 5912 C CA . ASP B 1 279 ? 26.75 12.711 -2.152 1 88 279 ASP B CA 1
ATOM 5913 C C . ASP B 1 279 ? 25.281 12.953 -2.502 1 88 279 ASP B C 1
ATOM 5915 O O . ASP B 1 279 ? 24.953 13.945 -3.152 1 88 279 ASP B O 1
ATOM 5919 N N . GLU B 1 280 ? 24.438 12.031 -2.074 1 88.81 280 GLU B N 1
ATOM 5920 C CA . GLU B 1 280 ? 23.016 12.18 -2.354 1 88.81 280 GLU B CA 1
ATOM 5921 C C . GLU B 1 280 ? 22.453 13.461 -1.733 1 88.81 280 GLU B C 1
ATOM 5923 O O . GLU B 1 280 ? 22.703 13.742 -0.559 1 88.81 280 GLU B O 1
ATOM 5928 N N . PRO B 1 281 ? 21.766 14.203 -2.535 1 89.44 281 PRO B N 1
ATOM 5929 C CA . PRO B 1 281 ? 21.219 15.438 -1.975 1 89.44 281 PRO B CA 1
ATOM 5930 C C . PRO B 1 281 ? 20.109 15.18 -0.944 1 89.44 281 PRO B C 1
ATOM 5932 O O . PRO B 1 281 ? 19.297 14.266 -1.119 1 89.44 281 PRO B O 1
ATOM 5935 N N . VAL B 1 282 ? 20.141 15.977 0.055 1 94.06 282 VAL B N 1
ATOM 5936 C CA . VAL B 1 282 ? 19.094 15.93 1.062 1 94.06 282 VAL B CA 1
ATOM 5937 C C . VAL B 1 282 ? 17.859 16.672 0.552 1 94.06 282 VAL B C 1
ATOM 5939 O O . VAL B 1 282 ? 17.969 17.734 -0.058 1 94.06 282 VAL B O 1
ATOM 5942 N N . VAL B 1 283 ? 16.703 16.172 0.788 1 96.25 283 VAL B N 1
ATOM 5943 C CA . VAL B 1 283 ? 15.438 16.688 0.271 1 96.25 283 VAL B CA 1
ATOM 5944 C C . VAL B 1 283 ? 15.266 18.141 0.696 1 96.25 283 VAL B C 1
ATOM 5946 O O . VAL B 1 283 ? 14.93 19 -0.125 1 96.25 283 VAL B O 1
ATOM 5949 N N . SER B 1 284 ? 15.531 18.438 1.955 1 95.25 284 SER B N 1
ATOM 5950 C CA . SER B 1 284 ? 15.336 19.781 2.502 1 95.25 284 SER B CA 1
ATOM 5951 C C . SER B 1 284 ? 16.234 20.797 1.819 1 95.25 284 SER B C 1
ATOM 5953 O O . SER B 1 284 ? 15.867 21.953 1.655 1 95.25 284 SER B O 1
ATOM 5955 N N . GLU B 1 285 ? 17.422 20.359 1.384 1 94.69 285 GLU B N 1
ATOM 5956 C CA . GLU B 1 285 ? 18.375 21.234 0.715 1 94.69 285 GLU B CA 1
ATOM 5957 C C . GLU B 1 285 ? 17.844 21.703 -0.637 1 94.69 285 GLU B C 1
ATOM 5959 O O . GLU B 1 285 ? 17.922 22.891 -0.97 1 94.69 285 GLU B O 1
ATOM 5964 N N . VAL B 1 286 ? 17.281 20.797 -1.363 1 95.62 286 VAL B N 1
ATOM 5965 C CA . VAL B 1 286 ? 16.781 21.109 -2.695 1 95.62 286 VAL B CA 1
ATOM 5966 C C . VAL B 1 286 ? 15.562 22.031 -2.582 1 95.62 286 VAL B C 1
ATOM 5968 O O . VAL B 1 286 ? 15.422 22.984 -3.361 1 95.62 286 VAL B O 1
ATOM 5971 N N . LEU B 1 287 ? 14.734 21.797 -1.624 1 97.19 287 LEU B N 1
ATOM 5972 C CA . LEU B 1 287 ? 13.562 22.641 -1.396 1 97.19 287 LEU B CA 1
ATOM 5973 C C . LEU B 1 287 ? 13.969 24.031 -0.938 1 97.19 287 LEU B C 1
ATOM 5975 O O . LEU B 1 287 ? 13.391 25.031 -1.381 1 97.19 287 LEU B O 1
ATOM 5979 N N . SER B 1 288 ? 14.977 24.109 -0.088 1 95.56 288 SER B N 1
ATOM 5980 C CA . SER B 1 288 ? 15.445 25.406 0.422 1 95.56 288 SER B CA 1
ATOM 5981 C C . SER B 1 288 ? 16.078 26.234 -0.685 1 95.56 288 SER B C 1
ATOM 5983 O O . SER B 1 288 ? 16.094 27.469 -0.611 1 95.56 288 SER B O 1
ATOM 5985 N N . GLN B 1 289 ? 16.578 25.547 -1.675 1 95.94 289 GLN B N 1
ATOM 5986 C CA . GLN B 1 289 ? 17.172 26.234 -2.82 1 95.94 289 GLN B CA 1
ATOM 5987 C C . GLN B 1 289 ? 16.094 26.875 -3.693 1 95.94 289 GLN B C 1
ATOM 5989 O O . GLN B 1 289 ? 16.375 27.719 -4.543 1 95.94 289 GLN B O 1
ATOM 5994 N N . GLY B 1 290 ? 14.867 26.406 -3.467 1 96.75 290 GLY B N 1
ATOM 5995 C CA . GLY B 1 290 ? 13.773 27.078 -4.152 1 96.75 290 GLY B CA 1
ATOM 5996 C C . GLY B 1 290 ? 13.039 26.172 -5.129 1 96.75 290 GLY B C 1
ATOM 5997 O O . GLY B 1 290 ? 12.242 26.641 -5.941 1 96.75 290 GLY B O 1
ATOM 5998 N N . ALA B 1 291 ? 13.297 24.906 -5.121 1 97.81 291 ALA B N 1
ATOM 5999 C CA . ALA B 1 291 ? 12.562 23.984 -5.996 1 97.81 291 ALA B CA 1
ATOM 6000 C C . ALA B 1 291 ? 11.055 24.125 -5.781 1 97.81 291 ALA B C 1
ATOM 6002 O O . ALA B 1 291 ? 10.594 24.266 -4.645 1 97.81 291 ALA B O 1
ATOM 6003 N N . ASP B 1 292 ? 10.289 24.109 -6.871 1 98.5 292 ASP B N 1
ATOM 6004 C CA . ASP B 1 292 ? 8.836 24.188 -6.77 1 98.5 292 ASP B CA 1
ATOM 6005 C C . ASP B 1 292 ? 8.242 22.875 -6.27 1 98.5 292 ASP B C 1
ATOM 6007 O O . ASP B 1 292 ? 7.262 22.875 -5.52 1 98.5 292 ASP B O 1
ATOM 6011 N N . LEU B 1 293 ? 8.797 21.781 -6.773 1 98.56 293 LEU B N 1
ATOM 6012 C CA . LEU B 1 293 ? 8.359 20.438 -6.418 1 98.56 293 LEU B CA 1
ATOM 6013 C C . LEU B 1 293 ? 9.547 19.469 -6.355 1 98.56 293 LEU B C 1
ATOM 6015 O O . LEU B 1 293 ? 10.461 19.562 -7.176 1 98.56 293 LEU B O 1
ATOM 6019 N N . VAL B 1 294 ? 9.477 18.578 -5.438 1 98.38 294 VAL B N 1
ATOM 6020 C CA . VAL B 1 294 ? 10.367 17.438 -5.41 1 98.38 294 VAL B CA 1
ATOM 6021 C C . VAL B 1 294 ? 9.562 16.156 -5.184 1 98.38 294 VAL B C 1
ATOM 6023 O O . VAL B 1 294 ? 8.469 16.203 -4.617 1 98.38 294 VAL B O 1
ATOM 6026 N N . SER B 1 295 ? 10 15.039 -5.66 1 97.88 295 SER B N 1
ATOM 6027 C CA . SER B 1 295 ? 9.438 13.734 -5.348 1 97.88 295 SER B CA 1
ATOM 6028 C C . SER B 1 295 ? 10.523 12.727 -4.996 1 97.88 295 SER B C 1
ATOM 6030 O O . SER B 1 295 ? 11.672 12.875 -5.426 1 97.88 295 SER B O 1
ATOM 6032 N N . PHE B 1 296 ? 10.18 11.781 -4.164 1 96.75 296 PHE B N 1
ATOM 6033 C CA . PHE B 1 296 ? 11.156 10.766 -3.777 1 96.75 296 PHE B CA 1
ATOM 6034 C C . PHE B 1 296 ? 10.461 9.539 -3.207 1 96.75 296 PHE B C 1
ATOM 6036 O O . PHE B 1 296 ? 9.289 9.602 -2.83 1 96.75 296 PHE B O 1
ATOM 6043 N N . SER B 1 297 ? 11.195 8.438 -3.129 1 96.31 297 SER B N 1
ATOM 6044 C CA . SER B 1 297 ? 10.672 7.148 -2.684 1 96.31 297 SER B CA 1
ATOM 6045 C C . SER B 1 297 ? 10.719 7.027 -1.164 1 96.31 297 SER B C 1
ATOM 6047 O O . SER B 1 297 ? 11.633 7.555 -0.522 1 96.31 297 SER B O 1
ATOM 6049 N N . GLY B 1 298 ? 9.758 6.293 -0.656 1 96.94 298 GLY B N 1
ATOM 6050 C CA . GLY B 1 298 ? 9.75 6.02 0.772 1 96.94 298 GLY B CA 1
ATOM 6051 C C . GLY B 1 298 ? 10.57 4.801 1.154 1 96.94 298 GLY B C 1
ATOM 6052 O O . GLY B 1 298 ? 11.078 4.715 2.273 1 96.94 298 GLY B O 1
ATOM 6053 N N . ASP B 1 299 ? 10.766 3.85 0.216 1 96.56 299 ASP B N 1
ATOM 6054 C CA . ASP B 1 299 ? 11.305 2.543 0.582 1 96.56 299 ASP B CA 1
ATOM 6055 C C . ASP B 1 299 ? 12.773 2.428 0.2 1 96.56 299 ASP B C 1
ATOM 6057 O O . ASP B 1 299 ? 13.289 1.323 0.002 1 96.56 299 ASP B O 1
ATOM 6061 N N . LYS B 1 300 ? 13.445 3.531 -0.019 1 95.44 300 LYS B N 1
ATOM 6062 C CA . LYS B 1 300 ? 14.875 3.553 -0.294 1 95.44 300 LYS B CA 1
ATOM 6063 C C . LYS B 1 300 ? 15.656 4.125 0.889 1 95.44 300 LYS B C 1
ATOM 6065 O O . LYS B 1 300 ? 15.617 3.572 1.99 1 95.44 300 LYS B O 1
ATOM 6070 N N . LEU B 1 301 ? 16.234 5.293 0.795 1 96.19 301 LEU B N 1
ATOM 6071 C CA . LEU B 1 301 ? 17.125 5.801 1.831 1 96.19 301 LEU B CA 1
ATOM 6072 C C . LEU B 1 301 ? 16.328 6.422 2.975 1 96.19 301 LEU B C 1
ATOM 6074 O O . LEU B 1 301 ? 16.859 6.656 4.059 1 96.19 301 LEU B O 1
ATOM 6078 N N . LEU B 1 302 ? 15.016 6.703 2.76 1 95.94 302 LEU B N 1
ATOM 6079 C CA . LEU B 1 302 ? 14.156 7.125 3.859 1 95.94 302 LEU B CA 1
ATOM 6080 C C . LEU B 1 302 ? 13.992 6.008 4.883 1 95.94 302 LEU B C 1
ATOM 6082 O O . LEU B 1 302 ? 13.844 6.27 6.078 1 95.94 302 LEU B O 1
ATOM 6086 N N . GLY B 1 303 ? 14.023 4.773 4.391 1 97.25 303 GLY B N 1
ATOM 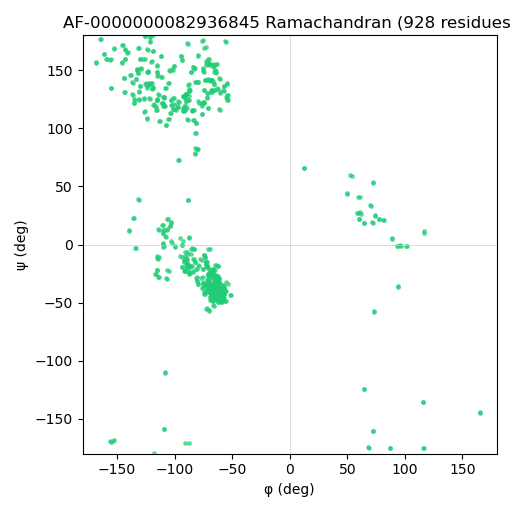6087 C CA . GLY B 1 303 ? 13.922 3.611 5.254 1 97.25 303 GLY B CA 1
ATOM 6088 C C . GLY B 1 303 ? 12.492 3.281 5.641 1 97.25 303 GLY B C 1
ATOM 6089 O O . GLY B 1 303 ? 12.25 2.705 6.703 1 97.25 303 GLY B O 1
ATOM 6090 N N . GLY B 1 304 ? 11.562 3.746 4.879 1 97.62 304 GLY B N 1
ATOM 6091 C CA . GLY B 1 304 ? 10.148 3.508 5.141 1 97.62 304 GLY B CA 1
ATOM 6092 C C . GLY B 1 304 ? 9.516 2.555 4.148 1 97.62 304 GLY B C 1
ATOM 6093 O O . GLY B 1 304 ? 10.195 1.717 3.557 1 97.62 304 GLY B O 1
ATOM 6094 N N . PRO B 1 305 ? 8.203 2.594 4.008 1 97.88 305 PRO B N 1
ATOM 6095 C CA . PRO B 1 305 ? 7.473 1.736 3.072 1 97.88 305 PRO B CA 1
ATOM 6096 C C . PRO B 1 305 ? 7.531 2.248 1.635 1 97.88 305 PRO B C 1
ATOM 6098 O O . PRO B 1 305 ? 7.957 3.381 1.396 1 97.88 305 PRO B O 1
ATOM 6101 N N . GLN B 1 306 ? 7.215 1.347 0.7 1 96.88 306 GLN B N 1
ATOM 6102 C CA . GLN B 1 306 ? 7.004 1.841 -0.656 1 96.88 306 GLN B CA 1
ATOM 6103 C C . GLN B 1 306 ? 5.973 2.963 -0.679 1 96.88 306 GLN B C 1
ATOM 6105 O O . GLN B 1 306 ? 4.848 2.791 -0.198 1 96.88 306 GLN B O 1
ATOM 6110 N N . ALA B 1 307 ? 6.297 4.062 -1.178 1 97.38 307 ALA B N 1
ATOM 6111 C CA . ALA B 1 307 ? 5.48 5.258 -1.353 1 97.38 307 ALA B CA 1
ATOM 6112 C C . ALA B 1 307 ? 6.176 6.273 -2.254 1 97.38 307 ALA B C 1
ATOM 6114 O O . ALA B 1 307 ? 7.383 6.18 -2.488 1 97.38 307 ALA B O 1
ATOM 6115 N N . GLY B 1 308 ? 5.441 7.109 -2.832 1 97.5 308 GLY B N 1
ATOM 6116 C CA . GLY B 1 308 ? 5.941 8.32 -3.465 1 97.5 308 GLY B CA 1
ATOM 6117 C C . GLY B 1 308 ? 5.555 9.586 -2.721 1 97.5 308 GLY B C 1
ATOM 6118 O O . GLY B 1 308 ? 4.371 9.867 -2.535 1 97.5 308 GLY B O 1
ATOM 6119 N N . ILE B 1 309 ? 6.535 10.312 -2.287 1 98.12 309 ILE B N 1
ATOM 6120 C CA . ILE B 1 309 ? 6.277 11.562 -1.583 1 98.12 309 ILE B CA 1
ATOM 6121 C C . ILE B 1 309 ? 6.477 12.742 -2.533 1 98.12 309 ILE B C 1
ATOM 6123 O O . ILE B 1 309 ? 7.492 12.82 -3.229 1 98.12 309 ILE B O 1
ATOM 6127 N N . ILE B 1 310 ? 5.516 13.586 -2.648 1 98.5 310 ILE B N 1
ATOM 6128 C CA . ILE B 1 310 ? 5.594 14.836 -3.398 1 98.5 310 ILE B CA 1
ATOM 6129 C C . ILE B 1 310 ? 5.551 16.016 -2.434 1 98.5 310 ILE B C 1
ATOM 6131 O O . ILE B 1 310 ? 4.613 16.141 -1.639 1 98.5 310 ILE B O 1
ATOM 6135 N N . ALA B 1 311 ? 6.516 16.844 -2.426 1 98.38 311 ALA B N 1
ATOM 6136 C CA . ALA B 1 311 ? 6.602 17.984 -1.527 1 98.38 311 ALA B CA 1
ATOM 6137 C C . ALA B 1 311 ? 6.992 19.25 -2.287 1 98.38 311 ALA B C 1
ATOM 6139 O O . ALA B 1 311 ? 7.793 19.203 -3.225 1 98.38 311 ALA B O 1
ATOM 6140 N N . GLY B 1 312 ? 6.457 20.391 -1.951 1 98.44 312 GLY B N 1
ATOM 6141 C CA . GLY B 1 312 ? 6.789 21.641 -2.611 1 98.44 312 GLY B CA 1
ATOM 6142 C C . GLY B 1 312 ? 5.801 22.75 -2.309 1 98.44 312 GLY B C 1
ATOM 6143 O O . GLY B 1 312 ? 5.359 22.906 -1.168 1 98.44 312 GLY B O 1
ATOM 6144 N N . LYS B 1 313 ? 5.578 23.547 -3.285 1 98.25 313 LYS B N 1
ATOM 6145 C CA . LYS B 1 313 ? 4.715 24.719 -3.16 1 98.25 313 LYS B CA 1
ATOM 6146 C C . LYS B 1 313 ? 3.264 24.312 -2.938 1 98.25 313 LYS B C 1
ATOM 6148 O O . LYS B 1 313 ? 2.777 23.359 -3.561 1 98.25 313 LYS B O 1
ATOM 6153 N N . LYS B 1 314 ? 2.578 25.047 -2.094 1 97.31 314 LYS B N 1
ATOM 6154 C CA . LYS B 1 314 ? 1.217 24.734 -1.669 1 97.31 314 LYS B CA 1
ATOM 6155 C C . LYS B 1 314 ? 0.258 24.734 -2.855 1 97.31 314 LYS B C 1
ATOM 6157 O O . LYS B 1 314 ? -0.551 23.812 -3.002 1 97.31 314 LYS B O 1
ATOM 6162 N N . GLU B 1 315 ? 0.355 25.688 -3.648 1 97.69 315 GLU B N 1
ATOM 6163 C CA . GLU B 1 315 ? -0.56 25.828 -4.777 1 97.69 315 GLU B CA 1
ATOM 6164 C C . GLU B 1 315 ? -0.451 24.641 -5.727 1 97.69 315 GLU B C 1
ATOM 6166 O O . GLU B 1 315 ? -1.461 24.156 -6.242 1 97.69 315 GLU B O 1
ATOM 6171 N N . LEU B 1 316 ? 0.755 24.188 -5.996 1 98.5 316 LEU B N 1
ATOM 6172 C CA . LEU B 1 316 ? 0.977 23.062 -6.902 1 98.5 316 LEU B CA 1
ATOM 6173 C C . LEU B 1 316 ? 0.474 21.766 -6.281 1 98.5 316 LEU B C 1
ATOM 6175 O O . LEU B 1 316 ? -0.16 20.953 -6.961 1 98.5 316 LEU B O 1
ATOM 6179 N N . ILE B 1 317 ? 0.715 21.562 -5.008 1 98.19 317 ILE B N 1
ATOM 6180 C CA . ILE B 1 317 ? 0.275 20.375 -4.305 1 98.19 317 ILE B CA 1
ATOM 6181 C C . ILE B 1 317 ? -1.251 20.312 -4.293 1 98.19 317 ILE B C 1
ATOM 6183 O O . ILE B 1 317 ? -1.837 19.234 -4.457 1 98.19 317 ILE B O 1
ATOM 6187 N N . GLN B 1 318 ? -1.864 21.438 -4.105 1 96.81 318 GLN B N 1
ATOM 6188 C CA . GLN B 1 318 ? -3.322 21.469 -4.117 1 96.81 318 GLN B CA 1
ATOM 6189 C C . GLN B 1 318 ? -3.877 21.047 -5.473 1 96.81 318 GLN B C 1
ATOM 6191 O O . GLN B 1 318 ? -4.883 20.328 -5.543 1 96.81 318 GLN B O 1
ATOM 6196 N N . LYS B 1 319 ? -3.23 21.469 -6.5 1 97.56 319 LYS B N 1
ATOM 6197 C CA . LYS B 1 319 ? -3.641 21.047 -7.836 1 97.56 319 LYS B CA 1
ATOM 6198 C C . LYS B 1 319 ? -3.531 19.547 -7.996 1 97.56 319 LYS B C 1
ATOM 6200 O O . LYS B 1 319 ? -4.402 18.906 -8.602 1 97.56 319 LYS B O 1
ATOM 6205 N N . LEU B 1 320 ? -2.461 19 -7.477 1 97.62 320 LEU B N 1
ATOM 6206 C CA . LEU B 1 320 ? -2.268 17.562 -7.543 1 97.62 320 LEU B CA 1
ATOM 6207 C C . LEU B 1 320 ? -3.35 16.828 -6.758 1 97.62 320 LEU B C 1
ATOM 6209 O O . LEU B 1 320 ? -3.914 15.844 -7.238 1 97.62 320 LEU B O 1
ATOM 6213 N N . LYS B 1 321 ? -3.68 17.312 -5.574 1 94.81 321 LYS B N 1
ATOM 6214 C CA . LYS B 1 321 ? -4.668 16.688 -4.707 1 94.81 321 LYS B CA 1
ATOM 6215 C C . LYS B 1 321 ? -6.055 16.703 -5.34 1 94.81 321 LYS B C 1
ATOM 6217 O O . LYS B 1 321 ? -6.863 15.805 -5.117 1 94.81 321 LYS B O 1
ATOM 6222 N N . LYS B 1 322 ? -6.328 17.656 -6.152 1 93.19 322 LYS B N 1
ATOM 6223 C CA . LYS B 1 322 ? -7.641 17.828 -6.762 1 93.19 322 LYS B CA 1
ATOM 6224 C C . LYS B 1 322 ? -7.758 17.031 -8.055 1 93.19 322 LYS B C 1
ATOM 6226 O O . LYS B 1 322 ? -8.859 16.844 -8.578 1 93.19 322 LYS B O 1
ATOM 6231 N N . HIS B 1 323 ? -6.637 16.656 -8.617 1 94.38 323 HIS B N 1
ATOM 6232 C CA . HIS B 1 323 ? -6.637 15.93 -9.883 1 94.38 323 HIS B CA 1
ATOM 6233 C C . HIS B 1 323 ? -7.297 14.562 -9.734 1 94.38 323 HIS B C 1
ATOM 6235 O O . HIS B 1 323 ? -7.199 13.93 -8.68 1 94.38 323 HIS B O 1
ATOM 6241 N N . GLN B 1 324 ? -7.914 14.008 -10.727 1 91.06 324 GLN B N 1
ATOM 6242 C CA . GLN B 1 324 ? -8.656 12.75 -10.711 1 91.06 324 GLN B CA 1
ATOM 6243 C C . GLN B 1 324 ? -7.742 11.57 -10.383 1 91.06 324 GLN B C 1
ATOM 6245 O O . GLN B 1 324 ? -8.18 10.594 -9.766 1 91.06 324 GLN B O 1
ATOM 6250 N N . LEU B 1 325 ? -6.512 11.711 -10.75 1 95 325 LEU B N 1
ATOM 6251 C CA . LEU B 1 325 ? -5.566 10.617 -10.531 1 95 325 LEU B CA 1
ATOM 6252 C C . LEU B 1 325 ? -5.211 10.492 -9.055 1 95 325 LEU B C 1
ATOM 6254 O O . LEU B 1 325 ? -4.648 9.484 -8.625 1 95 325 LEU B O 1
ATOM 6258 N N . ALA B 1 326 ? -5.52 11.539 -8.258 1 93.88 326 ALA B N 1
ATOM 6259 C CA . ALA B 1 326 ? -5.223 11.477 -6.832 1 93.88 326 ALA B CA 1
ATOM 6260 C C . ALA B 1 326 ? -5.93 10.289 -6.18 1 93.88 326 ALA B C 1
ATOM 6262 O O . ALA B 1 326 ? -5.363 9.625 -5.309 1 93.88 326 ALA B O 1
ATOM 6263 N N . ARG B 1 327 ? -7.121 10.016 -6.605 1 92.25 327 ARG B N 1
ATOM 6264 C CA . ARG B 1 327 ? -7.863 8.875 -6.074 1 92.25 327 ARG B CA 1
ATOM 6265 C C . ARG B 1 327 ? -7.27 7.559 -6.562 1 92.25 327 ARG B C 1
ATOM 6267 O O . ARG B 1 327 ? -7.215 6.582 -5.812 1 92.25 327 ARG B O 1
ATOM 6274 N N . VAL B 1 328 ? -6.863 7.516 -7.812 1 95.12 328 VAL B N 1
ATOM 6275 C CA . VAL B 1 328 ? -6.301 6.328 -8.453 1 95.12 328 VAL B CA 1
ATOM 6276 C C . VAL B 1 328 ? -4.996 5.941 -7.766 1 95.12 328 VAL B C 1
ATOM 6278 O O . VAL B 1 328 ? -4.707 4.754 -7.598 1 95.12 328 VAL B O 1
ATOM 6281 N N . LEU B 1 329 ? -4.262 6.918 -7.305 1 96.75 329 LEU B N 1
ATOM 6282 C CA . LEU B 1 329 ? -2.92 6.684 -6.785 1 96.75 329 LEU B CA 1
ATOM 6283 C C . LEU B 1 329 ? -2.912 6.742 -5.262 1 96.75 329 LEU B C 1
ATOM 6285 O O . LEU B 1 329 ? -1.845 6.797 -4.645 1 96.75 329 LEU B O 1
ATOM 6289 N N . ARG B 1 330 ? -4.043 6.664 -4.625 1 94.25 330 ARG B N 1
ATOM 6290 C CA . ARG B 1 330 ? -4.211 6.824 -3.184 1 94.25 330 ARG B CA 1
ATOM 6291 C C . ARG B 1 330 ? -3.588 5.652 -2.428 1 94.25 330 ARG B C 1
ATOM 6293 O O . ARG B 1 330 ? -3.748 4.496 -2.822 1 94.25 330 ARG B O 1
ATOM 6300 N N . VAL B 1 331 ? -2.959 5.941 -1.315 1 94.31 331 VAL B N 1
ATOM 6301 C CA . VAL B 1 331 ? -2.258 4.922 -0.542 1 94.31 331 VAL B CA 1
ATOM 6302 C C . VAL B 1 331 ? -3.186 4.359 0.532 1 94.31 331 VAL B C 1
ATOM 6304 O O . VAL B 1 331 ? -4.172 5 0.907 1 94.31 331 VAL B O 1
ATOM 6307 N N . ASP B 1 332 ? -2.865 3.186 1 1 93.75 332 ASP B N 1
ATOM 6308 C CA . ASP B 1 332 ? -3.67 2.498 2.004 1 93.75 332 ASP B CA 1
ATOM 6309 C C . ASP B 1 332 ? -3.238 2.885 3.416 1 93.75 332 ASP B C 1
ATOM 6311 O O . ASP B 1 332 ? -2.229 3.57 3.596 1 93.75 332 ASP B O 1
ATOM 6315 N N . LYS B 1 333 ? -3.988 2.455 4.43 1 96.06 333 LYS B N 1
ATOM 6316 C CA . LYS B 1 333 ? -3.732 2.783 5.828 1 96.06 333 LYS B CA 1
ATOM 6317 C C . LYS B 1 333 ? -2.434 2.145 6.312 1 96.06 333 LYS B C 1
ATOM 6319 O O . LYS B 1 333 ? -1.757 2.689 7.188 1 96.06 333 LYS B O 1
ATOM 6324 N N . LEU B 1 334 ? -2.041 1.019 5.727 1 97.75 334 LEU B N 1
ATOM 6325 C CA . LEU B 1 334 ? -0.804 0.364 6.137 1 97.75 334 LEU B CA 1
ATOM 6326 C C . LEU B 1 334 ? 0.407 1.219 5.781 1 97.75 334 LEU B C 1
ATOM 6328 O O . LEU B 1 334 ? 1.301 1.413 6.605 1 97.75 334 LEU B O 1
ATOM 6332 N N . THR B 1 335 ? 0.389 1.705 4.578 1 97.06 335 THR B N 1
ATOM 6333 C CA . THR B 1 335 ? 1.463 2.578 4.117 1 97.06 335 THR B CA 1
ATOM 6334 C C . THR B 1 335 ? 1.526 3.85 4.961 1 97.06 335 THR B C 1
ATOM 6336 O O . THR B 1 335 ? 2.611 4.293 5.34 1 97.06 335 THR B O 1
ATOM 6339 N N . PHE B 1 336 ? 0.383 4.398 5.289 1 96.12 336 PHE B N 1
ATOM 6340 C CA . PHE B 1 336 ? 0.347 5.613 6.094 1 96.12 336 PHE B CA 1
ATOM 6341 C C . PHE B 1 336 ? 0.93 5.359 7.48 1 96.12 336 PHE B C 1
ATOM 6343 O O . PHE B 1 336 ? 1.714 6.164 7.988 1 96.12 336 PHE B O 1
ATOM 6350 N N . ALA B 1 337 ? 0.518 4.273 8.07 1 97.19 337 ALA B N 1
ATOM 6351 C CA . ALA B 1 337 ? 1.022 3.936 9.398 1 97.19 337 ALA B CA 1
ATOM 6352 C C . ALA B 1 337 ? 2.539 3.773 9.383 1 97.19 337 ALA B C 1
ATOM 6354 O O . ALA B 1 337 ? 3.236 4.309 10.25 1 97.19 337 ALA B O 1
ATOM 6355 N N . ALA B 1 338 ? 3.031 3.078 8.391 1 98 338 ALA B N 1
ATOM 6356 C CA . ALA B 1 338 ? 4.469 2.844 8.273 1 98 338 ALA B CA 1
ATOM 6357 C C . ALA B 1 338 ? 5.223 4.152 8.055 1 98 338 ALA B C 1
ATOM 6359 O O . ALA B 1 338 ? 6.262 4.391 8.68 1 98 338 ALA B O 1
ATOM 6360 N N . LEU B 1 339 ? 4.707 4.945 7.176 1 97.19 339 LEU B N 1
ATOM 6361 C CA . LEU B 1 339 ? 5.359 6.207 6.84 1 97.19 339 LEU B CA 1
ATOM 6362 C C . LEU B 1 339 ? 5.34 7.164 8.031 1 97.19 339 LEU B C 1
ATOM 6364 O O . LEU B 1 339 ? 6.324 7.859 8.289 1 97.19 339 LEU B O 1
ATOM 6368 N N . GLU B 1 340 ? 4.211 7.223 8.719 1 96.25 340 GLU B N 1
ATOM 6369 C CA . GLU B 1 340 ? 4.09 8.086 9.891 1 96.25 340 GLU B CA 1
ATOM 6370 C C . GLU B 1 340 ? 5.133 7.727 10.945 1 96.25 340 GLU B C 1
ATOM 6372 O O . GLU B 1 340 ? 5.801 8.609 11.484 1 96.25 340 GLU B O 1
ATOM 6377 N N . ALA B 1 341 ? 5.254 6.484 11.219 1 97 341 ALA B N 1
ATOM 6378 C CA . ALA B 1 341 ? 6.23 6.039 12.211 1 97 341 ALA B CA 1
ATOM 6379 C C . ALA B 1 341 ? 7.652 6.359 11.758 1 97 341 ALA B C 1
ATOM 6381 O O . ALA B 1 341 ? 8.492 6.762 12.562 1 97 341 ALA B O 1
ATOM 6382 N N . THR B 1 342 ? 7.926 6.148 10.5 1 97.56 342 THR B N 1
ATOM 6383 C CA . THR B 1 342 ? 9.25 6.43 9.953 1 97.56 342 THR B CA 1
ATOM 6384 C C . THR B 1 342 ? 9.586 7.914 10.078 1 97.56 342 THR B C 1
ATOM 6386 O O . THR B 1 342 ? 10.648 8.281 10.578 1 97.56 342 THR B O 1
ATOM 6389 N N . LEU B 1 343 ? 8.664 8.75 9.648 1 95.94 343 LEU B N 1
ATOM 6390 C CA . LEU B 1 343 ? 8.891 10.188 9.672 1 95.94 343 LEU B CA 1
ATOM 6391 C C . LEU B 1 343 ? 8.969 10.695 11.109 1 95.94 343 LEU B C 1
ATOM 6393 O O . LEU B 1 343 ? 9.719 11.633 11.398 1 95.94 343 LEU B O 1
ATOM 6397 N N . SER B 1 344 ? 8.156 10.109 11.984 1 95 344 SER B N 1
ATOM 6398 C CA . SER B 1 344 ? 8.188 10.492 13.391 1 95 344 SER B CA 1
ATOM 6399 C C . SER B 1 344 ? 9.578 10.305 13.992 1 95 344 SER B C 1
ATOM 6401 O O . SER B 1 344 ? 10 11.078 14.852 1 95 344 SER B O 1
ATOM 6403 N N . ALA B 1 345 ? 10.258 9.312 13.562 1 96 345 ALA B N 1
ATOM 6404 C CA . ALA B 1 345 ? 11.609 9.078 14.055 1 96 345 ALA B CA 1
ATOM 6405 C C . ALA B 1 345 ? 12.516 10.266 13.742 1 96 345 ALA B C 1
ATOM 6407 O O . ALA B 1 345 ? 13.367 10.633 14.562 1 96 345 ALA B O 1
ATOM 6408 N N . TYR B 1 346 ? 12.352 10.875 12.617 1 94.06 346 TYR B N 1
ATOM 6409 C CA . TYR B 1 346 ? 13.172 12 12.203 1 94.06 346 TYR B CA 1
ATOM 6410 C C . TYR B 1 346 ? 12.867 13.242 13.039 1 94.06 346 TYR B C 1
ATOM 6412 O O . TYR B 1 346 ? 13.688 14.156 13.125 1 94.06 346 TYR B O 1
ATOM 6420 N N . LEU B 1 347 ? 11.734 13.273 13.648 1 93.56 347 LEU B N 1
ATOM 6421 C CA . LEU B 1 347 ? 11.359 14.398 14.5 1 93.56 347 LEU B CA 1
ATOM 6422 C C . LEU B 1 347 ? 11.859 14.188 15.922 1 93.56 347 LEU B C 1
ATOM 6424 O O . LEU B 1 347 ? 12 15.148 16.688 1 93.56 347 LEU B O 1
ATOM 6428 N N . LYS B 1 348 ? 12.062 12.977 16.312 1 92.69 348 LYS B N 1
ATOM 6429 C CA . LYS B 1 348 ? 12.383 12.641 17.688 1 92.69 348 LYS B CA 1
ATOM 6430 C C . LYS B 1 348 ? 13.891 12.641 17.922 1 92.69 348 LYS B C 1
ATOM 6432 O O . LYS B 1 348 ? 14.344 12.656 19.078 1 92.69 348 LYS B O 1
ATOM 6437 N N . GLY B 1 349 ? 14.664 12.578 16.844 1 89.69 349 GLY B N 1
ATOM 6438 C CA . GLY B 1 349 ? 16.109 12.75 17.016 1 89.69 349 GLY B CA 1
ATOM 6439 C C . GLY B 1 349 ? 16.906 11.516 16.625 1 89.69 349 GLY B C 1
ATOM 6440 O O . GLY B 1 349 ? 16.328 10.508 16.203 1 89.69 349 GLY B O 1
ATOM 6441 N N . ASN B 1 350 ? 18.172 11.586 16.844 1 90.69 350 ASN B N 1
ATOM 6442 C CA . ASN B 1 350 ? 19.125 10.633 16.281 1 90.69 350 ASN B CA 1
ATOM 6443 C C . ASN B 1 350 ? 18.922 9.234 16.875 1 90.69 350 ASN B C 1
ATOM 6445 O O . ASN B 1 350 ? 19.078 8.234 16.172 1 90.69 350 ASN B O 1
ATOM 6449 N N . GLU B 1 351 ? 18.609 9.203 18.141 1 93.06 351 GLU B N 1
ATOM 6450 C CA . GLU B 1 351 ? 18.422 7.898 18.766 1 93.06 351 GLU B CA 1
ATOM 6451 C C . GLU B 1 351 ? 17.312 7.109 18.062 1 93.06 351 GLU B C 1
ATOM 6453 O O . GLU B 1 351 ? 17.453 5.906 17.828 1 93.06 351 GLU B O 1
ATOM 6458 N N . GLN B 1 352 ? 16.25 7.777 17.75 1 94.38 352 GLN B N 1
ATOM 6459 C CA . GLN B 1 352 ? 15.125 7.125 17.078 1 94.38 352 GLN B CA 1
ATOM 6460 C C . GLN B 1 352 ? 15.445 6.867 15.602 1 94.38 352 GLN B C 1
ATOM 6462 O O . GLN B 1 352 ? 15.031 5.852 15.039 1 94.38 352 GLN B O 1
ATOM 6467 N N . ILE B 1 353 ? 16.188 7.785 14.992 1 95.94 353 ILE B N 1
ATOM 6468 C CA . ILE B 1 353 ? 16.578 7.637 13.594 1 95.94 353 ILE B CA 1
ATOM 6469 C C . ILE B 1 353 ? 17.438 6.383 13.438 1 95.94 353 ILE B C 1
ATOM 6471 O O . ILE B 1 353 ? 17.297 5.648 12.453 1 95.94 353 ILE B O 1
ATOM 6475 N N . MET B 1 354 ? 18.219 6.059 14.43 1 96.25 354 MET B N 1
ATOM 6476 C CA . MET B 1 354 ? 19.125 4.914 14.375 1 96.25 354 MET B CA 1
ATOM 6477 C C . MET B 1 354 ? 18.359 3.604 14.492 1 96.25 354 MET B C 1
ATOM 6479 O O . MET B 1 354 ? 18.906 2.529 14.25 1 96.25 354 MET B O 1
ATOM 6483 N N . LYS B 1 355 ? 17.109 3.688 14.836 1 96.81 355 LYS B N 1
ATOM 6484 C CA . LYS B 1 355 ? 16.281 2.486 14.906 1 96.81 355 LYS B CA 1
ATOM 6485 C C . LYS B 1 355 ? 15.742 2.1 13.531 1 96.81 355 LYS B C 1
ATOM 6487 O O . LYS B 1 355 ? 15.211 1 13.352 1 96.81 355 LYS B O 1
ATOM 6492 N N . ILE B 1 356 ? 15.867 2.986 12.594 1 97.69 356 ILE B N 1
ATOM 6493 C CA . ILE B 1 356 ? 15.531 2.662 11.211 1 97.69 356 ILE B CA 1
ATOM 6494 C C . ILE B 1 356 ? 16.625 1.772 10.609 1 97.69 356 ILE B C 1
ATOM 6496 O O . ILE B 1 356 ? 17.781 2.178 10.516 1 97.69 356 ILE B O 1
ATOM 6500 N N . PRO B 1 357 ? 16.281 0.596 10.125 1 97.81 357 PRO B N 1
ATOM 6501 C CA . PRO B 1 357 ? 17.281 -0.399 9.742 1 97.81 357 PRO B CA 1
ATOM 6502 C C . PRO B 1 357 ? 18.234 0.108 8.664 1 97.81 357 PRO B C 1
ATOM 6504 O O . PRO B 1 357 ? 19.453 -0.115 8.75 1 97.81 357 PRO B O 1
ATOM 6507 N N . VAL B 1 358 ? 17.75 0.797 7.664 1 97.06 358 VAL B N 1
ATOM 6508 C CA . VAL B 1 358 ? 18.609 1.277 6.578 1 97.06 358 VAL B CA 1
ATOM 6509 C C . VAL B 1 358 ? 19.688 2.211 7.141 1 97.06 358 VAL B C 1
ATOM 6511 O O . VAL B 1 358 ? 20.859 2.092 6.793 1 97.06 358 VAL B O 1
ATOM 6514 N N . ILE B 1 359 ? 19.25 3.107 8.008 1 97.12 359 ILE B N 1
ATOM 6515 C CA . ILE B 1 359 ? 20.172 4.078 8.578 1 97.12 359 ILE B CA 1
ATOM 6516 C C . ILE B 1 359 ? 21.172 3.367 9.484 1 97.12 359 ILE B C 1
ATOM 6518 O O . ILE B 1 359 ? 22.391 3.592 9.383 1 97.12 359 ILE B O 1
ATOM 6522 N N . ARG B 1 360 ? 20.656 2.52 10.305 1 96.88 360 ARG B N 1
ATOM 6523 C CA . ARG B 1 360 ? 21.5 1.743 11.219 1 96.88 360 ARG B CA 1
ATOM 6524 C C . ARG B 1 360 ? 22.562 0.964 10.445 1 96.88 360 ARG B C 1
ATOM 6526 O O . ARG B 1 360 ? 23.75 1.012 10.797 1 96.88 360 ARG B O 1
ATOM 6533 N N . ASP B 1 361 ? 22.172 0.264 9.414 1 97.19 361 ASP B N 1
ATOM 6534 C CA . ASP B 1 361 ? 23.078 -0.607 8.664 1 97.19 361 ASP B CA 1
ATOM 6535 C C . ASP B 1 361 ? 24.078 0.209 7.859 1 97.19 361 ASP B C 1
ATOM 6537 O O . ASP B 1 361 ? 25.234 -0.207 7.688 1 97.19 361 ASP B O 1
ATOM 6541 N N . MET B 1 362 ? 23.672 1.358 7.359 1 96.38 362 MET B N 1
ATOM 6542 C CA . MET B 1 362 ? 24.578 2.246 6.621 1 96.38 362 MET B CA 1
ATOM 6543 C C . MET B 1 362 ? 25.672 2.791 7.527 1 96.38 362 MET B C 1
ATOM 6545 O O . MET B 1 362 ? 26.812 2.955 7.098 1 96.38 362 MET B O 1
ATOM 6549 N N . LEU B 1 363 ? 25.328 2.971 8.766 1 96.69 363 LEU B N 1
ATOM 6550 C CA . LEU B 1 363 ? 26.234 3.67 9.664 1 96.69 363 LEU B CA 1
ATOM 6551 C C . LEU B 1 363 ? 26.969 2.686 10.578 1 96.69 363 LEU B C 1
ATOM 6553 O O . LEU B 1 363 ? 27.766 3.09 11.414 1 96.69 363 LEU B O 1
ATOM 6557 N N . SER B 1 364 ? 26.719 1.438 10.414 1 96.75 364 SER B N 1
ATOM 6558 C CA . SER B 1 364 ? 27.391 0.438 11.234 1 96.75 364 SER B CA 1
ATOM 6559 C C . SER B 1 364 ? 28.906 0.559 11.109 1 96.75 364 SER B C 1
ATOM 6561 O O . SER B 1 364 ? 29.438 0.65 10 1 96.75 364 SER B O 1
ATOM 6563 N N . LYS B 1 365 ? 29.594 0.475 12.234 1 96.12 365 LYS B N 1
ATOM 6564 C CA . LYS B 1 365 ? 31.047 0.582 12.242 1 96.12 365 LYS B CA 1
ATOM 6565 C C . LYS B 1 365 ? 31.703 -0.748 11.875 1 96.12 365 LYS B C 1
ATOM 6567 O O . LYS B 1 365 ? 31.234 -1.811 12.289 1 96.12 365 LYS B O 1
ATOM 6572 N N . PRO B 1 366 ? 32.75 -0.638 11.094 1 96.56 366 PRO B N 1
ATOM 6573 C CA . PRO B 1 366 ? 33.438 -1.868 10.742 1 96.56 366 PRO B CA 1
ATOM 6574 C C . PRO B 1 366 ? 33.875 -2.686 11.961 1 96.56 366 PRO B C 1
ATOM 6576 O O . PRO B 1 366 ? 33.844 -3.918 11.922 1 96.56 366 PRO B O 1
ATOM 6579 N N . THR B 1 367 ? 34.188 -2.045 13.016 1 97.31 367 THR B N 1
ATOM 6580 C CA . THR B 1 367 ? 34.594 -2.738 14.227 1 97.31 367 THR B CA 1
ATOM 6581 C C . THR B 1 367 ? 33.469 -3.576 14.797 1 97.31 367 THR B C 1
ATOM 6583 O O . THR B 1 367 ? 33.688 -4.684 15.289 1 97.31 367 THR B O 1
ATOM 6586 N N . ASP B 1 368 ? 32.281 -3.01 14.758 1 96.75 368 ASP B N 1
ATOM 6587 C CA . ASP B 1 368 ? 31.125 -3.754 15.219 1 96.75 368 ASP B CA 1
ATOM 6588 C C . ASP B 1 368 ? 30.859 -4.965 14.328 1 96.75 368 ASP B C 1
ATOM 6590 O O . ASP B 1 368 ? 30.469 -6.027 14.82 1 96.75 368 ASP B O 1
ATOM 6594 N N . ILE B 1 369 ? 31.016 -4.84 13.039 1 97.81 369 ILE B N 1
ATOM 6595 C CA . ILE B 1 369 ? 30.812 -5.918 12.086 1 97.81 369 ILE B CA 1
ATOM 6596 C C . ILE B 1 369 ? 31.859 -7.012 12.289 1 97.81 369 ILE B C 1
ATOM 6598 O O . ILE B 1 369 ? 31.547 -8.203 12.203 1 97.81 369 ILE B O 1
ATOM 6602 N N . LEU B 1 370 ? 33.062 -6.586 12.555 1 97.94 370 LEU B N 1
ATOM 6603 C CA . LEU B 1 370 ? 34.125 -7.535 12.836 1 97.94 370 LEU B CA 1
ATOM 6604 C C . LEU B 1 370 ? 33.812 -8.383 14.062 1 97.94 370 LEU B C 1
ATOM 6606 O O . LEU B 1 370 ? 34 -9.602 14.055 1 97.94 370 LEU B O 1
ATOM 6610 N N . GLN B 1 371 ? 33.344 -7.746 15.055 1 97.31 371 GLN B N 1
ATOM 6611 C CA . GLN B 1 371 ? 32.969 -8.469 16.266 1 97.31 371 GLN B CA 1
ATOM 6612 C C . GLN B 1 371 ? 31.859 -9.492 15.969 1 97.31 371 GLN B C 1
ATOM 6614 O O . GLN B 1 371 ? 31.906 -10.617 16.484 1 97.31 371 GLN B O 1
ATOM 6619 N N . LYS B 1 372 ? 30.953 -9.094 15.211 1 96.62 372 LYS B N 1
ATOM 6620 C CA . LYS B 1 372 ? 29.891 -10.008 14.797 1 96.62 372 LYS B CA 1
ATOM 6621 C C . LYS B 1 372 ? 30.453 -11.188 14.016 1 96.62 372 LYS B C 1
ATOM 6623 O O . LYS B 1 372 ? 30.016 -12.328 14.195 1 96.62 372 LYS B O 1
ATOM 6628 N N . ALA B 1 373 ? 31.328 -10.93 13.141 1 97.5 373 ALA B N 1
ATOM 6629 C CA . ALA B 1 373 ? 31.969 -11.961 12.328 1 97.5 373 ALA B CA 1
ATOM 6630 C C . ALA B 1 373 ? 32.719 -12.953 13.195 1 97.5 373 ALA B C 1
ATOM 6632 O O . ALA B 1 373 ? 32.688 -14.164 12.969 1 97.5 373 ALA B O 1
ATOM 6633 N N . GLU B 1 374 ? 33.438 -12.414 14.133 1 97.06 374 GLU B N 1
ATOM 6634 C CA . GLU B 1 374 ? 34.188 -13.266 15.055 1 97.06 374 GLU B CA 1
ATOM 6635 C C . GLU B 1 374 ? 33.25 -14.18 15.844 1 97.06 374 GLU B C 1
ATOM 6637 O O . GLU B 1 374 ? 33.531 -15.367 16 1 97.06 374 GLU B O 1
ATOM 6642 N N . GLY B 1 375 ? 32.219 -13.586 16.281 1 95.81 375 GLY B N 1
ATOM 6643 C CA . GLY B 1 375 ? 31.203 -14.391 16.953 1 95.81 375 GLY B CA 1
ATOM 6644 C C . GLY B 1 375 ? 30.609 -15.477 16.078 1 95.81 375 GLY B C 1
ATOM 6645 O O . GLY B 1 375 ? 30.375 -16.594 16.547 1 95.81 375 GLY B O 1
ATOM 6646 N N . PHE B 1 376 ? 30.375 -15.172 14.875 1 96.69 376 PHE B N 1
ATOM 6647 C CA . PHE B 1 376 ? 29.859 -16.109 13.891 1 96.69 376 PHE B CA 1
ATOM 6648 C C . PHE B 1 376 ? 30.797 -17.297 13.727 1 96.69 376 PHE B C 1
ATOM 6650 O O . PHE B 1 376 ? 30.375 -18.453 13.773 1 96.69 376 PHE B O 1
ATOM 6657 N N . VAL B 1 377 ? 32.031 -17 13.547 1 96.12 377 VAL B N 1
ATOM 6658 C CA . VAL B 1 377 ? 33.062 -18.047 13.328 1 96.12 377 VAL B CA 1
ATOM 6659 C C . VAL B 1 377 ? 33.156 -18.922 14.578 1 96.12 377 VAL B C 1
ATOM 6661 O O . VAL B 1 377 ? 33.25 -20.141 14.477 1 96.12 377 VAL B O 1
ATOM 6664 N N . ASP B 1 378 ? 33.125 -18.312 15.695 1 95.62 378 ASP B N 1
ATOM 6665 C CA . ASP B 1 378 ? 33.219 -19.047 16.953 1 95.62 378 ASP B CA 1
ATOM 6666 C C . ASP B 1 378 ? 32.031 -20.016 17.125 1 95.62 378 ASP B C 1
ATOM 6668 O O . ASP B 1 378 ? 32.188 -21.141 17.594 1 95.62 378 ASP B O 1
ATOM 6672 N N . GLN B 1 379 ? 30.891 -19.562 16.766 1 94.81 379 GLN B N 1
ATOM 6673 C CA . GLN B 1 379 ? 29.688 -20.359 16.922 1 94.81 379 GLN B CA 1
ATOM 6674 C C . GLN B 1 379 ? 29.641 -21.484 15.891 1 94.81 379 GLN B C 1
ATOM 6676 O O . GLN B 1 379 ? 29.125 -22.562 16.188 1 94.81 379 GLN B O 1
ATOM 6681 N N . LEU B 1 380 ? 29.969 -21.25 14.68 1 93.88 380 LEU B N 1
ATOM 6682 C CA . LEU B 1 380 ? 29.953 -22.281 13.648 1 93.88 380 LEU B CA 1
ATOM 6683 C C . LEU B 1 380 ? 30.875 -23.453 14.031 1 93.88 380 LEU B C 1
ATOM 6685 O O . LEU B 1 380 ? 30.469 -24.609 13.953 1 93.88 380 LEU B O 1
ATOM 6689 N N . ASN B 1 381 ? 31.938 -23.234 14.609 1 85.25 381 ASN B N 1
ATOM 6690 C CA . ASN B 1 381 ? 32.906 -24.172 15.164 1 85.25 381 ASN B CA 1
ATOM 6691 C C . ASN B 1 381 ? 32.625 -25.594 14.703 1 85.25 381 ASN B C 1
ATOM 6693 O O . ASN B 1 381 ? 32.188 -26.438 15.5 1 85.25 381 ASN B O 1
ATOM 6697 N N . THR B 1 382 ? 32.75 -25.875 13.523 1 82.19 382 THR B N 1
ATOM 6698 C CA . THR B 1 382 ? 32.562 -27.203 12.977 1 82.19 382 THR B CA 1
ATOM 6699 C C . THR B 1 382 ? 33.781 -27.625 12.156 1 82.19 382 THR B C 1
ATOM 6701 O O . THR B 1 382 ? 34.594 -26.781 11.766 1 82.19 382 THR B O 1
ATOM 6704 N N . THR B 1 383 ? 33.875 -28.953 11.984 1 82.25 383 THR B N 1
ATOM 6705 C CA . THR B 1 383 ? 35.031 -29.484 11.266 1 82.25 383 THR B CA 1
ATOM 6706 C C . THR B 1 383 ? 34.75 -29.594 9.773 1 82.25 383 THR B C 1
ATOM 6708 O O . THR B 1 383 ? 35.656 -29.812 8.969 1 82.25 383 THR B O 1
ATOM 6711 N N . LYS B 1 384 ? 33.594 -29.344 9.445 1 91.25 384 LYS B N 1
ATOM 6712 C CA . LYS B 1 384 ? 33.219 -29.562 8.047 1 91.25 384 LYS B CA 1
ATOM 6713 C C . LYS B 1 384 ? 33.375 -28.281 7.227 1 91.25 384 LYS B C 1
ATOM 6715 O O . LYS B 1 384 ? 33.344 -28.312 5.996 1 91.25 384 LYS B O 1
ATOM 6720 N N . TYR B 1 385 ? 33.594 -27.188 7.91 1 94 385 TYR B N 1
ATOM 6721 C CA . TYR B 1 385 ? 33.719 -25.906 7.234 1 94 385 TYR B CA 1
ATOM 6722 C C . TYR B 1 385 ? 35.062 -25.25 7.582 1 94 385 TYR B C 1
ATOM 6724 O O . TYR B 1 385 ? 35.531 -25.328 8.719 1 94 385 TYR B O 1
ATOM 6732 N N . MET B 1 386 ? 35.656 -24.719 6.629 1 94.5 386 MET B N 1
ATOM 6733 C CA . MET B 1 386 ? 36.719 -23.75 6.84 1 94.5 386 MET B CA 1
ATOM 6734 C C . MET B 1 386 ? 36.188 -22.328 6.758 1 94.5 386 MET B C 1
ATOM 6736 O O . MET B 1 386 ? 35.562 -21.938 5.766 1 94.5 386 MET B O 1
ATOM 6740 N N . SER B 1 387 ? 36.406 -21.609 7.816 1 95.56 387 SER B N 1
ATOM 6741 C CA . SER B 1 387 ? 35.875 -20.234 7.855 1 95.56 387 SER B CA 1
ATOM 6742 C C . SER B 1 387 ? 37 -19.234 8.055 1 95.56 387 SER B C 1
ATOM 6744 O O . SER B 1 387 ? 37.969 -19.484 8.797 1 95.56 387 SER B O 1
ATOM 6746 N N . LYS B 1 388 ? 36.938 -18.156 7.336 1 95.81 388 LYS B N 1
ATOM 6747 C CA . LYS B 1 388 ? 37.906 -17.047 7.449 1 95.81 388 LYS B CA 1
ATOM 6748 C C . LYS B 1 388 ? 37.188 -15.703 7.438 1 95.81 388 LYS B C 1
ATOM 6750 O O . LYS B 1 388 ? 36.219 -15.508 6.695 1 95.81 388 LYS B O 1
ATOM 6755 N N . ILE B 1 389 ? 37.656 -14.828 8.297 1 98.12 389 ILE B N 1
ATOM 6756 C CA . ILE B 1 389 ? 37.188 -13.453 8.289 1 98.12 389 ILE B CA 1
ATOM 6757 C C . ILE B 1 389 ? 38 -12.617 7.32 1 98.12 389 ILE B C 1
ATOM 6759 O O . ILE B 1 389 ? 39.25 -12.641 7.367 1 98.12 389 ILE B O 1
ATOM 6763 N N . GLU B 1 390 ? 37.344 -11.906 6.43 1 97.69 390 GLU B N 1
ATOM 6764 C CA . GLU B 1 390 ? 38.031 -11.086 5.434 1 97.69 390 GLU B CA 1
ATOM 6765 C C . GLU B 1 390 ? 37.438 -9.688 5.375 1 97.69 390 GLU B C 1
ATOM 6767 O O . GLU B 1 390 ? 36.25 -9.5 5.637 1 97.69 390 GLU B O 1
ATOM 6772 N N . GLN B 1 391 ? 38.344 -8.766 5.074 1 96.94 391 GLN B N 1
ATOM 6773 C CA . GLN B 1 391 ? 37.844 -7.43 4.754 1 96.94 391 GLN B CA 1
ATOM 6774 C C . GLN B 1 391 ? 37.188 -7.395 3.369 1 96.94 391 GLN B C 1
ATOM 6776 O O . GLN B 1 391 ? 37.688 -8.031 2.438 1 96.94 391 GLN B O 1
ATOM 6781 N N . ASP B 1 392 ? 36.125 -6.676 3.252 1 97.12 392 ASP B N 1
ATOM 6782 C CA . ASP B 1 392 ? 35.406 -6.527 1.999 1 97.12 392 ASP B CA 1
ATOM 6783 C C . ASP B 1 392 ? 34.594 -5.219 1.973 1 97.12 392 ASP B C 1
ATOM 6785 O O . ASP B 1 392 ? 34.875 -4.312 2.76 1 97.12 392 ASP B O 1
ATOM 6789 N N . VAL B 1 393 ? 33.719 -5.086 0.955 1 96.62 393 VAL B N 1
ATOM 6790 C CA . VAL B 1 393 ? 32.875 -3.898 0.859 1 96.62 393 VAL B CA 1
ATOM 6791 C C . VAL B 1 393 ? 31.422 -4.309 0.661 1 96.62 393 VAL B C 1
ATOM 6793 O O . VAL B 1 393 ? 31.141 -5.281 -0.038 1 96.62 393 VAL B O 1
ATOM 6796 N N . SER B 1 394 ? 30.531 -3.625 1.396 1 97.12 394 SER B N 1
ATOM 6797 C CA . SER B 1 394 ? 29.078 -3.74 1.2 1 97.12 394 SER B CA 1
ATOM 6798 C C . SER B 1 394 ? 28.562 -2.648 0.271 1 97.12 394 SER B C 1
ATOM 6800 O O . SER B 1 394 ? 29.25 -1.653 0.028 1 97.12 394 SER B O 1
ATOM 6802 N N . GLN B 1 395 ? 27.375 -2.9 -0.24 1 95.5 395 GLN B N 1
ATOM 6803 C CA . GLN B 1 395 ? 26.734 -1.942 -1.135 1 95.5 395 GLN B CA 1
ATOM 6804 C C . GLN B 1 395 ? 25.453 -1.382 -0.516 1 95.5 395 GLN B C 1
ATOM 6806 O O . GLN B 1 395 ? 24.781 -2.064 0.259 1 95.5 395 GLN B O 1
ATOM 6811 N N . VAL B 1 396 ? 25.125 -0.141 -0.841 1 94.19 396 VAL B N 1
ATOM 6812 C CA . VAL B 1 396 ? 23.875 0.449 -0.39 1 94.19 396 VAL B CA 1
ATOM 6813 C C . VAL B 1 396 ? 22.703 -0.213 -1.111 1 94.19 396 VAL B C 1
ATOM 6815 O O . VAL B 1 396 ? 21.781 -0.723 -0.471 1 94.19 396 VAL B O 1
ATOM 6818 N N . GLY B 1 397 ? 22.703 -0.201 -2.439 1 88.94 397 GLY B N 1
ATOM 6819 C CA . GLY B 1 397 ? 21.688 -0.873 -3.236 1 88.94 397 GLY B CA 1
ATOM 6820 C C . GLY B 1 397 ? 20.469 -0.01 -3.5 1 88.94 397 GLY B C 1
ATOM 6821 O O . GLY B 1 397 ? 20.5 1.199 -3.262 1 88.94 397 GLY B O 1
ATOM 6822 N N . GLY B 1 398 ? 19.422 -0.636 -4.176 1 74.56 398 GLY B N 1
ATOM 6823 C CA . GLY B 1 398 ? 18.125 -0.003 -4.422 1 74.56 398 GLY B CA 1
ATOM 6824 C C . GLY B 1 398 ? 18.188 1.092 -5.469 1 74.56 398 GLY B C 1
ATOM 6825 O O . GLY B 1 398 ? 17.375 2.01 -5.465 1 74.56 398 GLY B O 1
ATOM 6826 N N . GLY B 1 399 ? 19.156 1.062 -6.195 1 76.62 399 GLY B N 1
ATOM 6827 C CA . GLY B 1 399 ? 19.312 2.123 -7.176 1 76.62 399 GLY B CA 1
ATOM 6828 C C . GLY B 1 399 ? 19.75 3.439 -6.566 1 76.62 399 GLY B C 1
ATOM 6829 O O . GLY B 1 399 ? 19.359 4.508 -7.035 1 76.62 399 GLY B O 1
ATOM 6830 N N . THR B 1 400 ? 20.391 3.215 -5.395 1 83.25 400 THR B N 1
ATOM 6831 C CA . THR B 1 400 ? 20.859 4.418 -4.715 1 83.25 400 THR B CA 1
ATOM 6832 C C . THR B 1 400 ? 22.359 4.344 -4.461 1 83.25 400 THR B C 1
ATOM 6834 O O . THR B 1 400 ? 22.891 3.279 -4.133 1 83.25 400 THR B O 1
ATOM 6837 N N . MET B 1 401 ? 23.078 5.344 -4.707 1 85.12 401 MET B N 1
ATOM 6838 C CA . MET B 1 401 ? 24.5 5.504 -4.422 1 85.12 401 MET B CA 1
ATOM 6839 C C . MET B 1 401 ? 25.312 4.355 -5.02 1 85.12 401 MET B C 1
ATOM 6841 O O . MET B 1 401 ? 26.047 3.672 -4.309 1 85.12 401 MET B O 1
ATOM 6845 N N . PRO B 1 402 ? 25.234 4.199 -6.285 1 79.5 402 PRO B N 1
ATOM 6846 C CA . PRO B 1 402 ? 25.891 3.045 -6.902 1 79.5 402 PRO B CA 1
ATOM 6847 C C . PRO B 1 402 ? 27.406 3.072 -6.742 1 79.5 402 PRO B C 1
ATOM 6849 O O . PRO B 1 402 ? 28.062 2.027 -6.828 1 79.5 402 PRO B O 1
A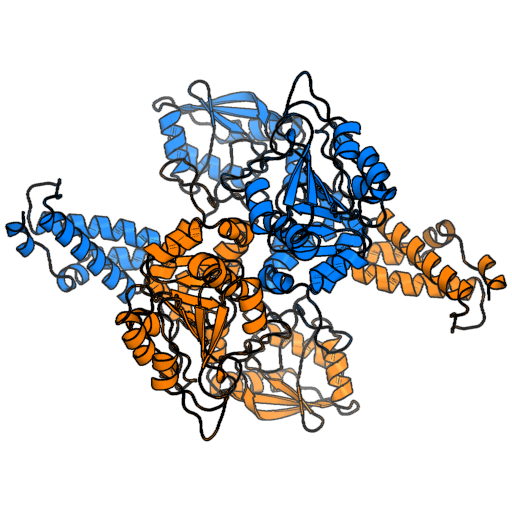TOM 6852 N N . ASP B 1 403 ? 27.953 4.18 -6.426 1 83.81 403 ASP B N 1
ATOM 6853 C CA . ASP B 1 403 ? 29.406 4.309 -6.359 1 83.81 403 ASP B CA 1
ATOM 6854 C C . ASP B 1 403 ? 29.906 4.211 -4.922 1 83.81 403 ASP B C 1
ATOM 6856 O O . ASP B 1 403 ? 31.109 4.238 -4.672 1 83.81 403 ASP B O 1
ATOM 6860 N N . VAL B 1 404 ? 29.016 4.066 -4.043 1 90.69 404 VAL B N 1
ATOM 6861 C CA . VAL B 1 404 ? 29.406 4.051 -2.639 1 90.69 404 VAL B CA 1
ATOM 6862 C C . VAL B 1 404 ? 29.688 2.615 -2.197 1 90.69 404 VAL B C 1
ATOM 6864 O O . VAL B 1 404 ? 28.891 1.715 -2.439 1 90.69 404 VAL B O 1
ATOM 6867 N N . GLU B 1 405 ? 30.875 2.477 -1.635 1 93.5 405 GLU B N 1
ATOM 6868 C CA . GLU B 1 405 ? 31.266 1.22 -1.006 1 93.5 405 GLU B CA 1
ATOM 6869 C C . GLU B 1 405 ? 31.453 1.39 0.5 1 93.5 405 GLU B C 1
ATOM 6871 O O . GLU B 1 405 ? 32.125 2.312 0.948 1 93.5 405 GLU B O 1
ATOM 6876 N N . LEU B 1 406 ? 30.828 0.534 1.246 1 96.94 406 LEU B N 1
ATOM 6877 C CA . LEU B 1 406 ? 30.922 0.578 2.701 1 96.94 406 LEU B CA 1
ATOM 6878 C C . LEU B 1 406 ? 31.875 -0.508 3.213 1 96.94 406 LEU B C 1
ATOM 6880 O O . LEU B 1 406 ? 31.625 -1.698 2.998 1 96.94 406 LEU B O 1
ATOM 6884 N N . THR B 1 407 ? 32.906 -0.086 3.879 1 97 407 THR B N 1
ATOM 6885 C CA . THR B 1 407 ? 33.844 -1.056 4.426 1 97 407 THR B CA 1
ATOM 6886 C C . THR B 1 407 ? 33.125 -2.031 5.359 1 97 407 THR B C 1
ATOM 6888 O O . THR B 1 407 ? 32.344 -1.619 6.219 1 97 407 THR B O 1
ATOM 6891 N N . THR B 1 408 ? 33.438 -3.346 5.121 1 97.62 408 THR B N 1
ATOM 6892 C CA . THR B 1 408 ? 32.812 -4.363 5.941 1 97.62 408 THR B CA 1
ATOM 6893 C C . THR B 1 408 ? 33.75 -5.531 6.203 1 97.62 408 THR B C 1
ATOM 6895 O O . THR B 1 408 ? 34.906 -5.484 5.812 1 97.62 408 THR B O 1
ATOM 6898 N N . PHE B 1 409 ? 33.312 -6.398 7.074 1 97.56 409 PHE B N 1
ATOM 6899 C CA . PHE B 1 409 ? 33.938 -7.699 7.277 1 97.56 409 PHE B CA 1
ATOM 6900 C C . PHE B 1 409 ? 32.969 -8.82 6.961 1 97.56 409 PHE B C 1
ATOM 6902 O O . PHE B 1 409 ? 31.781 -8.742 7.301 1 97.56 409 PHE B O 1
ATOM 6909 N N . VAL B 1 410 ? 33.5 -9.781 6.238 1 98.31 410 VAL B N 1
ATOM 6910 C CA . VAL B 1 410 ? 32.688 -10.914 5.836 1 98.31 410 VAL B CA 1
ATOM 6911 C C . VAL B 1 410 ? 33.281 -12.203 6.387 1 98.31 410 VAL B C 1
ATOM 6913 O O . VAL B 1 410 ? 34.438 -12.234 6.797 1 98.31 410 VAL B O 1
ATOM 6916 N N . VAL B 1 411 ? 32.469 -13.203 6.504 1 98.12 411 VAL B N 1
ATOM 6917 C CA . VAL B 1 411 ? 32.938 -14.555 6.781 1 98.12 411 VAL B CA 1
ATOM 6918 C C . VAL B 1 411 ? 32.875 -15.391 5.504 1 98.12 411 VAL B C 1
ATOM 6920 O O . VAL B 1 411 ? 31.797 -15.625 4.953 1 98.12 411 VAL B O 1
ATOM 6923 N N . ALA B 1 412 ? 34 -15.766 5.02 1 98 412 ALA B N 1
ATOM 6924 C CA . ALA B 1 412 ? 34.125 -16.672 3.877 1 98 412 ALA B CA 1
ATOM 6925 C C . ALA B 1 412 ? 34.188 -18.125 4.332 1 98 412 ALA B C 1
ATOM 6927 O O . ALA B 1 412 ? 34.969 -18.469 5.211 1 98 412 ALA B O 1
ATOM 6928 N N . ILE B 1 413 ? 33.344 -18.906 3.717 1 96.88 413 ILE B N 1
ATOM 6929 C CA . ILE B 1 413 ? 33.219 -20.297 4.156 1 96.88 413 ILE B CA 1
ATOM 6930 C C . ILE B 1 413 ? 33.438 -21.234 2.973 1 96.88 413 ILE B C 1
ATOM 6932 O O . ILE B 1 413 ? 32.969 -20.969 1.865 1 96.88 413 ILE B O 1
ATOM 6936 N N . LYS B 1 414 ? 34.156 -22.266 3.262 1 95.69 414 LYS B N 1
ATOM 6937 C CA . LYS B 1 414 ? 34.375 -23.359 2.322 1 95.69 414 LYS B CA 1
ATOM 6938 C C . LYS B 1 414 ? 34 -24.703 2.953 1 95.69 414 LYS B C 1
ATOM 6940 O O . LYS B 1 414 ? 34.406 -25.016 4.066 1 95.69 414 LYS B O 1
ATOM 6945 N N . HIS B 1 415 ? 33.156 -25.344 2.254 1 94.69 415 HIS B N 1
ATOM 6946 C CA . HIS B 1 415 ? 32.812 -26.703 2.688 1 94.69 415 HIS B CA 1
ATOM 6947 C C . HIS B 1 415 ? 33.875 -27.703 2.184 1 94.69 415 HIS B C 1
ATOM 6949 O O . HIS B 1 415 ? 34.375 -27.562 1.074 1 94.69 415 HIS B O 1
ATOM 6955 N N . LEU B 1 416 ? 34.031 -28.797 2.936 1 91.94 416 LEU B N 1
ATOM 6956 C CA . LEU B 1 416 ? 35.094 -29.75 2.605 1 91.94 416 LEU B CA 1
ATOM 6957 C C . LEU B 1 416 ? 34.688 -30.609 1.417 1 91.94 416 LEU B C 1
ATOM 6959 O O . LEU B 1 416 ? 35.531 -31.078 0.659 1 91.94 416 LEU B O 1
ATOM 6963 N N . GLN B 1 417 ? 33.469 -30.828 1.239 1 93.06 417 GLN B N 1
ATOM 6964 C CA . GLN B 1 417 ? 33 -31.781 0.237 1 93.06 417 GLN B CA 1
ATOM 6965 C C . GLN B 1 417 ? 32.188 -31.094 -0.854 1 93.06 417 GLN B C 1
ATOM 6967 O O . GLN B 1 417 ? 32.031 -31.625 -1.957 1 93.06 417 GLN B O 1
ATOM 6972 N N . LYS B 1 418 ? 31.594 -29.984 -0.569 1 94.31 418 LYS B N 1
ATOM 6973 C CA . LYS B 1 418 ? 30.719 -29.297 -1.507 1 94.31 418 LYS B CA 1
ATOM 6974 C C . LYS B 1 418 ? 31.406 -28.062 -2.094 1 94.31 418 LYS B C 1
ATOM 6976 O O . LYS B 1 418 ? 32.156 -27.375 -1.395 1 94.31 418 LYS B O 1
ATOM 6981 N N . ASN B 1 419 ? 31.203 -27.891 -3.383 1 95.19 419 ASN B N 1
ATOM 6982 C CA . ASN B 1 419 ? 31.672 -26.609 -3.924 1 95.19 419 ASN B CA 1
ATOM 6983 C C . ASN B 1 419 ? 30.781 -25.453 -3.5 1 95.19 419 ASN B C 1
ATOM 6985 O O . ASN B 1 419 ? 29.672 -25.672 -3 1 95.19 419 ASN B O 1
ATOM 6989 N N . ALA B 1 420 ? 31.266 -24.266 -3.771 1 96.81 420 ALA B N 1
ATOM 6990 C CA . ALA B 1 420 ? 30.609 -23.062 -3.268 1 96.81 420 ALA B CA 1
ATOM 6991 C C . ALA B 1 420 ? 29.25 -22.859 -3.914 1 96.81 420 ALA B C 1
ATOM 6993 O O . ALA B 1 420 ? 28.312 -22.406 -3.26 1 96.81 420 ALA B O 1
ATOM 6994 N N . GLU B 1 421 ? 29.078 -23.156 -5.172 1 96.5 421 GLU B N 1
ATOM 6995 C CA . GLU B 1 421 ? 27.828 -22.984 -5.879 1 96.5 421 GLU B CA 1
ATOM 6996 C C . GLU B 1 421 ? 26.734 -23.906 -5.312 1 96.5 421 GLU B C 1
ATOM 6998 O O . GLU B 1 421 ? 25.594 -23.484 -5.137 1 96.5 421 GLU B O 1
ATOM 7003 N N . LEU B 1 422 ? 27.141 -25.078 -5.148 1 96.19 422 LEU B N 1
ATOM 7004 C CA . LEU B 1 422 ? 26.188 -26.047 -4.594 1 96.19 422 LEU B CA 1
ATOM 7005 C C . LEU B 1 422 ? 25.766 -25.641 -3.184 1 96.19 422 LEU B C 1
ATOM 7007 O O . LEU B 1 422 ? 24.594 -25.719 -2.844 1 96.19 422 LEU B O 1
ATOM 7011 N N . LEU B 1 423 ? 26.766 -25.281 -2.35 1 96.69 423 LEU B N 1
ATOM 7012 C CA . LEU B 1 423 ? 26.438 -24.875 -0.987 1 96.69 423 LEU B CA 1
ATOM 7013 C C . LEU B 1 423 ? 25.531 -23.656 -0.992 1 96.69 423 LEU B C 1
ATOM 7015 O O . LEU B 1 423 ? 24.578 -23.594 -0.213 1 96.69 423 LEU B O 1
ATOM 7019 N N . SER B 1 424 ? 25.859 -22.672 -1.823 1 97.38 424 SER B N 1
ATOM 7020 C CA . SER B 1 424 ? 25.031 -21.484 -1.935 1 97.38 424 SER B CA 1
ATOM 7021 C C . SER B 1 424 ? 23.609 -21.828 -2.361 1 97.38 424 SER B C 1
ATOM 7023 O O . SER B 1 424 ? 22.641 -21.234 -1.863 1 97.38 424 SER B O 1
ATOM 7025 N N . LYS B 1 425 ? 23.438 -22.688 -3.277 1 96.88 425 LYS B N 1
ATOM 7026 C CA . LYS B 1 425 ? 22.125 -23.141 -3.721 1 96.88 425 LYS B CA 1
ATOM 7027 C C . LYS B 1 425 ? 21.359 -23.797 -2.582 1 96.88 425 LYS B C 1
ATOM 7029 O O . LYS B 1 425 ? 20.172 -23.547 -2.389 1 96.88 425 LYS B O 1
ATOM 7034 N N . GLU B 1 426 ? 22.016 -24.656 -1.869 1 97 426 GLU B N 1
ATOM 7035 C CA . GLU B 1 426 ? 21.375 -25.344 -0.746 1 97 426 GLU B CA 1
ATOM 7036 C C . GLU B 1 426 ? 20.953 -24.344 0.335 1 97 426 GLU B C 1
ATOM 7038 O O . GLU B 1 426 ? 19.891 -24.5 0.947 1 97 426 GLU B O 1
ATOM 7043 N N . LEU B 1 427 ? 21.812 -23.391 0.6 1 97.56 427 LEU B N 1
ATOM 7044 C CA . LEU B 1 427 ? 21.469 -22.344 1.561 1 97.56 427 LEU B CA 1
ATOM 7045 C C . LEU B 1 427 ? 20.25 -21.562 1.104 1 97.56 427 LEU B C 1
ATOM 7047 O O . LEU B 1 427 ? 19.344 -21.281 1.901 1 97.56 427 LEU B O 1
ATOM 7051 N N . ARG B 1 428 ? 20.188 -21.188 -0.167 1 97.19 428 ARG B N 1
ATOM 7052 C CA . ARG B 1 428 ? 19.078 -20.438 -0.738 1 97.19 428 ARG B CA 1
ATOM 7053 C C . ARG B 1 428 ? 17.781 -21.234 -0.621 1 97.19 428 ARG B C 1
ATOM 7055 O O . ARG B 1 428 ? 16.719 -20.656 -0.382 1 97.19 428 ARG B O 1
ATOM 7062 N N . GLN B 1 429 ? 17.859 -22.516 -0.707 1 94.56 429 GLN B N 1
ATOM 7063 C CA . GLN B 1 429 ? 16.672 -23.375 -0.711 1 94.56 429 GLN B CA 1
ATOM 7064 C C . GLN B 1 429 ? 16.344 -23.859 0.697 1 94.56 429 GLN B C 1
ATOM 7066 O O . GLN B 1 429 ? 15.359 -24.562 0.899 1 94.56 429 GLN B O 1
ATOM 7071 N N . SER B 1 430 ? 17.109 -23.484 1.653 1 95.25 430 SER B N 1
ATOM 7072 C CA . SER B 1 430 ? 16.891 -23.891 3.035 1 95.25 430 SER B CA 1
ATOM 7073 C C . SER B 1 430 ? 15.727 -23.109 3.658 1 95.25 430 SER B C 1
ATOM 7075 O O . SER B 1 430 ? 15.094 -22.297 2.994 1 95.25 430 SER B O 1
ATOM 7077 N N . ASN B 1 431 ? 15.391 -23.5 4.902 1 90.88 431 ASN B N 1
ATOM 7078 C CA . ASN B 1 431 ? 14.383 -22.812 5.707 1 90.88 431 ASN B CA 1
ATOM 7079 C C . ASN B 1 431 ? 14.953 -22.359 7.043 1 90.88 431 ASN B C 1
ATOM 7081 O O . ASN B 1 431 ? 15.219 -23.172 7.93 1 90.88 431 ASN B O 1
ATOM 7085 N N . PRO B 1 432 ? 15.125 -21.062 7.188 1 94.19 432 PRO B N 1
ATOM 7086 C CA . PRO B 1 432 ? 14.891 -19.969 6.242 1 94.19 432 PRO B CA 1
ATOM 7087 C C . PRO B 1 432 ? 15.891 -19.969 5.086 1 94.19 432 PRO B C 1
ATOM 7089 O O . PRO B 1 432 ? 16.984 -20.531 5.203 1 94.19 432 PRO B O 1
ATOM 7092 N N . SER B 1 433 ? 15.375 -19.344 4.02 1 96.75 433 SER B N 1
ATOM 7093 C CA . SER B 1 433 ? 16.266 -19.141 2.889 1 96.75 433 SER B CA 1
ATOM 7094 C C . SER B 1 433 ? 17.375 -18.141 3.232 1 96.75 433 SER B C 1
ATOM 7096 O O . SER B 1 433 ? 17.094 -17.094 3.824 1 96.75 433 SER B O 1
ATOM 7098 N N . ILE B 1 434 ? 18.594 -18.484 2.939 1 98.19 434 ILE B N 1
ATOM 7099 C CA . ILE B 1 434 ? 19.75 -17.625 3.164 1 98.19 434 ILE B CA 1
ATOM 7100 C C . ILE B 1 434 ? 20.391 -17.266 1.827 1 98.19 434 ILE B C 1
ATOM 7102 O O . ILE B 1 434 ? 20.875 -18.141 1.109 1 98.19 434 ILE B O 1
ATOM 7106 N N . ILE B 1 435 ? 20.375 -16.016 1.477 1 98.06 435 ILE B N 1
ATOM 7107 C CA . ILE B 1 435 ? 20.922 -15.555 0.209 1 98.06 435 ILE B CA 1
ATOM 7108 C C . ILE B 1 435 ? 22.344 -15.039 0.424 1 98.06 435 ILE B C 1
ATOM 7110 O O . ILE B 1 435 ? 22.562 -14.086 1.177 1 98.06 435 ILE B O 1
ATOM 7114 N N . THR B 1 436 ? 23.312 -15.68 -0.234 1 98 436 THR B N 1
ATOM 7115 C CA . THR B 1 436 ? 24.719 -15.367 -0.05 1 98 436 THR B CA 1
ATOM 7116 C C . THR B 1 436 ? 25.359 -14.961 -1.373 1 98 436 THR B C 1
ATOM 7118 O O . THR B 1 436 ? 24.703 -14.945 -2.412 1 98 436 THR B O 1
ATOM 7121 N N . ARG B 1 437 ? 26.609 -14.555 -1.267 1 97.06 437 ARG B N 1
ATOM 7122 C CA . ARG B 1 437 ? 27.469 -14.352 -2.436 1 97.06 437 ARG B CA 1
ATOM 7123 C C . ARG B 1 437 ? 28.469 -15.484 -2.588 1 97.06 437 ARG B C 1
ATOM 7125 O O . ARG B 1 437 ? 28.828 -16.141 -1.607 1 97.06 437 ARG B O 1
ATOM 7132 N N . VAL B 1 438 ? 28.781 -15.695 -3.834 1 97.06 438 VAL B N 1
ATOM 7133 C CA . VAL B 1 438 ? 29.844 -16.656 -4.113 1 97.06 438 VAL B CA 1
ATOM 7134 C C . VAL B 1 438 ? 31.031 -15.938 -4.754 1 97.06 438 VAL B C 1
ATOM 7136 O O . VAL B 1 438 ? 30.875 -15.211 -5.734 1 97.06 438 VAL B O 1
ATOM 7139 N N . LYS B 1 439 ? 32.125 -16.078 -4.168 1 95.31 439 LYS B N 1
ATOM 7140 C CA . LYS B 1 439 ? 33.344 -15.461 -4.652 1 95.31 439 LYS B CA 1
ATOM 7141 C C . LYS B 1 439 ? 34.562 -16.391 -4.445 1 95.31 439 LYS B C 1
ATOM 7143 O O . LYS B 1 439 ? 34.75 -16.906 -3.344 1 95.31 439 LYS B O 1
ATOM 7148 N N . ASN B 1 440 ? 35.375 -16.594 -5.473 1 93.81 440 ASN B N 1
ATOM 7149 C CA . ASN B 1 440 ? 36.594 -17.406 -5.402 1 93.81 440 ASN B CA 1
ATOM 7150 C C . ASN B 1 440 ? 36.312 -18.766 -4.77 1 93.81 440 ASN B C 1
ATOM 7152 O O . ASN B 1 440 ? 37 -19.172 -3.836 1 93.81 440 ASN B O 1
ATOM 7156 N N . ASN B 1 441 ? 35.25 -19.375 -5.164 1 94.75 441 ASN B N 1
ATOM 7157 C CA . ASN B 1 441 ? 34.812 -20.703 -4.742 1 94.75 441 ASN B CA 1
ATOM 7158 C C . ASN B 1 441 ? 34.562 -20.75 -3.24 1 94.75 441 ASN B C 1
ATOM 7160 O O . ASN B 1 441 ? 34.75 -21.781 -2.604 1 94.75 441 ASN B O 1
ATOM 7164 N N . GLN B 1 442 ? 34.219 -19.641 -2.699 1 97.19 442 GLN B N 1
ATOM 7165 C CA . GLN B 1 442 ? 33.781 -19.531 -1.31 1 97.19 442 GLN B CA 1
ATOM 7166 C C . GLN B 1 442 ? 32.406 -18.906 -1.21 1 97.19 442 GLN B C 1
ATOM 7168 O O . GLN B 1 442 ? 32 -18.094 -2.062 1 97.19 442 GLN B O 1
ATOM 7173 N N . VAL B 1 443 ? 31.672 -19.344 -0.18 1 98.12 443 VAL B N 1
ATOM 7174 C CA . VAL B 1 443 ? 30.406 -18.703 0.136 1 98.12 443 VAL B CA 1
ATOM 7175 C C . VAL B 1 443 ? 30.641 -17.562 1.125 1 98.12 443 VAL B C 1
ATOM 7177 O O . VAL B 1 443 ? 31.203 -17.766 2.197 1 98.12 443 VAL B O 1
ATOM 7180 N N . ILE B 1 444 ? 30.219 -16.391 0.731 1 98.5 444 ILE B N 1
ATOM 7181 C CA . ILE B 1 444 ? 30.516 -15.18 1.5 1 98.5 444 ILE B CA 1
ATOM 7182 C C . ILE B 1 444 ? 29.281 -14.75 2.281 1 98.5 444 ILE B C 1
ATOM 7184 O O . ILE B 1 444 ? 28.203 -14.594 1.704 1 98.5 444 ILE B O 1
ATOM 7188 N N . PHE B 1 445 ? 29.422 -14.609 3.592 1 98.56 445 PHE B N 1
ATOM 7189 C CA . PHE B 1 445 ? 28.406 -14.039 4.465 1 98.56 445 PHE B CA 1
ATOM 7190 C C . PHE B 1 445 ? 28.797 -12.625 4.891 1 98.56 445 PHE B C 1
ATOM 7192 O O . PHE B 1 445 ? 29.734 -12.438 5.66 1 98.56 445 PHE B O 1
ATOM 7199 N N . ASP B 1 446 ? 28.094 -11.656 4.344 1 98.5 446 ASP B N 1
ATOM 7200 C CA . ASP B 1 446 ? 28.312 -10.281 4.781 1 98.5 446 ASP B CA 1
ATOM 7201 C C . ASP B 1 446 ? 27.484 -9.961 6.027 1 98.5 446 ASP B C 1
ATOM 7203 O O . ASP B 1 446 ? 26.25 -9.836 5.949 1 98.5 446 ASP B O 1
ATOM 7207 N N . LEU B 1 447 ? 28.094 -9.695 7.133 1 97.31 447 LEU B N 1
ATOM 7208 C CA . LEU B 1 447 ? 27.438 -9.602 8.43 1 97.31 447 LEU B CA 1
ATOM 7209 C C . LEU B 1 447 ? 26.828 -8.219 8.633 1 97.31 447 LEU B C 1
ATOM 7211 O O . LEU B 1 447 ? 26.094 -7.992 9.594 1 97.31 447 LEU B O 1
ATOM 7215 N N . ARG B 1 448 ? 27.031 -7.309 7.695 1 97.88 448 ARG B N 1
ATOM 7216 C CA . ARG B 1 448 ? 26.375 -6.012 7.758 1 97.88 448 ARG B CA 1
ATOM 7217 C C . ARG B 1 448 ? 24.859 -6.168 7.633 1 97.88 448 ARG B C 1
ATOM 7219 O O . ARG B 1 448 ? 24.094 -5.426 8.266 1 97.88 448 ARG B O 1
ATOM 7226 N N . THR B 1 449 ? 24.422 -7.133 6.832 1 97.56 449 THR B N 1
ATOM 7227 C CA . THR B 1 449 ? 23 -7.219 6.5 1 97.56 449 THR B CA 1
ATOM 7228 C C . THR B 1 449 ? 22.359 -8.438 7.168 1 97.56 449 THR B C 1
ATOM 7230 O O . THR B 1 449 ? 21.25 -8.828 6.812 1 97.56 449 THR B O 1
ATOM 7233 N N . ILE B 1 450 ? 23.031 -9.102 8.047 1 96.81 450 ILE B N 1
ATOM 7234 C CA . ILE B 1 450 ? 22.453 -10.148 8.883 1 96.81 450 ILE B CA 1
ATOM 7235 C C . ILE B 1 450 ? 22.172 -9.609 10.273 1 96.81 450 ILE B C 1
ATOM 7237 O O . ILE B 1 450 ? 23.094 -9.203 10.992 1 96.81 450 ILE B O 1
ATOM 7241 N N . HIS B 1 451 ? 20.953 -9.617 10.57 1 91.19 451 HIS B N 1
ATOM 7242 C CA . HIS B 1 451 ? 20.578 -9.141 11.898 1 91.19 451 HIS B CA 1
ATOM 7243 C C . HIS B 1 451 ? 21.109 -10.07 12.984 1 91.19 451 HIS B C 1
ATOM 7245 O O . HIS B 1 451 ? 21.25 -11.281 12.758 1 91.19 451 HIS B O 1
ATOM 7251 N N . HIS B 1 452 ? 21.344 -9.531 14.195 1 89.19 452 HIS B N 1
ATOM 7252 C CA . HIS B 1 452 ? 21.938 -10.32 15.266 1 89.19 452 HIS B CA 1
ATOM 7253 C C . HIS B 1 452 ? 21.047 -11.5 15.648 1 89.19 452 HIS B C 1
ATOM 7255 O O . HIS B 1 452 ? 21.547 -12.57 15.984 1 89.19 452 HIS B O 1
ATOM 7261 N N . THR B 1 453 ? 19.766 -11.328 15.508 1 89.06 453 THR B N 1
ATOM 7262 C CA . THR B 1 453 ? 18.844 -12.383 15.891 1 89.06 453 THR B CA 1
ATOM 7263 C C . THR B 1 453 ? 18.797 -13.469 14.82 1 89.06 453 THR B C 1
ATOM 7265 O O . THR B 1 453 ? 18.25 -14.555 15.055 1 89.06 453 THR B O 1
ATOM 7268 N N . GLU B 1 454 ? 19.344 -13.203 13.68 1 95.88 454 GLU B N 1
ATOM 7269 C CA . GLU B 1 454 ? 19.297 -14.148 12.57 1 95.88 454 GLU B CA 1
ATOM 7270 C C . GLU B 1 454 ? 20.531 -15.062 12.57 1 95.88 454 GLU B C 1
ATOM 7272 O O . GLU B 1 454 ? 20.531 -16.094 11.898 1 95.88 454 GLU B O 1
ATOM 7277 N N . ILE B 1 455 ? 21.547 -14.719 13.32 1 95.75 455 ILE B N 1
ATOM 7278 C CA . ILE B 1 455 ? 22.828 -15.422 13.281 1 95.75 455 ILE B CA 1
ATOM 7279 C C . ILE B 1 455 ? 22.625 -16.875 13.734 1 95.75 455 ILE B C 1
ATOM 7281 O O . ILE B 1 455 ? 23.125 -17.797 13.102 1 95.75 455 ILE B O 1
ATOM 7285 N N . ASP B 1 456 ? 21.844 -17 14.742 1 96.31 456 ASP B N 1
ATOM 7286 C CA . ASP B 1 456 ? 21.578 -18.344 15.25 1 96.31 456 ASP B CA 1
ATOM 7287 C C . ASP B 1 456 ? 20.922 -19.219 14.18 1 96.31 456 ASP B C 1
ATOM 7289 O O . ASP B 1 456 ? 21.219 -20.406 14.062 1 96.31 456 ASP B O 1
ATOM 7293 N N . GLU B 1 457 ? 20.031 -18.656 13.5 1 96.81 457 GLU B N 1
ATOM 7294 C CA . GLU B 1 457 ? 19.344 -19.391 12.438 1 96.81 457 GLU B CA 1
ATOM 7295 C C . GLU B 1 457 ? 20.297 -19.781 11.328 1 96.81 457 GLU B C 1
ATOM 7297 O O . GLU B 1 457 ? 20.219 -20.906 10.805 1 96.81 457 GLU B O 1
ATOM 7302 N N . VAL B 1 458 ? 21.203 -18.922 10.977 1 97.44 458 VAL B N 1
ATOM 7303 C CA . VAL B 1 458 ? 22.188 -19.203 9.945 1 97.44 458 VAL B CA 1
ATOM 7304 C C . VAL B 1 458 ? 23.078 -20.359 10.375 1 97.44 458 VAL B C 1
ATOM 7306 O O . VAL B 1 458 ? 23.328 -21.297 9.602 1 97.44 458 VAL B O 1
ATOM 7309 N N . ILE B 1 459 ? 23.5 -20.312 11.609 1 96.38 459 ILE B N 1
ATOM 7310 C CA . ILE B 1 459 ? 24.391 -21.344 12.148 1 96.38 459 ILE B CA 1
ATOM 7311 C C . ILE B 1 459 ? 23.688 -22.688 12.148 1 96.38 459 ILE B C 1
ATOM 7313 O O . ILE B 1 459 ? 24.266 -23.703 11.766 1 96.38 459 ILE B O 1
ATOM 7317 N N . LYS B 1 460 ? 22.469 -22.641 12.547 1 96.06 460 LYS B N 1
ATOM 7318 C CA . LYS B 1 460 ? 21.672 -23.875 12.57 1 96.06 460 LYS B CA 1
ATOM 7319 C C . LYS B 1 460 ? 21.578 -24.484 11.18 1 96.06 460 LYS B C 1
ATOM 7321 O O . LYS B 1 460 ? 21.734 -25.703 11.016 1 96.06 460 LYS B O 1
ATOM 7326 N N . VAL B 1 461 ? 21.312 -23.703 10.203 1 96.56 461 VAL B N 1
ATOM 7327 C CA . VAL B 1 461 ? 21.172 -24.188 8.836 1 96.56 461 VAL B CA 1
ATOM 7328 C C . VAL B 1 461 ? 22.516 -24.734 8.344 1 96.56 461 VAL B C 1
ATOM 7330 O O . VAL B 1 461 ? 22.547 -25.797 7.719 1 96.56 461 VAL B O 1
ATOM 7333 N N . LEU B 1 462 ? 23.594 -24.062 8.609 1 96.12 462 LEU B N 1
ATOM 7334 C CA . LEU B 1 462 ? 24.922 -24.516 8.188 1 96.12 462 LEU B CA 1
ATOM 7335 C C . LEU B 1 462 ? 25.266 -25.859 8.82 1 96.12 462 LEU B C 1
ATOM 7337 O O . LEU B 1 462 ? 25.812 -26.75 8.156 1 96.12 462 LEU B O 1
ATOM 7341 N N . LYS B 1 463 ? 24.922 -26.016 10.031 1 94.88 463 LYS B N 1
ATOM 7342 C CA . LYS B 1 463 ? 25.203 -27.266 10.727 1 94.88 463 LYS B CA 1
ATOM 7343 C C . LYS B 1 463 ? 24.344 -28.406 10.188 1 94.88 463 LYS B C 1
ATOM 7345 O O . LYS B 1 463 ? 24.766 -29.562 10.18 1 94.88 463 LYS B O 1
ATOM 7350 N N . GLN B 1 464 ? 23.203 -28.047 9.773 1 93.81 464 GLN B N 1
ATOM 7351 C CA . GLN B 1 464 ? 22.344 -29.047 9.172 1 93.81 464 GLN B CA 1
ATOM 7352 C C . GLN B 1 464 ? 22.859 -29.469 7.801 1 93.81 464 GLN B C 1
ATOM 7354 O O . GLN B 1 464 ? 22.609 -30.594 7.363 1 93.81 464 GLN B O 1
ATOM 7359 N N . LEU B 1 465 ? 23.484 -28.578 7.141 1 92 465 LEU B N 1
ATOM 7360 C CA . LEU B 1 465 ? 23.984 -28.844 5.797 1 92 465 LEU B CA 1
ATOM 7361 C C . LEU B 1 465 ? 25.375 -29.453 5.848 1 92 465 LEU B C 1
ATOM 7363 O O . LEU B 1 465 ? 25.984 -29.703 4.805 1 92 465 LEU B O 1
ATOM 7367 N N . ASP B 1 466 ? 25.844 -29.734 6.977 1 83.06 466 ASP B N 1
ATOM 7368 C CA . ASP B 1 466 ? 27.172 -30.328 7.133 1 83.06 466 ASP B CA 1
ATOM 7369 C C . ASP B 1 466 ? 27.266 -31.672 6.418 1 83.06 466 ASP B C 1
ATOM 7371 O O . ASP B 1 466 ? 26.281 -32.406 6.352 1 83.06 466 ASP B O 1
#